Protein AF-0000000075188341 (afdb_homodimer)

Secondary structure (DSSP, 8-state):
--S-------------------------TTTT------------------S-S---TTS-HHHHHHH-GGGHHHHHHHHT-HHHHHHHH-TTS-EEEEE--GGGSPPPPHHHHHHHHH--S-GGG--GGG--HHHHHHHHHHHHHT--S---HHHHHHHHHHHHHHHHHHHTTEEES---HHHHTT-SEEEEEEE-TTSGGGPEEEEEEEEETTTTEEEETTTEEEEEEEEEETTEEEEEESS-------HHHHHHT-HHHHHHHHHHHHHTT-GGGT-EEEEPPPTTPPPEEEE-SSEEEEEEPHHHHHTS-HHHHHHHTSGGGHHHHHHHHHHTEEETEEE-SSEEEETTTTEEEE--------S-----HHHHHSGGG-B------EETTEEEEEEEEEEE--SSTT--EEEEEEEEEEE----SSS--EEEEEEEEETTEEEEEEEEEETTEEEEEESS---TT--SS--------TTHHHHHHHHHH--/----------------------------TTTT------------------S-S---TTS-HHHHHHH-GGGHHHHHHHHT-HHHHHHHH-TTS-EEEEE--GGGSPPPPHHHHHHHHH--S-GGG--GGG--HHHHHHHHHHHHHT--S---HHHHHHHHHHHHHHHHHHHTTEEES---HHHHTT-SEEEEEEE-TTSGGGPEEEEEEEEETTTTEEEETTTEEEEEEEEEETTEEEEEESS-------HHHHHHT-HHHHHHHHHHHHHTT-GGGT-EEEEPPPTTPPPEEEE-SSEEEEEEPHHHHHTS-HHHHHHHTSGGGHHHHHHHHHHTEEETEEE-SSEEEETTTTEEEE--------S-----HHHHHS-TT---------BTTEEEEEEEEEEE--SSTT--EEEEEEEEEEE----SSS--EEEEEEEEETTEEEEEEEEEETTEEEEEESS---TT--SS--------TTHHHHHHHHHH--

Sequence (988 aa):
MVFQKLALVVLSSALLASSLPGPFVRFDAESIQRPLQSTKARIQKVVSHEDGPPTFENKTIYEAITGDPRFTRLTRAIKFSDDIVDQLNDSSSRVTFFATPDWALRKPDEDTLQDLLRYSGDVMQAQPEMYDLSTAIHAYEELAAMESSHDDSEKKRRRRFLRMLIRVILSYHIIPGEVGTQKLSEVSTYPTKLSLRFAMHNEPQRIRVESSLIPPSTTVNFYSKVVSGNTQTMNGLIHVVNHPLIPPITAFRELYMAPTMFSIFTSAWQRSGLTDALDLRWVHGQGDKKGHIEGTTVTTAFVPTNRAFELLPKQLQYYLFSPFGAHTLKKLLQFHVIPDLSLHTDYIFNASSGHKHSIPRVHRADGESYDDPLAQFLGEIVDTEEYSVSDGFSELISSVNISAPTLLPKHPLTVNILKFNVTLPFPGPRRPHHVVTRVYANGQRVAVPDVVALNGAMHGMSTLLDPRKMGHDNDEAVDWEDWEEWLLKWAMEVMVFQKLALVVLSSALLASSLPGPFVRFDAESIQRPLQSTKARIQKVVSHEDGPPTFENKTIYEAITGDPRFTRLTRAIKFSDDIVDQLNDSSSRVTFFATPDWALRKPDEDTLQDLLRYSGDVMQAQPEMYDLSTAIHAYEELAAMESSHDDSEKKRRRRFLRMLIRVILSYHIIPGEVGTQKLSEVSTYPTKLSLRFAMHNEPQRIRVESSLIPPSTTVNFYSKVVSGNTQTMNGLIHVVNHPLIPPITAFRELYMAPTMFSIFTSAWQRSGLTDALDLRWVHGQGDKKGHIEGTTVTTAFVPTNRAFELLPKQLQYYLFSPFGAHTLKKLLQFHVIPDLSLHTDYIFNASSGHKHSIPRVHRADGESYDDPLAQFLGEIVDTEEYSVSDGFSELISSVNISAPTLLPKHPLTVNILKFNVTLPFPGPRRPHHVVTRVYANGQRVAVPDVVALNGAMHGMSTLLDPRKMGHDNDEAVDWEDWEEWLLKWAMEV

Solvent-accessible surface area (backbone atoms only — not comparable to full-atom values): 54757 Å² total; per-residue (Å²): 146,89,92,74,84,84,71,79,96,77,87,77,90,89,86,89,83,80,84,80,72,78,79,82,80,71,79,71,81,54,70,81,55,65,73,71,78,75,68,80,61,72,72,61,70,72,64,72,67,80,71,67,62,70,69,37,66,88,28,32,51,43,53,50,42,63,71,34,80,58,20,57,61,46,37,53,51,39,69,60,23,65,68,54,43,52,62,36,54,34,70,88,46,46,27,19,36,57,41,41,36,46,86,38,47,56,84,56,54,68,64,60,36,51,49,57,64,66,44,72,66,56,73,87,71,49,54,74,74,62,43,33,65,40,35,47,44,50,38,48,53,50,52,64,66,58,65,54,93,77,80,43,76,63,55,55,47,28,49,51,42,52,36,49,49,48,44,51,36,52,25,54,31,26,29,78,35,69,66,44,70,71,58,45,47,67,42,52,61,44,55,24,62,24,54,41,72,82,26,40,81,45,42,50,47,57,46,24,40,47,61,44,76,85,69,72,43,44,28,38,70,87,71,23,37,54,77,44,64,57,27,40,28,51,18,27,30,37,31,31,26,57,34,72,67,56,71,58,49,32,48,42,55,55,42,52,40,37,41,92,43,23,12,44,46,48,24,50,39,50,75,60,69,46,52,46,66,38,22,65,44,80,41,79,38,69,88,92,42,73,59,46,78,45,56,34,38,31,18,22,34,52,44,36,30,37,62,15,59,66,69,44,47,68,68,54,47,46,40,38,40,28,83,81,17,40,66,44,39,40,48,57,54,28,49,34,26,28,65,38,26,25,60,42,89,49,34,34,37,33,61,86,75,66,47,71,32,60,50,69,78,55,61,82,78,67,88,72,80,68,80,50,55,44,45,64,72,49,44,92,25,43,51,59,56,83,61,80,52,73,50,99,57,35,43,53,53,37,37,42,23,34,51,39,59,23,67,28,77,96,42,62,41,40,36,37,39,36,33,28,38,32,57,51,86,60,90,55,92,72,60,56,66,43,63,44,76,46,44,24,49,35,55,38,66,46,70,42,70,48,40,63,26,44,22,28,22,33,26,34,21,63,48,65,84,52,89,77,47,74,57,76,77,77,89,60,76,86,71,61,82,62,38,84,79,44,50,61,62,58,56,66,57,124,136,83,93,77,68,102,81,84,76,94,71,93,92,99,90,94,84,85,90,84,74,82,79,79,82,72,81,71,81,56,70,82,56,63,73,72,77,75,66,78,62,73,72,59,69,69,64,72,66,79,68,66,63,70,68,37,66,87,28,32,52,43,52,51,42,63,70,34,80,60,20,55,61,45,37,53,52,40,69,62,21,66,68,54,43,51,63,38,54,33,69,88,46,46,28,19,35,57,40,43,37,47,86,35,46,56,84,56,54,68,65,61,34,50,50,58,64,65,44,72,66,56,74,84,71,48,53,76,75,63,44,34,64,42,34,48,46,50,37,48,54,51,52,64,66,57,65,53,93,77,79,44,76,64,54,55,47,29,50,51,42,50,37,50,49,50,45,50,36,52,26,54,30,26,28,78,36,69,65,42,69,71,60,44,46,65,41,51,61,45,56,24,64,27,56,42,73,83,25,40,81,44,42,49,45,57,46,25,39,47,63,44,76,85,69,70,43,43,29,38,69,86,71,22,37,53,78,44,64,56,26,40,28,51,20,26,29,37,32,32,25,57,36,72,68,56,72,58,49,33,49,42,56,57,42,52,40,37,40,94,43,22,13,42,46,47,24,50,38,51,74,60,69,45,51,46,66,38,23,66,44,78,39,78,38,69,88,91,42,74,59,47,78,46,57,35,38,31,16,22,34,53,43,36,31,39,62,15,58,66,70,43,48,68,67,54,48,46,40,38,41,28,85,80,16,40,66,46,39,40,48,56,55,27,49,33,27,27,65,38,27,24,60,42,90,48,32,36,36,34,60,84,76,66,48,72,35,63,47,72,75,65,66,81,75,72,88,72,77,67,80,52,52,52,48,63,74,46,45,96,37,46,56,59,55,86,63,81,54,76,52,99,54,38,43,57,65,38,44,43,26,38,53,41,61,24,67,27,78,96,41,62,41,40,37,37,38,37,32,28,40,32,58,52,86,59,91,54,94,72,61,56,68,43,62,44,76,46,45,24,49,35,55,38,65,46,70,41,71,49,39,64,25,44,22,30,22,33,28,34,20,64,48,66,85,50,89,76,46,73,57,78,76,76,88,60,75,87,71,60,82,61,37,82,77,44,49,62,62,56,55,65,57,122

Organism: Armillaria gallica (NCBI:txid47427)

InterPro domains:
  IPR000782 FAS1 domain [PF02469] (165-247)
  IPR000782 FAS1 domain [PF02469] (261-343)
  IPR000782 FAS1 domain [PS50213] (58-245)
  IPR000782 FAS1 domain [PS50213] (249-465)
  IPR000782 FAS1 domain [SM00554] (96-248)
  IPR000782 FAS1 domain [SM00554] (300-468)
  IPR036378 FAS1 domain superfamily [G3DSA:2.30.180.10] (37-249)
  IPR036378 FAS1 domain superfamily [G3DSA:2.30.180.10] (254-467)
  IPR036378 FAS1 domain superfamily [SSF82153] (59-248)
  IPR036378 FAS1 domain superfamily [SSF82153] (260-468)
  IPR050904 Cell adhesion and biosynthesis-related protein [PTHR10900] (165-472)

pLDDT: mean 74.53, std 25.32, range [15.59, 98.5]

Structure (mmCIF, N/CA/C/O backbone):
data_AF-0000000075188341-model_v1
#
loop_
_entity.id
_entity.type
_entity.pdbx_description
1 polymer 'FAS1 domain-containing protein'
#
loop_
_atom_site.group_PDB
_atom_site.id
_atom_site.type_symbol
_atom_site.label_atom_id
_atom_site.label_alt_id
_atom_site.label_comp_id
_atom_site.label_asym_id
_atom_site.label_entity_id
_atom_site.label_seq_id
_atom_site.pdbx_PDB_ins_code
_atom_site.Cartn_x
_atom_site.Cartn_y
_atom_site.Cartn_z
_atom_site.occupancy
_atom_site.B_iso_or_equiv
_atom_site.auth_seq_id
_atom_site.auth_comp_id
_atom_site.auth_asym_id
_atom_site.auth_atom_id
_atom_site.pdbx_PDB_model_num
ATOM 1 N N . MET A 1 1 ? 37.219 -29.359 16.688 1 18.77 1 MET A N 1
ATOM 2 C CA . MET A 1 1 ? 38.562 -28.984 16.297 1 18.77 1 MET A CA 1
ATOM 3 C C . MET A 1 1 ? 38.594 -28.359 14.914 1 18.77 1 MET A C 1
ATOM 5 O O . MET A 1 1 ? 38.531 -29.078 13.906 1 18.77 1 MET A O 1
ATOM 9 N N . VAL A 1 2 ? 37.875 -27.094 14.438 1 18.02 2 VAL A N 1
ATOM 10 C CA . VAL A 1 2 ? 36.594 -26.469 14.109 1 18.02 2 VAL A CA 1
ATOM 11 C C . VAL A 1 2 ? 36.75 -25.609 12.859 1 18.02 2 VAL A C 1
ATOM 13 O O . VAL A 1 2 ? 36 -25.781 11.898 1 18.02 2 VAL A O 1
ATOM 16 N N . PHE A 1 3 ? 37.156 -24.156 12.688 1 16.69 3 PHE A N 1
ATOM 17 C CA . PHE A 1 3 ? 36.75 -22.938 12.008 1 16.69 3 PHE A CA 1
ATOM 18 C C . PHE A 1 3 ? 37.75 -22.578 10.914 1 16.69 3 PHE A C 1
ATOM 20 O O . PHE A 1 3 ? 37.625 -21.562 10.234 1 16.69 3 PHE A O 1
ATOM 27 N N . GLN A 1 4 ? 39 -23.109 10.547 1 16.22 4 GLN A N 1
ATOM 28 C CA . GLN A 1 4 ? 40.281 -22.5 10.242 1 16.22 4 GLN A CA 1
ATOM 29 C C . GLN A 1 4 ? 40.5 -22.359 8.734 1 16.22 4 GLN A C 1
ATOM 31 O O . GLN A 1 4 ? 41.344 -21.594 8.289 1 16.22 4 GLN A O 1
ATOM 36 N N . LYS A 1 5 ? 40.156 -23.141 7.871 1 16.64 5 LYS A N 1
ATOM 37 C CA . LYS A 1 5 ? 40.938 -23.422 6.684 1 16.64 5 LYS A CA 1
ATOM 38 C C . LYS A 1 5 ? 40.719 -22.375 5.605 1 16.64 5 LYS A C 1
ATOM 40 O O . LYS A 1 5 ? 40.938 -22.641 4.418 1 16.64 5 LYS A O 1
ATOM 45 N N . LEU A 1 6 ? 40.094 -21.109 5.875 1 16.2 6 LEU A N 1
ATOM 46 C CA . LEU A 1 6 ? 39.812 -20.172 4.789 1 16.2 6 LEU A CA 1
ATOM 47 C C . LEU A 1 6 ? 41.094 -19.484 4.316 1 16.2 6 LEU A C 1
ATOM 49 O O . LEU A 1 6 ? 41.312 -18.312 4.617 1 16.2 6 LEU A O 1
ATOM 53 N N . ALA A 1 7 ? 42.219 -20.016 4.234 1 15.73 7 ALA A N 1
ATOM 54 C CA . ALA A 1 7 ? 43.531 -19.391 4.219 1 15.73 7 ALA A CA 1
ATOM 55 C C . ALA A 1 7 ? 43.75 -18.609 2.934 1 15.73 7 ALA A C 1
ATOM 57 O O . ALA A 1 7 ? 44.094 -17.422 2.975 1 15.73 7 ALA A O 1
ATOM 58 N N . LEU A 1 8 ? 44.656 -18.938 1.827 1 16.91 8 LEU A N 1
ATOM 59 C CA . LEU A 1 8 ? 46 -18.484 1.46 1 16.91 8 LEU A CA 1
ATOM 60 C C . LEU A 1 8 ? 45.938 -17.625 0.208 1 16.91 8 LEU A C 1
ATOM 62 O O . LEU A 1 8 ? 46.625 -16.578 0.143 1 16.91 8 LEU A O 1
ATOM 66 N N . VAL A 1 9 ? 45.469 -17.938 -1.064 1 17.06 9 VAL A N 1
ATOM 67 C CA . VAL A 1 9 ? 46.375 -17.781 -2.205 1 17.06 9 VAL A CA 1
ATOM 68 C C . VAL A 1 9 ? 46.344 -16.312 -2.67 1 17.06 9 VAL A C 1
ATOM 70 O O . VAL A 1 9 ? 45.281 -15.75 -2.9 1 17.06 9 VAL A O 1
ATOM 73 N N . VAL A 1 10 ? 47.562 -15.281 -2.77 1 17.45 10 VAL A N 1
ATOM 74 C CA . VAL A 1 10 ? 48.25 -14.008 -2.674 1 17.45 10 VAL A CA 1
ATOM 75 C C . VAL A 1 10 ? 48.25 -13.305 -4.031 1 17.45 10 VAL A C 1
ATOM 77 O O . VAL A 1 10 ? 48.75 -12.195 -4.168 1 17.45 10 VAL A O 1
ATOM 80 N N . LEU A 1 11 ? 47.75 -13.703 -5.246 1 16.44 11 LEU A N 1
ATOM 81 C CA . LEU A 1 11 ? 48.469 -13.344 -6.465 1 16.44 11 LEU A CA 1
ATOM 82 C C . LEU A 1 11 ? 48.438 -11.836 -6.691 1 16.44 11 LEU A C 1
ATOM 84 O O . LEU A 1 11 ? 47.469 -11.164 -6.352 1 16.44 11 LEU A O 1
ATOM 88 N N . SER A 1 12 ? 49.531 -10.953 -7.352 1 16.94 12 SER A N 1
ATOM 89 C CA . SER A 1 12 ? 50.344 -9.758 -7.578 1 16.94 12 SER A CA 1
ATOM 90 C C . SER A 1 12 ? 49.688 -8.852 -8.625 1 16.94 12 SER A C 1
ATOM 92 O O . SER A 1 12 ? 50.312 -7.859 -9.039 1 16.94 12 SER A O 1
ATOM 94 N N . SER A 1 13 ? 48.688 -9.062 -9.43 1 16.27 13 SER A N 1
ATOM 95 C CA . SER A 1 13 ? 48.688 -8.352 -10.703 1 16.27 13 SER A CA 1
ATOM 96 C C . SER A 1 13 ? 48.656 -6.844 -10.492 1 16.27 13 SER A C 1
ATOM 98 O O . SER A 1 13 ? 48.031 -6.352 -9.555 1 16.27 13 SER A O 1
ATOM 100 N N . ALA A 1 14 ? 49.406 -5.906 -11.289 1 17.16 14 ALA A N 1
ATOM 101 C CA . ALA A 1 14 ? 50.094 -4.66 -11.578 1 17.16 14 ALA A CA 1
ATOM 102 C C . ALA A 1 14 ? 49.125 -3.49 -11.664 1 17.16 14 ALA A C 1
ATOM 104 O O . ALA A 1 14 ? 47.938 -3.686 -11.852 1 17.16 14 ALA A O 1
ATOM 105 N N . LEU A 1 15 ? 49.531 -2.016 -12.023 1 16.92 15 LEU A N 1
ATOM 106 C CA . LEU A 1 15 ? 49.625 -0.592 -11.719 1 16.92 15 LEU A CA 1
ATOM 107 C C . LEU A 1 15 ? 48.594 0.211 -12.523 1 16.92 15 LEU A C 1
ATOM 109 O O . LEU A 1 15 ? 48.156 1.264 -12.078 1 16.92 15 LEU A O 1
ATOM 113 N N . LEU A 1 16 ? 48.156 -0.009 -13.805 1 17.34 16 LEU A N 1
ATOM 114 C CA . LEU A 1 16 ? 48.281 1.086 -14.766 1 17.34 16 LEU A CA 1
ATOM 115 C C . LEU A 1 16 ? 47.125 2.094 -14.578 1 17.34 16 LEU A C 1
ATOM 117 O O . LEU A 1 16 ? 46.031 1.721 -14.203 1 17.34 16 LEU A O 1
ATOM 121 N N . ALA A 1 17 ? 47.188 3.602 -14.773 1 17.55 17 ALA A N 1
ATOM 122 C CA . ALA A 1 17 ? 46.844 4.996 -14.508 1 17.55 17 ALA A CA 1
ATOM 123 C C . ALA A 1 17 ? 45.531 5.375 -15.203 1 17.55 17 ALA A C 1
ATOM 125 O O . ALA A 1 17 ? 44.75 6.18 -14.68 1 17.55 17 ALA A O 1
ATOM 126 N N . SER A 1 18 ? 45.188 4.914 -16.438 1 18.2 18 SER A N 1
ATOM 127 C CA . SER A 1 18 ? 44.844 5.945 -17.406 1 18.2 18 SER A CA 1
ATOM 128 C C . SER A 1 18 ? 43.469 6.555 -17.125 1 18.2 18 SER A C 1
ATOM 130 O O . SER A 1 18 ? 42.719 6.012 -16.344 1 18.2 18 SER A O 1
ATOM 132 N N . SER A 1 19 ? 42.688 7.109 -18.234 1 18.44 19 SER A N 1
ATOM 133 C CA . SER A 1 19 ? 42.031 8.305 -18.75 1 18.44 19 SER A CA 1
ATOM 134 C C . SER A 1 19 ? 40.531 8.227 -18.562 1 18.44 19 SER A C 1
ATOM 136 O O . SER A 1 19 ? 39.844 7.434 -19.219 1 18.44 19 SER A O 1
ATOM 138 N N . LEU A 1 20 ? 40 8.273 -17.469 1 18.56 20 LEU A N 1
ATOM 139 C CA . LEU A 1 20 ? 38.688 7.922 -16.969 1 18.56 20 LEU A CA 1
ATOM 140 C C . LEU A 1 20 ? 37.625 8.898 -17.484 1 18.56 20 LEU A C 1
ATOM 142 O O . LEU A 1 20 ? 36.562 9.047 -16.875 1 18.56 20 LEU A O 1
ATOM 146 N N . PRO A 1 21 ? 37.531 9.203 -18.766 1 19.27 21 PRO A N 1
ATOM 147 C CA . PRO A 1 21 ? 36.969 10.508 -19.141 1 19.27 21 PRO A CA 1
ATOM 148 C C . PRO A 1 21 ? 35.438 10.586 -18.922 1 19.27 21 PRO A C 1
ATOM 150 O O . PRO A 1 21 ? 34.875 11.672 -18.984 1 19.27 21 PRO A O 1
ATOM 153 N N . GLY A 1 22 ? 34.688 9.531 -18.766 1 19.39 22 GLY A N 1
ATOM 154 C CA . GLY A 1 22 ? 33.438 9.711 -19.5 1 19.39 22 GLY A CA 1
ATOM 155 C C . GLY A 1 22 ? 32.531 10.766 -18.875 1 19.39 22 GLY A C 1
ATOM 156 O O . GLY A 1 22 ? 32.625 11.039 -17.672 1 19.39 22 GLY A O 1
ATOM 157 N N . PRO A 1 23 ? 31.844 11.688 -19.625 1 19.3 23 PRO A N 1
ATOM 158 C CA . PRO A 1 23 ? 31.219 12.969 -19.297 1 19.3 23 PRO A CA 1
ATOM 159 C C . PRO A 1 23 ? 30.031 12.82 -18.344 1 19.3 23 PRO A C 1
ATOM 161 O O . PRO A 1 23 ? 29.469 11.734 -18.234 1 19.3 23 PRO A O 1
ATOM 164 N N . PHE A 1 24 ? 29.703 13.805 -17.484 1 19.92 24 PHE A N 1
ATOM 165 C CA . PHE A 1 24 ? 28.797 14.258 -16.422 1 19.92 24 PHE A CA 1
ATOM 166 C C . PHE A 1 24 ? 27.359 14.281 -16.922 1 19.92 24 PHE A C 1
ATOM 168 O O . PHE A 1 24 ? 26.984 15.125 -17.734 1 19.92 24 PHE A O 1
ATOM 175 N N . VAL A 1 25 ? 26.812 13.227 -17.297 1 19.66 25 VAL A N 1
ATOM 176 C CA . VAL A 1 25 ? 25.484 13.438 -17.859 1 19.66 25 VAL A CA 1
ATOM 177 C C . VAL A 1 25 ? 24.625 14.203 -16.859 1 19.66 25 VAL A C 1
ATOM 179 O O . VAL A 1 25 ? 24.391 13.727 -15.75 1 19.66 25 VAL A O 1
ATOM 182 N N . ARG A 1 26 ? 24.469 15.492 -16.969 1 20.38 26 ARG A N 1
ATOM 183 C CA . ARG A 1 26 ? 23.703 16.531 -16.266 1 20.38 26 ARG A CA 1
ATOM 184 C C . ARG A 1 26 ? 22.219 16.188 -16.234 1 20.38 26 ARG A C 1
ATOM 186 O O . ARG A 1 26 ? 21.625 15.875 -17.266 1 20.38 26 ARG A O 1
ATOM 193 N N . PHE A 1 27 ? 21.781 15.703 -15.266 1 19.14 27 PHE A N 1
ATOM 194 C CA . PHE A 1 27 ? 20.359 15.531 -15 1 19.14 27 PHE A CA 1
ATOM 195 C C . PHE A 1 27 ? 19.609 16.828 -15.258 1 19.14 27 PHE A C 1
ATOM 197 O O . PHE A 1 27 ? 19.906 17.859 -14.664 1 19.14 27 PHE A O 1
ATOM 204 N N . ASP A 1 28 ? 19.188 17.047 -16.484 1 20.56 28 ASP A N 1
ATOM 205 C CA . ASP A 1 28 ? 18.484 18.266 -16.859 1 20.56 28 ASP A CA 1
ATOM 206 C C . ASP A 1 28 ? 17.203 18.438 -16.047 1 20.56 28 ASP A C 1
ATOM 208 O O . ASP A 1 28 ? 16.328 17.578 -16.062 1 20.56 28 ASP A O 1
ATOM 212 N N . ALA A 1 29 ? 17.234 19.141 -14.969 1 22.34 29 ALA A N 1
ATOM 213 C CA . ALA A 1 29 ? 16.219 19.781 -14.148 1 22.34 29 ALA A CA 1
ATOM 214 C C . ALA A 1 29 ? 15.125 20.391 -15.016 1 22.34 29 ALA A C 1
ATOM 216 O O . ALA A 1 29 ? 14.164 20.984 -14.5 1 22.34 29 ALA A O 1
ATOM 217 N N . GLU A 1 30 ? 15.414 20.375 -16.453 1 24.7 30 GLU A N 1
ATOM 218 C CA . GLU A 1 30 ? 14.586 21.219 -17.297 1 24.7 30 GLU A CA 1
ATOM 219 C C . GLU A 1 30 ? 13.188 20.641 -17.484 1 24.7 30 GLU A C 1
ATOM 221 O O . GLU A 1 30 ? 12.266 21.328 -17.891 1 24.7 30 GLU A O 1
ATOM 226 N N . SER A 1 31 ? 13.133 19.391 -17.438 1 24.94 31 SER A N 1
ATOM 227 C CA . SER A 1 31 ? 11.914 19 -18.156 1 24.94 31 SER A CA 1
ATOM 228 C C . SER A 1 31 ? 10.672 19.453 -17.391 1 24.94 31 SER A C 1
ATOM 230 O O . SER A 1 31 ? 9.57 19.438 -17.938 1 24.94 31 SER A O 1
ATOM 232 N N . ILE A 1 32 ? 10.766 19.406 -16.156 1 22.41 32 ILE A N 1
ATOM 233 C CA . ILE A 1 32 ? 9.461 19.688 -15.57 1 22.41 32 ILE A CA 1
ATOM 234 C C . ILE A 1 32 ? 9.062 21.141 -15.844 1 22.41 32 ILE A C 1
ATOM 236 O O . ILE A 1 32 ? 8.031 21.609 -15.367 1 22.41 32 ILE A O 1
ATOM 240 N N . GLN A 1 33 ? 10.016 21.875 -16.438 1 22.73 33 GLN A N 1
ATOM 241 C CA . GLN A 1 33 ? 9.648 23.266 -16.625 1 22.73 33 GLN A CA 1
ATOM 242 C C . GLN A 1 33 ? 8.688 23.438 -17.797 1 22.73 33 GLN A C 1
ATOM 244 O O . GLN A 1 33 ? 9.125 23.641 -18.938 1 22.73 33 GLN A O 1
ATOM 249 N N . ARG A 1 34 ? 7.848 22.625 -18.094 1 24.44 34 ARG A N 1
ATOM 250 C CA . ARG A 1 34 ? 7.168 23.219 -19.234 1 24.44 34 ARG A CA 1
ATOM 251 C C . ARG A 1 34 ? 6.793 24.672 -18.953 1 24.44 34 ARG A C 1
ATOM 253 O O . ARG A 1 34 ? 6.223 24.984 -17.906 1 24.44 34 ARG A O 1
ATOM 260 N N . PRO A 1 35 ? 7.414 25.609 -19.688 1 23.06 35 PRO A N 1
ATOM 261 C CA . PRO A 1 35 ? 7.027 27 -19.516 1 23.06 35 PRO A CA 1
ATOM 262 C C . PRO A 1 35 ? 5.52 27.219 -19.641 1 23.06 35 PRO A C 1
ATOM 264 O O . PRO A 1 35 ? 4.871 26.578 -20.469 1 23.06 35 PRO A O 1
ATOM 267 N N . LEU A 1 36 ? 4.805 27.422 -18.562 1 22.5 36 LEU A N 1
ATOM 268 C CA . LEU A 1 36 ? 3.486 28.047 -18.688 1 22.5 36 LEU A CA 1
ATOM 269 C C . LEU A 1 36 ? 3.422 28.969 -19.906 1 22.5 36 LEU A C 1
ATOM 271 O O . LEU A 1 36 ? 4.355 29.734 -20.156 1 22.5 36 LEU A O 1
ATOM 275 N N . GLN A 1 37 ? 2.916 28.516 -20.953 1 24.06 37 GLN A N 1
ATOM 276 C CA . GLN A 1 37 ? 2.662 29.453 -22.047 1 24.06 37 GLN A CA 1
ATOM 277 C C . GLN A 1 37 ? 2.365 30.844 -21.5 1 24.06 37 GLN A C 1
ATOM 279 O O . GLN A 1 37 ? 1.598 31 -20.547 1 24.06 37 GLN A O 1
ATOM 284 N N . SER A 1 38 ? 3.225 31.828 -21.812 1 24.2 38 SER A N 1
ATOM 285 C CA . SER A 1 38 ? 3.209 33.25 -21.547 1 24.2 38 SER A CA 1
ATOM 286 C C . SER A 1 38 ? 1.878 33.875 -21.953 1 24.2 38 SER A C 1
ATOM 288 O O . SER A 1 38 ? 1.629 34.094 -23.141 1 24.2 38 SER A O 1
ATOM 290 N N . THR A 1 39 ? 0.775 33.312 -21.781 1 24.12 39 THR A N 1
ATOM 291 C CA . THR A 1 39 ? -0.186 34.406 -22.016 1 24.12 39 THR A CA 1
ATOM 292 C C . THR A 1 39 ? 0.228 35.656 -21.281 1 24.12 39 THR A C 1
ATOM 294 O O . THR A 1 39 ? 0.604 35.625 -20.109 1 24.12 39 THR A O 1
ATOM 297 N N . LYS A 1 40 ? 0.569 36.688 -22.062 1 25.8 40 LYS A N 1
ATOM 298 C CA . LYS A 1 40 ? 0.857 38.062 -21.672 1 25.8 40 LYS A CA 1
ATOM 299 C C . LYS A 1 40 ? -0.101 38.531 -20.594 1 25.8 40 LYS A C 1
ATOM 301 O O . LYS A 1 40 ? -1.145 39.125 -20.891 1 25.8 40 LYS A O 1
ATOM 306 N N . ALA A 1 41 ? -0.441 37.688 -19.75 1 24.58 41 ALA A N 1
ATOM 307 C CA . ALA A 1 41 ? -1.138 38.5 -18.766 1 24.58 41 ALA A CA 1
ATOM 308 C C . ALA A 1 41 ? -0.286 39.719 -18.375 1 24.58 41 ALA A C 1
ATOM 310 O O . ALA A 1 41 ? 0.931 39.594 -18.203 1 24.58 41 ALA A O 1
ATOM 311 N N . ARG A 1 42 ? -0.571 40.875 -18.766 1 22.44 42 ARG A N 1
ATOM 312 C CA . ARG A 1 42 ? -0.034 42.156 -18.312 1 22.44 42 ARG A CA 1
ATOM 313 C C . ARG A 1 42 ? 0.453 42.062 -16.875 1 22.44 42 ARG A C 1
ATOM 315 O O . ARG A 1 42 ? -0.304 41.656 -15.984 1 22.44 42 ARG A O 1
ATOM 322 N N . ILE A 1 43 ? 1.669 41.625 -16.906 1 23.73 43 ILE A N 1
ATOM 323 C CA . ILE A 1 43 ? 2.33 41.844 -15.625 1 23.73 43 ILE A CA 1
ATOM 324 C C . ILE A 1 43 ? 1.814 43.156 -15.016 1 23.73 43 ILE A C 1
ATOM 326 O O . ILE A 1 43 ? 2.088 44.25 -15.531 1 23.73 43 ILE A O 1
ATOM 330 N N . GLN A 1 44 ? 0.549 43.156 -14.766 1 24.14 44 GLN A N 1
ATOM 331 C CA . GLN A 1 44 ? 0.327 44.406 -14.055 1 24.14 44 GLN A CA 1
ATOM 332 C C . GLN A 1 44 ? 1.457 44.688 -13.07 1 24.14 44 GLN A C 1
ATOM 334 O O . GLN A 1 44 ? 1.917 43.781 -12.367 1 24.14 44 GLN A O 1
ATOM 339 N N . LYS A 1 45 ? 2.146 45.594 -13.344 1 25.22 45 LYS A N 1
ATOM 340 C CA . LYS A 1 45 ? 3.121 46.188 -12.422 1 25.22 45 LYS A CA 1
ATOM 341 C C . LYS A 1 45 ? 2.723 45.938 -10.969 1 25.22 45 LYS A C 1
ATOM 343 O O . LYS A 1 45 ? 1.688 46.438 -10.516 1 25.22 45 LYS A O 1
ATOM 348 N N . VAL A 1 46 ? 2.922 44.656 -10.625 1 27.33 46 VAL A N 1
ATOM 349 C CA . VAL A 1 46 ? 2.852 44.719 -9.164 1 27.33 46 VAL A CA 1
ATOM 350 C C . VAL A 1 46 ? 3.537 45.969 -8.672 1 27.33 46 VAL A C 1
ATOM 352 O O . VAL A 1 46 ? 4.734 46.188 -8.891 1 27.33 46 VAL A O 1
ATOM 355 N N . VAL A 1 47 ? 2.879 46.969 -8.805 1 27.16 47 VAL A N 1
ATOM 356 C CA . VAL A 1 47 ? 3.346 48.156 -8.102 1 27.16 47 VAL A CA 1
ATOM 357 C C . VAL A 1 47 ? 3.938 47.75 -6.746 1 27.16 47 VAL A C 1
ATOM 359 O O . VAL A 1 47 ? 3.285 47.062 -5.957 1 27.16 47 VAL A O 1
ATOM 362 N N . SER A 1 48 ? 5.199 47.375 -6.773 1 30.81 48 SER A N 1
ATOM 363 C CA . SER A 1 48 ? 5.922 47.5 -5.512 1 30.81 48 SER A CA 1
ATOM 364 C C . SER A 1 48 ? 5.273 48.531 -4.594 1 30.81 48 SER A C 1
ATOM 366 O O . SER A 1 48 ? 5.445 49.75 -4.785 1 30.81 48 SER A O 1
ATOM 368 N N . HIS A 1 49 ? 4.008 48.469 -4.414 1 30.67 49 HIS A N 1
ATOM 369 C CA . HIS A 1 49 ? 3.674 49.5 -3.469 1 30.67 49 HIS A CA 1
ATOM 370 C C . HIS A 1 49 ? 4.73 49.625 -2.375 1 30.67 49 HIS A C 1
ATOM 372 O O . HIS A 1 49 ? 5.051 48.656 -1.709 1 30.67 49 HIS A O 1
ATOM 378 N N . GLU A 1 50 ? 5.758 50.344 -2.514 1 34.47 50 GLU A N 1
ATOM 379 C CA . GLU A 1 50 ? 6.754 50.906 -1.614 1 34.47 50 GLU A CA 1
ATOM 380 C C . GLU A 1 50 ? 6.238 50.969 -0.178 1 34.47 50 GLU A C 1
ATOM 382 O O . GLU A 1 50 ? 6.977 51.312 0.74 1 34.47 50 GLU A O 1
ATOM 387 N N . ASP A 1 51 ? 4.875 51.219 0.035 1 36.22 51 ASP A N 1
ATOM 388 C CA . ASP A 1 51 ? 4.477 51.594 1.394 1 36.22 51 ASP A CA 1
ATOM 389 C C . ASP A 1 51 ? 4.504 50.375 2.314 1 36.22 51 ASP A C 1
ATOM 391 O O . ASP A 1 51 ? 4.121 49.25 1.909 1 36.22 51 ASP A O 1
ATOM 395 N N . GLY A 1 52 ? 5.414 50.188 3.25 1 43.19 52 GLY A N 1
ATOM 396 C CA . GLY A 1 52 ? 5.539 49.25 4.34 1 43.19 52 GLY A CA 1
ATOM 397 C C . GLY A 1 52 ? 4.211 48.625 4.754 1 43.19 52 GLY A C 1
ATOM 398 O O . GLY A 1 52 ? 3.15 49.156 4.422 1 43.19 52 GLY A O 1
ATOM 399 N N . PRO A 1 53 ? 4.07 47.25 4.938 1 54.47 53 PRO A N 1
ATOM 400 C CA . PRO A 1 53 ? 2.801 46.688 5.402 1 54.47 53 PRO A CA 1
ATOM 401 C C . PRO A 1 53 ? 2.043 47.625 6.34 1 54.47 53 PRO A C 1
ATOM 403 O O . PRO A 1 53 ? 2.654 48.469 7.016 1 54.47 53 PRO A O 1
ATOM 406 N N . PRO A 1 54 ? 0.788 48 6.031 1 59.16 54 PRO A N 1
ATOM 407 C CA . PRO A 1 54 ? 0.037 48.875 6.93 1 59.16 54 PRO A CA 1
ATOM 408 C C . PRO A 1 54 ? 0.256 48.531 8.406 1 59.16 54 PRO A C 1
ATOM 410 O O . PRO A 1 54 ? 0.481 47.375 8.75 1 59.16 54 PRO A O 1
ATOM 413 N N . THR A 1 55 ? 0.8 49.469 9.195 1 69.38 55 THR A N 1
ATOM 414 C CA . THR A 1 55 ? 0.982 49.344 10.641 1 69.38 55 THR A CA 1
ATOM 415 C C . THR A 1 55 ? -0.259 49.812 11.391 1 69.38 55 THR A C 1
ATOM 417 O O . THR A 1 55 ? -0.833 50.844 11.055 1 69.38 55 THR A O 1
ATOM 420 N N . PHE A 1 56 ? -0.881 48.812 11.992 1 77.06 56 PHE A N 1
ATOM 421 C CA . PHE A 1 56 ? -1.975 49.125 12.898 1 77.06 56 PHE A CA 1
ATOM 422 C C . PHE A 1 56 ? -1.479 49.188 14.336 1 77.06 56 PHE A C 1
ATOM 424 O O . PHE A 1 56 ? -1.869 48.375 15.172 1 77.06 56 PHE A O 1
ATOM 431 N N . GLU A 1 57 ? -0.654 50.125 14.719 1 78.25 57 GLU A N 1
ATOM 432 C CA . GLU A 1 57 ? 0.007 50.156 16.016 1 78.25 57 GLU A CA 1
ATOM 433 C C . GLU A 1 57 ? -0.998 50.375 17.141 1 78.25 57 GLU A C 1
ATOM 435 O O . GLU A 1 57 ? -0.752 50 18.281 1 78.25 57 GLU A O 1
ATOM 440 N N . ASN A 1 58 ? -2.156 50.844 16.797 1 86.62 58 ASN A N 1
ATOM 441 C CA . ASN A 1 58 ? -3.1 51.156 17.859 1 86.62 58 ASN A CA 1
ATOM 442 C C . ASN A 1 58 ? -4.301 50.219 17.844 1 86.62 58 ASN A C 1
ATOM 444 O O . ASN A 1 58 ? -5.297 50.469 18.516 1 86.62 58 ASN A O 1
ATOM 448 N N . LYS A 1 59 ? -4.203 49.188 17.109 1 93.38 59 LYS A N 1
ATOM 449 C CA . LYS A 1 59 ? -5.297 48.25 17.016 1 93.38 59 LYS A CA 1
ATOM 450 C C . LYS A 1 59 ? -4.805 46.812 17.312 1 93.38 59 LYS A C 1
ATOM 452 O O . LYS A 1 59 ? -3.682 46.469 16.953 1 93.38 59 LYS A O 1
ATOM 457 N N . THR A 1 60 ? -5.641 46.094 18.062 1 95.75 60 THR A N 1
ATOM 458 C CA . THR A 1 60 ? -5.34 44.688 18.266 1 95.75 60 THR A CA 1
ATOM 459 C C . THR A 1 60 ? -5.504 43.875 16.969 1 95.75 60 THR A C 1
ATOM 461 O O . THR A 1 60 ? -6.02 44.406 15.984 1 95.75 60 THR A O 1
ATOM 464 N N . ILE A 1 61 ? -5.016 42.688 16.938 1 96.69 61 ILE A N 1
ATOM 465 C CA . ILE A 1 61 ? -5.176 41.812 15.773 1 96.69 61 ILE A CA 1
ATOM 466 C C . ILE A 1 61 ? -6.66 41.688 15.438 1 96.69 61 ILE A C 1
ATOM 468 O O . ILE A 1 61 ? -7.047 41.75 14.266 1 96.69 61 ILE A O 1
ATOM 472 N N . TYR A 1 62 ? -7.477 41.5 16.5 1 96.88 62 TYR A N 1
ATOM 473 C CA . TYR A 1 62 ? -8.922 41.375 16.328 1 96.88 62 TYR A CA 1
ATOM 474 C C . TYR A 1 62 ? -9.492 42.625 15.633 1 96.88 62 TYR A C 1
ATOM 476 O O . TYR A 1 62 ? -10.234 42.5 14.656 1 96.88 62 TYR A O 1
ATOM 484 N N . GLU A 1 63 ? -9.125 43.781 16.031 1 95.75 63 GLU A N 1
ATOM 485 C CA . GLU A 1 63 ? -9.625 45.031 15.469 1 95.75 63 GLU A CA 1
ATOM 486 C C . GLU A 1 63 ? -9.133 45.25 14.039 1 95.75 63 GLU A C 1
ATOM 488 O O . GLU A 1 63 ? -9.883 45.719 13.18 1 95.75 63 GLU A O 1
ATOM 493 N N . ALA A 1 64 ? -7.887 44.906 13.867 1 95.25 64 ALA A N 1
ATOM 494 C CA . ALA A 1 64 ? -7.309 45.062 12.539 1 95.25 64 ALA A CA 1
ATOM 495 C C . ALA A 1 64 ? -8.039 44.188 11.523 1 95.25 64 ALA A C 1
ATOM 497 O O . ALA A 1 64 ? -8.344 44.625 10.414 1 95.25 64 ALA A O 1
ATOM 498 N N . ILE A 1 65 ? -8.297 42.938 11.922 1 95.88 65 ILE A N 1
ATOM 499 C CA . ILE A 1 65 ? -8.93 41.969 11.016 1 95.88 65 ILE A CA 1
ATOM 500 C C . ILE A 1 65 ? -10.391 42.344 10.797 1 95.88 65 ILE A C 1
ATOM 502 O O . ILE A 1 65 ? -10.891 42.344 9.672 1 95.88 65 ILE A O 1
ATOM 506 N N . THR A 1 66 ? -11.102 42.75 11.867 1 94.62 66 THR A N 1
ATOM 507 C CA . THR A 1 66 ? -12.516 43.094 11.781 1 94.62 66 THR A CA 1
ATOM 508 C C . THR A 1 66 ? -12.734 44.375 10.977 1 94.62 66 THR A C 1
ATOM 510 O O . THR A 1 66 ? -13.781 44.562 10.359 1 94.62 66 THR A O 1
ATOM 513 N N . GLY A 1 67 ? -11.758 45.219 10.945 1 93.19 67 GLY A N 1
ATOM 514 C CA . GLY A 1 67 ? -11.883 46.469 10.219 1 93.19 67 GLY A CA 1
ATOM 515 C C . GLY A 1 67 ? -11.461 46.375 8.766 1 93.19 67 GLY A C 1
ATOM 516 O O . GLY A 1 67 ? -11.656 47.312 7.988 1 93.19 67 GLY A O 1
ATOM 517 N N . ASP A 1 68 ? -10.898 45.344 8.383 1 94 68 ASP A N 1
ATOM 518 C CA . ASP A 1 68 ? -10.398 45.125 7.027 1 94 68 ASP A CA 1
ATOM 519 C C . ASP A 1 68 ? -11.414 44.344 6.195 1 94 68 ASP A C 1
ATOM 521 O O . ASP A 1 68 ? -11.695 43.156 6.484 1 94 68 ASP A O 1
ATOM 525 N N . PRO A 1 69 ? -11.891 44.844 5.117 1 94.56 69 PRO A N 1
ATOM 526 C CA . PRO A 1 69 ? -12.93 44.188 4.316 1 94.56 69 PRO A CA 1
ATOM 527 C C . PRO A 1 69 ? -12.445 42.938 3.635 1 94.56 69 PRO A C 1
ATOM 529 O O . PRO A 1 69 ? -13.258 42.094 3.191 1 94.56 69 PRO A O 1
ATOM 532 N N . ARG A 1 70 ? -11.188 42.781 3.57 1 93.62 70 ARG A N 1
ATOM 533 C CA . ARG A 1 70 ? -10.648 41.562 2.953 1 93.62 70 ARG A CA 1
ATOM 534 C C . ARG A 1 70 ? -10.938 40.344 3.809 1 93.62 70 ARG A C 1
ATOM 536 O O . ARG A 1 70 ? -10.844 39.188 3.332 1 93.62 70 ARG A O 1
ATOM 543 N N . PHE A 1 71 ? -11.375 40.562 5.07 1 96.88 71 PHE A N 1
ATOM 544 C CA . PHE A 1 71 ? -11.453 39.469 6.016 1 96.88 71 PHE A CA 1
ATOM 545 C C . PHE A 1 71 ? -12.859 39.375 6.613 1 96.88 71 PHE A C 1
ATOM 547 O O . PHE A 1 71 ? -13.016 39.031 7.789 1 96.88 71 PHE A O 1
ATOM 554 N N . THR A 1 72 ? -13.891 39.625 5.832 1 94.5 72 THR A N 1
ATOM 555 C CA . THR A 1 72 ? -15.258 39.656 6.344 1 94.5 72 THR A CA 1
ATOM 556 C C . THR A 1 72 ? -15.68 38.25 6.82 1 94.5 72 THR A C 1
ATOM 558 O O . THR A 1 72 ? -16.266 38.125 7.898 1 94.5 72 THR A O 1
ATOM 561 N N . ARG A 1 73 ? -15.359 37.25 6.059 1 92.62 73 ARG A N 1
ATOM 562 C CA . ARG A 1 73 ? -15.75 35.875 6.43 1 92.62 73 ARG A CA 1
ATOM 563 C C . ARG A 1 73 ? -14.898 35.375 7.586 1 92.62 73 ARG A C 1
ATOM 565 O O . ARG A 1 73 ? -15.398 34.656 8.469 1 92.62 73 ARG A O 1
ATOM 572 N N . LEU A 1 74 ? -13.664 35.656 7.5 1 94.88 74 LEU A N 1
ATOM 573 C CA . LEU A 1 74 ? -12.797 35.312 8.617 1 94.88 74 LEU A CA 1
ATOM 574 C C . LEU A 1 74 ? -13.273 35.969 9.906 1 94.88 74 LEU A C 1
ATOM 576 O O . LEU A 1 74 ? -13.25 35.344 10.969 1 94.88 74 LEU A O 1
ATOM 580 N N . THR A 1 75 ? -13.688 37.281 9.844 1 95.12 75 THR A N 1
ATOM 581 C CA . THR A 1 75 ? -14.203 38 11 1 95.12 75 THR A CA 1
ATOM 582 C C . THR A 1 75 ? -15.414 37.281 11.594 1 95.12 75 THR A C 1
ATOM 584 O O . THR A 1 75 ? -15.523 37.156 12.812 1 95.12 75 THR A O 1
ATOM 587 N N . ARG A 1 76 ? -16.234 36.781 10.742 1 90.38 76 ARG A N 1
ATOM 588 C CA . ARG A 1 76 ? -17.422 36.062 11.211 1 90.38 76 ARG A CA 1
ATOM 589 C C . ARG A 1 76 ? -17.016 34.781 11.945 1 90.38 76 ARG A C 1
ATOM 591 O O . ARG A 1 76 ? -17.609 34.438 12.977 1 90.38 76 ARG A O 1
ATOM 598 N N . ALA A 1 77 ? -16.078 34.094 11.391 1 92.75 77 ALA A N 1
ATOM 599 C CA . ALA A 1 77 ? -15.586 32.875 12.031 1 92.75 77 ALA A CA 1
ATOM 600 C C . ALA A 1 77 ? -14.984 33.156 13.398 1 92.75 77 ALA A C 1
ATOM 602 O O . ALA A 1 77 ? -15.242 32.438 14.375 1 92.75 77 ALA A O 1
ATOM 603 N N . ILE A 1 78 ? -14.203 34.219 13.5 1 95.12 78 ILE A N 1
ATOM 604 C CA . ILE A 1 78 ? -13.547 34.594 14.75 1 95.12 78 ILE A CA 1
ATOM 605 C C . ILE A 1 78 ? -14.594 34.938 15.797 1 95.12 78 ILE A C 1
ATOM 607 O O . ILE A 1 78 ? -14.5 34.5 16.953 1 95.12 78 ILE A O 1
ATOM 611 N N . LYS A 1 79 ? -15.602 35.656 15.406 1 92.19 79 LYS A N 1
ATOM 612 C CA . LYS A 1 79 ? -16.625 36.125 16.328 1 92.19 79 LYS A CA 1
ATOM 613 C C . LYS A 1 79 ? -17.453 34.969 16.859 1 92.19 79 LYS A C 1
ATOM 615 O O . LYS A 1 79 ? -18.109 35.094 17.906 1 92.19 79 LYS A O 1
ATOM 620 N N . PHE A 1 80 ? -17.375 33.906 16.172 1 88.69 80 PHE A N 1
ATOM 621 C CA . PHE A 1 80 ? -18.141 32.75 16.594 1 88.69 80 PHE A CA 1
ATOM 622 C C . PHE A 1 80 ? -17.5 32.094 17.812 1 88.69 80 PHE A C 1
ATOM 624 O O . PHE A 1 80 ? -18.156 31.297 18.516 1 88.69 80 PHE A O 1
ATOM 631 N N . SER A 1 81 ? -16.312 32.312 18.031 1 89.5 81 SER A N 1
ATOM 632 C CA . SER A 1 81 ? -15.617 31.75 19.172 1 89.5 81 SER A CA 1
ATOM 633 C C . SER A 1 81 ? -15.125 32.844 20.109 1 89.5 81 SER A C 1
ATOM 635 O O . SER A 1 81 ? -14.125 33.5 19.828 1 89.5 81 SER A O 1
ATOM 637 N N . ASP A 1 82 ? -15.648 32.844 21.266 1 90.38 82 ASP A N 1
ATOM 638 C CA . ASP A 1 82 ? -15.281 33.844 22.266 1 90.38 82 ASP A CA 1
ATOM 639 C C . ASP A 1 82 ? -13.82 33.688 22.688 1 90.38 82 ASP A C 1
ATOM 641 O O . ASP A 1 82 ? -13.133 34.688 22.953 1 90.38 82 ASP A O 1
ATOM 645 N N . ASP A 1 83 ? -13.445 32.5 22.703 1 91.75 83 ASP A N 1
ATOM 646 C CA . ASP A 1 83 ? -12.07 32.219 23.094 1 91.75 83 ASP A CA 1
ATOM 647 C C . ASP A 1 83 ? -11.07 32.812 22.109 1 91.75 83 ASP A C 1
ATOM 649 O O . ASP A 1 83 ? -10.039 33.344 22.516 1 91.75 83 ASP A O 1
ATOM 653 N N . ILE A 1 84 ? -11.406 32.75 20.875 1 95.38 84 ILE A N 1
ATOM 654 C CA . ILE A 1 84 ? -10.523 33.281 19.844 1 95.38 84 ILE A CA 1
ATOM 655 C C . ILE A 1 84 ? -10.547 34.781 19.875 1 95.38 84 ILE A C 1
ATOM 657 O O . ILE A 1 84 ? -9.508 35.438 19.719 1 95.38 84 ILE A O 1
ATOM 661 N N . VAL A 1 85 ? -11.695 35.406 20.062 1 95.81 85 VAL A N 1
ATOM 662 C CA . VAL A 1 85 ? -11.805 36.844 20.203 1 95.81 85 VAL A CA 1
ATOM 663 C C . VAL A 1 85 ? -10.922 37.312 21.344 1 95.81 85 VAL A C 1
ATOM 665 O O . VAL A 1 85 ? -10.156 38.281 21.188 1 95.81 85 VAL A O 1
ATOM 668 N N . ASP A 1 86 ? -11.055 36.625 22.453 1 95.5 86 ASP A N 1
ATOM 669 C CA . ASP A 1 86 ? -10.281 37 23.641 1 95.5 86 ASP A CA 1
ATOM 670 C C . ASP A 1 86 ? -8.781 36.938 23.359 1 95.5 86 ASP A C 1
ATOM 672 O O . ASP A 1 86 ? -8.031 37.844 23.75 1 95.5 86 ASP A O 1
ATOM 676 N N . GLN A 1 87 ? -8.352 35.938 22.641 1 94.56 87 GLN A N 1
ATOM 677 C CA . GLN A 1 87 ? -6.938 35.75 22.359 1 94.56 87 GLN A CA 1
ATOM 678 C C . GLN A 1 87 ? -6.422 36.812 21.391 1 94.56 87 GLN A C 1
ATOM 680 O O . GLN A 1 87 ? -5.301 37.312 21.547 1 94.56 87 GLN A O 1
ATOM 685 N N . LEU A 1 88 ? -7.195 37.219 20.453 1 96.62 88 LEU A N 1
ATOM 686 C CA . LEU A 1 88 ? -6.758 38.125 19.406 1 96.62 88 LEU A CA 1
ATOM 687 C C . LEU A 1 88 ? -6.965 39.594 19.828 1 96.62 88 LEU A C 1
ATOM 689 O O . LEU A 1 88 ? -6.418 40.5 19.219 1 96.62 88 LEU A O 1
ATOM 693 N N . ASN A 1 89 ? -7.734 39.781 20.922 1 95.06 89 ASN A N 1
ATOM 694 C CA . ASN A 1 89 ? -8.023 41.125 21.422 1 95.06 89 ASN A CA 1
ATOM 695 C C . ASN A 1 89 ? -7.254 41.438 22.688 1 95.06 89 ASN A C 1
ATOM 697 O O . ASN A 1 89 ? -7.352 42.562 23.234 1 95.06 89 ASN A O 1
ATOM 701 N N . ASP A 1 90 ? -6.512 40.469 23.172 1 92.38 90 ASP A N 1
ATOM 702 C CA . ASP A 1 90 ? -5.758 40.656 24.422 1 92.38 90 ASP A CA 1
ATOM 703 C C . ASP A 1 90 ? -4.488 41.469 24.172 1 92.38 90 ASP A C 1
ATOM 705 O O . ASP A 1 90 ? -3.545 40.969 23.547 1 92.38 90 ASP A O 1
ATOM 709 N N . SER A 1 91 ? -4.371 42.625 24.719 1 87.81 91 SER A N 1
ATOM 710 C CA . SER A 1 91 ? -3.232 43.531 24.5 1 87.81 91 SER A CA 1
ATOM 711 C C . SER A 1 91 ? -2.053 43.125 25.391 1 87.81 91 SER A C 1
ATOM 713 O O . SER A 1 91 ? -0.93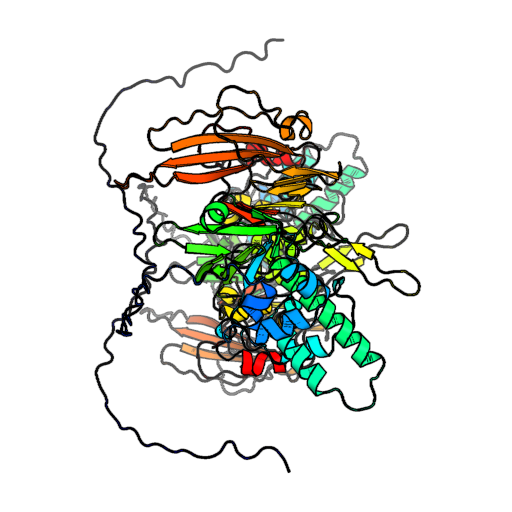 43.594 25.172 1 87.81 91 SER A O 1
ATOM 715 N N . SER A 1 92 ? -2.301 42.281 26.297 1 88.56 92 SER A N 1
ATOM 716 C CA . SER A 1 92 ? -1.254 41.906 27.234 1 88.56 92 SER A CA 1
ATOM 717 C C . SER A 1 92 ? -0.418 40.75 26.688 1 88.56 92 SER A C 1
ATOM 719 O O . SER A 1 92 ? 0.656 40.469 27.219 1 88.56 92 SER A O 1
ATOM 721 N N . SER A 1 93 ? -0.904 40.125 25.703 1 89.12 93 SER A N 1
ATOM 722 C CA . SER A 1 93 ? -0.184 39 25.094 1 89.12 93 SER A CA 1
ATOM 723 C C . SER A 1 93 ? 0.105 39.25 23.625 1 89.12 93 SER A C 1
ATOM 725 O O . SER A 1 93 ? -0.684 39.906 22.938 1 89.12 93 SER A O 1
ATOM 727 N N . ARG A 1 94 ? 1.242 38.812 23.25 1 94.88 94 ARG A N 1
ATOM 728 C CA . ARG A 1 94 ? 1.605 38.969 21.844 1 94.88 94 ARG A CA 1
ATOM 729 C C . ARG A 1 94 ? 1.499 37.625 21.109 1 94.88 94 ARG A C 1
ATOM 731 O O . ARG A 1 94 ? 1.866 36.594 21.641 1 94.88 94 ARG A O 1
ATOM 738 N N . VAL A 1 95 ? 0.873 37.688 19.922 1 97 95 VAL A N 1
ATOM 739 C CA . VAL A 1 95 ? 0.701 36.469 19.141 1 97 95 VAL A CA 1
ATOM 740 C C . VAL A 1 95 ? 0.933 36.781 17.656 1 97 95 VAL A C 1
ATOM 742 O O . VAL A 1 95 ? 1.023 37.938 17.266 1 97 95 VAL A O 1
ATOM 745 N N . THR A 1 96 ? 1.18 35.812 16.891 1 97.81 96 THR A N 1
ATOM 746 C CA . THR A 1 96 ? 1.197 35.875 15.43 1 97.81 96 THR A CA 1
ATOM 747 C C . THR A 1 96 ? -0 35.125 14.844 1 97.81 96 THR A C 1
ATOM 749 O O . THR A 1 96 ? -0.259 33.969 15.203 1 97.81 96 THR A O 1
ATOM 752 N N . PHE A 1 97 ? -0.735 35.781 14.07 1 98.19 97 PHE A N 1
ATOM 753 C CA . PHE A 1 97 ? -1.951 35.219 13.508 1 98.19 97 PHE A CA 1
ATOM 754 C C . PHE A 1 97 ? -1.836 35.094 11.992 1 98.19 97 PHE A C 1
ATOM 756 O O . PHE A 1 97 ? -1.495 36.031 11.305 1 98.19 97 PHE A O 1
ATOM 763 N N . PHE A 1 98 ? -2.08 33.844 11.477 1 98.12 98 PHE A N 1
ATOM 764 C CA . PHE A 1 98 ? -2.178 33.625 10.039 1 98.12 98 PHE A CA 1
ATOM 765 C C . PHE A 1 98 ? -3.594 33.906 9.539 1 98.12 98 PHE A C 1
ATOM 767 O O . PHE A 1 98 ? -4.492 33.062 9.742 1 98.12 98 PHE A O 1
ATOM 774 N N . ALA A 1 99 ? -3.748 35 8.883 1 97.94 99 ALA A N 1
ATOM 775 C CA . ALA A 1 99 ? -5.066 35.438 8.43 1 97.94 99 ALA A CA 1
ATOM 776 C C . ALA A 1 99 ? -5.34 34.969 7.004 1 97.94 99 ALA A C 1
ATOM 778 O O . ALA A 1 99 ? -4.504 35.156 6.117 1 97.94 99 ALA A O 1
ATOM 779 N N . THR A 1 100 ? -6.492 34.438 6.828 1 96.31 100 THR A N 1
ATOM 780 C CA . THR A 1 100 ? -6.918 34 5.504 1 96.31 100 THR A CA 1
ATOM 781 C C . THR A 1 100 ? -7.957 34.938 4.926 1 96.31 100 THR A C 1
ATOM 783 O O . THR A 1 100 ? -9.062 35.062 5.453 1 96.31 100 THR A O 1
ATOM 786 N N . PRO A 1 101 ? -7.57 35.594 3.906 1 96.19 101 PRO A N 1
ATOM 787 C CA . PRO A 1 101 ? -8.547 36.5 3.295 1 96.19 101 PRO A CA 1
ATOM 788 C C . PRO A 1 101 ? -9.695 35.75 2.623 1 96.19 101 PRO A C 1
ATOM 790 O O . PRO A 1 101 ? -9.602 34.562 2.389 1 96.19 101 PRO A O 1
ATOM 793 N N . ASP A 1 102 ? -10.742 36.5 2.281 1 93.75 102 ASP A N 1
ATOM 794 C CA . ASP A 1 102 ? -11.961 35.938 1.728 1 93.75 102 ASP A CA 1
ATOM 795 C C . ASP A 1 102 ? -11.672 35.219 0.409 1 93.75 102 ASP A C 1
ATOM 797 O O . ASP A 1 102 ? -12.258 34.156 0.124 1 93.75 102 ASP A O 1
ATOM 801 N N . TRP A 1 103 ? -10.758 35.719 -0.382 1 91.25 103 TRP A N 1
ATOM 802 C CA . TRP A 1 103 ? -10.492 35.156 -1.69 1 91.25 103 TRP A CA 1
ATOM 803 C C . TRP A 1 103 ? -9.789 33.812 -1.549 1 91.25 103 TRP A C 1
ATOM 805 O O . TRP A 1 103 ? -9.789 33 -2.482 1 91.25 103 TRP A O 1
ATOM 815 N N . ALA A 1 104 ? -9.164 33.625 -0.401 1 92.44 104 ALA A N 1
ATOM 816 C CA . ALA A 1 104 ? -8.445 32.375 -0.172 1 92.44 104 ALA A CA 1
ATOM 817 C C . ALA A 1 104 ? -9.375 31.281 0.347 1 92.44 104 ALA A C 1
ATOM 819 O O . ALA A 1 104 ? -8.992 30.125 0.441 1 92.44 104 ALA A O 1
ATOM 820 N N . LEU A 1 105 ? -10.57 31.688 0.689 1 90.19 105 LEU A N 1
ATOM 821 C CA . LEU A 1 105 ? -11.57 30.719 1.155 1 90.19 105 LEU A CA 1
ATOM 822 C C . LEU A 1 105 ? -12.344 30.125 -0.018 1 90.19 105 LEU A C 1
ATOM 824 O O . LEU A 1 105 ? -12.984 30.859 -0.78 1 90.19 105 LEU A O 1
ATOM 828 N N . ARG A 1 106 ? -12.227 28.891 -0.133 1 81.75 106 ARG A N 1
ATOM 829 C CA . ARG A 1 106 ? -12.812 28.203 -1.282 1 81.75 106 ARG A CA 1
ATOM 830 C C . ARG A 1 106 ? -14.258 27.812 -1.002 1 81.75 106 ARG A C 1
ATOM 832 O O . ARG A 1 106 ? -14.656 27.656 0.156 1 81.75 106 ARG A O 1
ATOM 839 N N . LYS A 1 107 ? -14.984 27.734 -2.08 1 76.19 107 LYS A N 1
ATOM 840 C CA . LYS A 1 107 ? -16.344 27.219 -1.957 1 76.19 107 LYS A CA 1
ATOM 841 C C . LYS A 1 107 ? -16.344 25.75 -1.559 1 76.19 107 LYS A C 1
ATOM 843 O O . LYS A 1 107 ? -15.633 24.938 -2.154 1 76.19 107 LYS A O 1
ATOM 848 N N . PRO A 1 108 ? -17.062 25.578 -0.421 1 75.19 108 PRO A N 1
ATOM 849 C CA . PRO A 1 108 ? -17.062 24.172 0.027 1 75.19 108 PRO A CA 1
ATOM 850 C C . PRO A 1 108 ? -17.812 23.25 -0.932 1 75.19 108 PRO A C 1
ATOM 852 O O . PRO A 1 108 ? -18.688 23.703 -1.67 1 75.19 108 PRO A O 1
ATOM 855 N N . ASP A 1 109 ? -17.297 22.062 -0.921 1 68.56 109 ASP A N 1
ATOM 856 C CA . ASP A 1 109 ? -18.062 21.016 -1.586 1 68.56 109 ASP A CA 1
ATOM 857 C C . ASP A 1 109 ? -19.391 20.766 -0.885 1 68.56 109 ASP A C 1
ATOM 859 O O . ASP A 1 109 ? -19.453 20.766 0.346 1 68.56 109 ASP A O 1
ATOM 863 N N . GLU A 1 110 ? -20.422 20.672 -1.674 1 71.44 110 GLU A N 1
ATOM 864 C CA . GLU A 1 110 ? -21.781 20.562 -1.127 1 71.44 110 GLU A CA 1
ATOM 865 C C . GLU A 1 110 ? -21.922 19.344 -0.224 1 71.44 110 GLU A C 1
ATOM 867 O O . GLU A 1 110 ? -22.562 19.406 0.822 1 71.44 110 GLU A O 1
ATOM 872 N N . ASP A 1 111 ? -21.312 18.312 -0.542 1 66.56 111 ASP A N 1
ATOM 873 C CA . ASP A 1 111 ? -21.438 17.094 0.241 1 66.56 111 ASP A CA 1
ATOM 874 C C . ASP A 1 111 ? -20.75 17.234 1.599 1 66.56 111 ASP A C 1
ATOM 876 O O . ASP A 1 111 ? -21.312 16.828 2.623 1 66.56 111 ASP A O 1
ATOM 880 N N . THR A 1 112 ? -19.609 17.797 1.469 1 71.38 112 THR A N 1
ATOM 881 C CA . THR A 1 112 ? -18.891 18 2.715 1 71.38 112 THR A CA 1
ATOM 882 C C . THR A 1 112 ? -19.641 18.953 3.635 1 71.38 112 THR A C 1
ATOM 884 O O . THR A 1 112 ? -19.672 18.766 4.852 1 71.38 112 THR A O 1
ATOM 887 N N . LEU A 1 113 ? -20.25 19.906 2.99 1 76.81 113 LEU A N 1
ATOM 888 C CA . LEU A 1 113 ? -21.031 20.875 3.754 1 76.81 113 LEU A CA 1
ATOM 889 C C . LEU A 1 113 ? -22.219 20.219 4.43 1 76.81 113 LEU A C 1
ATOM 891 O O . LEU A 1 113 ? -22.484 20.453 5.613 1 76.81 113 LEU A O 1
ATOM 895 N N . GLN A 1 114 ? -22.797 19.328 3.703 1 76.44 114 GLN A N 1
ATOM 896 C CA . GLN A 1 114 ? -23.969 18.641 4.254 1 76.44 114 GLN A CA 1
ATOM 897 C C . GLN A 1 114 ? -23.578 17.688 5.375 1 76.44 114 GLN A C 1
ATOM 899 O O . GLN A 1 114 ? -24.281 17.578 6.379 1 76.44 114 GLN A O 1
ATOM 904 N N . ASP A 1 115 ? -22.469 17.109 5.195 1 73.19 115 ASP A N 1
ATOM 905 C CA . ASP A 1 115 ? -21.984 16.203 6.23 1 73.19 115 ASP A CA 1
ATOM 906 C C . ASP A 1 115 ? -21.672 16.953 7.52 1 73.19 115 ASP A C 1
ATOM 908 O O . ASP A 1 115 ? -21.984 16.484 8.617 1 73.19 115 ASP A O 1
ATOM 912 N N . LEU A 1 116 ? -21.078 18.047 7.309 1 77.94 116 LEU A N 1
ATOM 913 C CA . LEU A 1 116 ? -20.734 18.859 8.469 1 77.94 116 LEU A CA 1
ATOM 914 C C . LEU A 1 116 ? -21.984 19.359 9.172 1 77.94 116 LEU A C 1
ATOM 916 O O . LEU A 1 116 ? -22.031 19.422 10.406 1 77.94 116 LEU A O 1
ATOM 920 N N . LEU A 1 117 ? -22.969 19.656 8.414 1 77.56 117 LEU A N 1
ATOM 921 C CA . LEU A 1 117 ? -24.203 20.188 8.969 1 77.56 117 LEU A CA 1
ATOM 922 C C . LEU A 1 117 ? -24.969 19.109 9.719 1 77.56 117 LEU A C 1
ATOM 924 O O . LEU A 1 117 ? -25.719 19.406 10.656 1 77.56 117 LEU A O 1
ATOM 928 N N . ARG A 1 118 ? -24.656 17.906 9.289 1 74.5 118 ARG A N 1
ATOM 929 C CA . ARG A 1 118 ? -25.375 16.797 9.898 1 74.5 118 ARG A CA 1
ATOM 930 C C . ARG A 1 118 ? -24.594 16.203 11.07 1 74.5 118 ARG A C 1
ATOM 932 O O . ARG A 1 118 ? -25.156 15.461 11.883 1 74.5 118 ARG A O 1
ATOM 939 N N . TYR A 1 119 ? -23.375 16.594 11.086 1 75 119 TYR A N 1
ATOM 940 C CA . TYR A 1 119 ? -22.516 15.984 12.094 1 75 119 TYR A CA 1
ATOM 941 C C . TYR A 1 119 ? -22.891 16.469 13.492 1 75 119 TYR A C 1
ATOM 943 O O . TYR A 1 119 ? -23.109 17.672 13.703 1 75 119 TYR A O 1
ATOM 951 N N . SER A 1 120 ? -23.078 15.508 14.445 1 65.06 120 SER A N 1
ATOM 952 C CA . SER A 1 120 ? -23.422 15.852 15.82 1 65.06 120 SER A CA 1
ATOM 953 C C . SER A 1 120 ? -22.5 15.172 16.812 1 65.06 120 SER A C 1
ATOM 955 O O . SER A 1 120 ? -22.812 15.094 18 1 65.06 120 SER A O 1
ATOM 957 N N . GLY A 1 121 ? -21.406 14.656 16.328 1 65.69 121 GLY A N 1
ATOM 958 C CA . GLY A 1 121 ? -20.5 13.945 17.219 1 65.69 121 GLY A CA 1
ATOM 959 C C . GLY A 1 121 ? -19.438 14.844 17.828 1 65.69 121 GLY A C 1
ATOM 960 O O . GLY A 1 121 ? -19.547 16.062 17.766 1 65.69 121 GLY A O 1
ATOM 961 N N . ASP A 1 122 ? -18.531 14.203 18.609 1 66.94 122 ASP A N 1
ATOM 962 C CA . ASP A 1 122 ? -17.422 14.898 19.25 1 66.94 122 ASP A CA 1
ATOM 963 C C . ASP A 1 122 ? -16.359 15.305 18.219 1 66.94 122 ASP A C 1
ATOM 965 O O . ASP A 1 122 ? -16.172 14.617 17.219 1 66.94 122 ASP A O 1
ATOM 969 N N . VAL A 1 123 ? -15.82 16.453 18.438 1 66.94 123 VAL A N 1
ATOM 970 C CA . VAL A 1 123 ? -14.797 17 17.547 1 66.94 123 VAL A CA 1
ATOM 971 C C . VAL A 1 123 ? -13.648 16 17.406 1 66.94 123 VAL A C 1
ATOM 973 O O . VAL A 1 123 ? -13.008 15.93 16.359 1 66.94 123 VAL A O 1
ATOM 976 N N . MET A 1 124 ? -13.555 15.188 18.484 1 63.72 124 MET A N 1
ATOM 977 C CA . MET A 1 124 ? -12.477 14.203 18.469 1 63.72 124 MET A CA 1
ATOM 978 C C . MET A 1 124 ? -12.734 13.133 17.406 1 63.72 124 MET A C 1
ATOM 980 O O . MET A 1 124 ? -11.805 12.461 16.953 1 63.72 124 MET A O 1
ATOM 984 N N . GLN A 1 125 ? -13.984 13.07 17.156 1 62.22 125 GLN A N 1
ATOM 985 C CA . GLN A 1 125 ? -14.398 12.055 16.203 1 62.22 125 GLN A CA 1
ATOM 986 C C . GLN A 1 125 ? -14.5 12.633 14.789 1 62.22 125 GLN A C 1
ATOM 988 O O . GLN A 1 125 ? -14.82 11.922 13.836 1 62.22 125 GLN A O 1
ATOM 993 N N . ALA A 1 126 ? -14.156 13.953 14.922 1 62.62 126 ALA A N 1
ATOM 994 C CA . ALA A 1 126 ? -14.359 14.617 13.641 1 62.62 126 ALA A CA 1
ATOM 995 C C . ALA A 1 126 ? -13.305 14.18 12.625 1 62.62 126 ALA A C 1
ATOM 997 O O . ALA A 1 126 ? -12.148 13.938 12.977 1 62.62 126 ALA A O 1
ATOM 998 N N . GLN A 1 127 ? -13.766 14.055 11.484 1 62.06 127 GLN A N 1
ATOM 999 C CA . GLN A 1 127 ? -12.922 13.648 10.359 1 62.06 127 GLN A CA 1
ATOM 1000 C C . GLN A 1 127 ? -12.047 14.812 9.891 1 62.06 127 GLN A C 1
ATOM 1002 O O . GLN A 1 127 ? -12.43 15.977 10.023 1 62.06 127 GLN A O 1
ATOM 1007 N N . PRO A 1 128 ? -10.898 14.508 9.508 1 58.91 128 PRO A N 1
ATOM 1008 C CA . PRO A 1 128 ? -9.961 15.555 9.078 1 58.91 128 PRO A CA 1
ATOM 1009 C C . PRO A 1 128 ? -10.578 16.516 8.062 1 58.91 128 PRO A C 1
ATOM 1011 O O . PRO A 1 128 ? -10.18 17.672 7.988 1 58.91 128 PRO A O 1
ATOM 1014 N N . GLU A 1 129 ? -11.578 16.016 7.344 1 56.97 129 GLU A N 1
ATOM 1015 C CA . GLU A 1 129 ? -12.188 16.844 6.312 1 56.97 129 GLU A CA 1
ATOM 1016 C C . GLU A 1 129 ? -12.992 17.984 6.926 1 56.97 129 GLU A C 1
ATOM 1018 O O . GLU A 1 129 ? -13.305 18.969 6.25 1 56.97 129 GLU A O 1
ATOM 1023 N N . MET A 1 130 ? -13.148 17.797 8.055 1 65.19 130 MET A N 1
ATOM 1024 C CA . MET A 1 130 ? -14.023 18.781 8.703 1 65.19 130 MET A CA 1
ATOM 1025 C C . MET A 1 130 ? -13.227 19.984 9.188 1 65.19 130 MET A C 1
ATOM 1027 O O . MET A 1 130 ? -13.797 21.016 9.508 1 65.19 130 MET A O 1
ATOM 1031 N N . TYR A 1 131 ? -12 19.703 9.023 1 73.62 131 TYR A N 1
ATOM 1032 C CA . TYR A 1 131 ? -11.172 20.781 9.562 1 73.62 131 TYR A CA 1
ATOM 1033 C C . TYR A 1 131 ? -10.812 21.781 8.477 1 73.62 131 TYR A C 1
ATOM 1035 O O . TYR A 1 131 ? -9.648 22.188 8.367 1 73.62 131 TYR A O 1
ATOM 1043 N N . ASP A 1 132 ? -11.742 22.031 7.641 1 79.56 132 ASP A N 1
ATOM 1044 C CA . ASP A 1 132 ? -11.578 23.062 6.621 1 79.56 132 ASP A CA 1
ATOM 1045 C C . ASP A 1 132 ? -12.297 24.344 7.023 1 79.56 132 ASP A C 1
ATOM 1047 O O . ASP A 1 132 ? -13.523 24.359 7.168 1 79.56 132 ASP A O 1
ATOM 1051 N N . LEU A 1 133 ? -11.578 25.328 7.16 1 84.69 133 LEU A N 1
ATOM 1052 C CA . LEU A 1 133 ? -12.109 26.594 7.648 1 84.69 133 LEU A CA 1
ATOM 1053 C C . LEU A 1 133 ? -13.211 27.109 6.73 1 84.69 133 LEU A C 1
ATOM 1055 O O . LEU A 1 133 ? -14.242 27.609 7.203 1 84.69 133 LEU A O 1
ATOM 1059 N N . SER A 1 134 ? -13.008 26.969 5.438 1 84.88 134 SER A N 1
ATOM 1060 C CA . SER A 1 134 ? -14 27.438 4.477 1 84.88 134 SER A CA 1
ATOM 1061 C C . SER A 1 134 ? -15.336 26.719 4.66 1 84.88 134 SER A C 1
ATOM 1063 O O . SER A 1 134 ? -16.375 27.359 4.727 1 84.88 134 SER A O 1
ATOM 1065 N N . THR A 1 135 ? -15.227 25.5 4.754 1 83.81 135 THR A N 1
ATOM 1066 C CA . THR A 1 135 ? -16.438 24.703 4.914 1 83.81 135 THR A CA 1
ATOM 1067 C C . THR A 1 135 ? -17.094 24.984 6.258 1 83.81 135 THR A C 1
ATOM 1069 O O . THR A 1 135 ? -18.328 25.062 6.344 1 83.81 135 THR A O 1
ATOM 1072 N N . ALA A 1 136 ? -16.312 25.125 7.266 1 85.94 136 ALA A N 1
ATOM 1073 C CA . ALA A 1 136 ? -16.844 25.391 8.602 1 85.94 136 ALA A CA 1
ATOM 1074 C C . ALA A 1 136 ? -17.578 26.734 8.648 1 85.94 136 ALA A C 1
ATOM 1076 O O . ALA A 1 136 ? -18.641 26.844 9.266 1 85.94 136 ALA A O 1
ATOM 1077 N N . ILE A 1 137 ? -17.047 27.703 7.988 1 86.31 137 ILE A N 1
ATOM 1078 C CA . ILE A 1 137 ? -17.656 29.016 7.949 1 86.31 137 ILE A CA 1
ATOM 1079 C C . ILE A 1 137 ? -19 28.953 7.215 1 86.31 137 ILE A C 1
ATOM 1081 O O . ILE A 1 137 ? -20 29.5 7.684 1 86.31 137 ILE A O 1
ATOM 1085 N N . HIS A 1 138 ? -18.984 28.25 6.129 1 86 138 HIS A N 1
ATOM 1086 C CA . HIS A 1 138 ? -20.219 28.109 5.367 1 86 138 HIS A CA 1
ATOM 1087 C C . HIS A 1 138 ? -21.281 27.375 6.172 1 86 138 HIS A C 1
ATOM 1089 O O . HIS A 1 138 ? -22.469 27.734 6.129 1 86 138 HIS A O 1
ATOM 1095 N N . ALA A 1 139 ? -20.828 26.359 6.777 1 85.56 139 ALA A N 1
ATOM 1096 C CA . ALA A 1 139 ? -21.766 25.578 7.602 1 85.56 139 ALA A CA 1
ATOM 1097 C C . ALA A 1 139 ? -22.359 26.453 8.703 1 85.56 139 ALA A C 1
ATOM 1099 O O . ALA A 1 139 ? -23.562 26.359 8.984 1 85.56 139 ALA A O 1
ATOM 1100 N N . TYR A 1 140 ? -21.609 27.188 9.305 1 83.44 140 TYR A N 1
ATOM 1101 C CA . TYR A 1 140 ? -22.078 28.094 10.352 1 83.44 140 TYR A CA 1
ATOM 1102 C C . TYR A 1 140 ? -23.078 29.094 9.797 1 83.44 140 TYR A C 1
ATOM 1104 O O . TYR A 1 140 ? -24.094 29.375 10.414 1 83.44 140 TYR A O 1
ATOM 1112 N N . GLU A 1 141 ? -22.703 29.672 8.703 1 83.38 141 GLU A N 1
ATOM 1113 C CA . GLU A 1 141 ? -23.578 30.656 8.062 1 83.38 141 GLU A CA 1
ATOM 1114 C C . GLU A 1 141 ? -24.938 30.047 7.719 1 83.38 141 GLU A C 1
ATOM 1116 O O . GLU A 1 141 ? -25.969 30.672 7.922 1 83.38 141 GLU A O 1
ATOM 1121 N N . GLU A 1 142 ? -24.859 28.891 7.258 1 83.06 142 GLU A N 1
ATOM 1122 C CA . GLU A 1 142 ? -26.109 28.203 6.895 1 83.06 142 GLU A CA 1
ATOM 1123 C C . GLU A 1 142 ? -26.938 27.859 8.125 1 83.06 142 GLU A C 1
ATOM 1125 O O . GLU A 1 142 ? -28.156 27.969 8.109 1 83.06 142 GLU A O 1
ATOM 1130 N N . LEU A 1 143 ? -26.266 27.391 9.086 1 81.19 143 LEU A N 1
ATOM 1131 C CA . LEU A 1 143 ? -26.953 27.047 10.328 1 81.19 143 LEU A CA 1
ATOM 1132 C C . LEU A 1 143 ? -27.578 28.281 10.961 1 81.19 143 LEU A C 1
ATOM 1134 O O . LEU A 1 143 ? -28.672 28.219 11.523 1 81.19 143 LEU A O 1
ATOM 1138 N N . ALA A 1 144 ? -26.859 29.359 11 1 76.19 144 ALA A N 1
ATOM 1139 C CA . ALA A 1 144 ? -27.359 30.625 11.555 1 76.19 144 ALA A CA 1
ATOM 1140 C C . ALA A 1 144 ? -28.578 31.125 10.781 1 76.19 144 ALA A C 1
ATOM 1142 O O . ALA A 1 144 ? -29.469 31.75 11.352 1 76.19 144 ALA A O 1
ATOM 1143 N N . ALA A 1 145 ? -28.516 30.812 9.547 1 75.81 145 ALA A N 1
ATOM 1144 C CA . ALA A 1 145 ? -29.625 31.25 8.695 1 75.81 145 ALA A CA 1
ATOM 1145 C C . ALA A 1 145 ? -30.875 30.391 8.93 1 75.81 145 ALA A C 1
ATOM 1147 O O . ALA A 1 145 ? -32 30.844 8.711 1 75.81 145 ALA A O 1
ATOM 1148 N N . MET A 1 146 ? -30.609 29.062 9.25 1 68.75 146 MET A N 1
ATOM 1149 C CA . MET A 1 146 ? -31.719 28.156 9.492 1 68.75 146 MET A CA 1
ATOM 1150 C C . MET A 1 146 ? -32.406 28.484 10.805 1 68.75 146 MET A C 1
ATOM 1152 O O . MET A 1 146 ? -33.406 27.828 11.18 1 68.75 146 MET A O 1
ATOM 1156 N N . GLU A 1 147 ? -32.031 29.297 11.758 1 55.47 147 GLU A N 1
ATOM 1157 C CA . GLU A 1 147 ? -32.625 29.625 13.055 1 55.47 147 GLU A CA 1
ATOM 1158 C C . GLU A 1 147 ? -34.125 29.844 12.938 1 55.47 147 GLU A C 1
ATOM 1160 O O . GLU A 1 147 ? -34.562 30.906 12.516 1 55.47 147 GLU A O 1
ATOM 1165 N N . SER A 1 148 ? -34.75 28.953 12.312 1 50.84 148 SER A N 1
ATOM 1166 C CA . SER A 1 148 ? -36.156 29.047 12.609 1 50.84 148 SER A CA 1
ATOM 1167 C C . SER A 1 148 ? -36.406 28.922 14.109 1 50.84 148 SER A C 1
ATOM 1169 O O . SER A 1 148 ? -35.562 28.469 14.859 1 50.84 148 SER A O 1
ATOM 1171 N N . SER A 1 149 ? -37.688 29.234 14.594 1 49.59 149 SER A N 1
ATOM 1172 C CA . SER A 1 149 ? -38.375 29.391 15.867 1 49.59 149 SER A CA 1
ATOM 1173 C C . SER A 1 149 ? -38.062 28.219 16.797 1 49.59 149 SER A C 1
ATOM 1175 O O . SER A 1 149 ? -38.344 28.281 18 1 49.59 149 SER A O 1
ATOM 1177 N N . HIS A 1 150 ? -38.031 26.953 16.359 1 47 150 HIS A N 1
ATOM 1178 C CA . HIS A 1 150 ? -37.969 25.859 17.344 1 47 150 HIS A CA 1
ATOM 1179 C C . HIS A 1 150 ? -36.562 25.344 17.531 1 47 150 HIS A C 1
ATOM 1181 O O . HIS A 1 150 ? -36.062 24.594 16.688 1 47 150 HIS A O 1
ATOM 1187 N N . ASP A 1 151 ? -35.656 26.047 18.141 1 54.28 151 ASP A N 1
ATOM 1188 C CA . ASP A 1 151 ? -34.312 25.75 18.625 1 54.28 151 ASP A CA 1
ATOM 1189 C C . ASP A 1 151 ? -34.25 24.344 19.219 1 54.28 151 ASP A C 1
ATOM 1191 O O . ASP A 1 151 ? -34.562 24.156 20.391 1 54.28 151 ASP A O 1
ATOM 1195 N N . ASP A 1 152 ? -34.281 23.297 18.406 1 65.69 152 ASP A N 1
ATOM 1196 C CA . ASP A 1 152 ? -34.25 21.906 18.828 1 65.69 152 ASP A CA 1
ATOM 1197 C C . ASP A 1 152 ? -32.844 21.531 19.344 1 65.69 152 ASP A C 1
ATOM 1199 O O . ASP A 1 152 ? -31.875 22.219 19.047 1 65.69 152 ASP A O 1
ATOM 1203 N N . SER A 1 153 ? -32.906 20.812 20.438 1 73.12 153 SER A N 1
ATOM 1204 C CA . SER A 1 153 ? -31.75 20.234 21.125 1 73.12 153 SER A CA 1
ATOM 1205 C C . SER A 1 153 ? -30.672 19.781 20.156 1 73.12 153 SER A C 1
ATOM 1207 O O . SER A 1 153 ? -29.484 19.953 20.422 1 73.12 153 SER A O 1
ATOM 1209 N N . GLU A 1 154 ? -31.016 19.469 18.953 1 73.69 154 GLU A N 1
ATOM 1210 C CA . GLU A 1 154 ? -30.062 18.984 17.953 1 73.69 154 GLU A CA 1
ATOM 1211 C C . GLU A 1 154 ? -29.312 20.125 17.297 1 73.69 154 GLU A C 1
ATOM 1213 O O . GLU A 1 154 ? -28.125 20.016 17.016 1 73.69 154 GLU A O 1
ATOM 1218 N N . LYS A 1 155 ? -30.031 21.156 17.078 1 75 155 LYS A N 1
ATOM 1219 C CA . LYS A 1 155 ? -29.406 22.328 16.453 1 75 155 LYS A CA 1
ATOM 1220 C C . LYS A 1 155 ? -28.375 22.953 17.391 1 75 155 LYS A C 1
ATOM 1222 O O . LYS A 1 155 ? -27.312 23.406 16.922 1 75 155 LYS A O 1
ATOM 1227 N N . LYS A 1 156 ? -28.75 22.984 18.641 1 78.69 156 LYS A N 1
ATOM 1228 C CA . LYS A 1 156 ? -27.812 23.516 19.625 1 78.69 156 LYS A CA 1
ATOM 1229 C C . LYS A 1 156 ? -26.531 22.688 19.672 1 78.69 156 LYS A C 1
ATOM 1231 O O . LYS A 1 156 ? -25.438 23.234 19.812 1 78.69 156 LYS A O 1
ATOM 1236 N N . ARG A 1 157 ? -26.734 21.438 19.562 1 79.81 157 ARG A N 1
ATOM 1237 C CA . ARG A 1 157 ? -25.594 20.547 19.578 1 79.81 157 ARG A CA 1
ATOM 1238 C C . ARG A 1 157 ? -24.719 20.766 18.344 1 79.81 157 ARG A C 1
ATOM 1240 O O . ARG A 1 157 ? -23.484 20.766 18.438 1 79.81 157 ARG A O 1
ATOM 1247 N N . ARG A 1 158 ? -25.328 20.953 17.25 1 81.06 158 ARG A N 1
ATOM 1248 C CA . ARG A 1 158 ? -24.609 21.172 16 1 81.06 158 ARG A CA 1
ATOM 1249 C C . ARG A 1 158 ? -23.844 22.5 16.047 1 81.06 158 ARG A C 1
ATOM 1251 O O . ARG A 1 158 ? -22.703 22.562 15.57 1 81.06 158 ARG A O 1
ATOM 1258 N N . ARG A 1 159 ? -24.5 23.438 16.609 1 82 159 ARG A N 1
ATOM 1259 C CA . ARG A 1 159 ? -23.859 24.75 16.734 1 82 159 ARG A CA 1
ATOM 1260 C C . ARG A 1 159 ? -22.641 24.672 17.641 1 82 159 ARG A C 1
ATOM 1262 O O . ARG A 1 159 ? -21.609 25.297 17.375 1 82 159 ARG A O 1
ATOM 1269 N N . ARG A 1 160 ? -22.828 23.969 18.672 1 83.56 160 ARG A N 1
ATOM 1270 C CA . ARG A 1 160 ? -21.719 23.797 19.609 1 83.56 160 ARG A CA 1
ATOM 1271 C C . ARG A 1 160 ? -20.547 23.094 18.953 1 83.56 160 ARG A C 1
ATOM 1273 O O . ARG A 1 160 ? -19.391 23.469 19.172 1 83.56 160 ARG A O 1
ATOM 1280 N N . PHE A 1 161 ? -20.812 22.125 18.203 1 84.69 161 PHE A N 1
ATOM 1281 C CA . PHE A 1 161 ? -19.781 21.391 17.484 1 84.69 161 PHE A CA 1
ATOM 1282 C C . PHE A 1 161 ? -19.047 22.312 16.516 1 84.69 161 PHE A C 1
ATOM 1284 O O . PHE A 1 161 ? -17.812 22.312 16.453 1 84.69 161 PHE A O 1
ATOM 1291 N N . LEU A 1 162 ? -19.812 23 15.773 1 84.94 162 LEU 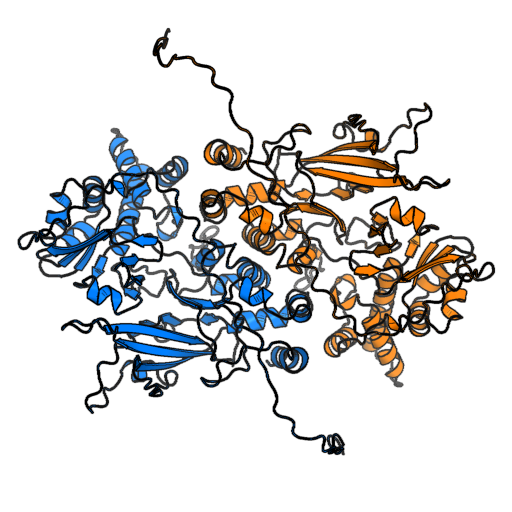A N 1
ATOM 1292 C CA . LEU A 1 162 ? -19.219 23.875 14.773 1 84.94 162 LEU A CA 1
ATOM 1293 C C . LEU A 1 162 ? -18.359 24.953 15.43 1 84.94 162 LEU A C 1
ATOM 1295 O O . LEU A 1 162 ? -17.312 25.328 14.891 1 84.94 162 LEU A O 1
ATOM 1299 N N . ARG A 1 163 ? -18.844 25.453 16.547 1 86.56 163 ARG A N 1
ATOM 1300 C CA . ARG A 1 163 ? -18.062 26.422 17.297 1 86.56 163 ARG A CA 1
ATOM 1301 C C . ARG A 1 163 ? -16.734 25.844 17.734 1 86.56 163 ARG A C 1
ATOM 1303 O O . ARG A 1 163 ? -15.695 26.5 17.656 1 86.56 163 ARG A O 1
ATOM 1310 N N . MET A 1 164 ? -16.812 24.688 18.203 1 87.44 164 MET A N 1
ATOM 1311 C CA . MET A 1 164 ? -15.594 24.016 18.641 1 87.44 164 MET A CA 1
ATOM 1312 C C . MET A 1 164 ? -14.656 23.734 17.469 1 87.44 164 MET A C 1
ATOM 1314 O O . MET A 1 164 ? -13.438 23.875 17.594 1 87.44 164 MET A O 1
ATOM 1318 N N . LEU A 1 165 ? -15.234 23.297 16.406 1 88.88 165 LEU A N 1
ATOM 1319 C CA . LEU A 1 165 ? -14.453 23.016 15.211 1 88.88 165 LEU A CA 1
ATOM 1320 C C . LEU A 1 165 ? -13.711 24.266 14.742 1 88.88 165 LEU A C 1
ATOM 1322 O O . LEU A 1 165 ? -12.523 24.203 14.422 1 88.88 165 LEU A O 1
ATOM 1326 N N . ILE A 1 166 ? -14.383 25.359 14.695 1 90.94 166 ILE A N 1
ATOM 1327 C CA . ILE A 1 166 ? -13.797 26.609 14.258 1 90.94 166 ILE A CA 1
ATOM 1328 C C . ILE A 1 166 ? -12.711 27.047 15.25 1 90.94 166 ILE A C 1
ATOM 1330 O O . ILE A 1 166 ? -11.656 27.531 14.844 1 90.94 166 ILE A O 1
ATOM 1334 N N . ARG A 1 167 ? -12.977 26.875 16.484 1 92.19 167 ARG A N 1
ATOM 1335 C CA . ARG A 1 167 ? -11.977 27.188 17.5 1 92.19 167 ARG A CA 1
ATOM 1336 C C . ARG A 1 167 ? -10.703 26.375 17.281 1 92.19 167 ARG A C 1
ATOM 1338 O O . ARG A 1 167 ? -9.602 26.922 17.359 1 92.19 167 ARG A O 1
ATOM 1345 N N . VAL A 1 168 ? -10.859 25.094 17 1 91.69 168 VAL A N 1
ATOM 1346 C CA . VAL A 1 168 ? -9.727 24.219 16.781 1 91.69 168 VAL A CA 1
ATOM 1347 C C . VAL A 1 168 ? -8.922 24.688 15.57 1 91.69 168 VAL A C 1
ATOM 1349 O O . VAL A 1 168 ? -7.699 24.812 15.641 1 91.69 168 VAL A O 1
ATOM 1352 N N . ILE A 1 169 ? -9.617 24.969 14.516 1 93.5 169 ILE A N 1
ATOM 1353 C CA . ILE A 1 169 ? -8.961 25.375 13.273 1 93.5 169 ILE A CA 1
ATOM 1354 C C . ILE A 1 169 ? -8.242 26.719 13.484 1 93.5 169 ILE A C 1
ATOM 1356 O O . ILE A 1 169 ? -7.074 26.859 13.125 1 93.5 169 ILE A O 1
ATOM 1360 N N . LEU A 1 170 ? -8.898 27.656 14.125 1 96.38 170 LEU A N 1
ATOM 1361 C CA . LEU A 1 170 ? -8.32 28.984 14.281 1 96.38 170 LEU A CA 1
ATOM 1362 C C . LEU A 1 170 ? -7.191 28.969 15.312 1 96.38 170 LEU A C 1
ATOM 1364 O O . LEU A 1 170 ? -6.238 29.75 15.211 1 96.38 170 LEU A O 1
ATOM 1368 N N . SER A 1 171 ? -7.32 28.109 16.312 1 96.25 171 SER A N 1
ATOM 1369 C CA . SER A 1 171 ? -6.223 27.969 17.266 1 96.25 171 SER A CA 1
ATOM 1370 C C . SER A 1 171 ? -4.945 27.5 16.562 1 96.25 171 SER A C 1
ATOM 1372 O O . SER A 1 171 ? -3.84 27.844 17 1 96.25 171 SER A O 1
ATOM 1374 N N . TYR A 1 172 ? -5.148 26.734 15.477 1 96.75 172 TYR A N 1
ATOM 1375 C CA . TYR A 1 172 ? -4.012 26.25 14.695 1 96.75 172 TYR A CA 1
ATOM 1376 C C . TYR A 1 172 ? -3.434 27.359 13.828 1 96.75 172 TYR A C 1
ATOM 1378 O O . TYR A 1 172 ? -2.326 27.234 13.297 1 96.75 172 TYR A O 1
ATOM 1386 N N . HIS A 1 173 ? -4.074 28.547 13.781 1 98.06 173 HIS A N 1
ATOM 1387 C CA . HIS A 1 173 ? -3.619 29.688 13.016 1 98.06 173 HIS A CA 1
ATOM 1388 C C . HIS A 1 173 ? -2.842 30.672 13.891 1 98.06 173 HIS A C 1
ATOM 1390 O O . HIS A 1 173 ? -2.391 31.719 13.422 1 98.06 173 HIS A O 1
ATOM 1396 N N . ILE A 1 174 ? -2.703 30.375 15.164 1 98.12 174 ILE A N 1
ATOM 1397 C CA . ILE A 1 174 ? -2.107 31.312 16.094 1 98.12 174 ILE A CA 1
ATOM 1398 C C . ILE A 1 174 ? -0.813 30.75 16.672 1 98.12 174 ILE A C 1
ATOM 1400 O O . ILE A 1 174 ? -0.812 29.656 17.25 1 98.12 174 ILE A O 1
ATOM 1404 N N . ILE A 1 175 ? 0.237 31.438 16.453 1 97.5 175 ILE A N 1
ATOM 1405 C CA . ILE A 1 175 ? 1.509 31.141 17.094 1 97.5 175 ILE A CA 1
ATOM 1406 C C . ILE A 1 175 ? 1.666 32 18.344 1 97.5 175 ILE A C 1
ATOM 1408 O O . ILE A 1 175 ? 1.488 33.219 18.297 1 97.5 175 ILE A O 1
ATOM 1412 N N . PRO A 1 176 ? 1.977 31.391 19.516 1 96.06 176 PRO A N 1
ATOM 1413 C CA . PRO A 1 176 ? 2.303 32.219 20.672 1 96.06 176 PRO A CA 1
ATOM 1414 C C . PRO A 1 176 ? 3.566 33.062 20.453 1 96.06 176 PRO A C 1
ATOM 1416 O O . PRO A 1 176 ? 4.578 32.531 19.969 1 96.06 176 PRO A O 1
ATOM 1419 N N . GLY A 1 177 ? 3.471 34.281 20.641 1 94.31 177 GLY A N 1
ATOM 1420 C CA . GLY A 1 177 ? 4.59 35.219 20.469 1 94.31 177 GLY A CA 1
ATOM 1421 C C . GLY A 1 177 ? 4.57 35.906 19.125 1 94.31 177 GLY A C 1
ATOM 1422 O O . GLY A 1 177 ? 3.764 35.594 18.266 1 94.31 177 GLY A O 1
ATOM 1423 N N . GLU A 1 178 ? 5.398 36.875 19.062 1 94 178 GLU A N 1
ATOM 1424 C CA . GLU A 1 178 ? 5.551 37.625 17.828 1 94 178 GLU A CA 1
ATOM 1425 C C . GLU A 1 178 ? 6.688 37.094 16.969 1 94 178 GLU A C 1
ATOM 1427 O O . GLU A 1 178 ? 7.859 37.219 17.328 1 94 178 GLU A O 1
ATOM 1432 N N . VAL A 1 179 ? 6.266 36.469 15.844 1 93.94 179 VAL A N 1
ATOM 1433 C CA . VAL A 1 179 ? 7.246 35.844 14.969 1 93.94 179 VAL A CA 1
ATOM 1434 C C . VAL A 1 179 ? 7.125 36.406 13.555 1 93.94 179 VAL A C 1
ATOM 1436 O O . VAL A 1 179 ? 6.188 36.094 12.828 1 93.94 179 VAL A O 1
ATOM 1439 N N . GLY A 1 180 ? 8.086 37.156 13.195 1 91.69 180 GLY A N 1
ATOM 1440 C CA . GLY A 1 180 ? 8.109 37.719 11.852 1 91.69 180 GLY A CA 1
ATOM 1441 C C . GLY A 1 180 ? 8.594 36.719 10.812 1 91.69 180 GLY A C 1
ATOM 1442 O O . GLY A 1 180 ? 8.977 35.594 11.148 1 91.69 180 GLY A O 1
ATOM 1443 N N . THR A 1 181 ? 8.562 37.125 9.555 1 87 181 THR A N 1
ATOM 1444 C CA . THR A 1 181 ? 8.914 36.25 8.453 1 87 181 THR A CA 1
ATOM 1445 C C . THR A 1 181 ? 10.383 35.844 8.547 1 87 181 THR A C 1
ATOM 1447 O O . THR A 1 181 ? 10.734 34.719 8.18 1 87 181 THR A O 1
ATOM 1450 N N . GLN A 1 182 ? 11.227 36.688 9.031 1 79.94 182 GLN A N 1
ATOM 1451 C CA . GLN A 1 182 ? 12.633 36.375 9.188 1 79.94 182 GLN A CA 1
ATOM 1452 C C . GLN A 1 182 ? 12.828 35.281 10.242 1 79.94 182 GLN A C 1
ATOM 1454 O O . GLN A 1 182 ? 13.555 34.312 10.016 1 79.94 182 GLN A O 1
ATOM 1459 N N . LYS A 1 183 ? 12.133 35.5 11.344 1 83 183 LYS A N 1
ATOM 1460 C CA . LYS A 1 183 ? 12.219 34.5 12.406 1 83 183 LYS A CA 1
ATOM 1461 C C . LYS A 1 183 ? 11.586 33.188 11.984 1 83 183 LYS A C 1
ATOM 1463 O O . LYS A 1 183 ? 12.055 32.094 12.367 1 83 183 LYS A O 1
ATOM 1468 N N . LEU A 1 184 ? 10.539 33.25 11.195 1 85.94 184 LEU A N 1
ATOM 1469 C CA . LEU A 1 184 ? 9.867 32.062 10.695 1 85.94 184 LEU A CA 1
ATOM 1470 C C . LEU A 1 184 ? 10.828 31.203 9.891 1 85.94 184 LEU A C 1
ATOM 1472 O O . LEU A 1 184 ? 10.688 29.984 9.859 1 85.94 184 LEU A O 1
ATOM 1476 N N . SER A 1 185 ? 11.789 31.781 9.328 1 77.88 185 SER A N 1
ATOM 1477 C CA . SER A 1 185 ? 12.695 31.062 8.43 1 77.88 185 SER A CA 1
ATOM 1478 C C . SER A 1 185 ? 13.836 30.406 9.203 1 77.88 185 SER A C 1
ATOM 1480 O O . SER A 1 185 ? 14.57 29.578 8.656 1 77.88 185 SER A O 1
ATOM 1482 N N . GLU A 1 186 ? 13.906 30.672 10.469 1 76 186 GLU A N 1
ATOM 1483 C CA . GLU A 1 186 ? 15.062 30.219 11.242 1 76 186 GLU A CA 1
ATOM 1484 C C . GLU A 1 186 ? 14.852 28.812 11.773 1 76 186 GLU A C 1
ATOM 1486 O O . GLU A 1 186 ? 15.82 28.094 12.047 1 76 186 GLU A O 1
ATOM 1491 N N . VAL A 1 187 ? 13.594 28.562 11.977 1 80.88 187 VAL A N 1
ATOM 1492 C CA . VAL A 1 187 ? 13.32 27.234 12.484 1 80.88 187 VAL A CA 1
ATOM 1493 C C . VAL A 1 187 ? 12.305 26.531 11.586 1 80.88 187 VAL A C 1
ATOM 1495 O O . VAL A 1 187 ? 11.578 27.188 10.836 1 80.88 187 VAL A O 1
ATOM 1498 N N . SER A 1 188 ? 12.344 25.25 11.711 1 87.25 188 SER A N 1
ATOM 1499 C CA . SER A 1 188 ? 11.547 24.453 10.781 1 87.25 188 SER A CA 1
ATOM 1500 C C . SER A 1 188 ? 10.109 24.312 11.266 1 87.25 188 SER A C 1
ATOM 1502 O O . SER A 1 188 ? 9.188 24.203 10.453 1 87.25 188 SER A O 1
ATOM 1504 N N . THR A 1 189 ? 9.945 24.312 12.641 1 93.56 189 THR A N 1
ATOM 1505 C CA . THR A 1 189 ? 8.586 24.125 13.141 1 93.56 189 THR A CA 1
ATOM 1506 C C . THR A 1 189 ? 8.281 25.094 14.273 1 93.56 189 THR A C 1
ATOM 1508 O O . THR A 1 189 ? 9.195 25.562 14.961 1 93.56 189 THR A O 1
ATOM 1511 N N . TYR A 1 190 ? 6.988 25.469 14.422 1 94.94 190 TYR A N 1
ATOM 1512 C CA . TYR A 1 190 ? 6.512 26.344 15.477 1 94.94 190 TYR A CA 1
ATOM 1513 C C . TYR A 1 190 ? 5.285 25.75 16.172 1 94.94 190 TYR A C 1
ATOM 1515 O O . TYR A 1 190 ? 4.414 25.172 15.516 1 94.94 190 TYR A O 1
ATOM 1523 N N . PRO A 1 191 ? 5.262 25.891 17.469 1 95.62 191 PRO A N 1
ATOM 1524 C CA . PRO A 1 191 ? 4.031 25.5 18.156 1 95.62 191 PRO A CA 1
ATOM 1525 C C . PRO A 1 191 ? 2.879 26.469 17.906 1 95.62 191 PRO A C 1
ATOM 1527 O O . PRO A 1 191 ? 3.107 27.656 17.703 1 95.62 191 PRO A O 1
ATOM 1530 N N . THR A 1 192 ? 1.728 25.969 17.891 1 97.69 192 THR A N 1
ATOM 1531 C CA . THR A 1 192 ? 0.531 26.797 17.797 1 97.69 192 THR A CA 1
ATOM 1532 C C . THR A 1 192 ? -0.233 26.781 19.125 1 97.69 192 THR A C 1
ATOM 1534 O O . THR A 1 192 ? 0.218 26.188 20.094 1 97.69 192 THR A O 1
ATOM 1537 N N . LYS A 1 193 ? -1.319 27.469 19.125 1 96.81 193 LYS A N 1
ATOM 1538 C CA . LYS A 1 193 ? -2.152 27.5 20.312 1 96.81 193 LYS A CA 1
ATOM 1539 C C . LYS A 1 193 ? -3.111 26.312 20.359 1 96.81 193 LYS A C 1
ATOM 1541 O O . LYS A 1 193 ? -3.9 26.172 21.281 1 96.81 193 LYS A O 1
ATOM 1546 N N . LEU A 1 194 ? -3.025 25.453 19.375 1 95.56 194 LEU A N 1
ATOM 1547 C CA . LEU A 1 194 ? -3.865 24.266 19.375 1 95.56 194 LEU A CA 1
ATOM 1548 C C . LEU A 1 194 ? -3.223 23.141 20.188 1 95.56 194 LEU A C 1
ATOM 1550 O O . LEU A 1 194 ? -2.115 22.703 19.859 1 95.56 194 LEU A O 1
ATOM 1554 N N . SER A 1 195 ? -3.885 22.734 21.219 1 92.94 195 SER A N 1
ATOM 1555 C CA . SER A 1 195 ? -3.535 21.547 22 1 92.94 195 SER A CA 1
ATOM 1556 C C . SER A 1 195 ? -4.727 20.609 22.156 1 92.94 195 SER A C 1
ATOM 1558 O O . SER A 1 195 ? -5.844 21.062 22.438 1 92.94 195 SER A O 1
ATOM 1560 N N . LEU A 1 196 ? -4.465 19.406 21.875 1 87.75 196 LEU A N 1
ATOM 1561 C CA . LEU A 1 196 ? -5.504 18.391 22 1 87.75 196 LEU A CA 1
ATOM 1562 C C . LEU A 1 196 ? -5.137 17.344 23.047 1 87.75 196 LEU A C 1
ATOM 1564 O O . LEU A 1 196 ? -4.047 16.766 23 1 87.75 196 LEU A O 1
ATOM 1568 N N . ARG A 1 197 ? -6.004 17.047 23.922 1 82.06 197 ARG A N 1
ATOM 1569 C CA . ARG A 1 197 ? -5.742 16.172 25.062 1 82.06 197 ARG A CA 1
ATOM 1570 C C . ARG A 1 197 ? -5.461 14.75 24.609 1 82.06 197 ARG A C 1
ATOM 1572 O O . ARG A 1 197 ? -4.684 14.031 25.25 1 82.06 197 ARG A O 1
ATOM 1579 N N . PHE A 1 198 ? -6.023 14.352 23.531 1 84.25 198 PHE A N 1
ATOM 1580 C CA . PHE A 1 198 ? -5.938 12.945 23.141 1 84.25 198 PHE A CA 1
ATOM 1581 C C . PHE A 1 198 ? -4.699 12.695 22.297 1 84.25 198 PHE A C 1
ATOM 1583 O O . PHE A 1 198 ? -4.402 11.547 21.938 1 84.25 198 PHE A O 1
ATOM 1590 N N . ALA A 1 199 ? -4.008 13.734 21.922 1 88.94 199 ALA A N 1
ATOM 1591 C CA . ALA A 1 199 ? -2.797 13.602 21.109 1 88.94 199 ALA A CA 1
ATOM 1592 C C . ALA A 1 199 ? -1.665 14.453 21.688 1 88.94 199 ALA A C 1
ATOM 1594 O O . ALA A 1 199 ? -1.896 15.562 22.172 1 88.94 199 ALA A O 1
ATOM 1595 N N . MET A 1 200 ? -0.453 13.938 21.688 1 92.25 200 MET A N 1
ATOM 1596 C CA . MET A 1 200 ? 0.762 14.641 22.094 1 92.25 200 MET A CA 1
ATOM 1597 C C . MET A 1 200 ? 0.678 15.07 23.562 1 92.25 200 MET A C 1
ATOM 1599 O O . MET A 1 200 ? 1.229 16.109 23.938 1 92.25 200 MET A O 1
ATOM 1603 N N . HIS A 1 201 ? -0.116 14.445 24.359 1 89.31 201 HIS A N 1
ATOM 1604 C CA . HIS A 1 201 ? -0.225 14.742 25.797 1 89.31 201 HIS A CA 1
ATOM 1605 C C . HIS A 1 201 ? -0.424 16.234 26.031 1 89.31 201 HIS A C 1
ATOM 1607 O O . HIS A 1 201 ? 0.259 16.828 26.875 1 89.31 201 HIS A O 1
ATOM 1613 N N . ASN A 1 202 ? -1.136 16.891 25.234 1 89.69 202 ASN A N 1
ATOM 1614 C CA . ASN A 1 202 ? -1.551 18.281 25.344 1 89.69 202 ASN A CA 1
ATOM 1615 C C . ASN A 1 202 ? -0.45 19.234 24.891 1 89.69 202 ASN A C 1
ATOM 1617 O O . ASN A 1 202 ? -0.57 20.453 25.047 1 89.69 202 ASN A O 1
ATOM 1621 N N . GLU A 1 203 ? 0.586 18.625 24.344 1 91.62 203 GLU A N 1
ATOM 1622 C CA . GLU A 1 203 ? 1.56 19.5 23.703 1 91.62 203 GLU A CA 1
ATOM 1623 C C . GLU A 1 203 ? 0.957 20.188 22.484 1 91.62 203 GLU A C 1
ATOM 1625 O O . GLU A 1 203 ? 0.129 1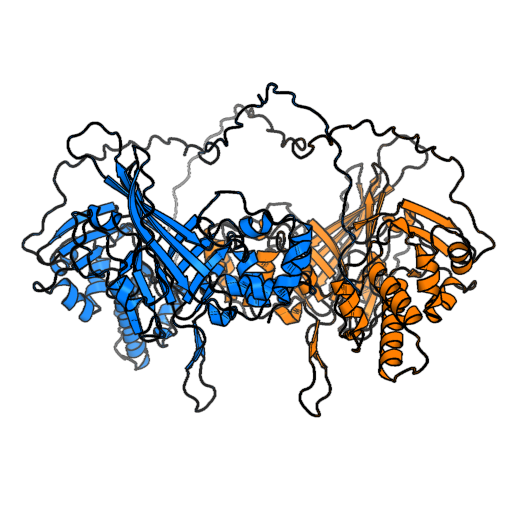9.609 21.781 1 91.62 203 GLU A O 1
ATOM 1630 N N . PRO A 1 204 ? 1.362 21.406 22.266 1 95.25 204 PRO A N 1
ATOM 1631 C CA . PRO A 1 204 ? 0.798 22.141 21.141 1 95.25 204 PRO A CA 1
ATOM 1632 C C . PRO A 1 204 ? 1.094 21.469 19.797 1 95.25 204 PRO A C 1
ATOM 1634 O O . PRO A 1 204 ? 2.197 20.969 19.578 1 95.25 204 PRO A O 1
ATOM 1637 N N . GLN A 1 205 ? 0.086 21.484 18.969 1 95.81 205 GLN A N 1
ATOM 1638 C CA . GLN A 1 205 ? 0.308 21.078 17.578 1 95.81 205 GLN A CA 1
ATOM 1639 C C . GLN A 1 205 ? 1.23 22.062 16.859 1 95.81 205 GLN A C 1
ATOM 1641 O O . GLN A 1 205 ? 1.186 23.266 17.109 1 95.81 205 GLN A O 1
ATOM 1646 N N . ARG A 1 206 ? 2.025 21.562 15.992 1 96.62 206 ARG A N 1
ATOM 1647 C CA . ARG A 1 206 ? 3.049 22.406 15.375 1 96.62 206 ARG A CA 1
ATOM 1648 C C . ARG A 1 206 ? 2.773 22.609 13.891 1 96.62 206 ARG A C 1
ATOM 1650 O O . ARG A 1 206 ? 2.033 21.828 13.281 1 96.62 206 ARG A O 1
ATOM 1657 N N . ILE A 1 207 ? 3.281 23.641 13.305 1 97.31 207 ILE A N 1
ATOM 1658 C CA . ILE A 1 207 ? 3.301 23.875 11.867 1 97.31 207 ILE A CA 1
ATOM 1659 C C . ILE A 1 207 ? 4.738 23.812 11.352 1 97.31 207 ILE A C 1
ATOM 1661 O O . ILE A 1 207 ? 5.684 24.047 12.109 1 97.31 207 ILE A O 1
ATOM 1665 N N . ARG A 1 208 ? 4.812 23.422 10.141 1 95.44 208 ARG A N 1
ATOM 1666 C CA . ARG A 1 208 ? 6.105 23.438 9.461 1 95.44 208 ARG A CA 1
ATOM 1667 C C . ARG A 1 208 ? 6.242 24.672 8.57 1 95.44 208 ARG A C 1
ATOM 1669 O O . ARG A 1 208 ? 5.297 25.062 7.887 1 95.44 208 ARG A O 1
ATOM 1676 N N . VAL A 1 209 ? 7.395 25.281 8.641 1 93 209 VAL A N 1
ATOM 1677 C CA . VAL A 1 209 ? 7.656 26.469 7.828 1 93 209 VAL A CA 1
ATOM 1678 C C . VAL A 1 209 ? 8.867 26.219 6.934 1 93 209 VAL A C 1
ATOM 1680 O O . VAL A 1 209 ? 9.867 25.641 7.371 1 93 209 VAL A O 1
ATOM 1683 N N . GLU A 1 210 ? 8.641 26.547 5.746 1 85.69 210 GLU A N 1
ATOM 1684 C CA . GLU A 1 210 ? 9.719 26.5 4.762 1 85.69 210 GLU A CA 1
ATOM 1685 C C . GLU A 1 210 ? 9.891 27.859 4.074 1 85.69 210 GLU A C 1
ATOM 1687 O O . GLU A 1 210 ? 8.906 28.531 3.76 1 85.69 210 GLU A O 1
ATOM 1692 N N . SER A 1 211 ? 11.117 28.266 4.02 1 82 211 SER A N 1
ATOM 1693 C CA . SER A 1 211 ? 11.398 29.547 3.381 1 82 211 SER A CA 1
ATOM 1694 C C . SER A 1 211 ? 12.344 29.375 2.199 1 82 211 SER A C 1
ATOM 1696 O O . SER A 1 211 ? 13.234 28.516 2.229 1 82 211 SER A O 1
ATOM 1698 N N . SER A 1 212 ? 11.961 30.078 1.175 1 75.62 212 SER A N 1
ATOM 1699 C CA . SER A 1 212 ? 12.836 30.172 0.009 1 75.62 212 SER A CA 1
ATOM 1700 C C . SER A 1 212 ? 13.453 31.562 -0.11 1 75.62 212 SER A C 1
ATOM 1702 O O . SER A 1 212 ? 12.828 32.562 0.255 1 75.62 212 SER A O 1
ATOM 1704 N N . LEU A 1 213 ? 14.672 31.578 -0.624 1 67.75 213 LEU A N 1
ATOM 1705 C CA . LEU A 1 213 ? 15.367 32.844 -0.75 1 67.75 213 LEU A CA 1
ATOM 1706 C C . LEU A 1 213 ? 15.133 33.469 -2.125 1 67.75 213 LEU A C 1
ATOM 1708 O O . LEU A 1 213 ? 15.102 34.688 -2.266 1 67.75 213 LEU A O 1
ATOM 1712 N N . ILE A 1 214 ? 15.039 32.594 -3.156 1 68.81 214 ILE A N 1
ATOM 1713 C CA . ILE A 1 214 ? 14.93 33.125 -4.512 1 68.81 214 ILE A CA 1
ATOM 1714 C C . ILE A 1 214 ? 13.766 32.438 -5.238 1 68.81 214 ILE A C 1
ATOM 1716 O O . ILE A 1 214 ? 13.875 31.297 -5.66 1 68.81 214 ILE A O 1
ATOM 1720 N N . PRO A 1 215 ? 12.828 33.344 -5.488 1 71.69 215 PRO A N 1
ATOM 1721 C CA . PRO A 1 215 ? 12.383 34.531 -4.797 1 71.69 215 PRO A CA 1
ATOM 1722 C C . PRO A 1 215 ? 12.023 34.281 -3.334 1 71.69 215 PRO A C 1
ATOM 1724 O O . PRO A 1 215 ? 11.781 33.156 -2.941 1 71.69 215 PRO A O 1
ATOM 1727 N N . PRO A 1 216 ? 12.102 35.25 -2.512 1 75.56 216 PRO A N 1
ATOM 1728 C CA . PRO A 1 216 ? 11.742 35.062 -1.104 1 75.56 216 PRO A CA 1
ATOM 1729 C C . PRO A 1 216 ? 10.297 34.625 -0.915 1 75.56 216 PRO A C 1
ATOM 1731 O O . PRO A 1 216 ? 9.391 35.188 -1.541 1 75.56 216 PRO A O 1
ATOM 1734 N N . SER A 1 217 ? 10.125 33.531 -0.327 1 85.81 217 SER A N 1
ATOM 1735 C CA . SER A 1 217 ? 8.789 33.031 -0.051 1 85.81 217 SER A CA 1
ATOM 1736 C C . SER A 1 217 ? 8.773 32.188 1.229 1 85.81 217 SER A C 1
ATOM 1738 O O . SER A 1 217 ? 9.797 31.656 1.639 1 85.81 217 SER A O 1
ATOM 1740 N N . THR A 1 218 ? 7.703 32.344 1.909 1 90 218 THR A N 1
ATOM 1741 C CA . THR A 1 218 ? 7.457 31.547 3.105 1 90 218 THR A CA 1
ATOM 1742 C C . THR A 1 218 ? 6.211 30.688 2.934 1 90 218 THR A C 1
ATOM 1744 O O . THR A 1 218 ? 5.145 31.188 2.576 1 90 218 THR A O 1
ATOM 1747 N N . THR A 1 219 ? 6.414 29.375 3.092 1 92.56 219 THR A N 1
ATOM 1748 C CA . THR A 1 219 ? 5.309 28.438 2.953 1 92.56 219 THR A CA 1
ATOM 1749 C C . THR A 1 219 ? 5.094 27.656 4.25 1 92.56 219 THR A C 1
ATOM 1751 O O . THR A 1 219 ? 6.055 27.219 4.879 1 92.56 219 THR A O 1
ATOM 1754 N N . VAL A 1 220 ? 3.824 27.594 4.625 1 94.88 220 VAL A N 1
ATOM 1755 C CA . VAL A 1 220 ? 3.455 26.875 5.84 1 94.88 220 VAL A CA 1
ATOM 1756 C C . VAL A 1 220 ? 2.84 25.531 5.469 1 94.88 220 VAL A C 1
ATOM 1758 O O . VAL A 1 220 ? 1.947 25.453 4.617 1 94.88 220 VAL A O 1
ATOM 1761 N N . ASN A 1 221 ? 3.293 24.438 6.082 1 94.88 221 ASN A N 1
ATOM 1762 C CA . ASN A 1 221 ? 2.789 23.078 5.938 1 94.88 221 ASN A CA 1
ATOM 1763 C C . ASN A 1 221 ? 2.756 22.641 4.477 1 94.88 221 ASN A C 1
ATOM 1765 O O . ASN A 1 221 ? 1.795 22.016 4.035 1 94.88 221 ASN A O 1
ATOM 1769 N N . PHE A 1 222 ? 3.65 23.156 3.666 1 89.38 222 PHE A N 1
ATOM 1770 C CA . PHE A 1 222 ? 3.92 22.75 2.293 1 89.38 222 PHE A CA 1
ATOM 1771 C C . PHE A 1 222 ? 2.947 23.422 1.328 1 89.38 222 PHE A C 1
ATOM 1773 O O . PHE A 1 222 ? 3.213 23.5 0.126 1 89.38 222 PHE A O 1
ATOM 1780 N N . TYR A 1 223 ? 1.827 24.031 1.821 1 88.38 223 TYR A N 1
ATOM 1781 C CA . TYR A 1 223 ? 0.824 24.406 0.832 1 88.38 223 TYR A CA 1
ATOM 1782 C C . TYR A 1 223 ? 0.364 25.844 1.036 1 88.38 223 TYR A C 1
ATOM 1784 O O . TYR A 1 223 ? -0.158 26.469 0.113 1 88.38 223 TYR A O 1
ATOM 1792 N N . SER A 1 224 ? 0.492 26.375 2.209 1 94.44 224 SER A N 1
ATOM 1793 C CA . SER A 1 224 ? -0.02 27.703 2.492 1 94.44 224 SER A CA 1
ATOM 1794 C C . SER A 1 224 ? 1.085 28.75 2.398 1 94.44 224 SER A C 1
ATOM 1796 O O . SER A 1 224 ? 1.951 28.828 3.273 1 94.44 224 SER A O 1
ATOM 1798 N N . LYS A 1 225 ? 0.995 29.609 1.474 1 93.44 225 LYS A N 1
ATOM 1799 C CA . LYS A 1 225 ? 2.023 30.625 1.239 1 93.44 225 LYS A CA 1
ATOM 1800 C C . LYS A 1 225 ? 1.661 31.953 1.913 1 93.44 225 LYS A C 1
ATOM 1802 O O . LYS A 1 225 ? 0.501 32.375 1.889 1 93.44 225 LYS A O 1
ATOM 1807 N N . VAL A 1 226 ? 2.637 32.531 2.492 1 95.06 226 VAL A N 1
ATOM 1808 C CA . VAL A 1 226 ? 2.453 33.875 3.039 1 95.06 226 VAL A CA 1
ATOM 1809 C C . VAL A 1 226 ? 2.496 34.906 1.913 1 95.06 226 VAL A C 1
ATOM 1811 O O . VAL A 1 226 ? 3.531 35.094 1.266 1 95.06 226 VAL A O 1
ATOM 1814 N N . VAL A 1 227 ? 1.42 35.531 1.696 1 94.69 227 VAL A N 1
ATOM 1815 C CA . VAL A 1 227 ? 1.324 36.5 0.592 1 94.69 227 VAL A CA 1
ATOM 1816 C C . VAL A 1 227 ? 1.658 37.875 1.086 1 94.69 227 VAL A C 1
ATOM 1818 O O . VAL A 1 227 ? 2.07 38.75 0.303 1 94.69 227 VAL A O 1
ATOM 1821 N N . SER A 1 228 ? 1.308 38.25 2.281 1 92.31 228 SER A N 1
ATOM 1822 C CA . SER A 1 228 ? 1.661 39.5 2.961 1 92.31 228 SER A CA 1
ATOM 1823 C C . SER A 1 228 ? 2.072 39.25 4.406 1 92.31 228 SER A C 1
ATOM 1825 O O . SER A 1 228 ? 1.292 38.688 5.191 1 92.31 228 SER A O 1
ATOM 1827 N N . GLY A 1 229 ? 3.311 39.656 4.641 1 92.62 229 GLY A N 1
ATOM 1828 C CA . GLY A 1 229 ? 3.826 39.344 5.961 1 92.62 229 GLY A CA 1
ATOM 1829 C C . GLY A 1 229 ? 4.129 40.562 6.801 1 92.62 229 GLY A C 1
ATOM 1830 O O . GLY A 1 229 ? 4.184 41.688 6.281 1 92.62 229 GLY A O 1
ATOM 1831 N N . ASN A 1 230 ? 4.09 40.375 8.172 1 93.12 230 ASN A N 1
ATOM 1832 C CA . ASN A 1 230 ? 4.633 41.344 9.148 1 93.12 230 ASN A CA 1
ATOM 1833 C C . ASN A 1 230 ? 3.732 42.562 9.305 1 93.12 230 ASN A C 1
ATOM 1835 O O . ASN A 1 230 ? 4.219 43.688 9.375 1 93.12 230 ASN A O 1
ATOM 1839 N N . THR A 1 231 ? 2.453 42.344 9.195 1 94.31 231 THR A N 1
ATOM 1840 C CA . THR A 1 231 ? 1.555 43.438 9.57 1 94.31 231 THR A CA 1
ATOM 1841 C C . THR A 1 231 ? 1.547 43.625 11.086 1 94.31 231 THR A C 1
ATOM 1843 O O . THR A 1 231 ? 1.047 42.781 11.82 1 94.31 231 THR A O 1
ATOM 1846 N N . GLN A 1 232 ? 2.096 44.719 11.5 1 94.56 232 GLN A N 1
ATOM 1847 C CA . GLN A 1 232 ? 2.268 45 12.922 1 94.56 232 GLN A CA 1
ATOM 1848 C C . GLN A 1 232 ? 0.965 45.5 13.547 1 94.56 232 GLN A C 1
ATOM 1850 O O . GLN A 1 232 ? 0.248 46.312 12.961 1 94.56 232 GLN A O 1
ATOM 1855 N N . THR A 1 233 ? 0.631 44.906 14.672 1 95.06 233 THR A N 1
ATOM 1856 C CA . THR A 1 233 ? -0.494 45.344 15.492 1 95.06 233 THR A CA 1
ATOM 1857 C C . THR A 1 233 ? -0.053 45.594 16.938 1 95.06 233 THR A C 1
ATOM 1859 O O . THR A 1 233 ? 1.135 45.469 17.25 1 95.06 233 THR A O 1
ATOM 1862 N N . MET A 1 234 ? -1.032 46 17.766 1 93.56 234 MET A N 1
ATOM 1863 C CA . MET A 1 234 ? -0.744 46.281 19.156 1 93.56 234 MET A CA 1
ATOM 1864 C C . MET A 1 234 ? -0.316 45.031 19.906 1 93.56 234 MET A C 1
ATOM 1866 O O . MET A 1 234 ? 0.493 45.125 20.844 1 93.56 234 MET A O 1
ATOM 1870 N N . ASN A 1 235 ? -0.9 43.969 19.562 1 95.25 235 ASN A N 1
ATOM 1871 C CA . ASN A 1 235 ? -0.675 42.75 20.344 1 95.25 235 ASN A CA 1
ATOM 1872 C C . ASN A 1 235 ? -0.051 41.656 19.5 1 95.25 235 ASN A C 1
ATOM 1874 O O . ASN A 1 235 ? -0.255 40.469 19.766 1 95.25 235 ASN A O 1
ATOM 1878 N N . GLY A 1 236 ? 0.668 42.031 18.375 1 95.06 236 GLY A N 1
ATOM 1879 C CA . GLY A 1 236 ? 1.384 41 17.641 1 95.06 236 GLY A CA 1
ATOM 1880 C C . GLY A 1 236 ? 1.444 41.281 16.141 1 95.06 236 GLY A C 1
ATOM 1881 O O . GLY A 1 236 ? 1.475 42.406 15.711 1 95.06 236 GLY A O 1
ATOM 1882 N N . LEU A 1 237 ? 1.579 40.125 15.336 1 96.5 237 LEU A N 1
ATOM 1883 C CA . LEU A 1 237 ? 1.774 40.219 13.891 1 96.5 237 LEU A CA 1
ATOM 1884 C C . LEU A 1 237 ? 0.7 39.438 13.148 1 96.5 237 LEU A C 1
ATOM 1886 O O . LEU A 1 237 ? 0.215 38.406 13.641 1 96.5 237 LEU A O 1
ATOM 1890 N N . ILE A 1 238 ? 0.383 39.969 11.992 1 97.12 238 ILE A N 1
ATOM 1891 C CA . ILE A 1 238 ? -0.515 39.25 11.086 1 97.12 238 ILE A CA 1
ATOM 1892 C C . ILE A 1 238 ? 0.243 38.844 9.82 1 97.12 238 ILE A C 1
ATOM 1894 O O . ILE A 1 238 ? 0.92 39.688 9.203 1 97.12 238 ILE A O 1
ATOM 1898 N N . HIS A 1 239 ? 0.255 37.594 9.516 1 97.44 239 HIS A N 1
ATOM 1899 C CA . HIS A 1 239 ? 0.671 37.094 8.211 1 97.44 239 HIS A CA 1
ATOM 1900 C C . HIS A 1 239 ? -0.529 36.656 7.387 1 97.44 239 HIS A C 1
ATOM 1902 O O . HIS A 1 239 ? -1.296 35.781 7.812 1 97.44 239 HIS A O 1
ATOM 1908 N N . VAL A 1 240 ? -0.703 37.219 6.23 1 97.31 240 VAL A N 1
ATOM 1909 C CA . VAL A 1 240 ? -1.79 36.812 5.34 1 97.31 240 VAL A CA 1
ATOM 1910 C C . VAL A 1 240 ? -1.362 35.625 4.508 1 97.31 240 VAL A C 1
ATOM 1912 O O . VAL A 1 240 ? -0.294 35.625 3.893 1 97.31 240 VAL A O 1
ATOM 1915 N N . VAL A 1 241 ? -2.176 34.562 4.5 1 96.81 241 VAL A N 1
ATOM 1916 C CA . VAL A 1 241 ? -1.845 33.344 3.777 1 96.81 241 VAL A CA 1
ATOM 1917 C C . VAL A 1 241 ? -2.887 33.062 2.693 1 96.81 241 VAL A C 1
ATOM 1919 O O . VAL A 1 241 ? -4.016 33.562 2.777 1 96.81 241 VAL A O 1
ATOM 1922 N N . ASN A 1 242 ? -2.523 32.312 1.705 1 95.19 242 ASN A N 1
ATOM 1923 C CA . ASN A 1 242 ? -3.404 32.094 0.56 1 95.19 242 ASN A CA 1
ATOM 1924 C C . ASN A 1 242 ? -4.242 30.828 0.715 1 95.19 242 ASN A C 1
ATOM 1926 O O . ASN A 1 242 ? -5.098 30.547 -0.122 1 95.19 242 ASN A O 1
ATOM 1930 N N . HIS A 1 243 ? -3.98 30.031 1.72 1 93.12 243 HIS A N 1
ATOM 1931 C CA . HIS A 1 243 ? -4.785 28.875 2.084 1 93.12 243 HIS A CA 1
ATOM 1932 C C . HIS A 1 243 ? -4.914 28.75 3.598 1 93.12 243 HIS A C 1
ATOM 1934 O O . HIS A 1 243 ? -3.953 28.984 4.332 1 93.12 243 HIS A O 1
ATOM 1940 N N . PRO A 1 244 ? -6.133 28.391 4.039 1 94.31 244 PRO A N 1
ATOM 1941 C CA . PRO A 1 244 ? -6.25 28.172 5.48 1 94.31 244 PRO A CA 1
ATOM 1942 C C . PRO A 1 244 ? -5.426 26.984 5.969 1 94.31 244 PRO A C 1
ATOM 1944 O O . PRO A 1 244 ? -5.266 26 5.238 1 94.31 244 PRO A O 1
ATOM 1947 N N . LEU A 1 245 ? -4.941 27.141 7.176 1 95.38 245 LEU A N 1
ATOM 1948 C CA . LEU A 1 245 ? -4.18 26.047 7.77 1 95.38 245 LEU A CA 1
ATOM 1949 C C . LEU A 1 245 ? -5.109 24.953 8.297 1 95.38 245 LEU A C 1
ATOM 1951 O O . LEU A 1 245 ? -6.09 25.25 8.984 1 95.38 245 LEU A O 1
ATOM 1955 N N . ILE A 1 246 ? -4.797 23.75 7.91 1 91.12 246 ILE A N 1
ATOM 1956 C CA . ILE A 1 246 ? -5.562 22.594 8.352 1 91.12 246 ILE A CA 1
ATOM 1957 C C . ILE A 1 246 ? -4.77 21.828 9.414 1 91.12 246 ILE A C 1
ATOM 1959 O O . ILE A 1 246 ? -3.613 21.469 9.188 1 91.12 246 ILE A O 1
ATOM 1963 N N . PRO A 1 247 ? -5.375 21.656 10.531 1 92.06 247 PRO A N 1
ATOM 1964 C CA . PRO A 1 247 ? -4.668 20.844 11.531 1 92.06 247 PRO A CA 1
ATOM 1965 C C . PRO A 1 247 ? -4.254 19.469 11 1 92.06 247 PRO A C 1
ATOM 1967 O O . PRO A 1 247 ? -4.977 18.875 10.195 1 92.06 247 PRO A O 1
ATOM 1970 N N . PRO A 1 248 ? -3.109 19.031 11.43 1 91.75 248 PRO A N 1
ATOM 1971 C CA . PRO A 1 248 ? -2.641 17.75 10.906 1 91.75 248 PRO A CA 1
ATOM 1972 C C . PRO A 1 248 ? -3.484 16.562 11.391 1 91.75 248 PRO A C 1
ATOM 1974 O O . PRO A 1 248 ? -4.18 16.672 12.406 1 91.75 248 PRO A O 1
ATOM 1977 N N . ILE A 1 249 ? -3.439 15.523 10.633 1 90.69 249 ILE A N 1
ATOM 1978 C CA . ILE A 1 249 ? -4.02 14.242 11.031 1 90.69 249 ILE A CA 1
ATOM 1979 C C . ILE A 1 249 ? -2.91 13.281 11.445 1 90.69 249 ILE A C 1
ATOM 1981 O O . ILE A 1 249 ? -1.755 13.688 11.602 1 90.69 249 ILE A O 1
ATOM 1985 N N . THR A 1 250 ? -3.297 12.008 11.75 1 93.25 250 THR A N 1
ATOM 1986 C CA . THR A 1 250 ? -2.301 11.086 12.289 1 93.25 250 THR A CA 1
ATOM 1987 C C . THR A 1 250 ? -1.222 10.789 11.25 1 93.25 250 THR A C 1
ATOM 1989 O O . THR A 1 250 ? -1.439 10.977 10.047 1 93.25 250 THR A O 1
ATOM 1992 N N . ALA A 1 251 ? -0.139 10.344 11.719 1 96.06 251 ALA A N 1
ATOM 1993 C CA . ALA A 1 251 ? 0.994 10.047 10.852 1 96.06 251 ALA A CA 1
ATOM 1994 C C . ALA A 1 251 ? 0.605 9.055 9.766 1 96.06 251 ALA A C 1
ATOM 1996 O O . ALA A 1 251 ? 0.85 9.289 8.578 1 96.06 251 ALA A O 1
ATOM 1997 N N . PHE A 1 252 ? -0.078 8 10.141 1 96.56 252 PHE A N 1
ATOM 1998 C CA . PHE A 1 252 ? -0.439 6.988 9.164 1 96.56 252 PHE A CA 1
ATOM 1999 C C . PHE A 1 252 ? -1.363 7.566 8.094 1 96.56 252 PHE A C 1
ATOM 2001 O O . PHE A 1 252 ? -1.177 7.316 6.902 1 96.56 252 PHE A O 1
ATOM 2008 N N . ARG A 1 253 ? -2.314 8.273 8.547 1 92.62 253 ARG A N 1
ATOM 2009 C CA . ARG A 1 253 ? -3.318 8.789 7.621 1 92.62 253 ARG A CA 1
ATOM 2010 C C . ARG A 1 253 ? -2.705 9.789 6.645 1 92.62 253 ARG A C 1
ATOM 2012 O O . ARG A 1 253 ? -3.117 9.867 5.488 1 92.62 253 ARG A O 1
ATOM 2019 N N . GLU A 1 254 ? -1.824 10.57 7.109 1 93.31 254 GLU A N 1
ATOM 2020 C CA . GLU A 1 254 ? -1.137 11.492 6.207 1 93.31 254 GLU A CA 1
ATOM 2021 C C . GLU A 1 254 ? -0.367 10.727 5.129 1 93.31 254 GLU A C 1
ATOM 2023 O O . GLU A 1 254 ? -0.375 11.125 3.959 1 93.31 254 GLU A O 1
ATOM 2028 N N . LEU A 1 255 ? 0.293 9.672 5.527 1 95.69 255 LEU A N 1
ATOM 2029 C CA . LEU A 1 255 ? 1.029 8.859 4.562 1 95.69 255 LEU A CA 1
ATOM 2030 C C . LEU A 1 255 ? 0.078 8.188 3.58 1 95.69 255 LEU A C 1
ATOM 2032 O O . LEU A 1 255 ? 0.361 8.125 2.381 1 95.69 255 LEU A O 1
ATOM 2036 N N . TYR A 1 256 ? -1.046 7.684 4.121 1 95.88 256 TYR A N 1
ATOM 2037 C CA . TYR A 1 256 ? -2.045 7.008 3.305 1 95.88 256 TYR A CA 1
ATOM 2038 C C . TYR A 1 256 ? -2.619 7.949 2.25 1 95.88 256 TYR A C 1
ATOM 2040 O O . TYR A 1 256 ? -2.928 7.523 1.135 1 95.88 256 TYR A O 1
ATOM 2048 N N . MET A 1 257 ? -2.641 9.188 2.547 1 92.06 257 MET A N 1
ATOM 2049 C CA . MET A 1 257 ? -3.232 10.172 1.652 1 92.06 257 MET A CA 1
ATOM 2050 C C . MET A 1 257 ? -2.279 10.516 0.512 1 92.06 257 MET A C 1
ATOM 2052 O O . MET A 1 257 ? -2.67 11.172 -0.453 1 92.06 257 MET A O 1
ATOM 2056 N N . ALA A 1 258 ? -1.068 10.055 0.581 1 93.12 258 ALA A N 1
ATOM 2057 C CA . ALA A 1 258 ? -0.09 10.289 -0.477 1 93.12 258 ALA A CA 1
ATOM 2058 C C . ALA A 1 258 ? 0.393 8.977 -1.082 1 93.12 258 ALA A C 1
ATOM 2060 O O . ALA A 1 258 ? 1.583 8.656 -1.024 1 93.12 258 ALA A O 1
ATOM 2061 N N . PRO A 1 259 ? -0.5 8.305 -1.775 1 94.62 259 PRO A N 1
ATOM 2062 C CA . PRO A 1 259 ? -0.167 6.957 -2.246 1 94.62 259 PRO A CA 1
ATOM 2063 C C . PRO A 1 259 ? 0.933 6.957 -3.307 1 94.62 259 PRO A C 1
ATOM 2065 O O . PRO A 1 259 ? 1.671 5.977 -3.436 1 94.62 259 PRO A O 1
ATOM 2068 N N . THR A 1 260 ? 1.084 7.969 -4.105 1 92.69 260 THR A N 1
ATOM 2069 C CA . THR A 1 260 ? 2.109 8.016 -5.141 1 92.69 260 THR A CA 1
ATOM 2070 C C . THR A 1 260 ? 3.502 8.078 -4.523 1 92.69 260 THR A C 1
ATOM 2072 O O . THR A 1 260 ? 4.5 7.797 -5.191 1 92.69 260 THR A O 1
ATOM 2075 N N . MET A 1 261 ? 3.49 8.383 -3.221 1 93.69 261 MET A N 1
ATOM 2076 C CA . MET A 1 261 ? 4.789 8.531 -2.57 1 93.69 261 MET A CA 1
ATOM 2077 C C . MET A 1 261 ? 5.02 7.426 -1.549 1 93.69 261 MET A C 1
ATOM 2079 O O . MET A 1 261 ? 6.16 7.012 -1.327 1 93.69 261 MET A O 1
ATOM 2083 N N . PHE A 1 262 ? 3.934 6.938 -0.937 1 97.44 262 PHE A N 1
ATOM 2084 C CA . PHE A 1 262 ? 4.191 6.141 0.256 1 97.44 262 PHE A CA 1
ATOM 2085 C C . PHE A 1 262 ? 3.359 4.863 0.242 1 97.44 262 PHE A C 1
ATOM 2087 O O . PHE A 1 262 ? 3.191 4.215 1.277 1 97.44 262 PHE A O 1
ATOM 2094 N N . SER A 1 263 ? 2.867 4.43 -0.88 1 97.75 263 SER A N 1
ATOM 2095 C CA . SER A 1 263 ? 1.942 3.303 -0.923 1 97.75 263 SER A CA 1
ATOM 2096 C C . SER A 1 263 ? 2.646 1.996 -0.573 1 97.75 263 SER A C 1
ATOM 2098 O O . SER A 1 263 ? 2.055 1.115 0.056 1 97.75 263 SER A O 1
ATOM 2100 N N . ILE A 1 264 ? 3.932 1.764 -1.046 1 98.25 264 ILE A N 1
ATOM 2101 C CA . ILE A 1 264 ? 4.641 0.541 -0.685 1 98.25 264 ILE A CA 1
ATOM 2102 C C . ILE A 1 264 ? 4.77 0.447 0.833 1 98.25 264 ILE A C 1
ATOM 2104 O O . ILE A 1 264 ? 4.473 -0.593 1.425 1 98.25 264 ILE A O 1
ATOM 2108 N N . PHE A 1 265 ? 5.168 1.543 1.443 1 98.5 265 PHE A N 1
ATOM 2109 C CA . PHE A 1 265 ? 5.297 1.581 2.895 1 98.5 265 PHE A CA 1
ATOM 2110 C C . PHE A 1 265 ? 3.957 1.308 3.566 1 98.5 265 PHE A C 1
ATOM 2112 O O . PHE A 1 265 ? 3.867 0.474 4.469 1 98.5 265 PHE A O 1
ATOM 2119 N N . THR A 1 266 ? 2.822 2.035 3.156 1 98.5 266 THR A N 1
ATOM 2120 C CA . THR A 1 266 ? 1.536 1.893 3.828 1 98.5 266 THR A CA 1
ATOM 2121 C C . THR A 1 266 ? 0.966 0.493 3.615 1 98.5 266 THR A C 1
ATOM 2123 O O . THR A 1 266 ? 0.322 -0.062 4.508 1 98.5 266 THR A O 1
ATOM 2126 N N . SER A 1 267 ? 1.196 -0.072 2.426 1 98.31 267 SER A N 1
ATOM 2127 C CA . SER A 1 267 ? 0.762 -1.443 2.178 1 98.31 267 SER A CA 1
ATOM 2128 C C . SER A 1 267 ? 1.483 -2.426 3.094 1 98.31 267 SER A C 1
ATOM 2130 O O . SER A 1 267 ? 0.846 -3.24 3.766 1 98.31 267 SER A O 1
ATOM 2132 N N . ALA A 1 268 ? 2.76 -2.344 3.182 1 98.31 268 ALA A N 1
ATOM 2133 C CA . ALA A 1 268 ? 3.568 -3.236 4.008 1 98.31 268 ALA A CA 1
ATOM 2134 C C . ALA A 1 268 ? 3.275 -3.025 5.492 1 98.31 268 ALA A C 1
ATOM 2136 O O . ALA A 1 268 ? 3.209 -3.986 6.262 1 98.31 268 ALA A O 1
ATOM 2137 N N . TRP A 1 269 ? 3.1 -1.733 5.859 1 98.38 269 TRP A N 1
ATOM 2138 C CA . TRP A 1 269 ? 2.84 -1.382 7.25 1 98.38 269 TRP A CA 1
ATOM 2139 C C . TRP A 1 269 ? 1.558 -2.039 7.746 1 98.38 269 TRP A C 1
ATOM 2141 O O . TRP A 1 269 ? 1.531 -2.621 8.836 1 98.38 269 TRP A O 1
ATOM 2151 N N . GLN A 1 270 ? 0.545 -1.963 6.945 1 96.88 270 GLN A N 1
ATOM 2152 C CA . GLN A 1 270 ? -0.74 -2.557 7.301 1 96.88 270 GLN A CA 1
ATOM 2153 C C . GLN A 1 270 ? -0.652 -4.078 7.328 1 96.88 270 GLN A C 1
ATOM 2155 O O . GLN A 1 270 ? -1.149 -4.715 8.258 1 96.88 270 GLN A O 1
ATOM 2160 N N . ARG A 1 271 ? 0.011 -4.652 6.32 1 95.81 271 ARG A N 1
ATOM 2161 C CA . ARG A 1 271 ? 0.125 -6.105 6.23 1 95.81 271 ARG A CA 1
ATOM 2162 C C . ARG A 1 271 ? 0.896 -6.668 7.418 1 95.81 271 ARG A C 1
ATOM 2164 O O . ARG A 1 271 ? 0.613 -7.773 7.883 1 95.81 271 ARG A O 1
ATOM 2171 N N . SER A 1 272 ? 1.847 -5.875 7.961 1 96 272 SER A N 1
ATOM 2172 C CA . SER A 1 272 ? 2.693 -6.305 9.07 1 96 272 SER A CA 1
ATOM 2173 C C . SER A 1 272 ? 1.988 -6.117 10.406 1 96 272 SER A C 1
ATOM 2175 O O . SER A 1 272 ? 2.566 -6.391 11.461 1 96 272 SER A O 1
ATOM 2177 N N . GLY A 1 273 ? 0.737 -5.562 10.422 1 95.06 273 GLY A N 1
ATOM 2178 C CA . GLY A 1 273 ? -0.025 -5.387 11.648 1 95.06 273 GLY A CA 1
ATOM 2179 C C . GLY A 1 273 ? 0.502 -4.262 12.523 1 95.06 273 GLY A C 1
ATOM 2180 O O . GLY A 1 273 ? 0.408 -4.328 13.75 1 95.06 273 GLY A O 1
ATOM 2181 N N . LEU A 1 274 ? 1.046 -3.229 11.938 1 96.81 274 LEU A N 1
ATOM 2182 C CA . LEU A 1 274 ? 1.721 -2.18 12.695 1 96.81 274 LEU A CA 1
ATOM 2183 C C . LEU A 1 274 ? 0.914 -0.887 12.672 1 96.81 274 LEU A C 1
ATOM 2185 O O . LEU A 1 274 ? 1.382 0.151 13.148 1 96.81 274 LEU A O 1
ATOM 2189 N N . THR A 1 275 ? -0.299 -0.841 12.156 1 95.56 275 THR A N 1
ATOM 2190 C CA . THR A 1 275 ? -1.077 0.364 11.898 1 95.56 275 THR A CA 1
ATOM 2191 C C . THR A 1 275 ? -1.239 1.19 13.164 1 95.56 275 THR A C 1
ATOM 2193 O O . THR A 1 275 ? -1.113 2.416 13.141 1 95.56 275 THR A O 1
ATOM 2196 N N . ASP A 1 276 ? -1.396 0.609 14.32 1 94.69 276 ASP A N 1
ATOM 2197 C CA . ASP A 1 276 ? -1.644 1.309 15.578 1 94.69 276 ASP A CA 1
ATOM 2198 C C . ASP A 1 276 ? -0.409 2.09 16.016 1 94.69 276 ASP A C 1
ATOM 2200 O O . ASP A 1 276 ? -0.517 3.045 16.797 1 94.69 276 ASP A O 1
ATOM 2204 N N . ALA A 1 277 ? 0.724 1.735 15.5 1 97.19 277 ALA A N 1
ATOM 2205 C CA . ALA A 1 277 ? 1.965 2.385 15.914 1 97.19 277 ALA A CA 1
ATOM 2206 C C . ALA A 1 277 ? 2.121 3.748 15.25 1 97.19 277 ALA A C 1
ATOM 2208 O O . ALA A 1 277 ? 2.963 4.551 15.656 1 97.19 277 ALA A O 1
ATOM 2209 N N . LEU A 1 278 ? 1.272 4.012 14.234 1 97.5 278 LEU A N 1
ATOM 2210 C CA . LEU A 1 278 ? 1.349 5.305 13.562 1 97.5 278 LEU A CA 1
ATOM 2211 C C . LEU A 1 278 ? -0.027 5.961 13.484 1 97.5 278 LEU A C 1
ATOM 2213 O O . LEU A 1 278 ? -0.178 7.027 12.883 1 97.5 278 LEU A O 1
ATOM 2217 N N . ASP A 1 279 ? -1.035 5.32 14.039 1 94 279 ASP A N 1
ATOM 2218 C CA . ASP A 1 279 ? -2.402 5.82 13.938 1 94 279 ASP A CA 1
ATOM 2219 C C . ASP A 1 279 ? -3.016 6.031 15.32 1 94 279 ASP A C 1
ATOM 2221 O O . ASP A 1 279 ? -2.457 5.59 16.328 1 94 279 ASP A O 1
ATOM 2225 N N . LEU A 1 280 ? -4.02 6.812 15.336 1 90.5 280 LEU A N 1
ATOM 2226 C CA . LEU A 1 280 ? -4.805 7.121 16.531 1 90.5 280 LEU A CA 1
ATOM 2227 C C . LEU A 1 280 ? -6.285 7.246 16.188 1 90.5 280 LEU A C 1
ATOM 2229 O O . LEU A 1 280 ? -6.656 7.984 15.266 1 90.5 280 LEU A O 1
ATOM 2233 N N . ARG A 1 281 ? -7.102 6.379 16.844 1 82.69 281 ARG A N 1
ATOM 2234 C CA . ARG A 1 281 ? -8.523 6.441 16.516 1 82.69 281 ARG A CA 1
ATOM 2235 C C . ARG A 1 281 ? -9.375 6.238 17.766 1 82.69 281 ARG A C 1
ATOM 2237 O O . ARG A 1 281 ? -8.938 5.598 18.734 1 82.69 281 ARG A O 1
ATOM 2244 N N . TRP A 1 282 ? -10.531 6.824 17.641 1 76.75 282 TRP A N 1
ATOM 2245 C CA . TRP A 1 282 ? -11.539 6.605 18.672 1 76.75 282 TRP A CA 1
ATOM 2246 C C . TRP A 1 282 ? -12.328 5.328 18.406 1 76.75 282 TRP A C 1
ATOM 2248 O O . TRP A 1 282 ? -12.766 5.09 17.281 1 76.75 282 TRP A O 1
ATOM 2258 N N . VAL A 1 283 ? -12.398 4.477 19.328 1 77.31 283 VAL A N 1
ATOM 2259 C CA . VAL A 1 283 ? -13.219 3.271 19.25 1 77.31 283 VAL A CA 1
ATOM 2260 C C . VAL A 1 283 ? -14.469 3.434 20.094 1 77.31 283 VAL A C 1
ATOM 2262 O O . VAL A 1 283 ? -14.383 3.684 21.297 1 77.31 283 VAL A O 1
ATOM 2265 N N . HIS A 1 284 ? -15.602 3.303 19.312 1 74.88 284 HIS A N 1
ATOM 2266 C CA . HIS A 1 284 ? -16.859 3.461 20.016 1 74.88 284 HIS A CA 1
ATOM 2267 C C . HIS A 1 284 ? -17.125 2.285 20.953 1 74.88 284 HIS A C 1
ATOM 2269 O O . HIS A 1 284 ? -16.812 1.142 20.625 1 74.88 284 HIS A O 1
ATOM 2275 N N . GLY A 1 285 ? -17.438 2.604 22.141 1 68.25 285 GLY A N 1
ATOM 2276 C CA . GLY A 1 285 ? -17.781 1.561 23.094 1 68.25 285 GLY A CA 1
ATOM 2277 C C . GLY A 1 285 ? -19.016 0.776 22.703 1 68.25 285 GLY A C 1
ATOM 2278 O O . GLY A 1 285 ? -19.859 1.269 21.953 1 68.25 285 GLY A O 1
ATOM 2279 N N . GLN A 1 286 ? -18.953 -0.579 22.781 1 68.75 286 GLN A N 1
ATOM 2280 C CA . GLN A 1 286 ? -20.141 -1.413 22.594 1 68.75 286 GLN A CA 1
ATOM 2281 C C . GLN A 1 286 ? -20.969 -1.502 23.875 1 68.75 286 GLN A C 1
ATOM 2283 O O . GLN A 1 286 ? -20.422 -1.735 24.953 1 68.75 286 GLN A O 1
ATOM 2288 N N . GLY A 1 287 ? -22.281 -1.311 23.859 1 62.66 287 GLY A N 1
ATOM 2289 C CA . GLY A 1 287 ? -23.172 -1.368 25.016 1 62.66 287 GLY A CA 1
ATOM 2290 C C . GLY A 1 287 ? -22.906 -0.277 26.031 1 62.66 287 GLY A C 1
ATOM 2291 O O . GLY A 1 287 ? -22.953 0.911 25.703 1 62.66 287 GLY A O 1
ATOM 2292 N N . ASP A 1 288 ? -22.562 -0.728 27.344 1 64.38 288 ASP A N 1
ATOM 2293 C CA . ASP A 1 288 ? -22.344 0.168 28.469 1 64.38 288 ASP A CA 1
ATOM 2294 C C . ASP A 1 288 ? -20.875 0.607 28.562 1 64.38 288 ASP A C 1
ATOM 2296 O O . ASP A 1 288 ? -20.5 1.339 29.469 1 64.38 288 ASP A O 1
ATOM 2300 N N . LYS A 1 289 ? -20.109 0.134 27.594 1 69.12 289 LYS A N 1
ATOM 2301 C CA . LYS A 1 289 ? -18.688 0.467 27.703 1 69.12 289 LYS A CA 1
ATOM 2302 C C . LYS A 1 289 ? -18.391 1.801 27.031 1 69.12 289 LYS A C 1
ATOM 2304 O O . LYS A 1 289 ? -18.906 2.09 25.953 1 69.12 289 LYS A O 1
ATOM 2309 N N . LYS A 1 290 ? -17.656 2.637 27.797 1 75 290 LYS A N 1
ATOM 2310 C CA . LYS A 1 290 ? -17.25 3.941 27.297 1 75 290 LYS A CA 1
ATOM 2311 C C . LYS A 1 290 ? -16.266 3.795 26.141 1 75 290 LYS A C 1
ATOM 2313 O O . LYS A 1 290 ? -15.539 2.799 26.062 1 75 290 LYS A O 1
ATOM 2318 N N . GLY A 1 291 ? -16.297 4.695 25.125 1 75.25 291 GLY A N 1
ATOM 2319 C CA . GLY A 1 291 ? -15.336 4.738 24.031 1 75.25 291 GLY A CA 1
ATOM 2320 C C . GLY A 1 291 ? -13.922 5.035 24.484 1 75.25 291 GLY A C 1
ATOM 2321 O O . GLY A 1 291 ? -13.719 5.527 25.609 1 75.25 291 GLY A O 1
ATOM 2322 N N . HIS A 1 292 ? -12.961 4.426 23.844 1 80.19 292 HIS A N 1
ATOM 2323 C CA . HIS A 1 292 ? -11.562 4.68 24.172 1 80.19 292 HIS A CA 1
ATOM 2324 C C . HIS A 1 292 ? -10.742 4.969 22.922 1 80.19 292 HIS A C 1
ATOM 2326 O O . HIS A 1 292 ? -11.211 4.758 21.797 1 80.19 292 HIS A O 1
ATOM 2332 N N . ILE A 1 293 ? -9.594 5.59 23.156 1 81.88 293 ILE A N 1
ATOM 2333 C CA . ILE A 1 293 ? -8.68 5.906 22.062 1 81.88 293 ILE A CA 1
ATOM 2334 C C . ILE A 1 293 ? -7.688 4.762 21.875 1 81.88 293 ILE A C 1
ATOM 2336 O O . ILE A 1 293 ? -7.129 4.25 22.844 1 81.88 293 ILE A O 1
ATOM 2340 N N . GLU A 1 294 ? -7.617 4.309 20.641 1 88.06 294 GLU A N 1
ATOM 2341 C CA . GLU A 1 294 ? -6.668 3.256 20.297 1 88.06 294 GLU A CA 1
ATOM 2342 C C . GLU A 1 294 ? -5.57 3.789 19.375 1 88.06 294 GLU A C 1
ATOM 2344 O O . GLU A 1 294 ? -5.824 4.629 18.516 1 88.06 294 GLU A O 1
ATOM 2349 N N . GLY A 1 295 ? -4.316 3.256 19.609 1 92.69 295 GLY A N 1
ATOM 2350 C CA . GLY A 1 295 ? -3.184 3.68 18.812 1 92.69 295 GLY A CA 1
ATOM 2351 C C . GLY A 1 295 ? -2.119 4.406 19.609 1 92.69 295 GLY A C 1
ATOM 2352 O O . GLY A 1 295 ? -1.989 4.191 20.812 1 92.69 295 GLY A O 1
ATOM 2353 N N . THR A 1 296 ? -1.284 5.203 18.922 1 94.69 296 THR A N 1
ATOM 2354 C CA . THR A 1 296 ? -0.162 5.855 19.594 1 94.69 296 THR A CA 1
ATOM 2355 C C . THR A 1 296 ? -0.374 7.367 19.641 1 94.69 296 THR A C 1
ATOM 2357 O O . THR A 1 296 ? -0.781 7.98 18.656 1 94.69 296 THR A O 1
ATOM 2360 N N . THR A 1 297 ? -0.096 7.957 20.781 1 93.44 297 THR A N 1
ATOM 2361 C CA . THR A 1 297 ? -0.333 9.383 20.984 1 93.44 297 THR A CA 1
ATOM 2362 C C . THR A 1 297 ? 0.897 10.195 20.594 1 93.44 297 THR A C 1
ATOM 2364 O O . THR A 1 297 ? 0.8 11.398 20.344 1 93.44 297 THR A O 1
ATOM 2367 N N . VAL A 1 298 ? 2.078 9.562 20.656 1 94.81 298 VAL A N 1
ATOM 2368 C CA . VAL A 1 298 ? 3.32 10.227 20.281 1 94.81 298 VAL A CA 1
ATOM 2369 C C . VAL A 1 298 ? 4.223 9.258 19.531 1 94.81 298 VAL A C 1
ATOM 2371 O O . VAL A 1 298 ? 4.438 8.125 19.969 1 94.81 298 VAL A O 1
ATOM 2374 N N . THR A 1 299 ? 4.664 9.664 18.359 1 96.81 299 THR A N 1
ATOM 2375 C CA . THR A 1 299 ? 5.539 8.805 17.562 1 96.81 299 THR A CA 1
ATOM 2376 C C . THR A 1 299 ? 6.344 9.625 16.562 1 96.81 299 THR A C 1
ATOM 2378 O O . THR A 1 299 ? 6 10.773 16.281 1 96.81 299 THR A O 1
ATOM 2381 N N . THR A 1 300 ? 7.477 9.164 16.141 1 97.69 300 THR A N 1
ATOM 2382 C CA . THR A 1 300 ? 8.258 9.688 15.031 1 97.69 300 THR A CA 1
ATOM 2383 C C . THR A 1 300 ? 8.586 8.578 14.039 1 97.69 300 THR A C 1
ATOM 2385 O O . THR A 1 300 ? 9.031 7.496 14.43 1 97.69 300 THR A O 1
ATOM 2388 N N . ALA A 1 301 ? 8.289 8.836 12.82 1 98.44 301 ALA A N 1
ATOM 2389 C CA . ALA A 1 301 ? 8.57 7.832 11.797 1 98.44 301 ALA A CA 1
ATOM 2390 C C . ALA A 1 301 ? 9.531 8.375 10.75 1 98.44 301 ALA A C 1
ATOM 2392 O O . ALA A 1 301 ? 9.398 9.523 10.305 1 98.44 301 ALA A O 1
ATOM 2393 N N . PHE A 1 302 ? 10.562 7.676 10.453 1 98.19 302 PHE A N 1
ATOM 2394 C CA . PHE A 1 302 ? 11.406 7.887 9.281 1 98.19 302 PHE A CA 1
ATOM 2395 C C . PHE A 1 302 ? 10.914 7.055 8.102 1 98.19 302 PHE A C 1
ATOM 2397 O O . PHE A 1 302 ? 11.25 5.871 7.996 1 98.19 302 PHE A O 1
ATOM 2404 N N . VAL A 1 303 ? 10.18 7.633 7.223 1 98.38 303 VAL A N 1
ATOM 2405 C CA . VAL A 1 303 ? 9.328 6.895 6.293 1 98.38 303 VAL A CA 1
ATOM 2406 C C . VAL A 1 303 ? 10 6.828 4.922 1 98.38 303 VAL A C 1
ATOM 2408 O O . VAL A 1 303 ? 10.188 7.855 4.266 1 98.38 303 VAL A O 1
ATOM 2411 N N . PRO A 1 304 ? 10.305 5.641 4.441 1 97.5 304 PRO A N 1
ATOM 2412 C CA . PRO A 1 304 ? 10.828 5.512 3.078 1 97.5 304 PRO A CA 1
ATOM 2413 C C . PRO A 1 304 ? 9.758 5.746 2.012 1 97.5 304 PRO A C 1
ATOM 2415 O O . PRO A 1 304 ? 8.602 5.34 2.186 1 97.5 304 PRO A O 1
ATOM 2418 N N . THR A 1 305 ? 10.172 6.438 1.007 1 96.06 305 THR A N 1
ATOM 2419 C CA . THR A 1 305 ? 9.297 6.633 -0.144 1 96.06 305 THR A CA 1
ATOM 2420 C C . THR A 1 305 ? 9.195 5.359 -0.977 1 96.06 305 THR A C 1
ATOM 2422 O O . THR A 1 305 ? 9.938 4.398 -0.74 1 96.06 305 THR A O 1
ATOM 2425 N N . ASN A 1 306 ? 8.219 5.332 -1.947 1 96 306 ASN A N 1
ATOM 2426 C CA . ASN A 1 306 ? 8.141 4.219 -2.889 1 96 306 ASN A CA 1
ATOM 2427 C C . ASN A 1 306 ? 9.469 3.988 -3.6 1 96 306 ASN A C 1
ATOM 2429 O O . ASN A 1 306 ? 9.898 2.846 -3.77 1 96 306 ASN A O 1
ATOM 2433 N N . ARG A 1 307 ? 10.141 5.062 -3.92 1 92.56 307 ARG A N 1
ATOM 2434 C CA . ARG A 1 307 ? 11.414 5 -4.629 1 92.56 307 ARG A CA 1
ATOM 2435 C C . ARG A 1 307 ? 12.484 4.312 -3.783 1 92.56 307 ARG A C 1
ATOM 2437 O O . ARG A 1 307 ? 13.32 3.58 -4.309 1 92.56 307 ARG A O 1
ATOM 2444 N N . ALA A 1 308 ? 12.43 4.559 -2.508 1 94.44 308 ALA A N 1
ATOM 2445 C CA . ALA A 1 308 ? 13.391 3.934 -1.607 1 94.44 308 ALA A CA 1
ATOM 2446 C C . ALA A 1 308 ? 13.32 2.412 -1.697 1 94.44 308 ALA A C 1
ATOM 2448 O O . ALA A 1 308 ? 14.352 1.732 -1.688 1 94.44 308 ALA A O 1
ATOM 2449 N N . PHE A 1 309 ? 12.156 1.857 -1.798 1 96.88 309 PHE A N 1
ATOM 2450 C CA . PHE A 1 309 ? 11.969 0.418 -1.935 1 96.88 309 PHE A CA 1
ATOM 2451 C C . PHE A 1 309 ? 12.391 -0.053 -3.322 1 96.88 309 PHE A C 1
ATOM 2453 O O . PHE A 1 309 ? 12.969 -1.134 -3.469 1 96.88 309 PHE A O 1
ATOM 2460 N N . GLU A 1 310 ? 12.094 0.747 -4.32 1 92.19 310 GLU A N 1
ATOM 2461 C CA . GLU A 1 310 ? 12.375 0.393 -5.707 1 92.19 310 GLU A CA 1
ATOM 2462 C C . GLU A 1 310 ? 13.875 0.347 -5.969 1 92.19 310 GLU A C 1
ATOM 2464 O O . GLU A 1 310 ? 14.336 -0.327 -6.895 1 92.19 310 GLU A O 1
ATOM 2469 N N . LEU A 1 311 ? 14.664 1.016 -5.137 1 90.75 311 LEU A N 1
ATOM 2470 C CA . LEU A 1 311 ? 16.109 1.079 -5.305 1 90.75 311 LEU A CA 1
ATOM 2471 C C . LEU A 1 311 ? 16.781 -0.177 -4.754 1 90.75 311 LEU A C 1
ATOM 2473 O O . LEU A 1 311 ? 17.953 -0.433 -5.031 1 90.75 311 LEU A O 1
ATOM 2477 N N . LEU A 1 312 ? 16.062 -1.003 -4.043 1 94.56 312 LEU A N 1
ATOM 2478 C CA . LEU A 1 312 ? 16.609 -2.25 -3.525 1 94.56 312 LEU A CA 1
ATOM 2479 C C . LEU A 1 312 ? 16.859 -3.248 -4.652 1 94.56 312 LEU A C 1
ATOM 2481 O O . LEU A 1 312 ? 16.172 -3.205 -5.684 1 94.56 312 LEU A O 1
ATOM 2485 N N . PRO A 1 313 ? 17.844 -4.145 -4.387 1 91.25 313 PRO A N 1
ATOM 2486 C CA . PRO A 1 313 ? 18 -5.227 -5.363 1 91.25 313 PRO A CA 1
ATOM 2487 C C . PRO A 1 313 ? 16.703 -6.008 -5.582 1 91.25 313 PRO A C 1
ATOM 2489 O O . PRO A 1 313 ? 15.945 -6.242 -4.637 1 91.25 313 PRO A O 1
ATOM 2492 N N . LYS A 1 314 ? 16.531 -6.402 -6.828 1 88.5 314 LYS A N 1
ATOM 2493 C CA . LYS A 1 314 ? 15.289 -7.051 -7.207 1 88.5 314 LYS A CA 1
ATOM 2494 C C . LYS A 1 314 ? 15.031 -8.289 -6.352 1 88.5 314 LYS A C 1
ATOM 2496 O O . LYS A 1 314 ? 13.906 -8.523 -5.906 1 88.5 314 LYS A O 1
ATOM 2501 N N . GLN A 1 315 ? 16.016 -9.047 -6.117 1 83.75 315 GLN A N 1
ATOM 2502 C CA . GLN A 1 315 ? 15.859 -10.266 -5.324 1 83.75 315 GLN A CA 1
ATOM 2503 C C . GLN A 1 315 ? 15.438 -9.938 -3.893 1 83.75 315 GLN A C 1
ATOM 2505 O O . GLN A 1 315 ? 14.672 -10.68 -3.281 1 83.75 315 GLN A O 1
ATOM 2510 N N . LEU A 1 316 ? 15.992 -8.859 -3.395 1 92.06 316 LEU A N 1
ATOM 2511 C CA . LEU A 1 316 ? 15.625 -8.438 -2.045 1 92.06 316 LEU A CA 1
ATOM 2512 C C . LEU A 1 316 ? 14.172 -7.98 -1.993 1 92.06 316 LEU A C 1
ATOM 2514 O O . LEU A 1 316 ? 13.461 -8.266 -1.028 1 92.06 316 LEU A O 1
ATOM 2518 N N . GLN A 1 317 ? 13.742 -7.242 -3.012 1 92.5 317 GLN A N 1
ATOM 2519 C CA . GLN A 1 317 ? 12.344 -6.848 -3.086 1 92.5 317 GLN A CA 1
ATOM 2520 C C . GLN A 1 317 ? 11.422 -8.07 -3.043 1 92.5 317 GLN A C 1
ATOM 2522 O O . GLN A 1 317 ? 10.477 -8.109 -2.252 1 92.5 317 GLN A O 1
ATOM 2527 N N . TYR A 1 318 ? 11.773 -9.078 -3.822 1 84.31 318 TYR A N 1
ATOM 2528 C CA . TYR A 1 318 ? 10.977 -10.305 -3.885 1 84.31 318 TYR A CA 1
ATOM 2529 C C . TYR A 1 318 ? 10.953 -11.008 -2.535 1 84.31 318 TYR A C 1
ATOM 2531 O O . TYR A 1 318 ? 9.906 -11.461 -2.078 1 84.31 318 TYR A O 1
ATOM 2539 N N . TYR A 1 319 ? 12.094 -11.055 -1.932 1 85.12 319 TYR A N 1
ATOM 2540 C CA . TYR A 1 319 ? 12.211 -11.711 -0.634 1 85.12 319 TYR A CA 1
ATOM 2541 C C . TYR A 1 319 ? 11.352 -11 0.41 1 85.12 319 TYR A C 1
ATOM 2543 O O . TYR A 1 319 ? 10.547 -11.633 1.093 1 85.12 319 TYR A O 1
ATOM 2551 N N . LEU A 1 320 ? 11.453 -9.68 0.5 1 92.81 320 LEU A N 1
ATOM 2552 C CA . LEU A 1 320 ? 10.82 -8.914 1.563 1 92.81 320 LEU A CA 1
ATOM 2553 C C . LEU A 1 320 ? 9.297 -9 1.464 1 92.81 320 LEU A C 1
ATOM 2555 O O . LEU A 1 320 ? 8.602 -9.023 2.482 1 92.81 320 LEU A O 1
ATOM 2559 N N . PHE A 1 321 ? 8.805 -9.062 0.28 1 91.88 321 PHE A N 1
ATOM 2560 C CA . PHE A 1 321 ? 7.359 -9.008 0.116 1 91.88 321 PHE A CA 1
ATOM 2561 C C . PHE A 1 321 ? 6.793 -10.398 -0.142 1 91.88 321 PHE A C 1
ATOM 2563 O O . PHE A 1 321 ? 5.613 -10.547 -0.46 1 91.88 321 PHE A O 1
ATOM 2570 N N . SER A 1 322 ? 7.652 -11.344 0.017 1 83.38 322 SER A N 1
ATOM 2571 C CA . SER A 1 322 ? 7.227 -12.742 0.01 1 83.38 322 SER A CA 1
ATOM 2572 C C . SER A 1 322 ? 6.871 -13.219 1.414 1 83.38 322 SER A C 1
ATOM 2574 O O . SER A 1 322 ? 7.172 -12.547 2.4 1 83.38 322 SER A O 1
ATOM 2576 N N . PRO A 1 323 ? 6.16 -14.273 1.534 1 75.88 323 PRO A N 1
ATOM 2577 C CA . PRO A 1 323 ? 5.871 -14.82 2.863 1 75.88 323 PRO A CA 1
ATOM 2578 C C . PRO A 1 323 ? 7.133 -15.156 3.65 1 75.88 323 PRO A C 1
ATOM 2580 O O . PRO A 1 323 ? 7.117 -15.148 4.883 1 75.88 323 PRO A O 1
ATOM 2583 N N . PHE A 1 324 ? 8.289 -15.359 2.99 1 72.81 324 PHE A N 1
ATOM 2584 C CA . PHE A 1 324 ? 9.531 -15.758 3.635 1 72.81 324 PHE A CA 1
ATOM 2585 C C . PHE A 1 324 ? 10.203 -14.555 4.301 1 72.81 324 PHE A C 1
ATOM 2587 O O . PHE A 1 324 ? 10.93 -14.711 5.285 1 72.81 324 PHE A O 1
ATOM 2594 N N . GLY A 1 325 ? 9.938 -13.5 3.697 1 85 325 GLY A N 1
ATOM 2595 C CA . GLY A 1 325 ? 10.609 -12.312 4.203 1 85 325 GLY A CA 1
ATOM 2596 C C . GLY A 1 325 ? 9.711 -11.438 5.059 1 85 325 GLY A C 1
ATOM 2597 O O . GLY A 1 325 ? 10.094 -10.336 5.449 1 85 325 GLY A O 1
ATOM 2598 N N . ALA A 1 326 ? 8.492 -11.961 5.359 1 87.94 326 ALA A N 1
ATOM 2599 C CA . ALA A 1 326 ? 7.5 -11.148 6.059 1 87.94 326 ALA A CA 1
ATOM 2600 C C . ALA A 1 326 ? 8.016 -10.711 7.43 1 87.94 326 ALA A C 1
ATOM 2602 O O . ALA A 1 326 ? 7.836 -9.555 7.828 1 87.94 326 ALA A O 1
ATOM 2603 N N . HIS A 1 327 ? 8.617 -11.648 8.102 1 87.75 327 HIS A N 1
ATOM 2604 C CA . HIS A 1 327 ? 9.148 -11.328 9.422 1 87.75 327 HIS A CA 1
ATOM 2605 C C . HIS A 1 327 ? 10.297 -10.328 9.336 1 87.75 327 HIS A C 1
ATOM 2607 O O . HIS A 1 327 ? 10.391 -9.406 10.148 1 87.75 327 HIS A O 1
ATOM 2613 N N . THR A 1 328 ? 11.148 -10.555 8.336 1 92.19 328 THR A N 1
ATOM 2614 C CA . THR A 1 328 ? 12.266 -9.641 8.109 1 92.19 328 THR A CA 1
ATOM 2615 C C . THR A 1 328 ? 11.758 -8.242 7.773 1 92.19 328 THR A C 1
ATOM 2617 O O . THR A 1 328 ? 12.273 -7.25 8.297 1 92.19 328 THR A O 1
ATOM 2620 N N . LEU A 1 329 ? 10.773 -8.188 6.914 1 96.12 329 LEU A N 1
ATOM 2621 C CA . LEU A 1 329 ? 10.195 -6.906 6.523 1 96.12 329 LEU A CA 1
ATOM 2622 C C . LEU A 1 329 ? 9.594 -6.195 7.727 1 96.12 329 LEU A C 1
ATOM 2624 O O . LEU A 1 329 ? 9.773 -4.988 7.898 1 96.12 329 LEU A O 1
ATOM 2628 N N . LYS A 1 330 ? 8.883 -6.93 8.547 1 96.06 330 LYS A N 1
ATOM 2629 C CA . LYS A 1 330 ? 8.281 -6.352 9.75 1 96.06 330 LYS A CA 1
ATOM 2630 C C . LYS A 1 330 ? 9.352 -5.73 10.648 1 96.06 330 LYS A C 1
ATOM 2632 O O . LYS A 1 330 ? 9.18 -4.613 11.133 1 96.06 330 LYS A O 1
ATOM 2637 N N . LYS A 1 331 ? 10.414 -6.41 10.828 1 95.56 331 LYS A N 1
ATOM 2638 C CA . LYS A 1 331 ? 11.5 -5.914 11.672 1 95.56 331 LYS A CA 1
ATOM 2639 C C . LYS A 1 331 ? 12.125 -4.656 11.07 1 95.56 331 LYS A C 1
ATOM 2641 O O . LYS A 1 331 ? 12.414 -3.699 11.797 1 95.56 331 LYS A O 1
ATOM 2646 N N . LEU A 1 332 ? 12.336 -4.711 9.805 1 96.25 332 LEU A N 1
ATOM 2647 C CA . LEU A 1 332 ? 12.898 -3.545 9.141 1 96.25 332 LEU A CA 1
ATOM 2648 C C . LEU A 1 332 ? 11.992 -2.328 9.312 1 96.25 332 LEU A C 1
ATOM 2650 O O . LEU A 1 332 ? 12.477 -1.224 9.57 1 96.25 332 LEU A O 1
ATOM 2654 N N . LEU A 1 333 ? 10.719 -2.533 9.141 1 98 333 LEU A N 1
ATOM 2655 C CA . LEU A 1 333 ? 9.758 -1.447 9.297 1 98 333 LEU A CA 1
ATOM 2656 C C . LEU A 1 333 ? 9.758 -0.918 10.727 1 98 333 LEU A C 1
ATOM 2658 O O . LEU A 1 333 ? 9.727 0.296 10.938 1 98 333 LEU A O 1
ATOM 2662 N N . GLN A 1 334 ? 9.805 -1.826 11.664 1 97.56 334 GLN A N 1
ATOM 2663 C CA . GLN A 1 334 ? 9.836 -1.44 13.078 1 97.56 334 GLN A CA 1
ATOM 2664 C C . GLN A 1 334 ? 11.062 -0.583 13.383 1 97.56 334 GLN A C 1
ATOM 2666 O O . GLN A 1 334 ? 11 0.326 14.211 1 97.56 334 GLN A O 1
ATOM 2671 N N . PHE A 1 335 ? 12.117 -0.795 12.695 1 96.75 335 PHE A N 1
ATOM 2672 C CA . PHE A 1 335 ? 13.359 -0.057 12.891 1 96.75 335 PHE A CA 1
ATOM 2673 C C . PHE A 1 335 ? 13.211 1.388 12.43 1 96.75 335 PHE A C 1
ATOM 2675 O O . PHE A 1 335 ? 13.969 2.262 12.859 1 96.75 335 PHE A O 1
ATOM 2682 N N . HIS A 1 336 ? 12.211 1.722 11.688 1 98 336 HIS A N 1
ATOM 2683 C CA . HIS A 1 336 ? 12.031 3.043 11.094 1 98 336 HIS A CA 1
ATOM 2684 C C . HIS A 1 336 ? 11.188 3.939 11.992 1 98 336 HIS A C 1
ATOM 2686 O O . HIS A 1 336 ? 10.938 5.102 11.664 1 98 336 HIS A O 1
ATOM 2692 N N . VAL A 1 337 ? 10.727 3.434 13.141 1 97.94 337 VAL A N 1
ATOM 2693 C CA . VAL A 1 337 ? 9.773 4.199 13.938 1 97.94 337 VAL A CA 1
ATOM 2694 C C . VAL A 1 337 ? 10.258 4.293 15.375 1 97.94 337 VAL A C 1
ATOM 2696 O O . VAL A 1 337 ? 10.68 3.291 15.969 1 97.94 337 VAL A O 1
ATOM 2699 N N . ILE A 1 338 ? 10.242 5.457 15.914 1 95.62 338 ILE A N 1
ATOM 2700 C CA . ILE A 1 338 ? 10.562 5.738 17.312 1 95.62 338 ILE A CA 1
ATOM 2701 C C . ILE A 1 338 ? 9.273 5.965 18.094 1 95.62 338 ILE A C 1
ATOM 2703 O O . ILE A 1 338 ? 8.578 6.965 17.891 1 95.62 338 ILE A O 1
ATOM 2707 N N . PRO A 1 339 ? 8.93 5.086 19.016 1 94.62 339 PRO A N 1
ATOM 2708 C CA . PRO A 1 339 ? 7.719 5.273 19.812 1 94.62 339 PRO A CA 1
ATOM 2709 C C . PRO A 1 339 ? 7.902 6.289 20.938 1 94.62 339 PRO A C 1
ATOM 2711 O O . PRO A 1 339 ? 9.031 6.535 21.375 1 94.62 339 PRO A O 1
ATOM 2714 N N . ASP A 1 340 ? 6.875 7.027 21.297 1 91.62 340 ASP A N 1
ATOM 2715 C CA . ASP A 1 340 ? 6.754 7.863 22.484 1 91.62 340 ASP A CA 1
ATOM 2716 C C . ASP A 1 340 ? 7.703 9.055 22.422 1 91.62 340 ASP A C 1
ATOM 2718 O O . ASP A 1 340 ? 8.094 9.602 23.453 1 91.62 340 ASP A O 1
ATOM 2722 N N . LEU A 1 341 ? 8.164 9.383 21.234 1 91.94 341 LEU A N 1
ATOM 2723 C CA . LEU A 1 341 ? 9.039 10.531 21.016 1 91.94 341 LEU A CA 1
ATOM 2724 C C . LEU A 1 341 ? 8.602 11.312 19.781 1 91.94 341 LEU A C 1
ATOM 2726 O O . LEU A 1 341 ? 8.438 10.734 18.703 1 91.94 341 LEU A O 1
ATOM 2730 N N . SER A 1 342 ? 8.305 12.531 20 1 94.38 342 SER A N 1
ATOM 2731 C CA . SER A 1 342 ? 8.148 13.438 18.859 1 94.38 342 SER A CA 1
ATOM 2732 C C . SER A 1 342 ? 9.445 14.195 18.578 1 94.38 342 SER A C 1
ATOM 2734 O O . SER A 1 342 ? 9.859 15.039 19.375 1 94.38 342 SER A O 1
ATOM 2736 N N . LEU A 1 343 ? 10.047 13.852 17.469 1 92.38 343 LEU A N 1
ATOM 2737 C CA . LEU A 1 343 ? 11.375 14.383 17.172 1 92.38 343 LEU A CA 1
ATOM 2738 C C . LEU A 1 343 ? 11.336 15.266 15.93 1 92.38 343 LEU A C 1
ATOM 2740 O O . LEU A 1 343 ? 11.266 14.758 14.805 1 92.38 343 LEU A O 1
ATOM 2744 N N . HIS A 1 344 ? 11.289 16.547 16.125 1 92.5 344 HIS A N 1
ATOM 2745 C CA . HIS A 1 344 ? 11.547 17.547 15.078 1 92.5 344 HIS A CA 1
ATOM 2746 C C . HIS A 1 344 ? 12.969 18.078 15.164 1 92.5 344 HIS A C 1
ATOM 2748 O O . HIS A 1 344 ? 13.648 17.891 16.172 1 92.5 344 HIS A O 1
ATOM 2754 N N . THR A 1 345 ? 13.375 18.688 14.109 1 86.44 345 THR A N 1
ATOM 2755 C CA . THR A 1 345 ? 14.742 19.188 14.086 1 86.44 345 THR A CA 1
ATOM 2756 C C . THR A 1 345 ? 14.93 20.297 15.125 1 86.44 345 THR A C 1
ATOM 2758 O O . THR A 1 345 ? 16.047 20.516 15.602 1 86.44 345 THR A O 1
ATOM 2761 N N . ASP A 1 346 ? 13.844 20.969 15.555 1 84.94 346 ASP A N 1
ATOM 2762 C CA . ASP A 1 346 ? 13.945 22.094 16.484 1 84.94 346 ASP A CA 1
ATOM 2763 C C . ASP A 1 346 ? 13.164 21.812 17.766 1 84.94 346 ASP A C 1
ATOM 2765 O O . ASP A 1 346 ? 13.109 22.672 18.656 1 84.94 346 ASP A O 1
ATOM 2769 N N . TYR A 1 347 ? 12.562 20.719 17.844 1 87.12 347 TYR A N 1
ATOM 2770 C CA . TYR A 1 347 ? 11.719 20.391 18.984 1 87.12 347 TYR A CA 1
ATOM 2771 C C . TYR A 1 347 ? 11.688 18.891 19.25 1 87.12 347 TYR A C 1
ATOM 2773 O O . TYR A 1 347 ? 11.547 18.094 18.312 1 87.12 347 TYR A O 1
ATOM 2781 N N . ILE A 1 348 ? 11.867 18.484 20.547 1 87.25 348 ILE A N 1
ATOM 2782 C CA . ILE A 1 348 ? 11.766 17.094 20.953 1 87.25 348 ILE A CA 1
ATOM 2783 C C . ILE A 1 348 ? 10.82 16.969 22.141 1 87.25 348 ILE A C 1
ATOM 2785 O O . ILE A 1 348 ? 10.93 17.719 23.125 1 87.25 348 ILE A O 1
ATOM 2789 N N . PHE A 1 349 ? 9.906 16.109 22.047 1 89.12 349 PHE A N 1
ATOM 2790 C CA . PHE A 1 349 ? 9 15.789 23.141 1 89.12 349 PHE A CA 1
ATOM 2791 C C . PHE A 1 349 ? 9.039 14.305 23.469 1 89.12 349 PHE A C 1
ATOM 2793 O O . PHE A 1 349 ? 8.703 13.469 22.625 1 89.12 349 PHE A O 1
ATOM 2800 N N . ASN A 1 350 ? 9.469 13.977 24.625 1 85.19 350 ASN A N 1
ATOM 2801 C CA . ASN A 1 350 ? 9.484 12.602 25.109 1 85.19 350 ASN A CA 1
ATOM 2802 C C . ASN A 1 350 ? 8.273 12.305 26 1 85.19 350 ASN A C 1
ATOM 2804 O O . ASN A 1 350 ? 8.188 12.797 27.125 1 85.19 350 ASN A O 1
ATOM 2808 N N . ALA A 1 351 ? 7.379 11.492 25.562 1 84.25 351 ALA A N 1
ATOM 2809 C CA . ALA A 1 351 ? 6.129 11.211 26.266 1 84.25 351 ALA A CA 1
ATOM 2810 C C . ALA A 1 351 ? 6.363 10.32 27.484 1 84.25 351 ALA A C 1
ATOM 2812 O O . ALA A 1 351 ? 5.586 10.344 28.438 1 84.25 351 ALA A O 1
ATOM 2813 N N . SER A 1 352 ? 7.32 9.43 27.406 1 74.44 352 SER A N 1
ATOM 2814 C CA . SER A 1 352 ? 7.594 8.531 28.531 1 74.44 352 SER A CA 1
ATOM 2815 C C . SER A 1 352 ? 8.039 9.305 29.766 1 74.44 352 SER A C 1
ATOM 2817 O O . SER A 1 352 ? 7.668 8.961 30.891 1 74.44 352 SER A O 1
ATOM 2819 N N . SER A 1 353 ? 8.734 10.359 29.484 1 63.56 353 SER A N 1
ATOM 2820 C CA . SER A 1 353 ? 9.242 11.141 30.609 1 63.56 353 SER A CA 1
ATOM 2821 C C . SER A 1 353 ? 8.445 12.422 30.797 1 63.56 353 SER A C 1
ATOM 2823 O O . SER A 1 353 ? 8.531 13.07 31.844 1 63.56 353 SER A O 1
ATOM 2825 N N . GLY A 1 354 ? 7.5 12.672 29.906 1 57.19 354 GLY A N 1
ATOM 2826 C CA . GLY A 1 354 ? 6.766 13.93 29.906 1 57.19 354 GLY A CA 1
ATOM 2827 C C . GLY A 1 354 ? 7.637 15.133 29.625 1 57.19 354 GLY A C 1
ATOM 2828 O O . GLY A 1 354 ? 7.184 16.281 29.734 1 57.19 354 GLY A O 1
ATOM 2829 N N . HIS A 1 355 ? 8.883 14.953 29.375 1 48.88 355 HIS A N 1
ATOM 2830 C CA . HIS A 1 355 ? 9.828 16.047 29.172 1 48.88 355 HIS A CA 1
ATOM 2831 C C . HIS A 1 355 ? 9.789 16.547 27.734 1 48.88 355 HIS A C 1
ATOM 2833 O O . HIS A 1 355 ? 9.641 15.75 26.797 1 48.88 355 HIS A O 1
ATOM 2839 N N . LYS A 1 356 ? 9.492 17.875 27.656 1 54.19 356 LYS A N 1
ATOM 2840 C CA . LYS A 1 356 ? 9.586 18.578 26.391 1 54.19 356 LYS A CA 1
ATOM 2841 C C . LYS A 1 356 ? 10.906 19.328 26.266 1 54.19 356 LYS A C 1
ATOM 2843 O O . LYS A 1 356 ? 11.406 19.875 27.25 1 54.19 356 LYS A O 1
ATOM 2848 N N . HIS A 1 357 ? 11.719 19.125 25.219 1 46.28 357 HIS A N 1
ATOM 2849 C CA . HIS A 1 357 ? 12.953 19.891 25.016 1 46.28 357 HIS A CA 1
ATOM 2850 C C . HIS A 1 357 ? 12.945 20.578 23.656 1 46.28 357 HIS A C 1
ATOM 2852 O O . HIS A 1 357 ? 12.578 19.984 22.641 1 46.28 357 HIS A O 1
ATOM 2858 N N . SER A 1 358 ? 12.883 21.953 23.656 1 42.69 358 SER A N 1
ATOM 2859 C CA . SER A 1 358 ? 13.203 22.703 22.453 1 42.69 358 SER A CA 1
ATOM 2860 C C . SER A 1 358 ? 14.68 22.594 22.109 1 42.69 358 SER A C 1
ATOM 2862 O O . SER A 1 358 ? 15.531 22.609 23 1 42.69 358 SER A O 1
ATOM 2864 N N . ILE A 1 359 ? 15.094 21.859 21.094 1 46.22 359 ILE A N 1
ATOM 2865 C CA . ILE A 1 359 ? 16.484 21.859 20.672 1 46.22 359 ILE A CA 1
ATOM 2866 C C . ILE A 1 359 ? 16.953 23.297 20.438 1 46.22 359 ILE A C 1
ATOM 2868 O O . ILE A 1 359 ? 16.422 24 19.578 1 46.22 359 ILE A O 1
ATOM 2872 N N . PRO A 1 360 ? 17.531 23.969 21.516 1 43.78 360 PRO A N 1
ATOM 2873 C CA . PRO A 1 360 ? 17.938 25.359 21.391 1 43.78 360 PRO A CA 1
ATOM 2874 C C . PRO A 1 360 ? 18.719 25.625 20.109 1 43.78 360 PRO A C 1
ATOM 2876 O O . PRO A 1 360 ? 19.344 24.719 19.547 1 43.78 360 PRO A O 1
ATOM 2879 N N . ARG A 1 361 ? 18.406 26.781 19.547 1 40.75 361 ARG A N 1
ATOM 2880 C CA . ARG A 1 361 ? 19.297 27.406 18.562 1 40.75 361 ARG A CA 1
ATOM 2881 C C . ARG A 1 361 ? 20.719 27.531 19.094 1 40.75 361 ARG A C 1
ATOM 2883 O O . ARG A 1 361 ? 20.922 27.953 20.234 1 40.75 361 ARG A O 1
ATOM 2890 N N . VAL A 1 362 ? 21.625 26.562 18.859 1 35.62 362 VAL A N 1
ATOM 2891 C CA . VAL A 1 362 ? 22.984 26.844 19.312 1 35.62 362 VAL A CA 1
ATOM 2892 C C . VAL A 1 362 ? 23.391 28.25 18.891 1 35.62 362 VAL A C 1
ATOM 2894 O O . VAL A 1 362 ? 23.391 28.562 17.703 1 35.62 362 VAL A O 1
ATOM 2897 N N . HIS A 1 363 ? 23.109 29.25 19.672 1 30.42 363 HIS A N 1
ATOM 2898 C CA . HIS A 1 363 ? 23.828 30.5 19.422 1 30.42 363 HIS A CA 1
ATOM 2899 C C . HIS A 1 363 ? 25.312 30.25 19.188 1 30.42 363 HIS A C 1
ATOM 2901 O O . HIS A 1 363 ? 25.844 29.234 19.609 1 30.42 363 HIS A O 1
ATOM 2907 N N . ARG A 1 364 ? 26 31.188 18.484 1 31.62 364 ARG A N 1
ATOM 2908 C CA . ARG A 1 364 ? 27.438 31.391 18.375 1 31.62 364 ARG A CA 1
ATOM 2909 C C . ARG A 1 364 ? 28.141 31.078 19.703 1 31.62 364 ARG A C 1
ATOM 2911 O O . ARG A 1 364 ? 27.766 31.625 20.734 1 31.62 364 ARG A O 1
ATOM 2918 N N . ALA A 1 365 ? 28.812 29.922 19.906 1 29.38 365 ALA A N 1
ATOM 2919 C CA . ALA A 1 365 ? 29.844 29.922 20.938 1 29.38 365 ALA A CA 1
ATOM 2920 C C . ALA A 1 365 ? 30.656 31.203 20.906 1 29.38 365 ALA A C 1
ATOM 2922 O O . ALA A 1 365 ? 31.328 31.484 19.906 1 29.38 365 ALA A O 1
ATOM 2923 N N . ASP A 1 366 ? 30.594 32.344 21.547 1 27.97 366 ASP A N 1
ATOM 2924 C CA . ASP A 1 366 ? 31.594 32.562 22.578 1 27.97 366 ASP A CA 1
ATOM 2925 C C . ASP A 1 366 ? 31.688 31.375 23.516 1 27.97 366 ASP A C 1
ATOM 2927 O O . ASP A 1 366 ? 30.766 30.547 23.578 1 27.97 366 ASP A O 1
ATOM 2931 N N . GLY A 1 367 ? 32.781 31.094 24.531 1 29.08 367 GLY A N 1
ATOM 2932 C CA . GLY A 1 367 ? 33.344 30.141 25.484 1 29.08 367 GLY A CA 1
ATOM 2933 C C . GLY A 1 367 ? 32.312 29.422 26.297 1 29.08 367 GLY A C 1
ATOM 2934 O O . GLY A 1 367 ? 32.625 28.578 27.125 1 29.08 367 GLY A O 1
ATOM 2935 N N . GLU A 1 368 ? 31.203 30.125 26.797 1 28.86 368 GLU A N 1
ATOM 2936 C CA . GLU A 1 368 ? 30.594 29.484 27.953 1 28.86 368 GLU A CA 1
ATOM 2937 C C . GLU A 1 368 ? 29.734 28.297 27.531 1 28.86 368 GLU A C 1
ATOM 2939 O O . GLU A 1 368 ? 29.031 28.359 26.531 1 28.86 368 GLU A O 1
ATOM 2944 N N . SER A 1 369 ? 30.203 27.094 27.969 1 31.73 369 SER A N 1
ATOM 2945 C CA . SER A 1 369 ? 29.578 25.781 28.062 1 31.73 369 SER A CA 1
ATOM 2946 C C . SER A 1 369 ? 28.078 25.906 28.312 1 31.73 369 SER A C 1
ATOM 2948 O O . SER A 1 369 ? 27.656 26.391 29.359 1 31.73 369 SER A O 1
ATOM 2950 N N . TYR A 1 370 ? 27.375 26.547 27.5 1 29.23 370 TYR A N 1
ATOM 2951 C CA . TYR A 1 370 ? 25.969 26.547 27.891 1 29.23 370 TYR A CA 1
ATOM 2952 C C . TYR A 1 370 ? 25.5 25.125 28.188 1 29.23 370 TYR A C 1
ATOM 2954 O O . TYR A 1 370 ? 25.922 24.172 27.547 1 29.23 370 TYR A O 1
ATOM 2962 N N . ASP A 1 371 ? 25.141 24.844 29.406 1 31.84 371 ASP A N 1
ATOM 2963 C CA . ASP A 1 371 ? 24.344 23.734 29.922 1 31.84 371 ASP A CA 1
ATOM 2964 C C . ASP A 1 371 ? 23.156 23.422 29.016 1 31.84 371 ASP A C 1
ATOM 2966 O O . ASP A 1 371 ? 22.234 24.234 28.875 1 31.84 371 ASP A O 1
ATOM 2970 N N . ASP A 1 372 ? 23.438 22.969 27.953 1 33.53 372 ASP A N 1
ATOM 2971 C CA . ASP A 1 372 ? 22.406 22.547 27.016 1 33.53 372 ASP A CA 1
ATOM 2972 C C . ASP A 1 372 ? 21.328 21.734 27.719 1 33.53 372 ASP A C 1
ATOM 2974 O O . ASP A 1 372 ? 21.578 20.609 28.156 1 33.53 372 ASP A O 1
ATOM 2978 N N . PRO A 1 373 ? 20.391 22.359 28.297 1 33.34 373 PRO A N 1
ATOM 2979 C CA . PRO A 1 373 ? 19.344 21.578 28.984 1 33.34 373 PRO A CA 1
ATOM 2980 C C . PRO A 1 373 ? 18.828 20.422 28.141 1 33.34 373 PRO A C 1
ATOM 2982 O O . PRO A 1 373 ? 18.375 19.406 28.688 1 33.34 373 PRO A O 1
ATOM 2985 N N . LEU A 1 374 ? 18.859 20.641 26.906 1 34.72 374 LEU A N 1
ATOM 2986 C CA . LEU A 1 374 ? 18.391 19.5 26.141 1 34.72 374 LEU A CA 1
ATOM 2987 C C . LEU A 1 374 ? 19.234 18.25 26.438 1 34.72 374 LEU A C 1
ATOM 2989 O O . LEU A 1 374 ? 18.703 17.156 26.562 1 34.72 374 LEU A O 1
ATOM 2993 N N . ALA A 1 375 ? 20.578 18.531 26.578 1 37.72 375 ALA A N 1
ATOM 2994 C CA . ALA A 1 375 ? 21.438 17.422 26.984 1 37.72 375 ALA A CA 1
ATOM 2995 C C . ALA A 1 375 ? 21.031 16.875 28.344 1 37.72 375 ALA A C 1
ATOM 2997 O O . ALA A 1 375 ? 21.047 15.656 28.562 1 37.72 375 ALA A O 1
ATOM 2998 N N . GLN A 1 376 ? 20.797 17.797 29.188 1 37.12 376 GLN A N 1
ATOM 2999 C CA . GLN A 1 376 ? 20.422 17.328 30.516 1 37.12 376 GLN A CA 1
ATOM 3000 C C . GLN A 1 376 ? 19.141 16.484 30.469 1 37.12 376 GLN A C 1
ATOM 3002 O O . GLN A 1 376 ? 19.047 15.469 31.141 1 37.12 376 GLN A O 1
ATOM 3007 N N . PHE A 1 377 ? 18.156 17.062 29.812 1 34.88 377 PHE A N 1
ATOM 3008 C CA . PHE A 1 377 ? 16.859 16.391 29.766 1 34.88 377 PHE A CA 1
ATOM 3009 C C . PHE A 1 377 ? 16.953 15.094 28.969 1 34.88 377 PHE A C 1
ATOM 3011 O O . PHE A 1 377 ? 16.406 14.062 29.375 1 34.88 377 PHE A O 1
ATOM 3018 N N . LEU A 1 378 ? 17.531 15.305 27.688 1 37.28 378 LEU A N 1
ATOM 3019 C CA . LEU A 1 378 ? 17.672 14.086 26.891 1 37.28 378 LEU A CA 1
ATOM 3020 C C . LEU A 1 378 ? 18.688 13.148 27.516 1 37.28 378 LEU A C 1
ATOM 3022 O O . LEU A 1 378 ? 18.906 12.031 27.016 1 37.28 378 LEU A O 1
ATOM 3026 N N . GLY A 1 379 ? 18.828 13.031 28.688 1 35.06 379 GLY A N 1
ATOM 3027 C CA . GLY A 1 379 ? 19.859 12.18 29.266 1 35.06 379 GLY A CA 1
ATOM 3028 C C . GLY A 1 379 ? 20.906 11.75 28.25 1 35.06 379 GLY A C 1
ATOM 3029 O O . GLY A 1 379 ? 21.203 12.492 27.312 1 35.06 379 GLY A O 1
ATOM 3030 N N . GLU A 1 380 ? 21.156 10.406 28.062 1 40.28 380 GLU A N 1
ATOM 3031 C CA . GLU A 1 380 ? 22.156 9.594 27.375 1 40.28 380 GLU A CA 1
ATOM 3032 C C . GLU A 1 380 ? 22 9.734 25.859 1 40.28 380 GLU A C 1
ATOM 3034 O O . GLU A 1 380 ? 22.812 9.195 25.094 1 40.28 380 GLU A O 1
ATOM 3039 N N . ILE A 1 381 ? 20.969 10.344 25.344 1 40.84 381 ILE A N 1
ATOM 3040 C CA . ILE A 1 381 ? 20.75 10.07 23.922 1 40.84 381 ILE A CA 1
ATOM 3041 C C . ILE A 1 381 ? 21.5 11.086 23.078 1 40.84 381 ILE A C 1
ATOM 3043 O O . ILE A 1 381 ? 21.969 10.766 21.984 1 40.84 381 ILE A O 1
ATOM 3047 N N . VAL A 1 382 ? 21.641 12.32 23.484 1 41.62 382 VAL A N 1
ATOM 3048 C CA . VAL A 1 382 ? 22.156 13.305 22.531 1 41.62 382 VAL A CA 1
ATOM 3049 C C . VAL A 1 382 ? 23.656 13.5 22.75 1 41.62 382 VAL A C 1
ATOM 3051 O O . VAL A 1 382 ? 24.078 13.859 23.844 1 41.62 382 VAL A O 1
ATOM 3054 N N . ASP A 1 383 ? 24.469 12.875 22.031 1 40 383 ASP A N 1
ATOM 3055 C CA . ASP A 1 383 ? 25.875 13.258 21.953 1 40 383 ASP A CA 1
ATOM 3056 C C . ASP A 1 383 ? 26.078 14.398 20.953 1 40 383 ASP A C 1
ATOM 3058 O O . ASP A 1 383 ? 25.688 14.289 19.797 1 40 383 ASP A O 1
ATOM 3062 N N . THR A 1 384 ? 26 15.617 21.422 1 38.16 384 THR A N 1
ATOM 3063 C CA . THR A 1 384 ? 26.312 16.75 20.562 1 38.16 384 THR A CA 1
ATOM 3064 C C . THR A 1 384 ? 27.781 16.734 20.141 1 38.16 384 THR A C 1
ATOM 3066 O O . THR A 1 384 ? 28.672 16.891 20.984 1 38.16 384 THR A O 1
ATOM 3069 N N . GLU A 1 385 ? 28.062 15.883 19.188 1 38.75 385 GLU A N 1
ATOM 3070 C CA . GLU A 1 385 ? 29.438 16.031 18.703 1 38.75 385 GLU A CA 1
ATOM 3071 C C . GLU A 1 385 ? 29.562 17.266 17.812 1 38.75 385 GLU A C 1
ATOM 3073 O O . GLU A 1 385 ? 28.688 17.531 16.969 1 38.75 385 GLU A O 1
ATOM 3078 N N . GLU A 1 386 ? 30.281 18.281 18.219 1 37.38 386 GLU A N 1
ATOM 3079 C CA . GLU A 1 386 ? 30.734 19.453 17.469 1 37.38 386 GLU A CA 1
ATOM 3080 C C . GLU A 1 386 ? 31.344 19.047 16.125 1 37.38 386 GLU A C 1
ATOM 3082 O O . GLU A 1 386 ? 32.344 18.312 16.094 1 37.38 386 GLU A O 1
ATOM 3087 N N . TYR A 1 387 ? 30.5 18.828 15.102 1 36.03 387 TYR A N 1
ATOM 3088 C CA . TYR A 1 387 ? 31.094 18.641 13.789 1 36.03 387 TYR A CA 1
ATOM 3089 C C . TYR A 1 387 ? 31.547 19.969 13.188 1 36.03 387 TYR A C 1
ATOM 3091 O O . TYR A 1 387 ? 30.797 20.938 13.211 1 36.03 387 TYR A O 1
ATOM 3099 N N . SER A 1 388 ? 32.781 20.391 13.258 1 35.22 388 SER A N 1
ATOM 3100 C CA . SER A 1 388 ? 33.406 21.516 12.586 1 35.22 388 SER A CA 1
ATOM 3101 C C . SER A 1 388 ? 33.531 21.266 11.086 1 35.22 388 SER A C 1
ATOM 3103 O O . SER A 1 388 ? 34.219 20.344 10.656 1 35.22 388 SER A O 1
ATOM 3105 N N . VAL A 1 389 ? 32.438 21.25 10.336 1 38.69 389 VAL A N 1
ATOM 3106 C CA . VAL A 1 389 ? 32.688 21.25 8.898 1 38.69 389 VAL A CA 1
ATOM 3107 C C . VAL A 1 389 ? 32.906 22.672 8.406 1 38.69 389 VAL A C 1
ATOM 3109 O O . VAL A 1 389 ? 31.984 23.5 8.438 1 38.69 389 VAL A O 1
ATOM 3112 N N . SER A 1 390 ? 34 23.281 8.547 1 38.06 390 SER A N 1
ATOM 3113 C CA . SER A 1 390 ? 34.375 24.594 8.039 1 38.06 390 SER A CA 1
ATOM 3114 C C . SER A 1 390 ? 34.5 24.594 6.52 1 38.06 390 SER A C 1
ATOM 3116 O O . SER A 1 390 ? 35.5 24.094 5.977 1 38.06 390 SER A O 1
ATOM 3118 N N . ASP A 1 391 ? 33.656 24.125 5.738 1 42.75 391 ASP A N 1
ATOM 3119 C CA . ASP A 1 391 ? 33.969 24.625 4.402 1 42.75 391 ASP A CA 1
ATOM 3120 C C . ASP A 1 391 ? 33.562 26.094 4.266 1 42.75 391 ASP A C 1
ATOM 3122 O O . ASP A 1 391 ? 32.688 26.578 4.988 1 42.75 391 ASP A O 1
ATOM 3126 N N . GLY A 1 392 ? 34.5 27.047 3.838 1 49.28 392 GLY A N 1
ATOM 3127 C CA . GLY A 1 392 ? 34.5 28.484 3.645 1 49.28 392 GLY A CA 1
ATOM 3128 C C . 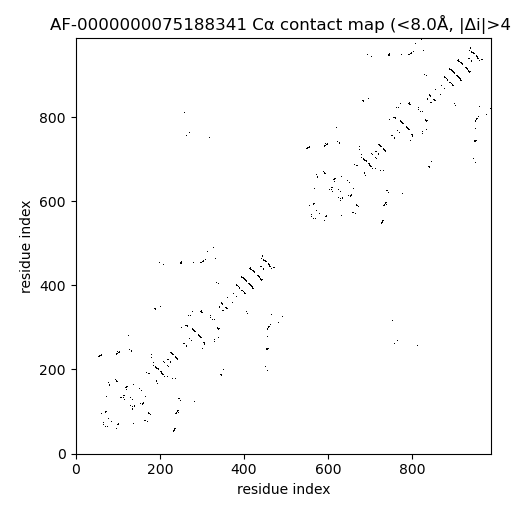GLY A 1 392 ? 33.125 29.094 3.541 1 49.28 392 GLY A C 1
ATOM 3129 O O . GLY A 1 392 ? 32.906 30.25 3.918 1 49.28 392 GLY A O 1
ATOM 3130 N N . PHE A 1 393 ? 32.094 28.406 3.051 1 55.19 393 PHE A N 1
ATOM 3131 C CA . PHE A 1 393 ? 30.797 29.031 2.779 1 55.19 393 PHE A CA 1
ATOM 3132 C C . PHE A 1 393 ? 29.75 28.531 3.762 1 55.19 393 PHE A C 1
ATOM 3134 O O . PHE A 1 393 ? 28.656 29.109 3.854 1 55.19 393 PHE A O 1
ATOM 3141 N N . SER A 1 394 ? 29.984 27.484 4.516 1 61.56 394 SER A N 1
ATOM 3142 C CA . SER A 1 394 ? 29.016 26.969 5.48 1 61.56 394 SER A CA 1
ATOM 3143 C C . SER A 1 394 ? 29.672 26.703 6.828 1 61.56 394 SER A C 1
ATOM 3145 O O . SER A 1 394 ? 30.797 26.188 6.891 1 61.56 394 SER A O 1
ATOM 3147 N N . GLU A 1 395 ? 29.172 27.438 7.91 1 67.88 395 GLU A N 1
ATOM 3148 C CA . GLU A 1 395 ? 29.672 27.234 9.266 1 67.88 395 GLU A CA 1
ATOM 3149 C C . GLU A 1 395 ? 28.688 26.406 10.094 1 67.88 395 GLU A C 1
ATOM 3151 O O . GLU A 1 395 ? 27.5 26.703 10.133 1 67.88 395 GLU A O 1
ATOM 3156 N N . LEU A 1 396 ? 29.125 25.297 10.508 1 68.38 396 LEU A N 1
ATOM 3157 C CA . LEU A 1 396 ? 28.297 24.5 11.406 1 68.38 396 LEU A CA 1
ATOM 3158 C C . LEU A 1 396 ? 28 25.25 12.695 1 68.38 396 LEU A C 1
ATOM 3160 O O . LEU A 1 396 ? 28.922 25.734 13.359 1 68.38 396 LEU A O 1
ATOM 3164 N N . ILE A 1 397 ? 26.766 25.391 12.938 1 69.38 397 ILE A N 1
ATOM 3165 C CA . ILE A 1 397 ? 26.328 26.156 14.094 1 69.38 397 ILE A CA 1
ATOM 3166 C C . ILE A 1 397 ? 25.969 25.219 15.242 1 69.38 397 ILE A C 1
ATOM 3168 O O . ILE A 1 397 ? 26.25 25.516 16.406 1 69.38 397 ILE A O 1
ATOM 3172 N N . SER A 1 398 ? 25.312 24.078 14.859 1 69.44 398 SER A N 1
ATOM 3173 C CA . SER A 1 398 ? 24.844 23.156 15.891 1 69.44 398 SER A CA 1
ATOM 3174 C C . SER A 1 398 ? 24.781 21.719 15.375 1 69.44 398 SER A C 1
ATOM 3176 O O . SER A 1 398 ? 24.531 21.5 14.195 1 69.44 398 SER A O 1
ATOM 3178 N N . SER A 1 399 ? 25.188 20.781 16.219 1 74.88 399 SER A N 1
ATOM 3179 C CA . SER A 1 399 ? 25.062 19.359 15.961 1 74.88 399 SER A CA 1
ATOM 3180 C C . SER A 1 399 ? 24.469 18.609 17.156 1 74.88 399 SER A C 1
ATOM 3182 O O . SER A 1 399 ? 24.922 18.781 18.281 1 74.88 399 SER A O 1
ATOM 3184 N N . VAL A 1 400 ? 23.406 17.984 16.906 1 74.81 400 VAL A N 1
ATOM 3185 C CA . VAL A 1 400 ? 22.75 17.203 17.938 1 74.81 400 VAL A CA 1
ATOM 3186 C C . VAL A 1 400 ? 22.688 15.742 17.5 1 74.81 400 VAL A C 1
ATOM 3188 O O . VAL A 1 400 ? 22.281 15.438 16.375 1 74.81 400 VAL A O 1
ATOM 3191 N N . ASN A 1 401 ? 23.188 14.836 18.328 1 78.81 401 ASN A N 1
ATOM 3192 C CA . ASN A 1 401 ? 23.078 13.398 18.109 1 78.81 401 ASN A CA 1
ATOM 3193 C C . ASN A 1 401 ? 22.125 12.75 19.109 1 78.81 401 ASN A C 1
ATOM 3195 O O . ASN A 1 401 ? 22.266 12.93 20.328 1 78.81 401 ASN A O 1
ATOM 3199 N N . ILE A 1 402 ? 21.188 12.062 18.594 1 81.69 402 ILE A N 1
ATOM 3200 C CA . ILE A 1 402 ? 20.188 11.414 19.422 1 81.69 402 ILE A CA 1
ATOM 3201 C C . ILE A 1 402 ? 20.172 9.914 19.141 1 81.69 402 ILE A C 1
ATOM 3203 O O . ILE A 1 402 ? 20.234 9.492 17.984 1 81.69 402 ILE A O 1
ATOM 3207 N N . SER A 1 403 ? 20.234 9.133 20.156 1 83.44 403 SER A N 1
ATOM 3208 C CA . SER A 1 403 ? 19.984 7.703 20.047 1 83.44 403 SER A CA 1
ATOM 3209 C C . SER A 1 403 ? 18.656 7.332 20.703 1 83.44 403 SER A C 1
ATOM 3211 O O . SER A 1 403 ? 18.484 7.504 21.922 1 83.44 403 SER A O 1
ATOM 3213 N N . ALA A 1 404 ? 17.766 6.906 19.969 1 87.38 404 ALA A N 1
ATOM 3214 C CA . ALA A 1 404 ? 16.422 6.617 20.469 1 87.38 404 ALA A CA 1
ATOM 3215 C C . ALA A 1 404 ? 16.031 5.168 20.188 1 87.38 404 ALA A C 1
ATOM 3217 O O . ALA A 1 404 ? 16.375 4.613 19.156 1 87.38 404 ALA A O 1
ATOM 3218 N N . PRO A 1 405 ? 15.281 4.609 21.141 1 90.19 405 PRO A N 1
ATOM 3219 C CA . PRO A 1 405 ? 14.766 3.264 20.859 1 90.19 405 PRO A CA 1
ATOM 3220 C C . PRO A 1 405 ? 13.742 3.24 19.734 1 90.19 405 PRO A C 1
ATOM 3222 O O . PRO A 1 405 ? 13.031 4.223 19.531 1 90.19 405 PRO A O 1
ATOM 3225 N N . THR A 1 406 ? 13.75 2.158 19.031 1 94.31 406 THR A N 1
ATOM 3226 C CA . THR A 1 406 ? 12.773 1.975 17.969 1 94.31 406 THR A CA 1
ATOM 3227 C C . THR A 1 406 ? 11.719 0.949 18.375 1 94.31 406 THR A C 1
ATOM 3229 O O . THR A 1 406 ? 11.734 0.441 19.5 1 94.31 406 THR A O 1
ATOM 3232 N N . LEU A 1 407 ? 10.758 0.715 17.547 1 96.12 407 LEU A N 1
ATOM 3233 C CA . LEU A 1 407 ? 9.758 -0.318 17.781 1 96.12 407 LEU A CA 1
ATOM 3234 C C . LEU A 1 407 ? 10.398 -1.702 17.797 1 96.12 407 LEU A C 1
ATOM 3236 O O . LEU A 1 407 ? 9.773 -2.676 18.219 1 96.12 407 LEU A O 1
ATOM 3240 N N . LEU A 1 408 ? 11.625 -1.777 17.234 1 94.25 408 LEU A N 1
ATOM 3241 C CA . LEU A 1 408 ? 12.398 -3.018 17.297 1 94.25 408 LEU A CA 1
ATOM 3242 C C . LEU A 1 408 ? 13.266 -3.062 18.547 1 94.25 408 LEU A C 1
ATOM 3244 O O . LEU A 1 408 ? 14.258 -2.34 18.641 1 94.25 408 LEU A O 1
ATOM 3248 N N . PRO A 1 409 ? 12.906 -3.916 19.453 1 89.69 409 PRO A N 1
ATOM 3249 C CA . PRO A 1 409 ? 13.656 -3.955 20.719 1 89.69 409 PRO A CA 1
ATOM 3250 C C . PRO A 1 409 ? 15.156 -4.152 20.5 1 89.69 409 PRO A C 1
ATOM 3252 O O . PRO A 1 409 ? 15.562 -4.91 19.625 1 89.69 409 PRO A O 1
ATOM 3255 N N . LYS A 1 410 ? 15.969 -3.412 21.156 1 86.69 410 LYS A N 1
ATOM 3256 C CA . LYS A 1 410 ? 17.422 -3.529 21.234 1 86.69 410 LYS A CA 1
ATOM 3257 C C . LYS A 1 410 ? 18.094 -2.973 19.969 1 86.69 410 LYS A C 1
ATOM 3259 O O . LYS A 1 410 ? 19.266 -3.236 19.719 1 86.69 410 LYS A O 1
ATOM 3264 N N . HIS A 1 411 ? 17.344 -2.291 19.234 1 89.75 411 HIS A N 1
ATOM 3265 C CA . HIS A 1 411 ? 17.906 -1.676 18.031 1 89.75 411 HIS A CA 1
ATOM 3266 C C . HIS A 1 411 ? 17.609 -0.179 17.984 1 89.75 411 HIS A C 1
ATOM 3268 O O . HIS A 1 411 ? 16.688 0.262 17.297 1 89.75 411 HIS A O 1
ATOM 3274 N N . PRO A 1 412 ? 18.422 0.567 18.625 1 89.94 412 PRO A N 1
ATOM 3275 C CA . PRO A 1 412 ? 18.203 2.014 18.641 1 89.94 412 PRO A CA 1
ATOM 3276 C C . PRO A 1 412 ? 18.562 2.682 17.328 1 89.94 412 PRO A C 1
ATOM 3278 O O . PRO A 1 412 ? 19.359 2.137 16.547 1 89.94 412 PRO A O 1
ATOM 3281 N N . LEU A 1 413 ? 17.984 3.713 17.031 1 91.25 413 LEU A N 1
ATOM 3282 C CA . LEU A 1 413 ? 18.25 4.531 15.852 1 91.25 413 LEU A CA 1
ATOM 3283 C C . LEU A 1 413 ? 18.984 5.809 16.234 1 91.25 413 LEU A C 1
ATOM 3285 O O . LEU A 1 413 ? 18.625 6.484 17.188 1 91.25 413 LEU A O 1
ATOM 3289 N N . THR A 1 414 ? 20.016 6.094 15.523 1 88.75 414 THR A N 1
ATOM 3290 C CA . THR A 1 414 ? 20.781 7.324 15.742 1 88.75 414 THR A CA 1
ATOM 3291 C C . THR A 1 414 ? 20.328 8.414 14.773 1 88.75 414 THR A C 1
ATOM 3293 O O . THR A 1 414 ? 20.281 8.195 13.562 1 88.75 414 THR A O 1
ATOM 3296 N N . VAL A 1 415 ? 19.969 9.516 15.336 1 89.75 415 VAL A N 1
ATOM 3297 C CA . VAL A 1 415 ? 19.562 10.672 14.547 1 89.75 415 VAL A CA 1
ATOM 3298 C C . VAL A 1 415 ? 20.531 11.828 14.773 1 89.75 415 VAL A C 1
ATOM 3300 O O . VAL A 1 415 ? 20.781 12.219 15.914 1 89.75 415 VAL A O 1
ATOM 3303 N N . ASN A 1 416 ? 21.094 12.32 13.688 1 86.44 416 ASN A N 1
ATOM 3304 C CA . ASN A 1 416 ? 21.984 13.477 13.727 1 86.44 416 ASN A CA 1
ATOM 3305 C C . ASN A 1 416 ? 21.344 14.711 13.109 1 86.44 416 ASN A C 1
ATOM 3307 O O . ASN A 1 416 ? 20.906 14.672 11.961 1 86.44 416 ASN A O 1
ATOM 3311 N N . ILE A 1 417 ? 21.25 15.734 13.859 1 86.44 417 ILE A N 1
ATOM 3312 C CA . ILE A 1 417 ? 20.703 17 13.383 1 86.44 417 ILE A CA 1
ATOM 3313 C C . ILE A 1 417 ? 21.828 18.031 13.297 1 86.44 417 ILE A C 1
ATOM 3315 O O . ILE A 1 417 ? 22.438 18.391 14.312 1 86.44 417 ILE A O 1
ATOM 3319 N N . LEU A 1 418 ? 22.078 18.469 12.047 1 80.56 418 LEU A N 1
ATOM 3320 C CA . LEU A 1 418 ? 23.125 19.438 11.797 1 80.56 418 LEU A CA 1
ATOM 3321 C C . LEU A 1 418 ? 22.547 20.75 11.289 1 80.56 418 LEU A C 1
ATOM 3323 O O . LEU A 1 418 ? 21.734 20.75 10.359 1 80.56 418 LEU A O 1
ATOM 3327 N N . LYS A 1 419 ? 22.859 21.797 11.898 1 77.31 419 LYS A N 1
ATOM 3328 C CA . LYS A 1 419 ? 22.469 23.125 11.453 1 77.31 419 LYS A CA 1
ATOM 3329 C C . LYS A 1 419 ? 23.672 23.922 10.961 1 77.31 419 LYS A C 1
ATOM 3331 O O . LYS A 1 419 ? 24.703 23.969 11.625 1 77.31 419 LYS A O 1
ATOM 3336 N N . PHE A 1 420 ? 23.484 24.469 9.734 1 72.25 420 PHE A N 1
ATOM 3337 C CA . PHE A 1 420 ? 24.547 25.234 9.102 1 72.25 420 PHE A CA 1
ATOM 3338 C C . PHE A 1 420 ? 24.109 26.672 8.859 1 72.25 420 PHE A C 1
ATOM 3340 O O . PHE A 1 420 ? 22.938 26.938 8.578 1 72.25 420 PHE A O 1
ATOM 3347 N N . ASN A 1 421 ? 25.016 27.531 9.086 1 72.44 421 ASN A N 1
ATOM 3348 C CA . ASN A 1 421 ? 24.844 28.906 8.617 1 72.44 421 ASN A CA 1
ATOM 3349 C C . ASN A 1 421 ? 25.469 29.109 7.242 1 72.44 421 ASN A C 1
ATOM 3351 O O . ASN A 1 421 ? 26.656 28.859 7.059 1 72.44 421 ASN A O 1
ATOM 3355 N N . VAL A 1 422 ? 24.609 29.375 6.332 1 68.81 422 VAL A N 1
ATOM 3356 C CA . VAL A 1 422 ? 25.109 29.594 4.977 1 68.81 422 VAL A CA 1
ATOM 3357 C C . VAL A 1 422 ? 25.078 31.078 4.652 1 68.81 422 VAL A C 1
ATOM 3359 O O . VAL A 1 422 ? 24.047 31.734 4.781 1 68.81 422 VAL A O 1
ATOM 3362 N N . THR A 1 423 ? 26.281 31.594 4.418 1 64.38 423 THR A N 1
ATOM 3363 C CA . THR A 1 423 ? 26.391 33 4.012 1 64.38 423 THR A CA 1
ATOM 3364 C C . THR A 1 423 ? 26.234 33.125 2.502 1 64.38 423 THR A C 1
ATOM 3366 O O . THR A 1 423 ? 26.906 32.438 1.736 1 64.38 423 THR A O 1
ATOM 3369 N N . LEU A 1 424 ? 25.156 33.781 2.111 1 58.84 424 LEU A N 1
ATOM 3370 C CA . LEU A 1 424 ? 24.969 34 0.682 1 58.84 424 LEU A CA 1
ATOM 3371 C C . LEU A 1 424 ? 25.922 35.062 0.167 1 58.84 424 LEU A C 1
ATOM 3373 O O . LEU A 1 424 ? 26.188 36.062 0.862 1 58.84 424 LEU A O 1
ATOM 3377 N N . PRO A 1 425 ? 26.625 34.688 -0.995 1 54.94 425 PRO A N 1
ATOM 3378 C CA . PRO A 1 425 ? 27.641 35.594 -1.529 1 54.94 425 PRO A CA 1
ATOM 3379 C C . PRO A 1 425 ? 27.047 36.875 -2.07 1 54.94 425 PRO A C 1
ATOM 3381 O O . PRO A 1 425 ? 27.578 37.469 -3.014 1 54.94 425 PRO A O 1
ATOM 3384 N N . PHE A 1 426 ? 25.812 37.156 -1.806 1 52.38 426 PHE A N 1
ATOM 3385 C CA . PHE A 1 426 ? 25.406 38.406 -2.434 1 52.38 426 PHE A CA 1
ATOM 3386 C C . PHE A 1 426 ? 26.047 39.594 -1.745 1 52.38 426 PHE A C 1
ATOM 3388 O O . PHE A 1 426 ? 26.156 39.625 -0.518 1 52.38 426 PHE A O 1
ATOM 3395 N N . PRO A 1 427 ? 26.703 40.406 -2.652 1 46.84 427 PRO A N 1
ATOM 3396 C CA . PRO A 1 427 ? 27.344 41.656 -2.203 1 46.84 427 PRO A CA 1
ATOM 3397 C C . PRO A 1 427 ? 26.359 42.594 -1.534 1 46.84 427 PRO A C 1
ATOM 3399 O O . PRO A 1 427 ? 25.188 42.656 -1.925 1 46.84 427 PRO A O 1
ATOM 3402 N N . GLY A 1 428 ? 26.094 42.688 -0.284 1 47.91 428 GLY A N 1
ATOM 3403 C CA . GLY A 1 428 ? 25.406 43.75 0.44 1 47.91 428 GLY A CA 1
ATOM 3404 C C . GLY A 1 428 ? 25.656 43.719 1.936 1 47.91 428 GLY A C 1
ATOM 3405 O O . GLY A 1 428 ? 26.281 42.781 2.439 1 47.91 428 GLY A O 1
ATOM 3406 N N . PRO A 1 429 ? 25.531 44.875 2.543 1 47.09 429 PRO A N 1
ATOM 3407 C CA . PRO A 1 429 ? 25.875 45.062 3.953 1 47.09 429 PRO A CA 1
ATOM 3408 C C . PRO A 1 429 ? 25.297 44 4.855 1 47.09 429 PRO A C 1
ATOM 3410 O O . PRO A 1 429 ? 25.781 43.781 5.969 1 47.09 429 PRO A O 1
ATOM 3413 N N . ARG A 1 430 ? 24.016 43.656 4.602 1 50.78 430 ARG A N 1
ATOM 3414 C CA . ARG A 1 430 ? 23.375 42.688 5.473 1 50.78 430 ARG A CA 1
ATOM 3415 C C . ARG A 1 430 ? 23.578 41.281 4.957 1 50.78 430 ARG A C 1
ATOM 3417 O O . ARG A 1 430 ? 23.156 40.938 3.846 1 50.78 430 ARG A O 1
ATOM 3424 N N . ARG A 1 431 ? 24.719 40.656 5.219 1 49.56 431 ARG A N 1
ATOM 3425 C CA . ARG A 1 431 ? 25.031 39.281 4.859 1 49.56 431 ARG A CA 1
ATOM 3426 C C . ARG A 1 431 ? 23.906 38.344 5.293 1 49.56 431 ARG A C 1
ATOM 3428 O O . ARG A 1 431 ? 23.844 37.906 6.453 1 49.56 431 ARG A O 1
ATOM 3435 N N . PRO A 1 432 ? 22.859 38.281 4.461 1 56.31 432 PRO A N 1
ATOM 3436 C CA . PRO A 1 432 ? 21.75 37.406 4.863 1 56.31 432 PRO A CA 1
ATOM 3437 C C . PRO A 1 432 ? 22.188 35.969 5.09 1 56.31 432 PRO A C 1
ATOM 3439 O O . PRO A 1 432 ? 23 35.438 4.336 1 56.31 432 PRO A O 1
ATOM 3442 N N . HIS A 1 433 ? 22.219 35.625 6.402 1 61.22 433 HIS A N 1
ATOM 3443 C CA . HIS A 1 433 ? 22.5 34.25 6.754 1 61.22 433 HIS A CA 1
ATOM 3444 C C . HIS A 1 433 ? 21.25 33.375 6.676 1 61.22 433 HIS A C 1
ATOM 3446 O O . HIS A 1 433 ? 20.141 33.875 6.898 1 61.22 433 HIS A O 1
ATOM 3452 N N . HIS A 1 434 ? 21.484 32.281 5.949 1 66.38 434 HIS A N 1
ATOM 3453 C CA . HIS A 1 434 ? 20.406 31.312 5.879 1 66.38 434 HIS A CA 1
ATOM 3454 C C . HIS A 1 434 ? 20.781 30.031 6.598 1 66.38 434 HIS A C 1
ATOM 3456 O O . HIS A 1 434 ? 21.859 29.469 6.367 1 66.38 434 HIS A O 1
ATOM 3462 N N . VAL A 1 435 ? 19.984 29.75 7.617 1 70.19 435 VAL A N 1
ATOM 3463 C CA . VAL A 1 435 ? 20.25 28.531 8.367 1 70.19 435 VAL A CA 1
ATOM 3464 C C . VAL A 1 435 ? 19.688 27.328 7.617 1 70.19 435 VAL A C 1
ATOM 3466 O O . VAL A 1 435 ? 18.531 27.344 7.191 1 70.19 435 VAL A O 1
ATOM 3469 N N . VAL A 1 436 ? 20.609 26.375 7.398 1 73.69 436 VAL A N 1
ATOM 3470 C CA . VAL A 1 436 ? 20.203 25.141 6.754 1 73.69 436 VAL A CA 1
ATOM 3471 C C . VAL A 1 436 ? 20.328 23.984 7.746 1 73.69 436 VAL A C 1
ATOM 3473 O O . VAL A 1 436 ? 21.344 23.844 8.422 1 73.69 436 VAL A O 1
ATOM 3476 N N . THR A 1 437 ? 19.25 23.281 7.855 1 79.12 437 THR A N 1
ATOM 3477 C CA . THR A 1 437 ? 19.25 22.141 8.75 1 79.12 437 THR A CA 1
ATOM 3478 C C . THR A 1 437 ? 19.312 20.828 7.961 1 79.12 437 THR A C 1
ATOM 3480 O O . THR A 1 437 ? 18.578 20.641 6.996 1 79.12 437 THR A O 1
ATOM 3483 N N . ARG A 1 438 ? 20.281 19.984 8.328 1 82.62 438 ARG A N 1
ATOM 3484 C CA . ARG A 1 438 ? 20.391 18.641 7.762 1 82.62 438 ARG A CA 1
ATOM 3485 C C . ARG A 1 438 ? 20.172 17.578 8.836 1 82.62 438 ARG A C 1
ATOM 3487 O O . ARG A 1 438 ? 20.656 17.719 9.961 1 82.62 438 ARG A O 1
ATOM 3494 N N . VAL A 1 439 ? 19.422 16.609 8.477 1 89.56 439 VAL A N 1
ATOM 3495 C CA . VAL A 1 439 ? 19.109 15.531 9.398 1 89.56 439 VAL A CA 1
ATOM 3496 C C . VAL A 1 439 ? 19.578 14.203 8.812 1 89.56 439 VAL A C 1
ATOM 3498 O O . VAL A 1 439 ? 19.422 13.961 7.609 1 89.56 439 VAL A O 1
ATOM 3501 N N . TYR A 1 440 ? 20.203 13.406 9.641 1 87.94 440 TYR A N 1
ATOM 3502 C CA . TYR A 1 440 ? 20.625 12.062 9.258 1 87.94 440 TYR A CA 1
ATOM 3503 C C . TYR A 1 440 ? 20.047 11.016 10.211 1 87.94 440 TYR A C 1
ATOM 3505 O O . TYR A 1 440 ? 20.016 11.234 11.43 1 87.94 440 TYR A O 1
ATOM 3513 N N . ALA A 1 441 ? 19.5 9.953 9.695 1 92.69 441 ALA A N 1
ATOM 3514 C CA . ALA A 1 441 ? 19.062 8.781 10.453 1 92.69 441 ALA A CA 1
ATOM 3515 C C . ALA A 1 441 ? 19.969 7.586 10.172 1 92.69 441 ALA A C 1
ATOM 3517 O O . ALA A 1 441 ? 20 7.074 9.055 1 92.69 441 ALA A O 1
ATOM 3518 N N . ASN A 1 442 ? 20.625 7.133 11.141 1 90.69 442 ASN A N 1
ATOM 3519 C CA . ASN A 1 442 ? 21.609 6.07 10.992 1 90.69 442 ASN A CA 1
ATOM 3520 C C . ASN A 1 442 ? 22.578 6.359 9.844 1 90.69 442 ASN A C 1
ATOM 3522 O O . ASN A 1 442 ? 22.812 5.496 8.992 1 90.69 442 ASN A O 1
ATOM 3526 N N . GLY A 1 443 ? 22.922 7.602 9.773 1 84.69 443 GLY A N 1
ATOM 3527 C CA . GLY A 1 443 ? 23.938 8.016 8.805 1 84.69 443 GLY A CA 1
ATOM 3528 C C . GLY A 1 443 ? 23.344 8.312 7.438 1 84.69 443 GLY A C 1
ATOM 3529 O O . GLY A 1 443 ? 24.062 8.758 6.535 1 84.69 443 GLY A O 1
ATOM 3530 N N . GLN A 1 444 ? 22.141 8.062 7.27 1 88.81 444 GLN A N 1
ATOM 3531 C CA . GLN A 1 444 ? 21.5 8.297 5.98 1 88.81 444 GLN A CA 1
ATOM 3532 C C . GLN A 1 444 ? 20.719 9.617 5.984 1 88.81 444 GLN A C 1
ATOM 3534 O O . GLN A 1 444 ? 20 9.914 6.934 1 88.81 444 GLN A O 1
ATOM 3539 N N . ARG A 1 445 ? 20.844 10.336 4.949 1 86.94 445 ARG A N 1
ATOM 3540 C CA . ARG A 1 445 ? 20.266 11.672 4.879 1 86.94 445 ARG A CA 1
ATOM 3541 C C . ARG A 1 445 ? 18.75 11.609 4.77 1 86.94 445 ARG A C 1
ATOM 3543 O O . ARG A 1 445 ? 18.219 10.812 3.994 1 86.94 445 ARG A O 1
ATOM 3550 N N . VAL A 1 446 ? 18.109 12.406 5.57 1 93.12 446 VAL A N 1
ATOM 3551 C CA . VAL A 1 446 ? 16.656 12.586 5.492 1 93.12 446 VAL A CA 1
ATOM 3552 C C . VAL A 1 446 ? 16.312 13.531 4.34 1 93.12 446 VAL A C 1
ATOM 3554 O O . VAL A 1 446 ? 16.891 14.617 4.23 1 93.12 446 VAL A O 1
ATOM 3557 N N . ALA A 1 447 ? 15.461 13.117 3.486 1 90.5 447 ALA A N 1
ATOM 3558 C CA . ALA A 1 447 ? 15.117 13.898 2.297 1 90.5 447 ALA A CA 1
ATOM 3559 C C . ALA A 1 447 ? 14.18 15.047 2.646 1 90.5 447 ALA A C 1
ATOM 3561 O O . ALA A 1 447 ? 14.375 16.172 2.197 1 90.5 447 ALA A O 1
ATOM 3562 N N . VAL A 1 448 ? 13.156 14.789 3.412 1 91.75 448 VAL A N 1
ATOM 3563 C CA . VAL A 1 448 ? 12.18 15.789 3.832 1 91.75 448 VAL A CA 1
ATOM 3564 C C . VAL A 1 448 ? 11.992 15.727 5.348 1 91.75 448 VAL A C 1
ATOM 3566 O O . VAL A 1 448 ? 11.234 14.898 5.852 1 91.75 448 VAL A O 1
ATOM 3569 N N . PRO A 1 449 ? 12.625 16.625 5.992 1 93.56 449 PRO A N 1
ATOM 3570 C CA . PRO A 1 449 ? 12.516 16.594 7.453 1 93.56 449 PRO A CA 1
ATOM 3571 C C . PRO A 1 449 ? 11.266 17.312 7.965 1 93.56 449 PRO A C 1
ATOM 3573 O O . PRO A 1 449 ? 10.68 18.125 7.254 1 93.56 449 PRO A O 1
ATOM 3576 N N . ASP A 1 450 ? 10.773 16.906 9.086 1 95.19 450 ASP A N 1
ATOM 3577 C CA . ASP A 1 450 ? 9.867 17.656 9.953 1 95.19 450 ASP A CA 1
ATOM 3578 C C . ASP A 1 450 ? 8.477 17.75 9.328 1 95.19 450 ASP A C 1
ATOM 3580 O O . ASP A 1 450 ? 7.887 18.828 9.281 1 95.19 450 ASP A O 1
ATOM 3584 N N . VAL A 1 451 ? 7.98 16.688 8.844 1 96.19 451 VAL A N 1
ATOM 3585 C CA . VAL A 1 451 ? 6.559 16.656 8.516 1 96.19 451 VAL A CA 1
ATOM 3586 C C . VAL A 1 451 ? 5.734 16.516 9.797 1 96.19 451 VAL A C 1
ATOM 3588 O O . VAL A 1 451 ? 5.941 15.578 10.578 1 96.19 451 VAL A O 1
ATOM 3591 N N . VAL A 1 452 ? 4.836 17.453 9.969 1 97.12 452 VAL A N 1
ATOM 3592 C CA . VAL A 1 452 ? 4.094 17.484 11.227 1 97.12 452 VAL A CA 1
ATOM 3593 C C . VAL A 1 452 ? 2.883 16.547 11.133 1 97.12 452 VAL A C 1
ATOM 3595 O O . VAL A 1 452 ? 2.244 16.453 10.078 1 97.12 452 VAL A O 1
ATOM 3598 N N . ALA A 1 453 ? 2.623 15.875 12.18 1 95.75 453 ALA A N 1
ATOM 3599 C CA . ALA A 1 453 ? 1.468 14.992 12.32 1 95.75 453 ALA A CA 1
ATOM 3600 C C . ALA A 1 453 ? 0.748 15.234 13.641 1 95.75 453 ALA A C 1
ATOM 3602 O O . ALA A 1 453 ? 1.324 15.789 14.578 1 95.75 453 ALA A O 1
ATOM 3603 N N . LEU A 1 454 ? -0.462 14.797 13.734 1 93.44 454 LEU A N 1
ATOM 3604 C CA . LEU A 1 454 ? -1.272 14.93 14.945 1 93.44 454 LEU A CA 1
ATOM 3605 C C . LEU A 1 454 ? -0.592 14.25 16.125 1 93.44 454 LEU A C 1
ATOM 3607 O O . LEU A 1 454 ? -0.603 14.789 17.234 1 93.44 454 LEU A O 1
ATOM 3611 N N . ASN A 1 455 ? -0.018 13.062 15.844 1 95.12 455 ASN A N 1
ATOM 3612 C CA . ASN A 1 455 ? 0.561 12.273 16.922 1 95.12 455 ASN A CA 1
ATOM 3613 C C . ASN A 1 455 ? 2.082 12.219 16.828 1 95.12 455 ASN A C 1
ATOM 3615 O O . ASN A 1 455 ? 2.693 11.203 17.156 1 95.12 455 ASN A O 1
ATOM 3619 N N . GLY A 1 456 ? 2.656 13.305 16.234 1 95.88 456 GLY A N 1
ATOM 3620 C CA . GLY A 1 456 ? 4.109 13.328 16.281 1 95.88 456 GLY A CA 1
ATOM 3621 C C . GLY A 1 456 ? 4.734 13.914 15.023 1 95.88 456 GLY A C 1
ATOM 3622 O O . GLY A 1 456 ? 4.324 14.984 14.562 1 95.88 456 GLY A O 1
ATOM 3623 N N . ALA A 1 457 ? 5.848 13.195 14.547 1 97.25 457 ALA A N 1
ATOM 3624 C CA . ALA A 1 457 ? 6.645 13.719 13.445 1 97.25 457 ALA A CA 1
ATOM 3625 C C . ALA A 1 457 ? 6.969 12.625 12.43 1 97.25 457 ALA A C 1
ATOM 3627 O O . ALA A 1 457 ? 7 11.445 12.781 1 97.25 457 ALA A O 1
ATOM 3628 N N . MET A 1 458 ? 7.121 13.055 11.242 1 98 458 MET A N 1
ATOM 3629 C CA . MET A 1 458 ? 7.578 12.172 10.18 1 98 458 MET A CA 1
ATOM 3630 C C . MET A 1 458 ? 8.75 12.781 9.422 1 98 458 MET A C 1
ATOM 3632 O O . MET A 1 458 ? 8.82 14 9.258 1 98 458 MET A O 1
ATOM 3636 N N . HIS A 1 459 ? 9.648 12.008 9.031 1 97.75 459 HIS A N 1
ATOM 3637 C CA . HIS A 1 459 ? 10.789 12.367 8.188 1 97.75 459 HIS A CA 1
ATOM 3638 C C . HIS A 1 459 ? 10.867 11.477 6.957 1 97.75 459 HIS A C 1
ATOM 3640 O O . HIS A 1 459 ? 10.984 10.258 7.078 1 97.75 459 HIS A O 1
ATOM 3646 N N . GLY A 1 460 ? 10.773 12.094 5.816 1 96.5 460 GLY A N 1
ATOM 3647 C CA . GLY A 1 460 ? 10.805 11.336 4.578 1 96.5 460 GLY A CA 1
ATOM 3648 C C . GLY A 1 460 ? 12.195 10.891 4.184 1 96.5 460 GLY A C 1
ATOM 3649 O O . GLY A 1 460 ? 13.133 11.688 4.184 1 96.5 460 GLY A O 1
ATOM 3650 N N . MET A 1 461 ? 12.312 9.602 3.811 1 95.25 461 MET A N 1
ATOM 3651 C CA . MET A 1 461 ? 13.594 9.008 3.432 1 95.25 461 MET A CA 1
ATOM 3652 C C . MET A 1 461 ? 13.609 8.656 1.948 1 95.25 461 MET A C 1
ATOM 3654 O O . MET A 1 461 ? 12.617 8.156 1.412 1 95.25 461 MET A O 1
ATOM 3658 N N . SER A 1 462 ? 14.742 8.844 1.37 1 91 462 SER A N 1
ATOM 3659 C CA . SER A 1 462 ? 14.914 8.43 -0.017 1 91 462 SER A CA 1
ATOM 3660 C C . SER A 1 462 ? 15.523 7.031 -0.104 1 91 462 SER A C 1
ATOM 3662 O O . SER A 1 462 ? 15.625 6.461 -1.191 1 91 462 SER A O 1
ATOM 3664 N N . THR A 1 463 ? 15.922 6.531 1.036 1 92.06 463 THR A N 1
ATOM 3665 C CA . THR A 1 463 ? 16.469 5.184 1.13 1 92.06 463 THR A CA 1
ATOM 3666 C C . THR A 1 463 ? 15.875 4.434 2.316 1 92.06 463 THR A C 1
ATOM 3668 O O . THR A 1 463 ? 15.336 5.051 3.236 1 92.06 463 THR A O 1
ATOM 3671 N N . LEU A 1 464 ? 15.922 3.092 2.168 1 95.19 464 LEU A N 1
ATOM 3672 C CA . LEU A 1 464 ? 15.562 2.271 3.318 1 95.19 464 LEU A CA 1
ATOM 3673 C C . LEU A 1 464 ? 16.672 2.297 4.367 1 95.19 464 LEU A C 1
ATOM 3675 O O . LEU A 1 464 ? 17.844 2.227 4.031 1 95.19 464 LEU A O 1
ATOM 3679 N N . LEU A 1 465 ? 16.312 2.438 5.641 1 94.75 465 LEU A N 1
ATOM 3680 C CA . LEU A 1 465 ? 17.312 2.477 6.699 1 94.75 465 LEU A CA 1
ATOM 3681 C C . LEU A 1 465 ? 18.047 1.141 6.805 1 94.75 465 LEU A C 1
ATOM 3683 O O . LEU A 1 465 ? 17.406 0.084 6.84 1 94.75 465 LEU A O 1
ATOM 3687 N N . ASP A 1 466 ? 19.312 1.239 6.797 1 91.06 466 ASP A N 1
ATOM 3688 C CA . ASP A 1 466 ? 20.188 0.092 7.012 1 91.06 466 ASP A CA 1
ATOM 3689 C C . ASP A 1 466 ? 20.609 -0.02 8.477 1 91.06 466 ASP A C 1
ATOM 3691 O O . ASP A 1 466 ? 21.312 0.843 8.992 1 91.06 466 ASP A O 1
ATOM 3695 N N . PRO A 1 467 ? 20.188 -1.07 9.102 1 88.56 467 PRO A N 1
ATOM 3696 C CA . PRO A 1 467 ? 20.469 -1.173 10.539 1 88.56 467 PRO A CA 1
ATOM 3697 C C . PRO A 1 467 ? 21.953 -1.328 10.844 1 88.56 467 PRO A C 1
ATOM 3699 O O . PRO A 1 467 ? 22.359 -1.181 11.992 1 88.56 467 PRO A O 1
ATOM 3702 N N . ARG A 1 468 ? 22.781 -1.646 9.852 1 84.06 468 ARG A N 1
ATOM 3703 C CA . ARG A 1 468 ? 24.203 -1.833 10.094 1 84.06 468 ARG A CA 1
ATOM 3704 C C . ARG A 1 468 ? 24.922 -0.492 10.203 1 84.06 468 ARG A C 1
ATOM 3706 O O . ARG A 1 468 ? 26 -0.406 10.789 1 84.06 468 ARG A O 1
ATOM 3713 N N . LYS A 1 469 ? 24.391 0.385 9.406 1 68.44 469 LYS A N 1
ATOM 3714 C CA . LYS A 1 469 ? 25.109 1.651 9.266 1 68.44 469 LYS A CA 1
ATOM 3715 C C . LYS A 1 469 ? 25.016 2.477 10.547 1 68.44 469 LYS A C 1
ATOM 3717 O O . LYS A 1 469 ? 23.922 2.666 11.094 1 68.44 469 LYS A O 1
ATOM 3722 N N . MET A 1 470 ? 26.125 2.111 11.336 1 58.12 470 MET A N 1
ATOM 3723 C CA . MET A 1 470 ? 26.266 2.943 12.531 1 58.12 470 MET A CA 1
ATOM 3724 C C . MET A 1 470 ? 27.156 4.145 12.25 1 58.12 470 MET A C 1
ATOM 3726 O O . MET A 1 470 ? 28.156 4.027 11.539 1 58.12 470 MET A O 1
ATOM 3730 N N . GLY A 1 471 ? 26.734 5.449 12.43 1 50.69 471 GLY A N 1
ATOM 3731 C CA . GLY A 1 471 ? 27.547 6.645 12.547 1 50.69 471 GLY A CA 1
ATOM 3732 C C . GLY A 1 471 ? 27.703 7.406 11.242 1 50.69 471 GLY A C 1
ATOM 3733 O O . GLY A 1 471 ? 27.125 7.016 10.227 1 50.69 471 GLY A O 1
ATOM 3734 N N . HIS A 1 472 ? 28.25 8.703 11.258 1 48.06 472 HIS A N 1
ATOM 3735 C CA . HIS A 1 472 ? 28.344 9.875 10.406 1 48.06 472 HIS A CA 1
ATOM 3736 C C . HIS A 1 472 ? 29.125 9.57 9.125 1 48.06 472 HIS A C 1
ATOM 3738 O O . HIS A 1 472 ? 29.344 10.453 8.305 1 48.06 472 HIS A O 1
ATOM 3744 N N . ASP A 1 473 ? 30.016 8.562 9.031 1 45.38 473 ASP A N 1
ATOM 3745 C CA . ASP A 1 473 ? 31.078 8.93 8.102 1 45.38 473 ASP A CA 1
ATOM 3746 C C . ASP A 1 473 ? 30.531 9.094 6.688 1 45.38 473 ASP A C 1
ATOM 3748 O O . ASP A 1 473 ? 30.734 10.141 6.059 1 45.38 473 ASP A O 1
ATOM 3752 N N . ASN A 1 474 ? 30.844 8.023 5.664 1 43.94 474 ASN A N 1
ATOM 3753 C CA . ASN A 1 474 ? 30.969 8.219 4.223 1 43.94 474 ASN A CA 1
ATOM 3754 C C . ASN A 1 474 ? 29.609 8.062 3.525 1 43.94 474 ASN A C 1
ATOM 3756 O O . ASN A 1 474 ? 28.812 7.211 3.902 1 43.94 474 ASN A O 1
ATOM 3760 N N . ASP A 1 475 ? 29.125 9.242 3.012 1 47.06 475 ASP A N 1
ATOM 3761 C CA . ASP A 1 475 ? 28.078 9.414 2.01 1 47.06 475 ASP A CA 1
ATOM 3762 C C . ASP A 1 475 ? 27.984 8.188 1.107 1 47.06 475 ASP A C 1
ATOM 3764 O O . ASP A 1 475 ? 27.688 8.305 -0.084 1 47.06 475 ASP A O 1
ATOM 3768 N N . GLU A 1 476 ? 28.516 7.172 1.532 1 50 476 GLU A N 1
ATOM 3769 C CA . GLU A 1 476 ? 28.453 6.125 0.518 1 50 476 GLU A CA 1
ATOM 3770 C C . GLU A 1 476 ? 27.062 5.52 0.426 1 50 476 GLU A C 1
ATOM 3772 O O . GLU A 1 476 ? 26.375 5.355 1.441 1 50 476 GLU A O 1
ATOM 3777 N N . ALA A 1 477 ? 26.578 5.555 -0.817 1 56.06 477 ALA A N 1
ATOM 3778 C CA . ALA A 1 477 ? 25.312 4.961 -1.23 1 56.06 477 ALA A CA 1
ATOM 3779 C C . ALA A 1 477 ? 25.094 3.604 -0.566 1 56.06 477 ALA A C 1
ATOM 3781 O O . ALA A 1 477 ? 26.031 2.795 -0.478 1 56.06 477 ALA A O 1
ATOM 3782 N N . VAL A 1 478 ? 24.047 3.543 0.429 1 63.75 478 VAL A N 1
ATOM 3783 C CA . VAL A 1 478 ? 23.641 2.277 1.023 1 63.75 478 VAL A CA 1
ATOM 3784 C C . VAL A 1 478 ? 23.594 1.19 -0.049 1 63.75 478 VAL A C 1
ATOM 3786 O O . VAL A 1 478 ? 23 1.376 -1.109 1 63.75 478 VAL A O 1
ATOM 3789 N N . ASP A 1 479 ? 24.484 0.237 0.109 1 77.5 479 ASP A N 1
ATOM 3790 C CA . ASP A 1 479 ? 24.547 -0.877 -0.831 1 77.5 479 ASP A CA 1
ATOM 3791 C C . ASP A 1 479 ? 23.875 -2.121 -0.262 1 77.5 479 ASP A C 1
ATOM 3793 O O . ASP A 1 479 ? 24.328 -2.691 0.726 1 77.5 479 ASP A O 1
ATOM 3797 N N . TRP A 1 480 ? 22.719 -2.379 -0.65 1 91.06 480 TRP A N 1
ATOM 3798 C CA . TRP A 1 480 ? 21.953 -3.543 -0.224 1 91.06 480 TRP A CA 1
ATOM 3799 C C . TRP A 1 480 ? 22.312 -4.77 -1.059 1 91.06 480 TRP A C 1
ATOM 3801 O O . TRP A 1 480 ? 21.656 -5.809 -0.965 1 91.06 480 TRP A O 1
ATOM 3811 N N . GLU A 1 481 ? 23.375 -4.754 -1.81 1 87.44 481 GLU A N 1
ATOM 3812 C CA . GLU A 1 481 ? 23.734 -5.855 -2.693 1 87.44 481 GLU A CA 1
ATOM 3813 C C . GLU A 1 481 ? 24.156 -7.086 -1.896 1 87.44 481 GLU A C 1
ATOM 3815 O O . GLU A 1 481 ? 23.953 -8.219 -2.328 1 87.44 481 GLU A O 1
ATOM 3820 N N . ASP A 1 482 ? 24.734 -6.797 -0.725 1 87.81 482 ASP A N 1
ATOM 3821 C CA . ASP A 1 482 ? 25.219 -7.902 0.096 1 87.81 482 ASP A CA 1
ATOM 3822 C C . ASP A 1 482 ? 24.188 -8.281 1.164 1 87.81 482 ASP A C 1
ATOM 3824 O O . ASP A 1 482 ? 24.547 -8.812 2.217 1 87.81 482 ASP A O 1
ATOM 3828 N N . TRP A 1 483 ? 22.953 -8.062 0.936 1 90.38 483 TRP A N 1
ATOM 3829 C CA . TRP A 1 483 ? 21.922 -8.242 1.957 1 90.38 483 TRP A CA 1
ATOM 3830 C C . TRP A 1 483 ? 21.859 -9.688 2.422 1 90.38 483 TRP A C 1
ATOM 3832 O O . TRP A 1 483 ? 21.578 -9.961 3.59 1 90.38 483 TRP A O 1
ATOM 3842 N N . GLU A 1 484 ? 22.125 -10.617 1.586 1 85.06 484 GLU A N 1
ATOM 3843 C CA . GLU A 1 484 ? 22.031 -12.039 1.922 1 85.06 484 GLU A CA 1
ATOM 3844 C C . GLU A 1 484 ? 23.031 -12.414 3.01 1 85.06 484 GLU A C 1
ATOM 3846 O O . GLU A 1 484 ? 22.797 -13.375 3.756 1 85.06 484 GLU A O 1
ATOM 3851 N N . GLU A 1 485 ? 24.062 -11.68 3.125 1 83.12 485 GLU A N 1
ATOM 3852 C CA . GLU A 1 485 ? 25.141 -12.008 4.043 1 83.12 485 GLU A CA 1
ATOM 3853 C C . GLU A 1 485 ? 24.812 -11.586 5.469 1 83.12 485 GLU A C 1
ATOM 3855 O O . GLU A 1 485 ? 25.312 -12.172 6.434 1 83.12 485 GLU A O 1
ATOM 3860 N N . TRP A 1 486 ? 23.969 -10.633 5.559 1 88.19 486 TRP A N 1
ATOM 3861 C CA . TRP A 1 486 ? 23.812 -10.102 6.91 1 88.19 486 TRP A CA 1
ATOM 3862 C C . TRP A 1 486 ? 22.344 -10.008 7.301 1 88.19 486 TRP A C 1
ATOM 3864 O O . TRP A 1 486 ? 22 -10.102 8.484 1 88.19 486 TRP A O 1
ATOM 3874 N N . LEU A 1 487 ? 21.438 -9.758 6.387 1 90 487 LEU A N 1
ATOM 3875 C CA . LEU A 1 487 ? 20.062 -9.391 6.699 1 90 487 LEU A CA 1
ATOM 3876 C C . LEU A 1 487 ? 19.328 -10.555 7.355 1 90 487 LEU A C 1
ATOM 3878 O O . LEU A 1 487 ? 18.578 -10.359 8.312 1 90 487 LEU A O 1
ATOM 3882 N N . LEU A 1 488 ? 19.625 -11.68 6.871 1 83.94 488 LEU A N 1
ATOM 3883 C CA . LEU A 1 488 ? 18.953 -12.852 7.414 1 83.94 488 LEU A CA 1
ATOM 3884 C C . LEU A 1 488 ? 19.391 -13.117 8.852 1 83.94 488 LEU A C 1
ATOM 3886 O O . LEU A 1 488 ? 18.578 -13.461 9.703 1 83.94 488 LEU A O 1
ATOM 3890 N N . LYS A 1 489 ? 20.641 -12.953 9.094 1 82.69 489 LYS A N 1
ATOM 3891 C CA . LYS A 1 489 ? 21.172 -13.102 10.453 1 82.69 489 LYS A CA 1
ATOM 3892 C C . LYS A 1 489 ? 20.594 -12.023 11.375 1 82.69 489 LYS A C 1
ATOM 3894 O O . LYS A 1 489 ? 20.219 -12.312 12.516 1 82.69 489 LYS A O 1
ATOM 3899 N N . TRP A 1 490 ? 20.531 -10.875 10.82 1 88.94 490 TRP A N 1
ATOM 3900 C CA . TRP A 1 490 ? 19.984 -9.758 11.578 1 88.94 490 TRP A CA 1
ATOM 3901 C C . TRP A 1 490 ? 18.516 -10.008 11.945 1 88.94 490 TRP A C 1
ATOM 3903 O O . TRP A 1 490 ? 18.094 -9.719 13.07 1 88.94 490 TRP A O 1
ATOM 3913 N N . ALA A 1 491 ? 17.797 -10.562 11.039 1 86.62 491 ALA A N 1
ATOM 3914 C CA . ALA A 1 491 ? 16.359 -10.797 11.242 1 86.62 491 ALA A CA 1
ATOM 3915 C C . ALA A 1 491 ? 16.125 -11.875 12.297 1 86.62 491 ALA A C 1
ATOM 3917 O O . ALA A 1 491 ? 15.07 -11.914 12.93 1 86.62 491 ALA A O 1
ATOM 3918 N N . MET A 1 492 ? 17.047 -12.672 12.516 1 80.38 492 MET A N 1
ATOM 3919 C CA . MET A 1 492 ? 16.891 -13.773 13.461 1 80.38 492 MET A CA 1
ATOM 3920 C C . MET A 1 492 ? 17.297 -13.344 14.867 1 80.38 492 MET A C 1
ATOM 3922 O O . MET A 1 492 ? 16.984 -14.023 15.852 1 80.38 492 MET A O 1
ATOM 3926 N N . GLU A 1 493 ? 17.953 -12.25 14.875 1 77.19 493 GLU A N 1
ATOM 3927 C CA . GLU A 1 493 ? 18.359 -11.75 16.188 1 77.19 493 GLU A CA 1
ATOM 3928 C C . GLU A 1 493 ? 17.125 -11.359 17.016 1 77.19 493 GLU A C 1
ATOM 3930 O O . GLU A 1 493 ? 16.141 -10.852 16.469 1 77.19 493 GLU A O 1
ATOM 3935 N N . VAL A 1 494 ? 16.969 -11.914 18.266 1 68.25 494 VAL A N 1
ATOM 3936 C CA . VAL A 1 494 ? 15.859 -11.617 19.172 1 68.25 494 VAL A CA 1
ATOM 3937 C C . VAL A 1 494 ? 16.062 -10.242 19.812 1 68.25 494 VAL A C 1
ATOM 3939 O O . VAL A 1 494 ? 17.172 -9.891 20.203 1 68.25 494 VAL A O 1
ATOM 3942 N N . MET B 1 1 ? -47.938 26.125 -12.562 1 16.92 1 MET B N 1
ATOM 3943 C CA . MET B 1 1 ? -47.906 26.797 -13.859 1 16.92 1 MET B CA 1
ATOM 3944 C C . MET B 1 1 ? -46.469 26.922 -14.352 1 16.92 1 MET B C 1
ATOM 3946 O O . MET B 1 1 ? -45.5 26.734 -13.578 1 16.92 1 MET B O 1
ATOM 3950 N N . VAL B 1 2 ? -46.062 28.078 -15.312 1 16.62 2 VAL B N 1
ATOM 3951 C CA . VAL B 1 2 ? -45.312 28.422 -16.531 1 16.62 2 VAL B CA 1
ATOM 3952 C C . VAL B 1 2 ? -43.875 28.812 -16.188 1 16.62 2 VAL B C 1
ATOM 3954 O O . VAL B 1 2 ? -43.625 29.938 -15.75 1 16.62 2 VAL B O 1
ATOM 3957 N N . PHE B 1 3 ? -43.188 28.359 -15.18 1 18.05 3 PHE B N 1
ATOM 3958 C CA . PHE B 1 3 ? -41.844 28.781 -14.781 1 18.05 3 PHE B CA 1
ATOM 3959 C C . PHE B 1 3 ? -40.875 28.688 -15.961 1 18.05 3 PHE B C 1
ATOM 3961 O O . PHE B 1 3 ? -40.312 27.625 -16.219 1 18.05 3 PHE B O 1
ATOM 3968 N N . GLN B 1 4 ? -41.062 29.312 -17.328 1 16.5 4 GLN B N 1
ATOM 3969 C CA . GLN B 1 4 ? -40.906 29.516 -18.766 1 16.5 4 GLN B CA 1
ATOM 3970 C C . GLN B 1 4 ? -39.531 30.062 -19.094 1 16.5 4 GLN B C 1
ATOM 3972 O O . GLN B 1 4 ? -38.844 29.562 -20.016 1 16.5 4 GLN B O 1
ATOM 3977 N N . LYS B 1 5 ? -38.969 31.328 -18.969 1 16.12 5 LYS B N 1
ATOM 3978 C CA . LYS B 1 5 ? -38.562 32.281 -19.984 1 16.12 5 LYS B CA 1
ATOM 3979 C C . LYS B 1 5 ? -37.031 32.25 -20.188 1 16.12 5 LYS B C 1
ATOM 3981 O O . LYS B 1 5 ? -36.5 32.906 -21.078 1 16.12 5 LYS B O 1
ATOM 3986 N N . LEU B 1 6 ? -36.062 32.062 -19.234 1 17.58 6 LEU B N 1
ATOM 3987 C CA . LEU B 1 6 ? -34.906 32.938 -19.406 1 17.58 6 LEU B CA 1
ATOM 3988 C C . LEU B 1 6 ? -34.125 32.562 -20.688 1 17.58 6 LEU B C 1
ATOM 3990 O O . LEU B 1 6 ? -33.625 31.453 -20.797 1 17.58 6 LEU B O 1
ATOM 3994 N N . ALA B 1 7 ? -34.312 33.156 -21.969 1 16.73 7 ALA B N 1
ATOM 3995 C CA . ALA B 1 7 ? -34.344 33.219 -23.422 1 16.73 7 ALA B CA 1
ATOM 3996 C C . ALA B 1 7 ? -32.969 33.031 -24.031 1 16.73 7 ALA B C 1
ATOM 3998 O O . ALA B 1 7 ? -32.719 32.031 -24.719 1 16.73 7 ALA B O 1
ATOM 3999 N N . LEU B 1 8 ? -32.25 34.031 -24.859 1 16.72 8 LEU B N 1
ATOM 4000 C CA . LEU B 1 8 ? -32.031 34.219 -26.281 1 16.72 8 LEU B CA 1
ATOM 4001 C C . LEU B 1 8 ? -30.578 34.031 -26.641 1 16.72 8 LEU B C 1
ATOM 4003 O O . LEU B 1 8 ? -30.266 33.312 -27.594 1 16.72 8 LEU B O 1
ATOM 4007 N N . VAL B 1 9 ? -29.469 35 -26.453 1 16.41 9 VAL B N 1
ATOM 4008 C CA . VAL B 1 9 ? -28.797 35.688 -27.547 1 16.41 9 VAL B CA 1
ATOM 4009 C C . VAL B 1 9 ? -27.531 34.938 -27.953 1 16.41 9 VAL B C 1
ATOM 4011 O O . VAL B 1 9 ? -26.875 35.281 -28.938 1 16.41 9 VAL B O 1
ATOM 4014 N N . VAL B 1 10 ? -26.844 34 -27.219 1 16.48 10 VAL B N 1
ATOM 4015 C CA . VAL B 1 10 ? -25.391 34.031 -27.391 1 16.48 10 VAL B CA 1
ATOM 4016 C C . VAL B 1 10 ? -25.016 33.406 -28.75 1 16.48 10 VAL B C 1
ATOM 4018 O O . VAL B 1 10 ? -24.984 32.188 -28.891 1 16.48 10 VAL B O 1
ATOM 4021 N N . LEU B 1 11 ? -25.422 33.875 -29.984 1 15.59 11 LEU B N 1
ATOM 4022 C CA . LEU B 1 11 ? -25.594 33.219 -31.266 1 15.59 11 LEU B CA 1
ATOM 4023 C C . LEU B 1 11 ? -24.234 32.969 -31.938 1 15.59 11 LEU B C 1
ATOM 4025 O O . LEU B 1 11 ? -24.047 31.984 -32.656 1 15.59 11 LEU B O 1
ATOM 4029 N N . SER B 1 12 ? -23.219 33.906 -32.219 1 16.53 12 SER B N 1
ATOM 4030 C CA . SER B 1 12 ? -22.797 34.219 -33.562 1 16.53 12 SER B CA 1
ATOM 4031 C C . SER B 1 12 ? -21.859 33.156 -34.125 1 16.53 12 SER B C 1
ATOM 4033 O O . SER B 1 12 ? -21.141 32.5 -33.344 1 16.53 12 SER B O 1
ATOM 4035 N N . SER B 1 13 ? -21.219 32.969 -35.656 1 17.59 13 SER B N 1
ATOM 4036 C CA . SER B 1 13 ? -21.156 32.219 -36.906 1 17.59 13 SER B CA 1
ATOM 4037 C C . SER B 1 13 ? -19.781 31.547 -37.062 1 17.59 13 SER B C 1
ATOM 4039 O O . SER B 1 13 ? -19.703 30.344 -37.312 1 17.59 13 SER B O 1
ATOM 4041 N N . ALA B 1 14 ? -18.469 32.125 -37.781 1 16.7 14 ALA B N 1
ATOM 4042 C CA . ALA B 1 14 ? -17.891 31.906 -39.125 1 16.7 14 ALA B CA 1
ATOM 4043 C C . ALA B 1 14 ? -16.859 30.797 -39.094 1 16.7 14 ALA B C 1
ATOM 4045 O O . ALA B 1 14 ? -16.312 30.469 -38.031 1 16.7 14 ALA B O 1
ATOM 4046 N N . LEU B 1 15 ? -15.828 30.188 -40.438 1 16.7 15 LEU B N 1
ATOM 4047 C CA . LEU B 1 15 ? -15.422 29.234 -41.469 1 16.7 15 LEU B CA 1
ATOM 4048 C C . LEU B 1 15 ? -14 28.75 -41.219 1 16.7 15 LEU B C 1
ATOM 4050 O O . LEU B 1 15 ? -13.664 27.609 -41.531 1 16.7 15 LEU B O 1
ATOM 4054 N N . LEU B 1 16 ? -12.773 29.422 -40.875 1 17.17 16 LEU B N 1
ATOM 4055 C CA . LEU B 1 16 ? -11.609 29.406 -41.75 1 17.17 16 LEU B CA 1
ATOM 4056 C C . LEU B 1 16 ? -10.727 28.203 -41.469 1 17.17 16 LEU B C 1
ATOM 4058 O O . LEU B 1 16 ? -10.594 27.766 -40.344 1 17.17 16 LEU B O 1
ATOM 4062 N N . ALA B 1 17 ? -9.781 27.344 -42.5 1 17.17 17 ALA B N 1
ATOM 4063 C CA . ALA B 1 17 ? -9.188 26.156 -43.125 1 17.17 17 ALA B CA 1
ATOM 4064 C C . ALA B 1 17 ? -7.898 25.75 -42.406 1 17.17 17 ALA B C 1
ATOM 4066 O O . ALA B 1 17 ? -7.621 24.562 -42.281 1 17.17 17 ALA B O 1
ATOM 4067 N N . SER B 1 18 ? -6.871 26.562 -42.031 1 18.19 18 SER B N 1
ATOM 4068 C CA . SER B 1 18 ? -5.559 26.312 -42.594 1 18.19 18 SER B CA 1
ATOM 4069 C C . SER B 1 18 ? -4.848 25.156 -41.906 1 18.19 18 SER B C 1
ATOM 4071 O O . SER B 1 18 ? -5.281 24.703 -40.844 1 18.19 18 SER B O 1
ATOM 4073 N N . SER B 1 19 ? -3.385 25.219 -41.625 1 18.14 19 SER B N 1
ATOM 4074 C CA . SER B 1 19 ? -2.172 24.469 -41.938 1 18.14 19 SER B CA 1
ATOM 4075 C C . SER B 1 19 ? -1.807 23.516 -40.812 1 18.14 19 SER B C 1
ATOM 4077 O O . SER B 1 19 ? -1.8 23.906 -39.625 1 18.14 19 SER B O 1
ATOM 4079 N N . LEU B 1 20 ? -1.852 22.141 -40.875 1 18.94 20 LEU B N 1
ATOM 4080 C CA . LEU B 1 20 ? -1.91 20.781 -40.344 1 18.94 20 LEU B CA 1
ATOM 4081 C C . LEU B 1 20 ? -0.598 20.406 -39.656 1 18.94 20 LEU B C 1
ATOM 4083 O O . LEU B 1 20 ? -0.438 19.281 -39.156 1 18.94 20 LEU B O 1
ATOM 4087 N N . PRO B 1 21 ? 0.425 21.203 -39.406 1 19.12 21 PRO B N 1
ATOM 4088 C CA . PRO B 1 21 ? 1.692 20.516 -39.688 1 19.12 21 PRO B CA 1
ATOM 4089 C C . PRO B 1 21 ? 2.115 19.578 -38.562 1 19.12 21 PRO B C 1
ATOM 4091 O O . PRO B 1 21 ? 2.887 18.641 -38.781 1 19.12 21 PRO B O 1
ATOM 4094 N N . GLY B 1 22 ? 1.854 19.766 -37.219 1 19.59 22 GLY B N 1
ATOM 4095 C CA . GLY B 1 22 ? 3.045 19.562 -36.406 1 19.59 22 GLY B CA 1
ATOM 4096 C C . GLY B 1 22 ? 3.371 18.094 -36.188 1 19.59 22 GLY B C 1
ATOM 4097 O O . GLY B 1 22 ? 2.475 17.25 -36.156 1 19.59 22 GLY B O 1
ATOM 4098 N N . PRO B 1 23 ? 4.637 17.547 -36.344 1 19.41 23 PRO B N 1
ATOM 4099 C CA . PRO B 1 23 ? 5.105 16.172 -36.562 1 19.41 23 PRO B CA 1
ATOM 4100 C C . PRO B 1 23 ? 4.898 15.297 -35.312 1 19.41 23 PRO B C 1
ATOM 4102 O O . PRO B 1 23 ? 4.727 15.82 -34.219 1 19.41 23 PRO B O 1
ATOM 4105 N N . PHE B 1 24 ? 4.688 13.953 -35.438 1 19.92 24 PHE B N 1
ATOM 4106 C CA . PHE B 1 24 ? 4.438 12.68 -34.75 1 19.92 24 PHE B CA 1
ATOM 4107 C C . PHE B 1 24 ? 5.566 12.336 -33.812 1 19.92 24 PHE B C 1
ATOM 4109 O O . PHE B 1 24 ? 6.688 12.047 -34.219 1 19.92 24 PHE B O 1
ATOM 4116 N N . VAL B 1 25 ? 5.777 13.062 -32.812 1 19.19 25 VAL B N 1
ATOM 4117 C CA . VAL B 1 25 ? 6.973 12.703 -32.062 1 19.19 25 VAL B CA 1
ATOM 4118 C C . VAL B 1 25 ? 6.906 11.227 -31.656 1 19.19 25 VAL B C 1
ATOM 4120 O O . VAL B 1 25 ? 5.977 10.805 -30.969 1 19.19 25 VAL B O 1
ATOM 4123 N N . ARG B 1 26 ? 7.535 10.297 -32.312 1 20.19 26 ARG B N 1
ATOM 4124 C CA . ARG B 1 26 ? 7.762 8.859 -32.25 1 20.19 26 ARG B CA 1
ATOM 4125 C C . ARG B 1 26 ? 8.344 8.453 -30.906 1 20.19 26 ARG B C 1
ATOM 4127 O O . ARG B 1 26 ? 9.336 9.023 -30.453 1 20.19 26 ARG B O 1
ATOM 4134 N N . PHE B 1 27 ? 7.609 8.039 -30.078 1 18.88 27 PHE B N 1
ATOM 4135 C CA . PHE B 1 27 ? 8.039 7.414 -28.828 1 18.88 27 PHE B CA 1
ATOM 4136 C C . PHE B 1 27 ? 9.086 6.344 -29.094 1 18.88 27 PHE B C 1
ATOM 4138 O O . PHE B 1 27 ? 8.836 5.379 -29.812 1 18.88 27 PHE B O 1
ATOM 4145 N N . ASP B 1 28 ? 10.328 6.711 -29.188 1 20.38 28 ASP B N 1
ATOM 4146 C CA . ASP B 1 28 ? 11.422 5.793 -29.469 1 20.38 28 ASP B CA 1
ATOM 4147 C C . ASP B 1 28 ? 11.531 4.703 -28.406 1 20.38 28 ASP B C 1
ATOM 4149 O O . ASP B 1 28 ? 11.68 4.996 -27.219 1 20.38 28 ASP B O 1
ATOM 4153 N N . ALA B 1 29 ? 10.953 3.539 -28.609 1 22.16 29 ALA B N 1
ATOM 4154 C CA . ALA B 1 29 ? 11.078 2.193 -28.062 1 22.16 29 ALA B CA 1
ATOM 4155 C C . ALA B 1 29 ? 12.531 1.871 -27.719 1 22.16 29 ALA B C 1
ATOM 4157 O O . ALA B 1 29 ? 12.836 0.78 -27.234 1 22.16 29 ALA B O 1
ATOM 4158 N N . GLU B 1 30 ? 13.469 2.863 -28.188 1 24.36 30 GLU B N 1
ATOM 4159 C CA . GLU B 1 30 ? 14.867 2.439 -28.219 1 24.36 30 GLU B CA 1
ATOM 4160 C C . GLU B 1 30 ? 15.461 2.4 -26.812 1 24.36 30 GLU B C 1
ATOM 4162 O O . GLU B 1 30 ? 16.516 1.808 -26.594 1 24.36 30 GLU B O 1
ATOM 4167 N N . SER B 1 31 ? 14.938 3.201 -25.984 1 24.47 31 SER B N 1
ATOM 4168 C CA . SER B 1 31 ? 15.93 3.445 -24.938 1 24.47 31 SER B CA 1
ATOM 4169 C C . SER B 1 31 ? 16.156 2.197 -24.094 1 24.47 31 SER B C 1
ATOM 4171 O O . SER B 1 31 ? 17.109 2.133 -23.312 1 24.47 31 SER B O 1
ATOM 4173 N N . ILE B 1 32 ? 15.133 1.508 -23.891 1 21.95 32 ILE B N 1
ATOM 4174 C CA . ILE B 1 32 ? 15.406 0.47 -22.906 1 21.95 32 ILE B CA 1
ATOM 4175 C C . ILE B 1 32 ? 16.406 -0.527 -23.469 1 21.95 32 ILE B C 1
ATOM 4177 O O . ILE B 1 32 ? 16.719 -1.537 -22.844 1 21.95 32 ILE B O 1
ATOM 4181 N N . GLN B 1 33 ? 16.703 -0.338 -24.781 1 22.34 33 GLN B N 1
ATOM 4182 C CA . GLN B 1 33 ? 17.594 -1.364 -25.312 1 22.34 33 GLN B CA 1
ATOM 4183 C C . GLN B 1 33 ? 19.031 -1.158 -24.844 1 22.34 33 GLN B C 1
ATOM 4185 O O . GLN B 1 33 ? 19.797 -0.409 -25.453 1 22.34 33 GLN B O 1
ATOM 4190 N N . ARG B 1 34 ? 19.297 -0.843 -23.703 1 25.11 34 ARG B N 1
ATOM 4191 C CA . ARG B 1 34 ? 20.75 -0.827 -23.641 1 25.11 34 ARG B CA 1
ATOM 4192 C C . ARG B 1 34 ? 21.344 -2.088 -24.281 1 25.11 34 ARG B C 1
ATOM 4194 O O . ARG B 1 34 ? 20.891 -3.199 -23.984 1 25.11 34 ARG B O 1
ATOM 4201 N N . PRO B 1 35 ? 22.016 -1.952 -25.406 1 23.03 35 PRO B N 1
ATOM 4202 C CA . PRO B 1 35 ? 22.641 -3.152 -25.969 1 23.03 35 PRO B CA 1
ATOM 4203 C C . PRO B 1 35 ? 23.453 -3.934 -24.953 1 23.03 35 PRO B C 1
ATOM 4205 O O . PRO B 1 35 ? 24.141 -3.336 -24.109 1 23.03 35 PRO B O 1
ATOM 4208 N N . LEU B 1 36 ? 22.969 -5.047 -24.438 1 22.39 36 LEU B N 1
ATOM 4209 C CA . LEU B 1 36 ? 23.875 -6 -23.812 1 22.39 36 LEU B CA 1
ATOM 4210 C C . LEU B 1 36 ? 25.25 -5.941 -24.469 1 22.39 36 LEU B C 1
ATOM 4212 O O . LEU B 1 36 ? 25.375 -5.922 -25.688 1 22.39 36 LEU B O 1
ATOM 4216 N N . GLN B 1 37 ? 26.125 -5.215 -23.938 1 24.03 37 GLN B N 1
ATOM 4217 C CA . GLN B 1 37 ? 27.484 -5.328 -24.453 1 24.03 37 GLN B CA 1
ATOM 4218 C C . GLN B 1 37 ? 27.781 -6.746 -24.922 1 24.03 37 GLN B C 1
ATOM 4220 O O . GLN B 1 37 ? 27.469 -7.719 -24.234 1 24.03 37 GLN B O 1
ATOM 4225 N N . SER B 1 38 ? 27.953 -6.926 -26.25 1 24.09 38 SER B N 1
ATOM 4226 C CA . SER B 1 38 ? 28.328 -8.102 -27.016 1 24.09 38 SER B CA 1
ATOM 4227 C C . SER B 1 38 ? 29.562 -8.766 -26.438 1 24.09 38 SER B C 1
ATOM 4229 O O . SER B 1 38 ? 30.688 -8.266 -26.594 1 24.09 38 SER B O 1
ATOM 4231 N N . THR B 1 39 ? 29.766 -8.93 -25.219 1 24.44 39 THR B N 1
ATOM 4232 C CA . THR B 1 39 ? 30.859 -9.883 -25.156 1 24.44 39 THR B CA 1
ATOM 4233 C C . THR B 1 39 ? 30.609 -11.062 -26.094 1 24.44 39 THR B C 1
ATOM 4235 O O . THR B 1 39 ? 29.5 -11.617 -26.125 1 24.44 39 THR B O 1
ATOM 4238 N N . LYS B 1 40 ? 31.453 -11.188 -27.125 1 26.03 40 LYS B N 1
ATOM 4239 C CA . LYS B 1 40 ? 31.547 -12.266 -28.094 1 26.03 40 LYS B CA 1
ATOM 4240 C C . LYS B 1 40 ? 31.375 -13.625 -27.422 1 26.03 40 LYS B C 1
ATOM 4242 O O . LYS B 1 40 ? 32.375 -14.234 -27 1 26.03 40 LYS B O 1
ATOM 4247 N N . ALA B 1 41 ? 30.547 -13.711 -26.5 1 25.17 41 ALA B N 1
ATOM 4248 C CA . ALA B 1 41 ? 30.484 -15.156 -26.281 1 25.17 41 ALA B CA 1
ATOM 4249 C C . ALA B 1 41 ? 30.266 -15.906 -27.594 1 25.17 41 ALA B C 1
ATOM 4251 O O . ALA B 1 41 ? 29.531 -15.445 -28.469 1 25.17 41 ALA B O 1
ATOM 4252 N N . ARG B 1 42 ? 31.203 -16.594 -28.109 1 22.58 42 ARG B N 1
ATOM 4253 C CA . ARG B 1 42 ? 31.109 -17.562 -29.188 1 22.58 42 ARG B CA 1
ATOM 4254 C C . ARG B 1 42 ? 29.719 -18.172 -29.266 1 22.58 42 ARG B C 1
ATOM 4256 O O . ARG B 1 42 ? 29.219 -18.719 -28.266 1 22.58 42 ARG B O 1
ATOM 4263 N N . ILE B 1 43 ? 28.969 -17.391 -29.969 1 23.66 43 ILE B N 1
ATOM 4264 C CA . ILE B 1 43 ? 27.75 -18.062 -30.422 1 23.66 43 ILE B CA 1
ATOM 4265 C C . ILE B 1 43 ? 28.062 -19.547 -30.688 1 23.66 43 ILE B C 1
ATOM 4267 O O . ILE B 1 43 ? 28.766 -19.875 -31.641 1 23.66 43 ILE B O 1
ATOM 4271 N N . GLN B 1 44 ? 28.484 -20.188 -29.641 1 23.95 44 GLN B N 1
ATOM 4272 C CA . GLN B 1 44 ? 28.547 -21.578 -30.094 1 23.95 44 GLN B CA 1
ATOM 4273 C C . GLN B 1 44 ? 27.344 -21.922 -30.969 1 23.95 44 GLN B C 1
ATOM 4275 O O . GLN B 1 44 ? 26.219 -21.547 -30.656 1 23.95 44 GLN B O 1
ATOM 4280 N N . LYS B 1 45 ? 27.594 -22.062 -32.125 1 25.53 45 LYS B N 1
ATOM 4281 C CA . LYS B 1 45 ? 26.641 -22.641 -33.062 1 25.53 45 LYS B CA 1
ATOM 4282 C C . LYS B 1 45 ? 25.641 -23.547 -32.344 1 25.53 45 LYS B C 1
ATOM 4284 O O . LYS B 1 45 ? 26.016 -24.578 -31.781 1 25.53 45 LYS B O 1
ATOM 4289 N N . VAL B 1 46 ? 24.75 -22.828 -31.625 1 26.41 46 VAL B N 1
ATOM 4290 C CA . VAL B 1 46 ? 23.688 -23.797 -31.359 1 26.41 46 VAL B CA 1
ATOM 4291 C C . VAL B 1 46 ? 23.484 -24.688 -32.594 1 26.41 46 VAL B C 1
ATOM 4293 O O . VAL B 1 46 ? 23.125 -24.188 -33.656 1 26.41 46 VAL B O 1
ATOM 4296 N N . VAL B 1 47 ? 24.312 -25.531 -32.719 1 26.84 47 VAL B N 1
ATOM 4297 C CA . VAL B 1 47 ? 24.031 -26.578 -33.719 1 26.84 47 VAL B CA 1
ATOM 4298 C C . VAL B 1 47 ? 22.531 -26.891 -33.688 1 26.84 47 VAL B C 1
ATOM 4300 O O . VAL B 1 47 ? 21.969 -27.203 -32.656 1 26.84 47 VAL B O 1
ATOM 4303 N N . SER B 1 48 ? 21.797 -26.094 -34.438 1 30.66 48 SER B N 1
ATOM 4304 C CA . SER B 1 48 ? 20.516 -26.656 -34.875 1 30.66 48 SER B CA 1
ATOM 4305 C C . SER B 1 48 ? 20.562 -28.188 -34.906 1 30.66 48 SER B C 1
ATOM 4307 O O . SER B 1 48 ? 21.125 -28.781 -35.812 1 30.66 48 SER B O 1
ATOM 4309 N N . HIS B 1 49 ? 21.031 -28.766 -33.844 1 30.7 49 HIS B N 1
ATOM 4310 C CA . HIS B 1 49 ? 20.875 -30.188 -34.094 1 30.7 49 HIS B CA 1
ATOM 4311 C C . HIS B 1 49 ? 19.562 -30.484 -34.812 1 30.7 49 HIS B C 1
ATOM 4313 O O . HIS B 1 49 ? 18.484 -30.094 -34.344 1 30.7 49 HIS B O 1
ATOM 4319 N N . GLU B 1 50 ? 19.469 -30.422 -36.062 1 34.53 50 GLU B N 1
ATOM 4320 C CA . GLU B 1 50 ? 18.5 -30.938 -37.031 1 34.53 50 GLU B CA 1
ATOM 4321 C C . GLU B 1 50 ? 17.656 -32.062 -36.438 1 34.53 50 GLU B C 1
ATOM 4323 O O . GLU B 1 50 ? 16.734 -32.562 -37.094 1 34.53 50 GLU B O 1
ATOM 4328 N N . ASP B 1 51 ? 18.281 -32.906 -35.5 1 36.25 51 ASP B N 1
ATOM 4329 C CA . ASP B 1 51 ? 17.578 -34.156 -35.219 1 36.25 51 ASP B CA 1
ATOM 4330 C C . ASP B 1 51 ? 16.359 -33.906 -34.344 1 36.25 51 ASP B C 1
ATOM 4332 O O . ASP B 1 51 ? 16.406 -33.062 -33.438 1 36.25 51 ASP B O 1
ATOM 4336 N N . GLY B 1 52 ? 15.125 -33.969 -34.781 1 42.75 52 GLY B N 1
ATOM 4337 C CA . GLY B 1 52 ? 13.836 -33.969 -34.094 1 42.75 52 GLY B CA 1
ATOM 4338 C C . GLY B 1 52 ? 13.922 -34.344 -32.656 1 42.75 52 GLY B C 1
ATOM 4339 O O . GLY B 1 52 ? 14.906 -34.938 -32.219 1 42.75 52 GLY B O 1
ATOM 4340 N N . PRO B 1 53 ? 13.289 -33.594 -31.656 1 54.34 53 PRO B N 1
ATOM 4341 C CA . PRO B 1 53 ? 13.328 -34 -30.266 1 54.34 53 PRO B CA 1
ATOM 4342 C C . PRO B 1 53 ? 13.367 -35.531 -30.094 1 54.34 53 PRO B C 1
ATOM 4344 O O . PRO B 1 53 ? 12.875 -36.25 -30.969 1 54.34 53 PRO B O 1
ATOM 4347 N N . PRO B 1 54 ? 14.375 -36.094 -29.406 1 58.78 54 PRO B N 1
ATOM 4348 C CA . PRO B 1 54 ? 14.406 -37.531 -29.219 1 58.78 54 PRO B CA 1
ATOM 4349 C C . PRO B 1 54 ? 13.031 -38.125 -28.922 1 58.78 54 PRO B C 1
ATOM 4351 O O . PRO B 1 54 ? 12.188 -37.469 -28.328 1 58.78 54 PRO B O 1
ATOM 4354 N N . THR B 1 55 ? 12.523 -39.031 -29.781 1 68.94 55 THR B N 1
ATOM 4355 C CA . THR B 1 55 ? 11.266 -39.75 -29.594 1 68.94 55 THR B CA 1
ATOM 4356 C C . THR B 1 55 ? 11.5 -41.031 -28.812 1 68.94 55 THR B C 1
ATOM 4358 O O . THR B 1 55 ? 12.461 -41.781 -29.078 1 68.94 55 THR B O 1
ATOM 4361 N N . PHE B 1 56 ? 10.961 -41 -27.609 1 76.75 56 PHE B N 1
ATOM 4362 C CA . PHE B 1 56 ? 10.938 -42.219 -26.828 1 76.75 56 PHE B CA 1
ATOM 4363 C C . PHE B 1 56 ? 9.609 -42.969 -27 1 76.75 56 PHE B C 1
ATOM 4365 O O . PHE B 1 56 ? 8.828 -43.062 -26.062 1 76.75 56 PHE B O 1
ATOM 4372 N N . GLU B 1 57 ? 9.289 -43.5 -28.141 1 78.06 57 GLU B N 1
ATOM 4373 C CA . GLU B 1 57 ? 7.977 -44.062 -28.453 1 78.06 57 GLU B CA 1
ATOM 4374 C C . GLU B 1 57 ? 7.695 -45.312 -27.609 1 78.06 57 GLU B C 1
ATOM 4376 O O . GLU B 1 57 ? 6.539 -45.656 -27.375 1 78.06 57 GLU B O 1
ATOM 4381 N N . ASN B 1 58 ? 8.734 -45.875 -27.078 1 86.5 58 ASN B N 1
ATOM 4382 C CA . ASN B 1 58 ? 8.5 -47.125 -26.359 1 86.5 58 ASN B CA 1
ATOM 4383 C C . ASN B 1 58 ? 8.734 -46.969 -24.859 1 86.5 58 ASN B C 1
ATOM 4385 O O . ASN B 1 58 ? 8.805 -47.938 -24.125 1 86.5 58 ASN B O 1
ATOM 4389 N N . LYS B 1 59 ? 8.844 -45.781 -24.406 1 93.38 59 LYS B N 1
ATOM 4390 C CA . LYS B 1 59 ? 9.062 -45.5 -23 1 93.38 59 LYS B CA 1
ATOM 4391 C C . LYS B 1 59 ? 8.016 -44.531 -22.453 1 93.38 59 LYS B C 1
ATOM 4393 O O . LYS B 1 59 ? 7.582 -43.625 -23.141 1 93.38 59 LYS B O 1
ATOM 4398 N N . THR B 1 60 ? 7.57 -44.844 -21.219 1 95.75 60 THR B N 1
ATOM 4399 C CA . THR B 1 60 ? 6.688 -43.906 -20.547 1 95.75 60 THR B CA 1
ATOM 4400 C C . THR B 1 60 ? 7.445 -42.625 -20.156 1 95.75 60 THR B C 1
ATOM 4402 O O . THR B 1 60 ? 8.672 -42.594 -20.25 1 95.75 60 THR B O 1
ATOM 4405 N N . ILE B 1 61 ? 6.734 -41.594 -19.797 1 96.69 61 ILE B N 1
ATOM 4406 C CA . ILE B 1 61 ? 7.355 -40.375 -19.344 1 96.69 61 ILE B CA 1
ATOM 4407 C C . ILE B 1 61 ? 8.289 -40.656 -18.172 1 96.69 61 ILE B C 1
ATOM 4409 O O . ILE B 1 61 ? 9.406 -40.156 -18.109 1 96.69 61 ILE B O 1
ATOM 4413 N N . TYR B 1 62 ? 7.816 -41.531 -17.25 1 96.88 62 TYR B N 1
ATOM 4414 C CA . TYR B 1 62 ? 8.617 -41.938 -16.094 1 96.88 62 TYR B CA 1
ATOM 4415 C C . TYR B 1 62 ? 9.93 -42.562 -16.531 1 96.88 62 TYR B C 1
ATOM 4417 O O . TYR B 1 62 ? 11 -42.156 -16.047 1 96.88 62 TYR B O 1
ATOM 4425 N N . GLU B 1 63 ? 9.914 -43.438 -17.484 1 95.69 63 GLU B N 1
ATOM 4426 C CA . GLU B 1 63 ? 11.102 -44.156 -17.953 1 95.69 63 GLU B CA 1
ATOM 4427 C C . GLU B 1 63 ? 12.039 -43.188 -18.703 1 95.69 63 GLU B C 1
ATOM 4429 O O . GLU B 1 63 ? 13.258 -43.281 -18.578 1 95.69 63 GLU B O 1
ATOM 4434 N N . ALA B 1 64 ? 11.406 -42.375 -19.5 1 95.25 64 ALA B N 1
ATOM 4435 C CA . ALA B 1 64 ? 12.195 -41.406 -20.266 1 95.25 64 ALA B CA 1
ATOM 4436 C C . ALA B 1 64 ? 12.977 -40.5 -19.328 1 95.25 64 ALA B C 1
ATOM 4438 O O . ALA B 1 64 ? 14.164 -40.219 -19.562 1 95.25 64 ALA B O 1
ATOM 4439 N N . ILE B 1 65 ? 12.312 -40 -18.281 1 95.81 65 ILE B N 1
ATOM 4440 C CA . ILE B 1 65 ? 12.93 -39.062 -17.359 1 95.81 65 ILE B CA 1
ATOM 4441 C C . ILE B 1 65 ? 13.977 -39.781 -16.516 1 95.81 65 ILE B C 1
ATOM 4443 O O . ILE B 1 65 ? 15.078 -39.25 -16.312 1 95.81 65 ILE B O 1
ATOM 4447 N N . THR B 1 66 ? 13.672 -40.969 -16.031 1 94.56 66 THR B N 1
ATOM 4448 C CA . THR B 1 66 ? 14.578 -41.719 -15.164 1 94.56 66 THR B CA 1
ATOM 4449 C C . THR B 1 66 ? 15.812 -42.188 -15.922 1 94.56 66 THR B C 1
ATOM 4451 O O . THR B 1 66 ? 16.891 -42.344 -15.336 1 94.56 66 THR B O 1
ATOM 4454 N N . GLY B 1 67 ? 15.703 -42.344 -17.203 1 93.12 67 GLY B N 1
ATOM 4455 C CA . GLY B 1 67 ? 16.828 -42.781 -18.016 1 93.12 67 GLY B CA 1
ATOM 4456 C C . GLY B 1 67 ? 17.688 -41.656 -18.516 1 93.12 67 GLY B C 1
ATOM 4457 O O . GLY B 1 67 ? 18.766 -41.875 -19.078 1 93.12 67 GLY B O 1
ATOM 4458 N N . ASP B 1 68 ? 17.281 -40.469 -18.375 1 93.88 68 ASP B N 1
ATOM 4459 C CA . ASP B 1 68 ? 18 -39.312 -18.859 1 93.88 68 ASP B CA 1
ATOM 4460 C C . ASP B 1 68 ? 18.812 -38.656 -17.734 1 93.88 68 ASP B C 1
ATOM 4462 O O . ASP B 1 68 ? 18.266 -38.156 -16.766 1 93.88 68 ASP B O 1
ATOM 4466 N N . PRO B 1 69 ? 20.094 -38.531 -17.875 1 94.56 69 PRO B N 1
ATOM 4467 C CA . PRO B 1 69 ? 20.969 -38.031 -16.812 1 94.56 69 PRO B CA 1
ATOM 4468 C C . PRO B 1 69 ? 20.734 -36.531 -16.516 1 94.56 69 PRO B C 1
ATOM 4470 O O . PRO B 1 69 ? 21.141 -36.062 -15.461 1 94.56 69 PRO B O 1
ATOM 4473 N N . ARG B 1 70 ? 20.078 -35.875 -17.391 1 93.75 70 ARG B N 1
ATOM 4474 C CA . ARG B 1 70 ? 19.812 -34.469 -17.156 1 93.75 70 ARG B CA 1
ATOM 4475 C C . ARG B 1 70 ? 18.797 -34.281 -16.031 1 93.75 70 ARG B C 1
ATOM 4477 O O . ARG B 1 70 ? 18.656 -33.188 -15.484 1 93.75 70 ARG B O 1
ATOM 4484 N N . PHE B 1 71 ? 18.141 -35.406 -15.633 1 96.81 71 PHE B N 1
ATOM 4485 C CA . PHE B 1 71 ? 17.016 -35.281 -14.727 1 96.81 71 PHE B CA 1
ATOM 4486 C C . PHE B 1 71 ? 17.203 -36.156 -13.484 1 96.81 71 PHE B C 1
ATOM 4488 O O . PHE B 1 71 ? 16.25 -36.719 -12.961 1 96.81 71 PHE B O 1
ATOM 4495 N N . THR B 1 72 ? 18.422 -36.25 -12.984 1 94.38 72 THR B N 1
ATOM 4496 C CA . THR B 1 72 ? 18.719 -37.125 -11.867 1 94.38 72 THR B CA 1
ATOM 4497 C C . THR B 1 72 ? 17.984 -36.656 -10.602 1 94.38 72 THR B C 1
ATOM 4499 O O . THR B 1 72 ? 17.391 -37.469 -9.891 1 94.38 72 THR B O 1
ATOM 4502 N N . ARG B 1 73 ? 18 -35.375 -10.352 1 92.56 73 ARG B N 1
ATOM 4503 C CA . ARG B 1 73 ? 17.359 -34.844 -9.156 1 92.56 73 ARG B CA 1
ATOM 4504 C C . ARG B 1 73 ? 15.836 -34.875 -9.289 1 92.56 73 ARG B C 1
ATOM 4506 O O . ARG B 1 73 ? 15.125 -35.156 -8.328 1 92.56 73 ARG B O 1
ATOM 4513 N N . LEU B 1 74 ? 15.414 -34.531 -10.438 1 94.88 74 LEU B N 1
ATOM 4514 C CA . LEU B 1 74 ? 13.984 -34.625 -10.695 1 94.88 74 LEU B CA 1
ATOM 4515 C C . LEU B 1 74 ? 13.492 -36.062 -10.508 1 94.88 74 LEU B C 1
ATOM 4517 O O . LEU B 1 74 ? 12.414 -36.281 -9.953 1 94.88 74 LEU B O 1
ATOM 4521 N N . THR B 1 75 ? 14.281 -37.062 -11.016 1 95.06 75 THR B N 1
ATOM 4522 C CA . THR B 1 75 ? 13.953 -38.469 -10.867 1 95.06 75 THR B CA 1
ATOM 4523 C C . THR B 1 75 ? 13.805 -38.844 -9.398 1 95.06 75 THR B C 1
ATOM 4525 O O . THR B 1 75 ? 12.875 -39.562 -9.023 1 95.06 75 THR B O 1
ATOM 4528 N N . ARG B 1 76 ? 14.664 -38.344 -8.602 1 90.31 76 ARG B N 1
ATOM 4529 C CA . ARG B 1 76 ? 14.602 -38.594 -7.168 1 90.31 76 ARG B CA 1
ATOM 4530 C C . ARG B 1 76 ? 13.32 -38.031 -6.566 1 90.31 76 ARG B C 1
ATOM 4532 O O . ARG B 1 76 ? 12.688 -38.688 -5.727 1 90.31 76 ARG B O 1
ATOM 4539 N N . ALA B 1 77 ? 12.992 -36.844 -6.953 1 92.62 77 ALA B N 1
ATOM 4540 C CA . ALA B 1 77 ? 11.766 -36.219 -6.461 1 92.62 77 ALA B CA 1
ATOM 4541 C C . ALA B 1 77 ? 10.539 -37.031 -6.875 1 92.62 77 ALA B C 1
ATOM 4543 O O . ALA B 1 77 ? 9.633 -37.25 -6.07 1 92.62 77 ALA B O 1
ATOM 4544 N N . ILE B 1 78 ? 10.5 -37.5 -8.102 1 95.06 78 ILE B N 1
ATOM 4545 C CA . ILE B 1 78 ? 9.375 -38.25 -8.633 1 95.06 78 ILE B CA 1
ATOM 4546 C C . ILE B 1 78 ? 9.227 -39.562 -7.859 1 95.06 78 ILE B C 1
ATOM 4548 O O . ILE B 1 78 ? 8.125 -39.938 -7.469 1 95.06 78 ILE B O 1
ATOM 4552 N N . LYS B 1 79 ? 10.312 -40.188 -7.598 1 92.19 79 LYS B N 1
ATOM 4553 C CA . LYS B 1 79 ? 10.312 -41.5 -6.941 1 92.19 79 LYS B CA 1
ATOM 4554 C C . LYS B 1 79 ? 9.836 -41.406 -5.496 1 92.19 79 LYS B C 1
ATOM 4556 O O . LYS B 1 79 ? 9.422 -42.375 -4.895 1 92.19 79 LYS B O 1
ATOM 4561 N N . PHE B 1 80 ? 9.891 -40.219 -5.023 1 88.56 80 PHE B N 1
ATOM 4562 C CA . PHE B 1 80 ? 9.469 -40 -3.645 1 88.56 80 PHE B CA 1
ATOM 4563 C C . PHE B 1 80 ? 7.953 -40.062 -3.525 1 88.56 80 PHE B C 1
ATOM 4565 O O . PHE B 1 80 ? 7.418 -40.219 -2.43 1 88.56 80 PHE B O 1
ATOM 4572 N N . SER B 1 81 ? 7.293 -39.844 -4.535 1 89.31 81 SER B N 1
ATOM 4573 C CA . SER B 1 81 ? 5.836 -39.906 -4.531 1 89.31 81 SER B CA 1
ATOM 4574 C C . SER B 1 81 ? 5.309 -41.031 -5.422 1 89.31 81 SER B C 1
ATOM 4576 O O . SER B 1 81 ? 5.305 -40.906 -6.648 1 89.31 81 SER B O 1
ATOM 4578 N N . ASP B 1 82 ? 4.691 -41.969 -4.82 1 90.25 82 ASP B N 1
ATOM 4579 C CA . ASP B 1 82 ? 4.148 -43.094 -5.559 1 90.25 82 ASP B CA 1
ATOM 4580 C C . ASP B 1 82 ? 3.035 -42.656 -6.504 1 90.25 82 ASP B C 1
ATOM 4582 O O . ASP B 1 82 ? 2.885 -43.219 -7.598 1 90.25 82 ASP B O 1
ATOM 4586 N N . ASP B 1 83 ? 2.355 -41.719 -6.066 1 91.62 83 ASP B N 1
ATOM 4587 C CA . ASP B 1 83 ? 1.25 -41.219 -6.875 1 91.62 83 ASP B CA 1
ATOM 4588 C C . ASP B 1 83 ? 1.759 -40.625 -8.18 1 91.62 83 ASP B C 1
ATOM 4590 O O . ASP B 1 83 ? 1.153 -40.812 -9.234 1 91.62 83 ASP B O 1
ATOM 4594 N N . ILE B 1 84 ? 2.842 -39.906 -8.086 1 95.31 84 ILE B N 1
ATOM 4595 C CA . ILE B 1 84 ? 3.412 -39.281 -9.266 1 95.31 84 ILE B CA 1
ATOM 4596 C C . ILE B 1 84 ? 4.012 -40.344 -10.188 1 95.31 84 ILE B C 1
ATOM 4598 O O . ILE B 1 84 ? 3.879 -40.25 -11.406 1 95.31 84 ILE B O 1
ATOM 4602 N N . VAL B 1 85 ? 4.684 -41.312 -9.641 1 95.75 85 VAL B N 1
ATOM 4603 C CA . VAL B 1 85 ? 5.227 -42.438 -10.422 1 95.75 85 VAL B CA 1
ATOM 4604 C C . VAL B 1 85 ? 4.102 -43.094 -11.211 1 95.75 85 VAL B C 1
ATOM 4606 O O . VAL B 1 85 ? 4.23 -43.344 -12.414 1 95.75 85 VAL B O 1
ATOM 4609 N N . ASP B 1 86 ? 3.033 -43.375 -10.484 1 95.38 86 ASP B N 1
ATOM 4610 C CA . ASP B 1 86 ? 1.899 -44.062 -11.117 1 95.38 86 ASP B CA 1
ATOM 4611 C C . ASP B 1 86 ? 1.347 -43.219 -12.273 1 95.38 86 ASP B C 1
ATOM 4613 O O . ASP B 1 86 ? 1.028 -43.781 -13.336 1 95.38 86 ASP B O 1
ATOM 4617 N N . GLN B 1 87 ? 1.273 -41.938 -12.102 1 94.5 87 GLN B N 1
ATOM 4618 C CA . GLN B 1 87 ? 0.713 -41.062 -13.125 1 94.5 87 GLN B CA 1
ATOM 4619 C C . GLN B 1 87 ? 1.63 -40.969 -14.344 1 94.5 87 GLN B C 1
ATOM 4621 O O . GLN B 1 87 ? 1.157 -40.938 -15.477 1 94.5 87 GLN B O 1
ATOM 4626 N N . LEU B 1 88 ? 2.9 -40.969 -14.148 1 96.56 88 LEU B N 1
ATOM 4627 C CA . LEU B 1 88 ? 3.857 -40.75 -15.227 1 96.56 88 LEU B CA 1
ATOM 4628 C C . LEU B 1 88 ? 4.223 -42.094 -15.891 1 96.56 88 LEU B C 1
ATOM 4630 O O . LEU B 1 88 ? 4.801 -42.094 -16.984 1 96.56 88 LEU B O 1
ATOM 4634 N N . ASN B 1 89 ? 3.84 -43.219 -15.242 1 95 89 ASN B N 1
ATOM 4635 C CA . ASN B 1 89 ? 4.156 -44.531 -15.766 1 95 89 ASN B CA 1
ATOM 4636 C C . ASN B 1 89 ? 2.92 -45.219 -16.328 1 95 89 ASN B C 1
ATOM 4638 O O . ASN B 1 89 ? 3.006 -46.344 -16.844 1 95 89 ASN B O 1
ATOM 4642 N N . ASP B 1 90 ? 1.784 -44.594 -16.219 1 92.38 90 ASP B N 1
ATOM 4643 C CA . ASP B 1 90 ? 0.536 -45.156 -16.703 1 92.38 90 ASP B CA 1
ATOM 4644 C C . ASP B 1 90 ? 0.425 -45.031 -18.219 1 92.38 90 ASP B C 1
ATOM 4646 O O . ASP B 1 90 ? 0.242 -43.938 -18.75 1 92.38 90 ASP B O 1
ATOM 4650 N N . SER B 1 91 ? 0.426 -46.125 -18.938 1 87.94 91 SER B N 1
ATOM 4651 C CA . SER B 1 91 ? 0.381 -46.125 -20.391 1 87.94 91 SER B CA 1
ATOM 4652 C C . SER B 1 91 ? -1.042 -45.906 -20.906 1 87.94 91 SER B C 1
ATOM 4654 O O . SER B 1 91 ? -1.249 -45.656 -22.094 1 87.94 91 SER B O 1
ATOM 4656 N N . SER B 1 92 ? -1.953 -46.031 -20.047 1 88.44 92 SER B N 1
ATOM 4657 C CA . SER B 1 92 ? -3.35 -45.906 -20.453 1 88.44 92 SER B CA 1
ATOM 4658 C C . SER B 1 92 ? -3.814 -44.469 -20.484 1 88.44 92 SER B C 1
ATOM 4660 O O . SER B 1 92 ? -4.867 -44.156 -21.031 1 88.44 92 SER B O 1
ATOM 4662 N N . SER B 1 93 ? -3.072 -43.625 -19.875 1 89.06 93 SER B N 1
ATOM 4663 C CA . SER B 1 93 ? -3.426 -42.219 -19.828 1 89.06 93 SER B CA 1
ATOM 4664 C C . SER B 1 93 ? -2.334 -41.344 -20.469 1 89.06 93 SER B C 1
ATOM 4666 O O . SER B 1 93 ? -1.149 -41.688 -20.375 1 89.06 93 SER B O 1
ATOM 4668 N N . ARG B 1 94 ? -2.785 -40.375 -21.141 1 94.81 94 ARG B N 1
ATOM 4669 C CA . ARG B 1 94 ? -1.827 -39.438 -21.75 1 94.81 94 ARG B CA 1
ATOM 4670 C C . ARG B 1 94 ? -1.747 -38.125 -20.969 1 94.81 94 ARG B C 1
ATOM 4672 O O . ARG B 1 94 ? -2.768 -37.625 -20.516 1 94.81 94 ARG B O 1
ATOM 4679 N N . VAL B 1 95 ? -0.508 -37.688 -20.734 1 96.94 95 VAL B N 1
ATOM 4680 C CA . VAL B 1 95 ? -0.314 -36.469 -19.984 1 96.94 95 VAL B CA 1
ATOM 4681 C C . VAL B 1 95 ? 0.83 -35.656 -20.594 1 96.94 95 VAL B C 1
ATOM 4683 O O . VAL B 1 95 ? 1.565 -36.156 -21.453 1 96.94 95 VAL B O 1
ATOM 4686 N N . THR B 1 96 ? 0.902 -34.406 -20.312 1 97.81 96 THR B N 1
ATOM 4687 C CA . THR B 1 96 ? 2.035 -33.531 -20.609 1 97.81 96 THR B CA 1
ATOM 4688 C C . THR B 1 96 ? 2.777 -33.156 -19.328 1 97.81 96 THR B C 1
ATOM 4690 O O . THR B 1 96 ? 2.164 -32.719 -18.359 1 97.81 96 THR B O 1
ATOM 4693 N N . PHE B 1 97 ? 4.016 -33.438 -19.312 1 98.25 97 PHE B N 1
ATOM 4694 C CA . PHE B 1 97 ? 4.82 -33.188 -18.125 1 98.25 97 PHE B CA 1
ATOM 4695 C C . PHE B 1 97 ? 5.867 -32.125 -18.391 1 98.25 97 PHE B C 1
ATOM 4697 O O . PHE B 1 97 ? 6.617 -32.188 -19.359 1 98.25 97 PHE B O 1
ATOM 4704 N N . PHE B 1 98 ? 5.887 -31.078 -17.531 1 98.06 98 PHE B N 1
ATOM 4705 C CA . PHE B 1 98 ? 6.949 -30.078 -17.562 1 98.06 98 PHE B CA 1
ATOM 4706 C C . PHE B 1 98 ? 8.141 -30.516 -16.719 1 98.06 98 PHE B C 1
ATOM 4708 O O . PHE B 1 98 ? 8.102 -30.453 -15.492 1 98.06 98 PHE B O 1
ATOM 4715 N N . ALA B 1 99 ? 9.172 -30.922 -17.406 1 97.88 99 ALA B N 1
ATOM 4716 C CA . ALA B 1 99 ? 10.352 -31.469 -16.734 1 97.88 99 ALA B CA 1
ATOM 4717 C C . ALA B 1 99 ? 11.398 -30.391 -16.484 1 97.88 99 ALA B C 1
ATOM 4719 O O . ALA B 1 99 ? 11.734 -29.625 -17.391 1 97.88 99 ALA B O 1
ATOM 4720 N N . THR B 1 100 ? 11.883 -30.375 -15.297 1 96.19 100 THR B N 1
ATOM 4721 C CA . THR B 1 100 ? 12.938 -29.438 -14.93 1 96.19 100 THR B CA 1
ATOM 4722 C C . THR B 1 100 ? 14.281 -30.141 -14.82 1 96.19 100 THR B C 1
ATOM 4724 O O . THR B 1 100 ? 14.477 -30.984 -13.945 1 96.19 100 THR B O 1
ATOM 4727 N N . PRO B 1 101 ? 15.141 -29.797 -15.688 1 96.12 101 PRO B N 1
ATOM 4728 C CA . PRO B 1 101 ? 16.469 -30.422 -15.594 1 96.12 101 PRO B CA 1
ATOM 4729 C C . PRO B 1 101 ? 17.25 -29.969 -14.367 1 96.12 101 PRO B C 1
ATOM 4731 O O . PRO B 1 101 ? 16.891 -28.969 -13.734 1 96.12 101 PRO B O 1
ATOM 4734 N N . ASP B 1 102 ? 18.328 -30.688 -14.078 1 93.56 102 ASP B N 1
ATOM 4735 C CA . ASP B 1 102 ? 19.125 -30.438 -12.883 1 93.56 102 ASP B CA 1
ATOM 4736 C C . ASP B 1 102 ? 19.703 -29.016 -12.891 1 93.56 102 ASP B C 1
ATOM 4738 O O . ASP B 1 102 ? 19.797 -28.375 -11.844 1 93.56 102 ASP B O 1
ATOM 4742 N N . TRP B 1 103 ? 20.062 -28.516 -14.047 1 91 103 TRP B N 1
ATOM 4743 C CA . TRP B 1 103 ? 20.688 -27.203 -14.117 1 91 103 TRP B CA 1
ATOM 4744 C C . TRP B 1 103 ? 19.688 -26.109 -13.805 1 91 103 TRP B C 1
ATOM 4746 O O . TRP B 1 103 ? 20.078 -24.984 -13.477 1 91 103 TRP B O 1
ATOM 4756 N N . ALA B 1 104 ? 18.422 -26.438 -13.977 1 92.06 104 ALA B N 1
ATOM 4757 C CA . ALA B 1 104 ? 17.375 -25.453 -13.719 1 92.06 104 ALA B CA 1
ATOM 4758 C C . ALA B 1 104 ? 17 -25.406 -12.242 1 92.06 104 ALA B C 1
ATOM 4760 O O . ALA B 1 104 ? 16.25 -24.531 -11.805 1 92.06 104 ALA B O 1
ATOM 4761 N N . LEU B 1 105 ? 17.5 -26.375 -11.523 1 89.94 105 LEU B N 1
ATOM 4762 C CA . LEU B 1 105 ? 17.25 -26.422 -10.086 1 89.94 105 LEU B CA 1
ATOM 4763 C C . LEU B 1 105 ? 18.281 -25.609 -9.328 1 89.94 105 LEU B C 1
ATOM 4765 O O . LEU B 1 105 ? 19.484 -25.891 -9.422 1 89.94 105 LEU B O 1
ATOM 4769 N N . ARG B 1 106 ? 17.812 -24.656 -8.656 1 81.12 106 ARG B N 1
ATOM 4770 C CA . ARG B 1 106 ? 18.719 -23.719 -7.98 1 81.12 106 ARG B CA 1
ATOM 4771 C C . ARG B 1 106 ? 19.062 -24.203 -6.574 1 81.12 106 ARG B C 1
ATOM 4773 O O . ARG B 1 106 ? 18.297 -24.984 -5.984 1 81.12 106 ARG B O 1
ATOM 4780 N N . LYS B 1 107 ? 20.203 -23.781 -6.145 1 75.75 107 LYS B N 1
ATOM 4781 C CA . LYS B 1 107 ? 20.578 -24.062 -4.758 1 75.75 107 LYS B CA 1
ATOM 4782 C C . LYS B 1 107 ? 19.672 -23.312 -3.783 1 75.75 107 LYS B C 1
ATOM 4784 O O . LYS B 1 107 ? 19.438 -22.109 -3.936 1 75.75 107 LYS B O 1
ATOM 4789 N N . PRO B 1 108 ? 19.078 -24.188 -2.938 1 74.81 108 PRO B N 1
ATOM 4790 C CA . PRO B 1 108 ? 18.172 -23.531 -2 1 74.81 108 PRO B CA 1
ATOM 4791 C C . PRO B 1 108 ? 18.906 -22.609 -1.018 1 74.81 108 PRO B C 1
ATOM 4793 O O . PRO B 1 108 ? 20.094 -22.812 -0.748 1 74.81 108 PRO B O 1
ATOM 4796 N N . ASP B 1 109 ? 18.156 -21.609 -0.687 1 68.19 109 ASP B N 1
ATOM 4797 C CA . ASP B 1 109 ? 18.609 -20.797 0.435 1 68.19 109 ASP B CA 1
ATOM 4798 C C . ASP B 1 109 ? 18.641 -21.609 1.729 1 68.19 109 ASP B C 1
ATOM 4800 O O . ASP B 1 109 ? 17.719 -22.391 1.993 1 68.19 109 ASP B O 1
ATOM 4804 N N . GLU B 1 110 ? 19.719 -21.484 2.453 1 71.12 110 GLU B N 1
ATOM 4805 C CA . GLU B 1 110 ? 19.922 -22.297 3.646 1 71.12 110 GLU B CA 1
ATOM 4806 C C . GLU B 1 110 ? 18.812 -22.094 4.664 1 71.12 110 GLU B C 1
ATOM 4808 O O . GLU B 1 110 ? 18.344 -23.047 5.297 1 71.12 110 GLU B O 1
ATOM 4813 N N . ASP B 1 111 ? 18.328 -20.938 4.766 1 65.62 111 ASP B N 1
ATOM 4814 C CA . ASP B 1 111 ? 17.297 -20.656 5.754 1 65.62 111 ASP B CA 1
ATOM 4815 C C . ASP B 1 111 ? 15.977 -21.312 5.379 1 65.62 111 ASP B C 1
ATOM 4817 O O . ASP B 1 111 ? 15.305 -21.906 6.227 1 65.62 111 ASP B O 1
ATOM 4821 N N . THR B 1 112 ? 15.734 -21.172 4.141 1 70.94 112 THR B N 1
ATOM 4822 C CA . THR B 1 112 ? 14.5 -21.781 3.666 1 70.94 112 THR B CA 1
ATOM 4823 C C . THR B 1 112 ? 14.555 -23.297 3.82 1 70.94 112 THR B C 1
ATOM 4825 O O . THR B 1 112 ? 13.562 -23.938 4.168 1 70.94 112 THR B O 1
ATOM 4828 N N . LEU B 1 113 ? 15.742 -23.781 3.586 1 76.56 113 LEU B N 1
ATOM 4829 C CA . LEU B 1 113 ? 15.938 -25.219 3.709 1 76.56 113 LEU B CA 1
ATOM 4830 C C . LEU B 1 113 ? 15.742 -25.672 5.152 1 76.56 113 LEU B C 1
ATOM 4832 O O . LEU B 1 113 ? 15.062 -26.672 5.41 1 76.56 113 LEU B O 1
ATOM 4836 N N . GLN B 1 114 ? 16.234 -24.859 6.035 1 76.25 114 GLN B N 1
ATOM 4837 C CA . GLN B 1 114 ? 16.109 -25.219 7.445 1 76.25 114 GLN B CA 1
ATOM 4838 C C . GLN B 1 114 ? 14.664 -25.109 7.922 1 76.25 114 GLN B C 1
ATOM 4840 O O . GLN B 1 114 ? 14.203 -25.938 8.703 1 76.25 114 GLN B O 1
ATOM 4845 N N . ASP B 1 115 ? 14.016 -24.156 7.402 1 72.75 115 ASP B N 1
ATOM 4846 C CA . ASP B 1 115 ? 12.609 -23.984 7.754 1 72.75 115 ASP B CA 1
ATOM 4847 C C . ASP B 1 115 ? 11.781 -25.172 7.277 1 72.75 115 ASP B C 1
ATOM 4849 O O . ASP B 1 115 ? 10.906 -25.656 7.996 1 72.75 115 ASP B O 1
ATOM 4853 N N . LEU B 1 116 ? 12.086 -25.531 6.109 1 77.5 116 LEU B N 1
ATOM 4854 C CA . LEU B 1 116 ? 11.359 -26.656 5.543 1 77.5 116 LEU B CA 1
ATOM 4855 C C . LEU B 1 116 ? 11.648 -27.938 6.316 1 77.5 116 LEU B C 1
ATOM 4857 O O . LEU B 1 116 ? 10.75 -28.75 6.531 1 77.5 116 LEU B O 1
ATOM 4861 N N . LEU B 1 117 ? 12.828 -28.062 6.758 1 77.12 117 LEU B N 1
ATOM 4862 C CA . LEU B 1 117 ? 13.242 -29.266 7.48 1 77.12 117 LEU B CA 1
ATOM 4863 C C . LEU B 1 117 ? 12.602 -29.312 8.867 1 77.12 117 LEU B C 1
ATOM 4865 O O . LEU B 1 117 ? 12.375 -30.391 9.414 1 77.12 117 LEU B O 1
ATOM 4869 N N . ARG B 1 118 ? 12.297 -28.094 9.281 1 74.06 118 ARG B N 1
ATOM 4870 C CA . ARG B 1 118 ? 11.742 -28.016 10.633 1 74.06 118 ARG B CA 1
ATOM 4871 C C . ARG B 1 118 ? 10.219 -28.031 10.594 1 74.06 118 ARG B C 1
ATOM 4873 O O . ARG B 1 118 ? 9.57 -28.25 11.625 1 74.06 118 ARG B O 1
ATOM 4880 N N . TYR B 1 119 ? 9.75 -27.812 9.414 1 74.25 119 TYR B N 1
ATOM 4881 C CA . TYR B 1 119 ? 8.297 -27.688 9.305 1 74.25 119 TYR B CA 1
ATOM 4882 C C . TYR B 1 119 ? 7.613 -29.031 9.531 1 74.25 119 TYR B C 1
ATOM 4884 O O . TYR B 1 119 ? 8.039 -30.047 8.984 1 74.25 119 TYR B O 1
ATOM 4892 N N . SER B 1 120 ? 6.578 -29.047 10.43 1 64.81 120 SER B N 1
ATOM 4893 C CA . SER B 1 120 ? 5.84 -30.266 10.727 1 64.81 120 SER B CA 1
ATOM 4894 C C . SER B 1 120 ? 4.336 -30.047 10.602 1 64.81 120 SER B C 1
ATOM 4896 O O . SER B 1 120 ? 3.545 -30.859 11.086 1 64.81 120 SER B O 1
ATOM 4898 N N . GLY B 1 121 ? 3.953 -28.953 9.992 1 64.94 121 GLY B N 1
ATOM 4899 C CA . GLY B 1 121 ? 2.531 -28.656 9.891 1 64.94 121 GLY B CA 1
ATOM 4900 C C . GLY B 1 121 ? 1.902 -29.219 8.625 1 64.94 121 GLY B C 1
ATOM 4901 O O . GLY B 1 121 ? 2.496 -30.047 7.941 1 64.94 121 GLY B O 1
ATOM 4902 N N . ASP B 1 122 ? 0.593 -28.906 8.461 1 65.31 122 ASP B N 1
ATOM 4903 C CA . ASP B 1 122 ? -0.166 -29.312 7.285 1 65.31 122 ASP B CA 1
ATOM 4904 C C . ASP B 1 122 ? 0.255 -28.531 6.051 1 65.31 122 ASP B C 1
ATOM 4906 O O . ASP B 1 122 ? 0.666 -27.359 6.16 1 65.31 122 ASP B O 1
ATOM 4910 N N . VAL B 1 123 ? 0.28 -29.203 4.969 1 66 123 VAL B N 1
ATOM 4911 C CA . VAL B 1 123 ? 0.676 -28.609 3.697 1 66 123 VAL B CA 1
ATOM 4912 C C . VAL B 1 123 ? -0.182 -27.375 3.416 1 66 123 VAL B C 1
ATOM 4914 O O . VAL B 1 123 ? 0.282 -26.422 2.789 1 66 123 VAL B O 1
ATOM 4917 N N . MET B 1 124 ? -1.368 -27.453 4.031 1 63 124 MET B N 1
ATOM 4918 C CA . MET B 1 124 ? -2.281 -26.344 3.814 1 63 124 MET B CA 1
ATOM 4919 C C . MET B 1 124 ? -1.766 -25.078 4.496 1 63 124 MET B C 1
ATOM 4921 O O . MET B 1 124 ? -2.154 -23.969 4.129 1 63 124 MET B O 1
ATOM 4925 N N . GLN B 1 125 ? -0.993 -25.391 5.449 1 61.62 125 GLN B N 1
ATOM 4926 C CA . GLN B 1 125 ? -0.453 -24.281 6.234 1 61.62 125 GLN B CA 1
ATOM 4927 C C . GLN B 1 125 ? 0.911 -23.859 5.707 1 61.62 125 GLN B C 1
ATOM 4929 O O . GLN B 1 125 ? 1.509 -22.906 6.219 1 61.62 125 GLN B O 1
ATOM 4934 N N . ALA B 1 126 ? 1.146 -24.703 4.648 1 61.72 126 ALA B N 1
ATOM 4935 C CA . ALA B 1 126 ? 2.496 -24.438 4.156 1 61.72 126 ALA B CA 1
ATOM 4936 C C . ALA B 1 126 ? 2.566 -23.078 3.443 1 61.72 126 ALA B C 1
ATOM 4938 O O . ALA B 1 126 ? 1.614 -22.672 2.775 1 61.72 126 ALA B O 1
ATOM 4939 N N . GLN B 1 127 ? 3.609 -22.469 3.682 1 61.38 127 GLN B N 1
ATOM 4940 C CA . GLN B 1 127 ? 3.877 -21.156 3.088 1 61.38 127 GLN B CA 1
ATOM 4941 C C . GLN B 1 127 ? 4.281 -21.297 1.623 1 61.38 127 GLN B C 1
ATOM 4943 O O . GLN B 1 127 ? 4.852 -22.312 1.222 1 61.38 127 GLN B O 1
ATOM 4948 N N . PRO B 1 128 ? 3.873 -20.406 0.852 1 57.91 128 PRO B N 1
ATOM 4949 C CA . PRO B 1 128 ? 4.164 -20.469 -0.583 1 57.91 128 PRO B CA 1
ATOM 4950 C C . PRO B 1 128 ? 5.641 -20.719 -0.875 1 57.91 128 PRO B C 1
ATOM 4952 O O . PRO B 1 128 ? 5.98 -21.312 -1.908 1 57.91 128 PRO B O 1
ATOM 4955 N N . GLU B 1 129 ? 6.484 -20.344 0.082 1 56.09 129 GLU B N 1
ATOM 4956 C CA . GLU B 1 129 ? 7.922 -20.5 -0.138 1 56.09 129 GLU B CA 1
ATOM 4957 C C . GLU B 1 129 ? 8.32 -21.969 -0.123 1 56.09 129 GLU B C 1
ATOM 4959 O O . GLU B 1 129 ? 9.398 -22.328 -0.609 1 56.09 129 GLU B O 1
ATOM 4964 N N . MET B 1 130 ? 7.457 -22.625 0.291 1 64.38 130 MET B N 1
ATOM 4965 C CA . MET B 1 130 ? 7.805 -24.031 0.473 1 64.38 130 MET B CA 1
ATOM 4966 C C . MET B 1 130 ? 7.539 -24.828 -0.801 1 64.38 130 MET B C 1
ATOM 4968 O O . MET B 1 130 ? 7.988 -25.969 -0.933 1 64.38 130 MET B O 1
ATOM 4972 N N . TYR B 1 131 ? 6.949 -24.047 -1.607 1 72.38 131 TYR B N 1
ATOM 4973 C CA . TYR B 1 131 ? 6.566 -24.781 -2.811 1 72.38 131 TYR B CA 1
ATOM 4974 C C . TYR B 1 131 ? 7.633 -24.641 -3.893 1 72.38 131 TYR B C 1
ATOM 4976 O O . TYR B 1 131 ? 7.312 -24.422 -5.062 1 72.38 131 TYR B O 1
ATOM 4984 N N . ASP B 1 132 ? 8.836 -24.625 -3.469 1 78.5 132 ASP B N 1
ATOM 4985 C CA . ASP B 1 132 ? 9.961 -24.625 -4.395 1 78.5 132 ASP B CA 1
ATOM 4986 C C . ASP B 1 132 ? 10.523 -26.031 -4.57 1 78.5 132 ASP B C 1
ATOM 4988 O O . ASP B 1 132 ? 11.023 -26.625 -3.611 1 78.5 132 ASP B O 1
ATOM 4992 N N . LEU B 1 133 ? 10.477 -26.5 -5.711 1 84.25 133 LEU B N 1
ATOM 4993 C CA . LEU B 1 133 ? 10.875 -27.875 -6 1 84.25 133 LEU B CA 1
ATOM 4994 C C . LEU B 1 133 ? 12.336 -28.109 -5.629 1 84.25 133 LEU B C 1
ATOM 4996 O O . LEU B 1 133 ? 12.68 -29.141 -5.055 1 84.25 133 LEU B O 1
ATOM 5000 N N . SER B 1 134 ? 13.148 -27.125 -5.914 1 84.56 134 SER B N 1
ATOM 5001 C CA . SER B 1 134 ? 14.57 -27.234 -5.609 1 84.56 134 SER B CA 1
ATOM 5002 C C . SER B 1 134 ? 14.797 -27.422 -4.109 1 84.56 134 SER B C 1
ATOM 5004 O O . SER B 1 134 ? 15.531 -28.312 -3.689 1 84.56 134 SER B O 1
ATOM 5006 N N . THR B 1 135 ? 14.18 -26.609 -3.422 1 83.5 135 THR B N 1
ATOM 5007 C CA . THR B 1 135 ? 14.328 -26.656 -1.972 1 83.5 135 THR B CA 1
ATOM 5008 C C . THR B 1 135 ? 13.742 -27.953 -1.409 1 83.5 135 THR B C 1
ATOM 5010 O O . THR B 1 135 ? 14.32 -28.562 -0.501 1 83.5 135 THR B O 1
ATOM 5013 N N . ALA B 1 136 ? 12.641 -28.344 -1.926 1 85.44 136 ALA B N 1
ATOM 5014 C CA . ALA B 1 136 ? 11.984 -29.562 -1.467 1 85.44 136 ALA B CA 1
ATOM 5015 C C . ALA B 1 136 ? 12.859 -30.797 -1.721 1 85.44 136 ALA B C 1
ATOM 5017 O O . ALA B 1 136 ? 12.969 -31.672 -0.867 1 85.44 136 ALA B O 1
ATOM 5018 N N . ILE B 1 137 ? 13.5 -30.828 -2.822 1 86.06 137 ILE B N 1
ATOM 5019 C CA . ILE B 1 137 ? 14.367 -31.938 -3.182 1 86.06 137 ILE B CA 1
ATOM 5020 C C . ILE B 1 137 ? 15.57 -31.984 -2.24 1 86.06 137 ILE B C 1
ATOM 5022 O O . ILE B 1 137 ? 15.93 -33.031 -1.727 1 86.06 137 ILE B O 1
ATOM 5026 N N . HIS B 1 138 ? 16.109 -30.828 -1.998 1 85.94 138 HIS B N 1
ATOM 5027 C CA . HIS B 1 138 ? 17.25 -30.766 -1.094 1 85.94 138 HIS B CA 1
ATOM 5028 C C . HIS B 1 138 ? 16.875 -31.188 0.317 1 85.94 138 HIS B C 1
ATOM 5030 O O . HIS B 1 138 ? 17.641 -31.891 0.99 1 85.94 138 HIS B O 1
ATOM 5036 N N . ALA B 1 139 ? 15.766 -30.703 0.703 1 85.38 139 ALA B N 1
ATOM 5037 C CA . ALA B 1 139 ? 15.281 -31.078 2.029 1 85.38 139 ALA B CA 1
ATOM 5038 C C . ALA B 1 139 ? 15.086 -32.594 2.143 1 85.38 139 ALA B C 1
ATOM 5040 O O . ALA B 1 139 ? 15.422 -33.188 3.166 1 85.38 139 ALA B O 1
ATOM 5041 N N . TYR B 1 140 ? 14.555 -33.156 1.207 1 83.31 140 TYR B N 1
ATOM 5042 C CA . TYR B 1 140 ? 14.352 -34.594 1.188 1 83.31 140 TYR B CA 1
ATOM 5043 C C . TYR B 1 140 ? 15.688 -35.312 1.234 1 83.31 140 TYR B C 1
ATOM 5045 O O . TYR B 1 140 ? 15.836 -36.312 1.964 1 83.31 140 TYR B O 1
ATOM 5053 N N . GLU B 1 141 ? 16.578 -34.906 0.415 1 83.31 141 GLU B N 1
ATOM 5054 C CA . GLU B 1 141 ? 17.906 -35.5 0.373 1 83.31 141 GLU B CA 1
ATOM 5055 C C . GLU B 1 141 ? 18.594 -35.438 1.733 1 83.31 141 GLU B C 1
ATOM 5057 O O . GLU B 1 141 ? 19.203 -36.406 2.18 1 83.31 141 GLU B O 1
ATOM 5062 N N . GLU B 1 142 ? 18.422 -34.344 2.318 1 83 142 GLU B N 1
ATOM 5063 C CA . GLU B 1 142 ? 19.031 -34.156 3.631 1 83 142 GLU B CA 1
ATOM 5064 C C . GLU B 1 142 ? 18.359 -35.031 4.684 1 83 142 GLU B C 1
ATOM 5066 O O . GLU B 1 142 ? 19.031 -35.594 5.555 1 83 142 GLU B O 1
ATOM 5071 N N . LEU B 1 143 ? 17.094 -35.031 4.641 1 81.12 143 LEU B N 1
ATOM 5072 C CA . LEU B 1 143 ? 16.359 -35.844 5.59 1 81.12 143 LEU B CA 1
ATOM 5073 C C . LEU B 1 143 ? 16.672 -37.344 5.402 1 81.12 143 LEU B C 1
ATOM 5075 O O . LEU B 1 143 ? 16.766 -38.094 6.383 1 81.12 143 LEU B O 1
ATOM 5079 N N . ALA B 1 144 ? 16.734 -37.781 4.191 1 76.06 144 ALA B N 1
ATOM 5080 C CA . ALA B 1 144 ? 17.062 -39.188 3.891 1 76.06 144 ALA B CA 1
ATOM 5081 C C . ALA B 1 144 ? 18.469 -39.531 4.383 1 76.06 144 ALA B C 1
ATOM 5083 O O . ALA B 1 144 ? 18.719 -40.688 4.781 1 76.06 144 ALA B O 1
ATOM 5084 N N . ALA B 1 145 ? 19.266 -38.531 4.336 1 75.81 145 ALA B N 1
ATOM 5085 C CA . ALA B 1 145 ? 20.641 -38.75 4.777 1 75.81 145 ALA B CA 1
ATOM 5086 C C . ALA B 1 145 ? 20.719 -38.844 6.297 1 75.81 145 ALA B C 1
ATOM 5088 O O . ALA B 1 145 ? 21.625 -39.469 6.848 1 75.81 145 ALA B O 1
ATOM 5089 N N . MET B 1 146 ? 19.797 -38.031 6.969 1 68.81 146 MET B N 1
ATOM 5090 C CA . MET B 1 146 ? 19.797 -38.031 8.43 1 68.81 146 MET B CA 1
ATOM 5091 C C . MET B 1 146 ? 19.25 -39.344 8.977 1 68.81 146 MET B C 1
ATOM 5093 O O . MET B 1 146 ? 19.203 -39.562 10.188 1 68.81 146 MET B O 1
ATOM 5097 N N . GLU B 1 147 ? 18.609 -40.312 8.336 1 55.31 147 GLU B N 1
ATOM 5098 C CA . GLU B 1 147 ? 18.031 -41.562 8.812 1 55.31 147 GLU B CA 1
ATOM 5099 C C . GLU B 1 147 ? 18.984 -42.281 9.773 1 55.31 147 GLU B C 1
ATOM 5101 O O . GLU B 1 147 ? 19.938 -42.938 9.352 1 55.31 147 GLU B O 1
ATOM 5106 N N . SER B 1 148 ? 19.406 -41.562 10.703 1 51.22 148 SER B N 1
ATOM 5107 C CA . SER B 1 148 ? 19.922 -42.406 11.781 1 51.22 148 SER B CA 1
ATOM 5108 C C . SER B 1 148 ? 18.844 -43.375 12.281 1 51.22 148 SER B C 1
ATOM 5110 O O . SER B 1 148 ? 17.656 -43.188 12.039 1 51.22 148 SER B O 1
ATOM 5112 N N . SER B 1 149 ? 19.219 -44.438 13.078 1 50 149 SER B N 1
ATOM 5113 C CA . SER B 1 149 ? 18.625 -45.594 13.695 1 50 149 SER B CA 1
ATOM 5114 C C . SER B 1 149 ? 17.281 -45.25 14.344 1 50 149 SER B C 1
ATOM 5116 O O . SER B 1 149 ? 16.484 -46.156 14.648 1 50 149 SER B O 1
ATOM 5118 N N . HIS B 1 150 ? 17.125 -44.125 15.078 1 47.78 150 HIS B N 1
ATOM 5119 C CA . HIS B 1 150 ? 15.914 -44 15.883 1 47.78 150 HIS B CA 1
ATOM 5120 C C . HIS B 1 150 ? 14.875 -43.125 15.164 1 47.78 150 HIS B C 1
ATOM 5122 O O . HIS B 1 150 ? 14.992 -41.906 15.117 1 47.78 150 HIS B O 1
ATOM 5128 N N . ASP B 1 151 ? 14.227 -43.594 14.156 1 54.59 151 ASP B N 1
ATOM 5129 C CA . ASP B 1 151 ? 13.07 -43.125 13.406 1 54.59 151 ASP B CA 1
ATOM 5130 C C . ASP B 1 151 ? 12.023 -42.5 14.336 1 54.59 151 ASP B C 1
ATOM 5132 O O . ASP B 1 151 ? 11.203 -43.219 14.906 1 54.59 151 ASP B O 1
ATOM 5136 N N . ASP B 1 152 ? 12.242 -41.281 14.859 1 65.75 152 ASP B N 1
ATOM 5137 C CA . ASP B 1 152 ? 11.344 -40.594 15.773 1 65.75 152 ASP B CA 1
ATOM 5138 C C . ASP B 1 152 ? 10.102 -40.094 15.039 1 65.75 152 ASP B C 1
ATOM 5140 O O . ASP B 1 152 ? 10.109 -39.969 13.812 1 65.75 152 ASP B O 1
ATOM 5144 N N . SER B 1 153 ? 9.016 -40.281 15.695 1 73 153 SER B N 1
ATOM 5145 C CA . SER B 1 153 ? 7.676 -39.875 15.297 1 73 153 SER B CA 1
ATOM 5146 C C . SER B 1 153 ? 7.711 -38.531 14.578 1 73 153 SER B C 1
ATOM 5148 O O . SER B 1 153 ? 6.988 -38.312 13.602 1 73 153 SER B O 1
ATOM 5150 N N . GLU B 1 154 ? 8.68 -37.719 14.844 1 73.44 154 GLU B N 1
ATOM 5151 C CA . GLU B 1 154 ? 8.773 -36.375 14.25 1 73.44 154 GLU B CA 1
ATOM 5152 C C . GLU B 1 154 ? 9.375 -36.438 12.852 1 73.44 154 GLU B C 1
ATOM 5154 O O . GLU B 1 154 ? 8.938 -35.719 11.945 1 73.44 154 GLU B O 1
ATOM 5159 N N . LYS B 1 155 ? 10.305 -37.281 12.719 1 74.81 155 LYS B N 1
ATOM 5160 C CA . LYS B 1 155 ? 10.953 -37.469 11.422 1 74.81 155 LYS B CA 1
ATOM 5161 C C . LYS B 1 155 ? 9.977 -38.031 10.391 1 74.81 155 LYS B C 1
ATOM 5163 O O . LYS B 1 155 ? 9.984 -37.625 9.227 1 74.81 155 LYS B O 1
ATOM 5168 N N . LYS B 1 156 ? 9.211 -38.969 10.875 1 78.44 156 LYS B N 1
ATOM 5169 C CA . LYS B 1 156 ? 8.203 -39.562 9.992 1 78.44 156 LYS B CA 1
ATOM 5170 C C . LYS B 1 156 ? 7.191 -38.5 9.539 1 78.44 156 LYS B C 1
ATOM 5172 O O . LYS B 1 156 ? 6.766 -38.5 8.383 1 78.44 156 LYS B O 1
ATOM 5177 N N . ARG B 1 157 ? 6.879 -37.688 10.445 1 79.31 157 ARG B N 1
ATOM 5178 C CA . ARG B 1 157 ? 5.934 -36.625 10.109 1 79.31 157 ARG B CA 1
ATOM 5179 C C . ARG B 1 157 ? 6.535 -35.656 9.102 1 79.31 157 ARG B C 1
ATOM 5181 O O . ARG B 1 157 ? 5.855 -35.219 8.172 1 79.31 157 ARG B O 1
ATOM 5188 N N . ARG B 1 158 ? 7.75 -35.375 9.258 1 80.56 158 ARG B N 1
ATOM 5189 C CA . ARG B 1 158 ? 8.438 -34.438 8.352 1 80.56 158 ARG B CA 1
ATOM 5190 C C . ARG B 1 158 ? 8.562 -35.062 6.953 1 80.56 158 ARG B C 1
ATOM 5192 O O . ARG B 1 158 ? 8.391 -34.344 5.953 1 80.56 158 ARG B O 1
ATOM 5199 N N . ARG B 1 159 ? 8.844 -36.281 6.984 1 81.69 159 ARG B N 1
ATOM 5200 C CA . ARG B 1 159 ? 8.961 -37 5.711 1 81.69 159 ARG B CA 1
ATOM 5201 C C . ARG B 1 159 ? 7.621 -37 4.98 1 81.69 159 ARG B C 1
ATOM 5203 O O . ARG B 1 159 ? 7.574 -36.875 3.756 1 81.69 159 ARG B O 1
ATOM 5210 N N . ARG B 1 160 ? 6.645 -37.25 5.734 1 83.38 160 ARG B N 1
ATOM 5211 C CA . ARG B 1 160 ? 5.309 -37.281 5.148 1 83.38 160 ARG B CA 1
ATOM 5212 C C . ARG B 1 160 ? 4.949 -35.906 4.566 1 83.38 160 ARG B C 1
ATOM 5214 O O . ARG B 1 160 ? 4.355 -35.812 3.488 1 83.38 160 ARG B O 1
ATOM 5221 N N . PHE B 1 161 ? 5.258 -34.906 5.246 1 83.75 161 PHE B N 1
ATOM 5222 C CA . PHE B 1 161 ? 4.996 -33.531 4.773 1 83.75 161 PHE B CA 1
ATOM 5223 C C . PHE B 1 161 ? 5.754 -33.25 3.48 1 83.75 161 PHE B C 1
ATOM 5225 O O . PHE B 1 161 ? 5.184 -32.75 2.523 1 83.75 161 PHE B O 1
ATOM 5232 N N . LEU B 1 162 ? 6.973 -33.594 3.521 1 84.44 162 LEU B N 1
ATOM 5233 C CA . LEU B 1 162 ? 7.805 -33.344 2.352 1 84.44 162 LEU B CA 1
ATOM 5234 C C . LEU B 1 162 ? 7.301 -34.094 1.139 1 84.44 162 LEU B C 1
ATOM 5236 O O . LEU B 1 162 ? 7.352 -33.625 0.012 1 84.44 162 LEU B O 1
ATOM 5240 N N . ARG B 1 163 ? 6.902 -35.312 1.389 1 86.12 163 ARG B N 1
ATOM 5241 C CA . ARG B 1 163 ? 6.332 -36.125 0.316 1 86.12 163 ARG B CA 1
ATOM 5242 C C . ARG B 1 163 ? 5.09 -35.469 -0.269 1 86.12 163 ARG B C 1
ATOM 5244 O O . ARG B 1 163 ? 4.91 -35.438 -1.488 1 86.12 163 ARG B O 1
ATOM 5251 N N . MET B 1 164 ? 4.305 -35 0.585 1 87.06 164 MET B N 1
ATOM 5252 C CA . MET B 1 164 ? 3.084 -34.344 0.142 1 87.06 164 MET B CA 1
ATOM 5253 C C . MET B 1 164 ? 3.41 -33.062 -0.603 1 87.06 164 MET B C 1
ATOM 5255 O O . MET B 1 164 ? 2.775 -32.719 -1.611 1 87.06 164 MET B O 1
ATOM 5259 N N . LEU B 1 165 ? 4.348 -32.344 -0.083 1 88.44 165 LEU B N 1
ATOM 5260 C CA . LEU B 1 165 ? 4.766 -31.094 -0.719 1 88.44 165 LEU B CA 1
ATOM 5261 C C . LEU B 1 165 ? 5.266 -31.344 -2.137 1 88.44 165 LEU B C 1
ATOM 5263 O O . LEU B 1 165 ? 4.895 -30.625 -3.068 1 88.44 165 LEU B O 1
ATOM 5267 N N . ILE B 1 166 ? 6.07 -32.312 -2.287 1 90.62 166 ILE B N 1
ATOM 5268 C CA . ILE B 1 166 ? 6.621 -32.656 -3.592 1 90.62 166 ILE B CA 1
ATOM 5269 C C . ILE B 1 166 ? 5.5 -33.125 -4.523 1 90.62 166 ILE B C 1
ATOM 5271 O O . ILE B 1 166 ? 5.484 -32.781 -5.703 1 90.62 166 ILE B O 1
ATOM 5275 N N . ARG B 1 167 ? 4.613 -33.875 -3.996 1 91.94 167 ARG B N 1
ATOM 5276 C CA . ARG B 1 167 ? 3.463 -34.312 -4.781 1 91.94 167 ARG B CA 1
ATOM 5277 C C . ARG B 1 167 ? 2.676 -33.125 -5.305 1 91.94 167 ARG B C 1
ATOM 5279 O O . ARG B 1 167 ? 2.281 -33.094 -6.473 1 91.94 167 ARG B O 1
ATOM 5286 N N . VAL B 1 168 ? 2.447 -32.156 -4.449 1 91.5 168 VAL B N 1
ATOM 5287 C CA . VAL B 1 168 ? 1.694 -30.953 -4.809 1 91.5 168 VAL B CA 1
ATOM 5288 C C . VAL B 1 168 ? 2.42 -30.203 -5.922 1 91.5 168 VAL B C 1
ATOM 5290 O O . VAL B 1 168 ? 1.81 -29.828 -6.926 1 91.5 168 VAL B O 1
ATOM 5293 N N . ILE B 1 169 ? 3.691 -30.016 -5.746 1 93.38 169 ILE B N 1
ATOM 5294 C CA . ILE B 1 169 ? 4.484 -29.266 -6.711 1 93.38 169 ILE B CA 1
ATOM 5295 C C . ILE B 1 169 ? 4.504 -30 -8.047 1 93.38 169 ILE B C 1
ATOM 5297 O O . ILE B 1 169 ? 4.25 -29.406 -9.094 1 93.38 169 ILE B O 1
ATOM 5301 N N . LEU B 1 170 ? 4.723 -31.297 -8.016 1 96.25 170 LEU B N 1
ATOM 5302 C CA . LEU B 1 170 ? 4.852 -32.062 -9.258 1 96.25 170 LEU B CA 1
ATOM 5303 C C . LEU B 1 170 ? 3.496 -32.219 -9.93 1 96.25 170 LEU B C 1
ATOM 5305 O O . LEU B 1 170 ? 3.418 -32.312 -11.164 1 96.25 170 LEU B O 1
ATOM 5309 N N . SER B 1 171 ? 2.447 -32.312 -9.133 1 96.06 171 SER B N 1
ATOM 5310 C CA . SER B 1 171 ? 1.114 -32.375 -9.727 1 96.06 171 SER B CA 1
ATOM 5311 C C . SER B 1 171 ? 0.831 -31.109 -10.539 1 96.06 171 SER B C 1
ATOM 5313 O O . SER B 1 171 ? 0.083 -31.156 -11.523 1 96.06 171 SER B O 1
ATOM 5315 N N . TYR B 1 172 ? 1.454 -30 -10.102 1 96.62 172 TYR B N 1
ATOM 5316 C CA . TYR B 1 172 ? 1.29 -28.734 -10.812 1 96.62 172 TYR B CA 1
ATOM 5317 C C . TYR B 1 172 ? 2.121 -28.703 -12.086 1 96.62 172 TYR B C 1
ATOM 5319 O O . TYR B 1 172 ? 1.921 -27.844 -12.953 1 96.62 172 TYR B O 1
ATOM 5327 N N . HIS B 1 173 ? 2.955 -29.734 -12.328 1 98 173 HIS B N 1
ATOM 5328 C CA . HIS B 1 173 ? 3.787 -29.844 -13.523 1 98 173 HIS B CA 1
ATOM 5329 C C . HIS B 1 173 ? 3.123 -30.734 -14.57 1 98 173 HIS B C 1
ATOM 5331 O O . HIS B 1 173 ? 3.689 -30.969 -15.641 1 98 173 HIS B O 1
ATOM 5337 N N . ILE B 1 174 ? 1.953 -31.25 -14.266 1 98.06 174 ILE B N 1
ATOM 5338 C CA . ILE B 1 174 ? 1.325 -32.219 -15.148 1 98.06 174 ILE B CA 1
ATOM 5339 C C . ILE B 1 174 ? 0.013 -31.672 -15.695 1 98.06 174 ILE B C 1
ATOM 5341 O O . ILE B 1 174 ? -0.867 -31.281 -14.922 1 98.06 174 ILE B O 1
ATOM 5345 N N . ILE B 1 175 ? -0.063 -31.578 -16.969 1 97.44 175 ILE B N 1
ATOM 5346 C CA . ILE B 1 175 ? -1.316 -31.266 -17.641 1 97.44 175 ILE B CA 1
ATOM 5347 C C . ILE B 1 175 ? -2.004 -32.562 -18.078 1 97.44 175 ILE B C 1
ATOM 5349 O O . ILE B 1 175 ? -1.379 -33.406 -18.703 1 97.44 175 ILE B O 1
ATOM 5353 N N . PRO B 1 176 ? -3.307 -32.75 -17.75 1 96.12 176 PRO B N 1
ATOM 5354 C CA . PRO B 1 176 ? -4.012 -33.875 -18.328 1 96.12 176 PRO B CA 1
ATOM 5355 C C . PRO B 1 176 ? -4.141 -33.812 -19.844 1 96.12 176 PRO B C 1
ATOM 5357 O O . PRO B 1 176 ? -4.492 -32.75 -20.375 1 96.12 176 PRO B O 1
ATOM 5360 N N . GLY B 1 177 ? -3.746 -34.781 -20.5 1 94.19 177 GLY B N 1
ATOM 5361 C CA . GLY B 1 177 ? -3.799 -34.844 -21.953 1 94.19 177 GLY B CA 1
ATOM 5362 C C . GLY B 1 177 ? -2.473 -34.5 -22.609 1 94.19 177 GLY B C 1
ATOM 5363 O O . GLY B 1 177 ? -1.528 -34.094 -21.938 1 94.19 177 GLY B O 1
ATOM 5364 N N . GLU B 1 178 ? -2.447 -34.75 -23.844 1 93.94 178 GLU B N 1
ATOM 5365 C CA . GLU B 1 178 ? -1.266 -34.469 -24.641 1 93.94 178 GLU B CA 1
ATOM 5366 C C . GLU B 1 178 ? -1.39 -33.094 -25.328 1 93.94 178 GLU B C 1
ATOM 5368 O O . GLU B 1 178 ? -2.182 -32.938 -26.25 1 93.94 178 GLU B O 1
ATOM 5373 N N . VAL B 1 179 ? -0.558 -32.156 -24.828 1 93.81 179 VAL B N 1
ATOM 5374 C CA . VAL B 1 179 ? -0.626 -30.781 -25.328 1 93.81 179 VAL B CA 1
ATOM 5375 C C . VAL B 1 179 ? 0.749 -30.344 -25.828 1 93.81 179 VAL B C 1
ATOM 5377 O O . VAL B 1 179 ? 1.646 -30.062 -25.031 1 93.81 179 VAL B O 1
ATOM 5380 N N . GLY B 1 180 ? 0.852 -30.25 -27.078 1 91.62 180 GLY B N 1
ATOM 5381 C CA . GLY B 1 180 ? 2.096 -29.781 -27.672 1 91.62 180 GLY B CA 1
ATOM 5382 C C . GLY B 1 180 ? 2.254 -28.281 -27.609 1 91.62 180 GLY B C 1
ATOM 5383 O O . GLY B 1 180 ? 1.354 -27.562 -27.141 1 91.62 180 GLY B O 1
ATOM 5384 N N . THR B 1 181 ? 3.402 -27.797 -28.047 1 86.62 181 THR B N 1
ATOM 5385 C CA . THR B 1 181 ? 3.717 -26.375 -27.953 1 86.62 181 THR B CA 1
ATOM 5386 C C . THR B 1 181 ? 2.746 -25.547 -28.797 1 86.62 181 THR B C 1
ATOM 5388 O O . THR B 1 181 ? 2.396 -24.422 -28.438 1 86.62 181 THR B O 1
ATOM 5391 N N . GLN B 1 182 ? 2.318 -26.094 -29.906 1 79.81 182 GLN B N 1
ATOM 5392 C CA . GLN B 1 182 ? 1.36 -25.391 -30.75 1 79.81 182 GLN B CA 1
ATOM 5393 C C . GLN B 1 182 ? 0.017 -25.234 -30.047 1 79.81 182 GLN B C 1
ATOM 5395 O O . GLN B 1 182 ? -0.562 -24.141 -30.047 1 79.81 182 GLN B O 1
ATOM 5400 N N . LYS B 1 183 ? -0.411 -26.328 -29.484 1 82.75 183 LYS B N 1
ATOM 5401 C CA . LYS B 1 183 ? -1.675 -26.281 -28.75 1 82.75 183 LYS B CA 1
ATOM 5402 C C . LYS B 1 183 ? -1.565 -25.391 -27.516 1 82.75 183 LYS B C 1
ATOM 5404 O O . LYS B 1 183 ? -2.525 -24.703 -27.156 1 82.75 183 LYS B O 1
ATOM 5409 N N . LEU B 1 184 ? -0.4 -25.391 -26.906 1 85.56 184 LEU B N 1
ATOM 5410 C CA . LEU B 1 184 ? -0.166 -24.547 -25.734 1 85.56 184 LEU B CA 1
ATOM 5411 C C . LEU B 1 184 ? -0.369 -23.078 -26.078 1 85.56 184 LEU B C 1
ATOM 5413 O O . LEU B 1 184 ? -0.773 -22.281 -25.219 1 85.56 184 LEU B O 1
ATOM 5417 N N . SER B 1 185 ? -0.175 -22.719 -27.266 1 76.94 185 SER B N 1
ATOM 5418 C CA . SER B 1 185 ? -0.221 -21.312 -27.672 1 76.94 185 SER B CA 1
ATOM 5419 C C . SER B 1 185 ? -1.643 -20.891 -28.016 1 76.94 185 SER B C 1
ATOM 5421 O O . SER B 1 185 ? -1.92 -19.703 -28.156 1 76.94 185 SER B O 1
ATOM 5423 N N . GLU B 1 186 ? -2.545 -21.828 -28 1 75.25 186 GLU B N 1
ATOM 5424 C CA . GLU B 1 186 ? -3.893 -21.531 -28.484 1 75.25 186 GLU B CA 1
ATOM 5425 C C . GLU B 1 186 ? -4.773 -21 -27.359 1 75.25 186 GLU B C 1
ATOM 5427 O O . GLU B 1 186 ? -5.75 -20.297 -27.609 1 75.25 186 GLU B O 1
ATOM 5432 N N . VAL B 1 187 ? -4.395 -21.484 -26.219 1 79.88 187 VAL B N 1
ATOM 5433 C CA . VAL B 1 187 ? -5.195 -21 -25.094 1 79.88 187 VAL B CA 1
ATOM 5434 C C . VAL B 1 187 ? -4.285 -20.391 -24.031 1 79.88 187 VAL B C 1
ATOM 5436 O O . VAL B 1 187 ? -3.084 -20.672 -24 1 79.88 187 VAL B O 1
ATOM 5439 N N . SER B 1 188 ? -4.922 -19.578 -23.25 1 86.31 188 SER B N 1
ATOM 5440 C CA . SER B 1 188 ? -4.137 -18.781 -22.312 1 86.31 188 SER B CA 1
ATOM 5441 C C . SER B 1 188 ? -3.854 -19.578 -21.031 1 86.31 188 SER B C 1
ATOM 5443 O O . SER B 1 188 ? -2.822 -19.375 -20.391 1 86.31 188 SER B O 1
ATOM 5445 N N . THR B 1 189 ? -4.84 -20.484 -20.672 1 93.25 189 THR B N 1
ATOM 5446 C CA . THR B 1 189 ? -4.625 -21.219 -19.422 1 93.25 189 THR B CA 1
ATOM 5447 C C . THR B 1 189 ? -4.953 -22.688 -19.594 1 93.25 189 THR B C 1
ATOM 5449 O O . THR B 1 189 ? -5.754 -23.062 -20.469 1 93.25 189 THR B O 1
ATOM 5452 N N . TYR B 1 190 ? -4.266 -23.547 -18.797 1 94.81 190 TYR B N 1
ATOM 5453 C CA . TYR B 1 190 ? -4.488 -24.984 -18.797 1 94.81 190 TYR B CA 1
ATOM 5454 C C . TYR B 1 190 ? -4.648 -25.516 -17.375 1 94.81 190 TYR B C 1
ATOM 5456 O O . TYR B 1 190 ? -3.947 -25.062 -16.469 1 94.81 190 TYR B O 1
ATOM 5464 N N . PRO B 1 191 ? -5.582 -26.422 -17.234 1 95.56 191 PRO B N 1
ATOM 5465 C CA . PRO B 1 191 ? -5.656 -27.078 -15.922 1 95.56 191 PRO B CA 1
ATOM 5466 C C . PRO B 1 191 ? -4.504 -28.047 -15.68 1 95.56 191 PRO B C 1
ATOM 5468 O O . PRO B 1 191 ? -3.979 -28.641 -16.625 1 95.56 191 PRO B O 1
ATOM 5471 N N . THR B 1 192 ? -4.117 -28.172 -14.492 1 97.56 192 THR B N 1
ATOM 5472 C CA . THR B 1 192 ? -3.119 -29.156 -14.102 1 97.56 192 THR B CA 1
ATOM 5473 C C . THR B 1 192 ? -3.76 -30.266 -13.281 1 97.56 192 THR B C 1
ATOM 5475 O O . THR B 1 192 ? -4.977 -30.297 -13.094 1 97.56 192 THR B O 1
ATOM 5478 N N . LYS B 1 193 ? -2.945 -31.172 -12.867 1 96.75 193 LYS B N 1
ATOM 5479 C CA . LYS B 1 193 ? -3.441 -32.281 -12.039 1 96.75 193 LYS B CA 1
ATOM 5480 C C . LYS B 1 193 ? -3.475 -31.875 -10.57 1 96.75 193 LYS B C 1
ATOM 5482 O O . LYS B 1 193 ? -3.857 -32.688 -9.719 1 96.75 193 LYS B O 1
ATOM 5487 N N . LEU B 1 194 ? -3.109 -30.672 -10.273 1 95.5 194 LEU B N 1
ATOM 5488 C CA . LEU B 1 194 ? -3.172 -30.203 -8.891 1 95.5 194 LEU B CA 1
ATOM 5489 C C . LEU B 1 194 ? -4.566 -29.688 -8.555 1 95.5 194 LEU B C 1
ATOM 5491 O O . LEU B 1 194 ? -5.051 -28.734 -9.18 1 95.5 194 LEU B O 1
ATOM 5495 N N . SER B 1 195 ? -5.211 -30.312 -7.613 1 92.81 195 SER B N 1
ATOM 5496 C CA . SER B 1 195 ? -6.473 -29.875 -7.027 1 92.81 195 SER B CA 1
ATOM 5497 C C . SER B 1 195 ? -6.383 -29.828 -5.504 1 92.81 195 SER B C 1
ATOM 5499 O O . SER B 1 195 ? -5.859 -30.75 -4.875 1 92.81 195 SER B O 1
ATOM 5501 N N . LEU B 1 196 ? -6.777 -28.734 -5 1 87.62 196 LEU B N 1
ATOM 5502 C CA . LEU B 1 196 ? -6.762 -28.531 -3.555 1 87.62 196 LEU B CA 1
ATOM 5503 C C . LEU B 1 196 ? -8.18 -28.344 -3.02 1 87.62 196 LEU B C 1
ATOM 5505 O O . LEU B 1 196 ? -8.914 -27.469 -3.506 1 87.62 196 LEU B O 1
ATOM 5509 N N . ARG B 1 197 ? -8.539 -29.016 -2.02 1 81.94 197 ARG B N 1
ATOM 5510 C CA . ARG B 1 197 ? -9.898 -29.031 -1.489 1 81.94 197 ARG B CA 1
ATOM 5511 C C . ARG B 1 197 ? -10.266 -27.672 -0.902 1 81.94 197 ARG B C 1
ATOM 5513 O O . ARG B 1 197 ? -11.43 -27.266 -0.95 1 81.94 197 ARG B O 1
ATOM 5520 N N . PHE B 1 198 ? -9.32 -26.969 -0.404 1 84.12 198 PHE B N 1
ATOM 5521 C CA . PHE B 1 198 ? -9.633 -25.734 0.329 1 84.12 198 PHE B CA 1
ATOM 5522 C C . PHE B 1 198 ? -9.695 -24.547 -0.614 1 84.12 198 PHE B C 1
ATOM 5524 O O . PHE B 1 198 ? -10.039 -23.438 -0.197 1 84.12 198 PHE B O 1
ATOM 5531 N N . ALA B 1 199 ? -9.328 -24.734 -1.846 1 88.94 199 ALA B N 1
ATOM 5532 C CA . ALA B 1 199 ? -9.359 -23.672 -2.836 1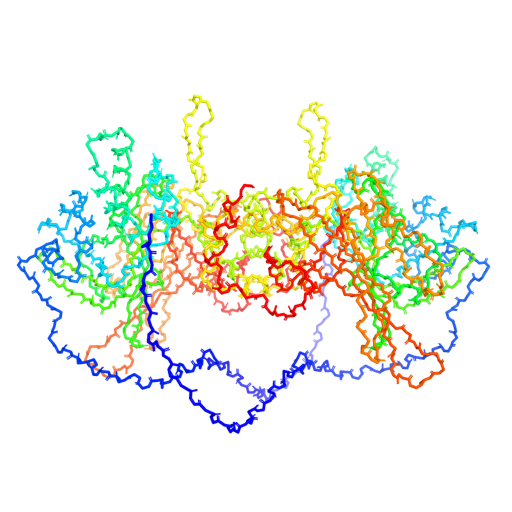 88.94 199 ALA B CA 1
ATOM 5533 C C . ALA B 1 199 ? -10.016 -24.141 -4.133 1 88.94 199 ALA B C 1
ATOM 5535 O O . ALA B 1 199 ? -9.812 -25.281 -4.559 1 88.94 199 ALA B O 1
ATOM 5536 N N . MET B 1 200 ? -10.836 -23.312 -4.738 1 92.19 200 MET B N 1
ATOM 5537 C CA . MET B 1 200 ? -11.469 -23.547 -6.031 1 92.19 200 MET B CA 1
ATOM 5538 C C . MET B 1 200 ? -12.367 -24.781 -5.984 1 92.19 200 MET B C 1
ATOM 5540 O O . MET B 1 200 ? -12.516 -25.484 -6.98 1 92.19 200 MET B O 1
ATOM 5544 N N . HIS B 1 201 ? -12.836 -25.188 -4.852 1 89.38 201 HIS B N 1
ATOM 5545 C CA . HIS B 1 201 ? -13.758 -26.312 -4.703 1 89.38 201 HIS B CA 1
ATOM 5546 C C . HIS B 1 201 ? -13.242 -27.547 -5.434 1 89.38 201 HIS B C 1
ATOM 5548 O O . HIS B 1 201 ? -13.984 -28.188 -6.176 1 89.38 201 HIS B O 1
ATOM 5554 N N . ASN B 1 202 ? -12 -27.766 -5.441 1 89.69 202 ASN B N 1
ATOM 5555 C CA . ASN B 1 202 ? -11.32 -28.938 -5.965 1 89.69 202 ASN B CA 1
ATOM 5556 C C . ASN B 1 202 ? -11.133 -28.859 -7.477 1 89.69 202 ASN B C 1
ATOM 5558 O O . ASN B 1 202 ? -10.703 -29.828 -8.109 1 89.69 202 ASN B O 1
ATOM 5562 N N . GLU B 1 203 ? -11.492 -27.688 -7.98 1 91.75 203 GLU B N 1
ATOM 5563 C CA . GLU B 1 203 ? -11.133 -27.484 -9.383 1 91.75 203 GLU B CA 1
ATOM 5564 C C . GLU B 1 203 ? -9.617 -27.438 -9.555 1 91.75 203 GLU B C 1
ATOM 5566 O O . GLU B 1 203 ? -8.898 -26.953 -8.68 1 91.75 203 GLU B O 1
ATOM 5571 N N . PRO B 1 204 ? -9.148 -27.953 -10.648 1 95.31 204 PRO B N 1
ATOM 5572 C CA . PRO B 1 204 ? -7.699 -27.969 -10.859 1 95.31 204 PRO B CA 1
ATOM 5573 C C . PRO B 1 204 ? -7.082 -26.578 -10.914 1 95.31 204 PRO B C 1
ATOM 5575 O O . PRO B 1 204 ? -7.676 -25.656 -11.484 1 95.31 204 PRO B O 1
ATOM 5578 N N . GLN B 1 205 ? -5.945 -26.484 -10.281 1 95.75 205 GLN B N 1
ATOM 5579 C CA . GLN B 1 205 ? -5.156 -25.266 -10.445 1 95.75 205 GLN B CA 1
ATOM 5580 C C . GLN B 1 205 ? -4.668 -25.109 -11.883 1 95.75 205 GLN B C 1
ATOM 5582 O O . GLN B 1 205 ? -4.352 -26.094 -12.547 1 95.75 205 GLN B O 1
ATOM 5587 N N . ARG B 1 206 ? -4.594 -23.906 -12.328 1 96.5 206 ARG B N 1
ATOM 5588 C CA . ARG B 1 206 ? -4.289 -23.688 -13.734 1 96.5 206 ARG B CA 1
ATOM 5589 C C . ARG B 1 206 ? -2.928 -23.016 -13.906 1 96.5 206 ARG B C 1
ATOM 5591 O O . ARG B 1 206 ? -2.404 -22.422 -12.961 1 96.5 206 ARG B O 1
ATOM 5598 N N . ILE B 1 207 ? -2.311 -23.125 -15.031 1 97.12 207 ILE B N 1
ATOM 5599 C CA . ILE B 1 207 ? -1.118 -22.406 -15.438 1 97.12 207 ILE B CA 1
ATOM 5600 C C . ILE B 1 207 ? -1.463 -21.453 -16.594 1 97.12 207 ILE B C 1
ATOM 5602 O O . ILE B 1 207 ? -2.414 -21.688 -17.328 1 97.12 207 ILE B O 1
ATOM 5606 N N . ARG B 1 208 ? -0.724 -20.422 -16.625 1 94.94 208 ARG B N 1
ATOM 5607 C CA . ARG B 1 208 ? -0.837 -19.484 -17.734 1 94.94 208 ARG B CA 1
ATOM 5608 C C . ARG B 1 208 ? 0.272 -19.703 -18.75 1 94.94 208 ARG B C 1
ATOM 5610 O O . ARG B 1 208 ? 1.428 -19.938 -18.391 1 94.94 208 ARG B O 1
ATOM 5617 N N . VAL B 1 209 ? -0.107 -19.703 -20 1 92.62 209 VAL B N 1
ATOM 5618 C CA . VAL B 1 209 ? 0.867 -19.891 -21.062 1 92.62 209 VAL B CA 1
ATOM 5619 C C . VAL B 1 209 ? 0.856 -18.688 -22 1 92.62 209 VAL B C 1
ATOM 5621 O O . VAL B 1 209 ? -0.209 -18.156 -22.344 1 92.62 209 VAL B O 1
ATOM 5624 N N . GLU B 1 210 ? 2.02 -18.266 -22.219 1 84 210 GLU B N 1
ATOM 5625 C CA . GLU B 1 210 ? 2.223 -17.188 -23.188 1 84 210 GLU B CA 1
ATOM 5626 C C . GLU B 1 210 ? 3.213 -17.609 -24.281 1 84 210 GLU B C 1
ATOM 5628 O O . GLU B 1 210 ? 4.215 -18.266 -23.984 1 84 210 GLU B O 1
ATOM 5633 N N . SER B 1 211 ? 2.816 -17.344 -25.484 1 80.62 211 SER B N 1
ATOM 5634 C CA . SER B 1 211 ? 3.688 -17.703 -26.594 1 80.62 211 SER B CA 1
ATOM 5635 C C . SER B 1 211 ? 4.055 -16.484 -27.422 1 80.62 211 SER B C 1
ATOM 5637 O O . SER B 1 211 ? 3.244 -15.562 -27.578 1 80.62 211 SER B O 1
ATOM 5639 N N . SER B 1 212 ? 5.328 -16.484 -27.719 1 74.06 212 SER B N 1
ATOM 5640 C CA . SER B 1 212 ? 5.832 -15.477 -28.656 1 74.06 212 SER B CA 1
ATOM 5641 C C . SER B 1 212 ? 6.18 -16.094 -30 1 74.06 212 SER B C 1
ATOM 5643 O O . SER B 1 212 ? 6.609 -17.25 -30.078 1 74.06 212 SER B O 1
ATOM 5645 N N . LEU B 1 213 ? 5.988 -15.289 -31.047 1 66 213 LEU B N 1
ATOM 5646 C CA . LEU B 1 213 ? 6.258 -15.789 -32.375 1 66 213 LEU B CA 1
ATOM 5647 C C . LEU B 1 213 ? 7.68 -15.453 -32.812 1 66 213 LEU B C 1
ATOM 5649 O O . LEU B 1 213 ? 8.297 -16.203 -33.562 1 66 213 LEU B O 1
ATOM 5653 N N . ILE B 1 214 ? 8.164 -14.266 -32.375 1 66.06 214 ILE B N 1
ATOM 5654 C CA . ILE B 1 214 ? 9.477 -13.828 -32.844 1 66.06 214 ILE B CA 1
ATOM 5655 C C . ILE B 1 214 ? 10.336 -13.391 -31.672 1 66.06 214 ILE B C 1
ATOM 5657 O O . ILE B 1 214 ? 10.141 -12.305 -31.125 1 66.06 214 ILE B O 1
ATOM 5661 N N . PRO B 1 215 ? 11.336 -14.211 -31.531 1 70.06 215 PRO B N 1
ATOM 5662 C CA . PRO B 1 215 ? 11.523 -15.641 -31.812 1 70.06 215 PRO B CA 1
ATOM 5663 C C . PRO B 1 215 ? 10.469 -16.516 -31.141 1 70.06 215 PRO B C 1
ATOM 5665 O O . PRO B 1 215 ? 9.828 -16.078 -30.172 1 70.06 215 PRO B O 1
ATOM 5668 N N . PRO B 1 216 ? 10.188 -17.641 -31.656 1 74.56 216 PRO B N 1
ATOM 5669 C CA . PRO B 1 216 ? 9.195 -18.516 -31.031 1 74.56 216 PRO B CA 1
ATOM 5670 C C . PRO B 1 216 ? 9.586 -18.938 -29.609 1 74.56 216 PRO B C 1
ATOM 5672 O O . PRO B 1 216 ? 10.742 -19.281 -29.359 1 74.56 216 PRO B O 1
ATOM 5675 N N . SER B 1 217 ? 8.781 -18.625 -28.719 1 84.62 217 SER B N 1
ATOM 5676 C CA . SER B 1 217 ? 9.023 -19 -27.328 1 84.62 217 SER B CA 1
ATOM 5677 C C . SER B 1 217 ? 7.711 -19.234 -26.594 1 84.62 217 SER B C 1
ATOM 5679 O O . SER B 1 217 ? 6.668 -18.703 -26.969 1 84.62 217 SER B O 1
ATOM 5681 N N . THR B 1 218 ? 7.777 -20.188 -25.734 1 89.44 218 THR B N 1
ATOM 5682 C CA . THR B 1 218 ? 6.656 -20.484 -24.859 1 89.44 218 THR B CA 1
ATOM 5683 C C . THR B 1 218 ? 7.051 -20.297 -23.391 1 89.44 218 THR B C 1
ATOM 5685 O O . THR B 1 218 ? 8.055 -20.859 -22.938 1 89.44 218 THR B O 1
ATOM 5688 N N . THR B 1 219 ? 6.297 -19.438 -22.719 1 92.12 219 THR B N 1
ATOM 5689 C CA . THR B 1 219 ? 6.566 -19.156 -21.312 1 92.12 219 THR B CA 1
ATOM 5690 C C . THR B 1 219 ? 5.363 -19.516 -20.453 1 92.12 219 THR B C 1
ATOM 5692 O O . THR B 1 219 ? 4.223 -19.219 -20.797 1 92.12 219 THR B O 1
ATOM 5695 N N . VAL B 1 220 ? 5.684 -20.219 -19.375 1 94.5 220 VAL B N 1
ATOM 5696 C CA . VAL B 1 220 ? 4.645 -20.625 -18.438 1 94.5 220 VAL B CA 1
ATOM 5697 C C . VAL B 1 220 ? 4.688 -19.75 -17.188 1 94.5 220 VAL B C 1
ATOM 5699 O O . VAL B 1 220 ? 5.758 -19.531 -16.609 1 94.5 220 VAL B O 1
ATOM 5702 N N . ASN B 1 221 ? 3.561 -19.219 -16.766 1 94.44 221 ASN B N 1
ATOM 5703 C CA . ASN B 1 221 ? 3.371 -18.406 -15.562 1 94.44 221 ASN B CA 1
ATOM 5704 C C . ASN B 1 221 ? 4.336 -17.234 -15.516 1 94.44 221 ASN B C 1
ATOM 5706 O O . ASN B 1 221 ? 4.902 -16.922 -14.461 1 94.44 221 ASN B O 1
ATOM 5710 N N . PHE B 1 222 ? 4.715 -16.719 -16.656 1 88.69 222 PHE B N 1
ATOM 5711 C CA . PHE B 1 222 ? 5.465 -15.484 -16.844 1 88.69 222 PHE B CA 1
ATOM 5712 C C . PHE B 1 222 ? 6.961 -15.727 -16.672 1 88.69 222 PHE B C 1
ATOM 5714 O O . PHE B 1 222 ? 7.781 -14.93 -17.125 1 88.69 222 PHE B O 1
ATOM 5721 N N . TYR B 1 223 ? 7.387 -16.891 -16.094 1 87.75 223 TYR B N 1
ATOM 5722 C CA . TYR B 1 223 ? 8.797 -16.938 -15.734 1 87.75 223 TYR B CA 1
ATOM 5723 C C . TYR B 1 223 ? 9.445 -18.219 -16.234 1 87.75 223 TYR B C 1
ATOM 5725 O O . TYR B 1 223 ? 10.672 -18.297 -16.375 1 87.75 223 TYR B O 1
ATOM 5733 N N . SER B 1 224 ? 8.703 -19.25 -16.453 1 94.12 224 SER B N 1
ATOM 5734 C CA . SER B 1 224 ? 9.273 -20.531 -16.844 1 94.12 224 SER B CA 1
ATOM 5735 C C . SER B 1 224 ? 9.227 -20.734 -18.359 1 94.12 224 SER B C 1
ATOM 5737 O O . SER B 1 224 ? 8.148 -20.953 -18.922 1 94.12 224 SER B O 1
ATOM 5739 N N . LYS B 1 225 ? 10.328 -20.781 -18.984 1 93 225 LYS B N 1
ATOM 5740 C CA . LYS B 1 225 ? 10.406 -20.906 -20.438 1 93 225 LYS B CA 1
ATOM 5741 C C . LYS B 1 225 ? 10.602 -22.359 -20.859 1 93 225 LYS B C 1
ATOM 5743 O O . LYS B 1 225 ? 11.359 -23.094 -20.234 1 93 225 LYS B O 1
ATOM 5748 N N . VAL B 1 226 ? 9.922 -22.719 -21.875 1 94.81 226 VAL B N 1
ATOM 5749 C CA . VAL B 1 226 ? 10.133 -24.031 -22.469 1 94.81 226 VAL B CA 1
ATOM 5750 C C . VAL B 1 226 ? 11.398 -24.016 -23.328 1 94.81 226 VAL B C 1
ATOM 5752 O O . VAL B 1 226 ? 11.453 -23.312 -24.344 1 94.81 226 VAL B O 1
ATOM 5755 N N . VAL B 1 227 ? 12.352 -24.75 -22.922 1 94.5 227 VAL B N 1
ATOM 5756 C CA . VAL B 1 227 ? 13.633 -24.75 -23.625 1 94.5 227 VAL B CA 1
ATOM 5757 C C . VAL B 1 227 ? 13.656 -25.859 -24.656 1 94.5 227 VAL B C 1
ATOM 5759 O O . VAL B 1 227 ? 14.383 -25.781 -25.656 1 94.5 227 VAL B O 1
ATOM 5762 N N . SER B 1 228 ? 13.055 -26.984 -24.422 1 92 228 SER B N 1
ATOM 5763 C CA . SER B 1 228 ? 12.859 -28.109 -25.344 1 92 228 SER B CA 1
ATOM 5764 C C . SER B 1 228 ? 11.438 -28.656 -25.25 1 92 228 SER B C 1
ATOM 5766 O O . SER B 1 228 ? 11 -29.078 -24.188 1 92 228 SER B O 1
ATOM 5768 N N . GLY B 1 229 ? 10.82 -28.578 -26.422 1 92.31 229 GLY B N 1
ATOM 5769 C CA . GLY B 1 229 ? 9.414 -28.969 -26.391 1 92.31 229 GLY B CA 1
ATOM 5770 C C . GLY B 1 229 ? 9.117 -30.188 -27.234 1 92.31 229 GLY B C 1
ATOM 5771 O O . GLY B 1 229 ? 9.938 -30.594 -28.062 1 92.31 229 GLY B O 1
ATOM 5772 N N . ASN B 1 230 ? 8.008 -30.938 -26.859 1 93 230 ASN B N 1
ATOM 5773 C CA . ASN B 1 230 ? 7.371 -31.953 -27.703 1 93 230 ASN B CA 1
ATOM 5774 C C . ASN B 1 230 ? 8.188 -33.25 -27.734 1 93 230 ASN B C 1
ATOM 5776 O O . ASN B 1 230 ? 8.352 -33.844 -28.797 1 93 230 ASN B O 1
ATOM 5780 N N . THR B 1 231 ? 8.828 -33.562 -26.641 1 94.25 231 THR B N 1
ATOM 5781 C CA . THR B 1 231 ? 9.422 -34.875 -26.562 1 94.25 231 THR B CA 1
ATOM 5782 C C . THR B 1 231 ? 8.344 -35.969 -26.422 1 94.25 231 THR B C 1
ATOM 5784 O O . THR B 1 231 ? 7.68 -36.031 -25.391 1 94.25 231 THR B O 1
ATOM 5787 N N . GLN B 1 232 ? 8.211 -36.719 -27.453 1 94.5 232 GLN B N 1
ATOM 5788 C CA . GLN B 1 232 ? 7.141 -37.719 -27.5 1 94.5 232 GLN B CA 1
ATOM 5789 C C . GLN B 1 232 ? 7.5 -38.969 -26.703 1 94.5 232 GLN B C 1
ATOM 5791 O O . GLN B 1 232 ? 8.641 -39.438 -26.75 1 94.5 232 GLN B O 1
ATOM 5796 N N . THR B 1 233 ? 6.57 -39.438 -25.906 1 95.06 233 THR B N 1
ATOM 5797 C CA . THR B 1 233 ? 6.676 -40.688 -25.172 1 95.06 233 THR B CA 1
ATOM 5798 C C . THR B 1 233 ? 5.441 -41.562 -25.406 1 95.06 233 THR B C 1
ATOM 5800 O O . THR B 1 233 ? 4.57 -41.188 -26.203 1 95.06 233 THR B O 1
ATOM 5803 N N . MET B 1 234 ? 5.461 -42.719 -24.766 1 93.44 234 MET B N 1
ATOM 5804 C CA . MET B 1 234 ? 4.367 -43.688 -24.938 1 93.44 234 MET B CA 1
ATOM 5805 C C . MET B 1 234 ? 3.066 -43.125 -24.359 1 93.44 234 MET B C 1
ATOM 5807 O O . MET B 1 234 ? 1.984 -43.406 -24.875 1 93.44 234 MET B O 1
ATOM 5811 N N . ASN B 1 235 ? 3.188 -42.438 -23.312 1 95.12 235 ASN B N 1
ATOM 5812 C CA . ASN B 1 235 ? 1.985 -42 -22.594 1 95.12 235 ASN B CA 1
ATOM 5813 C C . ASN B 1 235 ? 1.878 -40.469 -22.547 1 95.12 235 ASN B C 1
ATOM 5815 O O . ASN B 1 235 ? 1.291 -39.938 -21.609 1 95.12 235 ASN B O 1
ATOM 5819 N N . GLY B 1 236 ? 2.551 -39.75 -23.531 1 95 236 GLY B N 1
ATOM 5820 C CA . GLY B 1 236 ? 2.34 -38.312 -23.578 1 95 236 GLY B CA 1
ATOM 5821 C C . GLY B 1 236 ? 3.562 -37.531 -24.031 1 95 236 GLY B C 1
ATOM 5822 O O . GLY B 1 236 ? 4.355 -38.031 -24.828 1 95 236 GLY B O 1
ATOM 5823 N N . LEU B 1 237 ? 3.656 -36.219 -23.578 1 96.44 237 LEU B N 1
ATOM 5824 C CA . LEU B 1 237 ? 4.707 -35.312 -24.016 1 96.44 237 LEU B CA 1
ATOM 5825 C C . LEU B 1 237 ? 5.492 -34.75 -22.844 1 96.44 237 LEU B C 1
ATOM 5827 O O . LEU B 1 237 ? 4.938 -34.562 -21.75 1 96.44 237 LEU B O 1
ATOM 5831 N N . ILE B 1 238 ? 6.75 -34.5 -23.109 1 97.06 238 ILE B N 1
ATOM 5832 C CA . ILE B 1 238 ? 7.605 -33.844 -22.141 1 97.06 238 ILE B CA 1
ATOM 5833 C C . ILE B 1 238 ? 8.039 -32.469 -22.688 1 97.06 238 ILE B C 1
ATOM 5835 O O . ILE B 1 238 ? 8.508 -32.375 -23.828 1 97.06 238 ILE B O 1
ATOM 5839 N N . HIS B 1 239 ? 7.754 -31.438 -21.969 1 97.38 239 HIS B N 1
ATOM 5840 C CA . HIS B 1 239 ? 8.344 -30.125 -22.203 1 97.38 239 HIS B CA 1
ATOM 5841 C C . HIS B 1 239 ? 9.391 -29.797 -21.156 1 97.38 239 HIS B C 1
ATOM 5843 O O . HIS B 1 239 ? 9.094 -29.797 -19.953 1 97.38 239 HIS B O 1
ATOM 5849 N N . VAL B 1 240 ? 10.602 -29.531 -21.562 1 97.25 240 VAL B N 1
ATOM 5850 C CA . VAL B 1 240 ? 11.656 -29.156 -20.625 1 97.25 240 VAL B CA 1
ATOM 5851 C C . VAL B 1 240 ? 11.594 -27.656 -20.359 1 97.25 240 VAL B C 1
ATOM 5853 O O . VAL B 1 240 ? 11.547 -26.844 -21.281 1 97.25 240 VAL B O 1
ATOM 5856 N N . VAL B 1 241 ? 11.578 -27.266 -19.078 1 96.69 241 VAL B N 1
ATOM 5857 C CA . VAL B 1 241 ? 11.469 -25.859 -18.703 1 96.69 241 VAL B CA 1
ATOM 5858 C C . VAL B 1 241 ? 12.719 -25.438 -17.938 1 96.69 241 VAL B C 1
ATOM 5860 O O . VAL B 1 241 ? 13.406 -26.281 -17.344 1 96.69 241 VAL B O 1
ATOM 5863 N N . ASN B 1 242 ? 12.984 -24.156 -17.906 1 94.94 242 ASN B N 1
ATOM 5864 C CA . ASN B 1 242 ? 14.211 -23.672 -17.297 1 94.94 242 ASN B CA 1
ATOM 5865 C C . ASN B 1 242 ? 14 -23.25 -15.844 1 94.94 242 ASN B C 1
ATOM 5867 O O . ASN B 1 242 ? 14.945 -22.875 -15.156 1 94.94 242 ASN B O 1
ATOM 5871 N N . HIS B 1 243 ? 12.773 -23.234 -15.383 1 92.81 243 HIS B N 1
ATOM 5872 C CA . HIS B 1 243 ? 12.422 -23.016 -13.992 1 92.81 243 HIS B CA 1
ATOM 5873 C C . HIS B 1 243 ? 11.273 -23.906 -13.555 1 92.81 243 HIS B C 1
ATOM 5875 O O . HIS B 1 243 ? 10.328 -24.125 -14.32 1 92.81 243 HIS B O 1
ATOM 5881 N N . PRO B 1 244 ? 11.383 -24.422 -12.328 1 94.06 244 PRO B N 1
ATOM 5882 C CA . PRO B 1 244 ? 10.25 -25.219 -11.852 1 94.06 244 PRO B CA 1
ATOM 5883 C C . PRO B 1 244 ? 8.984 -24.375 -11.672 1 94.06 244 PRO B C 1
ATOM 5885 O O . PRO B 1 244 ? 9.062 -23.203 -11.312 1 94.06 244 PRO B O 1
ATOM 5888 N N . LEU B 1 245 ? 7.875 -25.047 -11.93 1 95.12 245 LEU B N 1
ATOM 5889 C CA . LEU B 1 245 ? 6.598 -24.359 -11.734 1 95.12 245 LEU B CA 1
ATOM 5890 C C . LEU B 1 245 ? 6.219 -24.344 -10.258 1 95.12 245 LEU B C 1
ATOM 5892 O O . LEU B 1 245 ? 6.301 -25.359 -9.57 1 95.12 245 LEU B O 1
ATOM 5896 N N . ILE B 1 246 ? 5.871 -23.156 -9.82 1 90.88 246 ILE B N 1
ATOM 5897 C CA . ILE B 1 246 ? 5.441 -22.969 -8.445 1 90.88 246 ILE B CA 1
ATOM 5898 C C . ILE B 1 246 ? 3.926 -22.781 -8.398 1 90.88 246 ILE B C 1
ATOM 5900 O O . ILE B 1 246 ? 3.379 -21.922 -9.102 1 90.88 246 ILE B O 1
ATOM 5904 N N . PRO B 1 247 ? 3.295 -23.594 -7.633 1 91.81 247 PRO B N 1
ATOM 5905 C CA . PRO B 1 247 ? 1.852 -23.375 -7.508 1 91.81 247 PRO B CA 1
ATOM 5906 C C . PRO B 1 247 ? 1.503 -21.953 -7.07 1 91.81 247 PRO B C 1
ATOM 5908 O O . PRO B 1 247 ? 2.236 -21.344 -6.289 1 91.81 247 PRO B O 1
ATOM 5911 N N . PRO B 1 248 ? 0.421 -21.453 -7.598 1 91.56 248 PRO B N 1
ATOM 5912 C CA . PRO B 1 248 ? 0.07 -20.078 -7.254 1 91.56 248 PRO B CA 1
ATOM 5913 C C . PRO B 1 248 ? -0.357 -19.922 -5.793 1 91.56 248 PRO B C 1
ATOM 5915 O O . PRO B 1 248 ? -0.742 -20.906 -5.156 1 91.56 248 PRO B O 1
ATOM 5918 N N . ILE B 1 249 ? -0.219 -18.734 -5.316 1 90.56 249 ILE B N 1
ATOM 5919 C CA . ILE B 1 249 ? -0.757 -18.359 -4.012 1 90.56 249 ILE B CA 1
ATOM 5920 C C . ILE B 1 249 ? -2.016 -17.516 -4.195 1 90.56 249 ILE B C 1
ATOM 5922 O O . ILE B 1 249 ? -2.551 -17.422 -5.301 1 90.56 249 ILE B O 1
ATOM 5926 N N . THR B 1 250 ? -2.572 -17 -3.057 1 93.12 250 THR B N 1
ATOM 5927 C CA . THR B 1 250 ? -3.854 -16.312 -3.16 1 93.12 250 THR B CA 1
ATOM 5928 C C . THR B 1 250 ? -3.715 -15.039 -3.984 1 93.12 250 THR B C 1
ATOM 5930 O O . THR B 1 250 ? -2.613 -14.5 -4.129 1 93.12 250 THR B O 1
ATOM 5933 N N . ALA B 1 251 ? -4.797 -14.594 -4.461 1 95.94 251 ALA B N 1
ATOM 5934 C CA . ALA B 1 251 ? -4.809 -13.398 -5.301 1 95.94 251 ALA B CA 1
ATOM 5935 C C . ALA B 1 251 ? -4.184 -12.203 -4.574 1 95.94 251 ALA B C 1
ATOM 5937 O O . ALA B 1 251 ? -3.299 -11.539 -5.113 1 95.94 251 ALA B O 1
ATOM 5938 N N . PHE B 1 252 ? -4.559 -12 -3.332 1 96.5 252 PHE B N 1
ATOM 5939 C CA . PHE B 1 252 ? -4.039 -10.859 -2.598 1 96.5 252 PHE B CA 1
ATOM 5940 C C . PHE B 1 252 ? -2.529 -10.961 -2.426 1 96.5 252 PHE B C 1
ATOM 5942 O O . PHE B 1 252 ? -1.807 -9.984 -2.623 1 96.5 252 PHE B O 1
ATOM 5949 N N . ARG B 1 253 ? -2.117 -12.109 -2.062 1 92.5 253 ARG B N 1
ATOM 5950 C CA . ARG B 1 253 ? -0.698 -12.289 -1.767 1 92.5 253 ARG B CA 1
ATOM 5951 C C . ARG B 1 253 ? 0.149 -12.109 -3.021 1 92.5 253 ARG B C 1
ATOM 5953 O O . ARG B 1 253 ? 1.273 -11.609 -2.953 1 92.5 253 ARG B O 1
ATOM 5960 N N . GLU B 1 254 ? -0.327 -12.562 -4.102 1 93.12 254 GLU B N 1
ATOM 5961 C CA . GLU B 1 254 ? 0.395 -12.344 -5.352 1 93.12 254 GLU B CA 1
ATOM 5962 C C . GLU B 1 254 ? 0.531 -10.859 -5.66 1 93.12 254 GLU B C 1
ATOM 5964 O O . GLU B 1 254 ? 1.59 -10.406 -6.098 1 93.12 254 GLU B O 1
ATOM 5969 N N . LEU B 1 255 ? -0.53 -10.125 -5.445 1 95.44 255 LEU B N 1
ATOM 5970 C CA . LEU B 1 255 ? -0.487 -8.688 -5.6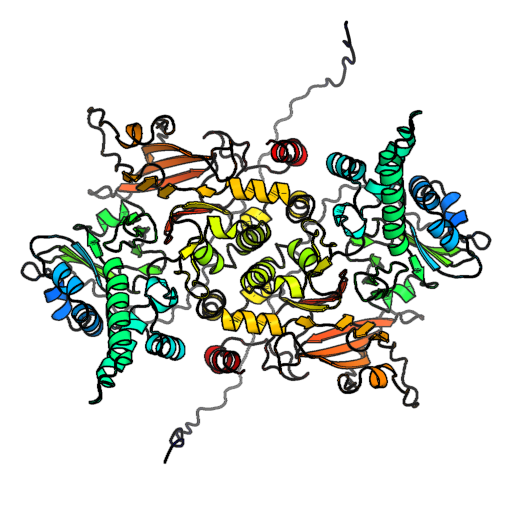76 1 95.44 255 LEU B CA 1
ATOM 5971 C C . LEU B 1 255 ? 0.469 -8.008 -4.699 1 95.44 255 LEU B C 1
ATOM 5973 O O . LEU B 1 255 ? 1.224 -7.113 -5.086 1 95.44 255 LEU B O 1
ATOM 5977 N N . TYR B 1 256 ? 0.402 -8.469 -3.436 1 95.75 256 TYR B N 1
ATOM 5978 C CA . TYR B 1 256 ? 1.25 -7.906 -2.389 1 95.75 256 TYR B CA 1
ATOM 5979 C C . TYR B 1 256 ? 2.725 -8.117 -2.711 1 95.75 256 TYR B C 1
ATOM 5981 O O . TYR B 1 256 ? 3.562 -7.266 -2.404 1 95.75 256 TYR B O 1
ATOM 5989 N N . MET B 1 257 ? 3.021 -9.141 -3.408 1 91.88 257 MET B N 1
ATOM 5990 C CA . MET B 1 257 ? 4.402 -9.492 -3.717 1 91.88 257 MET B CA 1
ATOM 5991 C C . MET B 1 257 ? 4.941 -8.633 -4.855 1 91.88 257 MET B C 1
ATOM 5993 O O . MET B 1 257 ? 6.145 -8.641 -5.129 1 91.88 257 MET B O 1
ATOM 5997 N N . ALA B 1 258 ? 4.094 -7.871 -5.492 1 92.88 258 ALA B N 1
ATOM 5998 C CA . ALA B 1 258 ? 4.516 -6.98 -6.574 1 92.88 258 ALA B CA 1
ATOM 5999 C C . ALA B 1 258 ? 4.207 -5.527 -6.234 1 92.88 258 ALA B C 1
ATOM 6001 O O . ALA B 1 258 ? 3.438 -4.867 -6.941 1 92.88 258 ALA B O 1
ATOM 6002 N N . PRO B 1 259 ? 4.91 -5.004 -5.246 1 94.44 259 PRO B N 1
ATOM 6003 C CA . PRO B 1 259 ? 4.555 -3.672 -4.75 1 94.44 259 PRO B CA 1
ATOM 6004 C C . PRO B 1 259 ? 4.82 -2.572 -5.777 1 94.44 259 PRO B C 1
ATOM 6006 O O . PRO B 1 259 ? 4.148 -1.537 -5.766 1 94.44 259 PRO B O 1
ATOM 6009 N N . THR B 1 260 ? 5.77 -2.701 -6.656 1 92.31 260 THR B N 1
ATOM 6010 C CA . THR B 1 260 ? 6.074 -1.677 -7.648 1 92.31 260 THR B CA 1
ATOM 6011 C C . THR B 1 260 ? 4.934 -1.54 -8.656 1 92.31 260 THR B C 1
ATOM 6013 O O . THR B 1 260 ? 4.836 -0.534 -9.359 1 92.31 260 THR B O 1
ATOM 6016 N N . MET B 1 261 ? 4.062 -2.559 -8.609 1 93.19 261 MET B N 1
ATOM 6017 C CA . MET B 1 261 ? 2.98 -2.539 -9.586 1 93.19 261 MET B CA 1
ATOM 6018 C C . MET B 1 261 ? 1.634 -2.328 -8.906 1 93.19 261 MET B C 1
ATOM 6020 O O . MET B 1 261 ? 0.729 -1.722 -9.484 1 93.19 261 MET B O 1
ATOM 6024 N N . PHE B 1 262 ? 1.51 -2.814 -7.656 1 97.19 262 PHE B N 1
ATOM 6025 C CA . PHE B 1 262 ? 0.143 -2.908 -7.156 1 97.19 262 PHE B CA 1
ATOM 6026 C C . PHE B 1 262 ? 0.05 -2.375 -5.734 1 97.19 262 PHE B C 1
ATOM 6028 O O . PHE B 1 262 ? -0.925 -2.643 -5.027 1 97.19 262 PHE B O 1
ATOM 6035 N N . SER B 1 263 ? 0.986 -1.587 -5.281 1 97.62 263 SER B N 1
ATOM 6036 C CA . SER B 1 263 ? 1.021 -1.174 -3.883 1 97.62 263 SER B CA 1
ATOM 6037 C C . SER B 1 263 ? -0.125 -0.223 -3.559 1 97.62 263 SER B C 1
ATOM 6039 O O . SER B 1 263 ? -0.67 -0.254 -2.453 1 97.62 263 SER B O 1
ATOM 6041 N N . ILE B 1 264 ? -0.5 0.745 -4.477 1 98.25 264 ILE B N 1
ATOM 6042 C CA . ILE B 1 264 ? -1.624 1.634 -4.203 1 98.25 264 ILE B CA 1
ATOM 6043 C C . ILE B 1 264 ? -2.893 0.811 -3.986 1 98.25 264 ILE B C 1
ATOM 6045 O O . ILE B 1 264 ? -3.621 1.028 -3.014 1 98.25 264 ILE B O 1
ATOM 6049 N N . PHE B 1 265 ? -3.117 -0.153 -4.871 1 98.5 265 PHE B N 1
ATOM 6050 C CA . PHE B 1 265 ? -4.281 -1.022 -4.742 1 98.5 265 PHE B CA 1
ATOM 6051 C C . PHE B 1 265 ? -4.242 -1.795 -3.43 1 98.5 265 PHE B C 1
ATOM 6053 O O . PHE B 1 265 ? -5.227 -1.827 -2.693 1 98.5 265 PHE B O 1
ATOM 6060 N N . THR B 1 266 ? -3.066 -2.482 -3.076 1 98.5 266 THR B N 1
ATOM 6061 C CA . THR B 1 266 ? -3.002 -3.322 -1.886 1 98.5 266 THR B CA 1
ATOM 6062 C C . THR B 1 266 ? -3.121 -2.479 -0.621 1 98.5 266 THR B C 1
ATOM 6064 O O . THR B 1 266 ? -3.709 -2.916 0.371 1 98.5 266 THR B O 1
ATOM 6067 N N . SER B 1 267 ? -2.553 -1.267 -0.65 1 98.38 267 SER B N 1
ATOM 6068 C CA . SER B 1 267 ? -2.701 -0.364 0.486 1 98.38 267 SER B CA 1
ATOM 6069 C C . SER B 1 267 ? -4.16 0.024 0.696 1 98.38 267 SER B C 1
ATOM 6071 O O . SER B 1 267 ? -4.691 -0.102 1.804 1 98.38 267 SER B O 1
ATOM 6073 N N . ALA B 1 268 ? -4.828 0.432 -0.317 1 98.31 268 ALA B N 1
ATOM 6074 C CA . ALA B 1 268 ? -6.227 0.849 -0.245 1 98.31 268 ALA B CA 1
ATOM 6075 C C . ALA B 1 268 ? -7.133 -0.328 0.103 1 98.31 268 ALA B C 1
ATOM 6077 O O . ALA B 1 268 ? -8.078 -0.182 0.879 1 98.31 268 ALA B O 1
ATOM 6078 N N . TRP B 1 269 ? -6.797 -1.501 -0.493 1 98.38 269 TRP B N 1
ATOM 6079 C CA . TRP B 1 269 ? -7.594 -2.703 -0.272 1 98.38 269 TRP B CA 1
ATOM 6080 C C . TRP B 1 269 ? -7.602 -3.088 1.204 1 98.38 269 TRP B C 1
ATOM 6082 O O . TRP B 1 269 ? -8.656 -3.377 1.771 1 98.38 269 TRP B O 1
ATOM 6092 N N . GLN B 1 270 ? -6.449 -3.057 1.786 1 96.88 270 GLN B N 1
ATOM 6093 C CA . GLN B 1 270 ? -6.324 -3.395 3.199 1 96.88 270 GLN B CA 1
ATOM 6094 C C . GLN B 1 270 ? -7.008 -2.354 4.078 1 96.88 270 GLN B C 1
ATOM 6096 O O . GLN B 1 270 ? -7.73 -2.699 5.016 1 96.88 270 GLN B O 1
ATOM 6101 N N . ARG B 1 271 ? -6.789 -1.074 3.754 1 95.88 271 ARG B N 1
ATOM 6102 C CA . ARG B 1 271 ? -7.367 0.005 4.551 1 95.88 271 ARG B CA 1
ATOM 6103 C C . ARG B 1 271 ? -8.891 -0.038 4.508 1 95.88 271 ARG B C 1
ATOM 6105 O O . ARG B 1 271 ? -9.555 0.308 5.488 1 95.88 271 ARG B O 1
ATOM 6112 N N . SER B 1 272 ? -9.461 -0.531 3.383 1 96 272 SER B N 1
ATOM 6113 C CA . SER B 1 272 ? -10.906 -0.583 3.189 1 96 272 SER B CA 1
ATOM 6114 C C . SER B 1 272 ? -11.508 -1.822 3.844 1 96 272 SER B C 1
ATOM 6116 O O . SER B 1 272 ? -12.711 -2.059 3.748 1 96 272 SER B O 1
ATOM 6118 N N . GLY B 1 273 ? -10.664 -2.707 4.465 1 95 273 GLY B N 1
ATOM 6119 C CA . GLY B 1 273 ? -11.156 -3.893 5.148 1 95 273 GLY B CA 1
ATOM 6120 C C . GLY B 1 273 ? -11.633 -4.977 4.199 1 95 273 GLY B C 1
ATOM 6121 O O . GLY B 1 273 ? -12.547 -5.73 4.52 1 95 273 GLY B O 1
ATOM 6122 N N . LEU B 1 274 ? -11.039 -5.094 3.039 1 96.81 274 LEU B N 1
ATOM 6123 C CA . LEU B 1 274 ? -11.531 -5.996 2.006 1 96.81 274 LEU B CA 1
ATOM 6124 C C . LEU B 1 274 ? -10.586 -7.18 1.824 1 96.81 274 LEU B C 1
ATOM 6126 O O . LEU B 1 274 ? -10.758 -7.984 0.906 1 96.81 274 LEU B O 1
ATOM 6130 N N . THR B 1 275 ? -9.578 -7.383 2.641 1 95.5 275 THR B N 1
ATOM 6131 C CA . THR B 1 275 ? -8.5 -8.344 2.449 1 95.5 275 THR B CA 1
ATOM 6132 C C . THR B 1 275 ? -9.062 -9.758 2.283 1 95.5 275 THR B C 1
ATOM 6134 O O . THR B 1 275 ? -8.602 -10.516 1.423 1 95.5 275 THR B O 1
ATOM 6137 N N . ASP B 1 276 ? -10.109 -10.133 2.959 1 94.56 276 ASP B N 1
ATOM 6138 C CA . ASP B 1 276 ? -10.664 -11.484 2.932 1 94.56 276 ASP B CA 1
ATOM 6139 C C . ASP B 1 276 ? -11.305 -11.789 1.579 1 94.56 276 ASP B C 1
ATOM 6141 O O . ASP B 1 276 ? -11.453 -12.953 1.206 1 94.56 276 ASP B O 1
ATOM 6145 N N . ALA B 1 277 ? -11.609 -10.773 0.843 1 97.12 277 ALA B N 1
ATOM 6146 C CA . ALA B 1 277 ? -12.281 -10.969 -0.44 1 97.12 277 ALA B CA 1
ATOM 6147 C C . ALA B 1 277 ? -11.289 -11.414 -1.514 1 97.12 277 ALA B C 1
ATOM 6149 O O . ALA B 1 277 ? -11.695 -11.867 -2.586 1 97.12 277 ALA B O 1
ATOM 6150 N N . LEU B 1 278 ? -9.984 -11.312 -1.207 1 97.44 278 LEU B N 1
ATOM 6151 C CA . LEU B 1 278 ? -8.984 -11.742 -2.18 1 97.44 278 LEU B CA 1
ATOM 6152 C C . LEU B 1 278 ? -7.977 -12.688 -1.541 1 97.44 278 LEU B C 1
ATOM 6154 O O . LEU B 1 278 ? -7.008 -13.094 -2.186 1 97.44 278 LEU B O 1
ATOM 6158 N N . ASP B 1 279 ? -8.156 -13 -0.269 1 93.81 279 ASP B N 1
ATOM 6159 C CA . ASP B 1 279 ? -7.195 -13.828 0.451 1 93.81 279 ASP B CA 1
ATOM 6160 C C . ASP B 1 279 ? -7.867 -15.07 1.032 1 93.81 279 ASP B C 1
ATOM 6162 O O . ASP B 1 279 ? -9.094 -15.164 1.053 1 93.81 279 ASP B O 1
ATOM 6166 N N . LEU B 1 280 ? -7.062 -16.016 1.312 1 90.38 280 LEU B N 1
ATOM 6167 C CA . LEU B 1 280 ? -7.461 -17.281 1.926 1 90.38 280 LEU B CA 1
ATOM 6168 C C . LEU B 1 280 ? -6.41 -17.75 2.926 1 90.38 280 LEU B C 1
ATOM 6170 O O . LEU B 1 280 ? -5.227 -17.828 2.596 1 90.38 280 LEU B O 1
ATOM 6174 N N . ARG B 1 281 ? -6.867 -17.906 4.207 1 82.56 281 ARG B N 1
ATOM 6175 C CA . ARG B 1 281 ? -5.891 -18.328 5.207 1 82.56 281 ARG B CA 1
ATOM 6176 C C . ARG B 1 281 ? -6.508 -19.312 6.199 1 82.56 281 ARG B C 1
ATOM 6178 O O . ARG B 1 281 ? -7.719 -19.281 6.426 1 82.56 281 ARG B O 1
ATOM 6185 N N . TRP B 1 282 ? -5.59 -20.078 6.707 1 76.69 282 TRP B N 1
ATOM 6186 C CA . TRP B 1 282 ? -5.977 -20.984 7.789 1 76.69 282 TRP B CA 1
ATOM 6187 C C . TRP B 1 282 ? -5.895 -20.281 9.141 1 76.69 282 TRP B C 1
ATOM 6189 O O . TRP B 1 282 ? -4.91 -19.594 9.43 1 76.69 282 TRP B O 1
ATOM 6199 N N . VAL B 1 283 ? -6.914 -20.297 9.867 1 77.25 283 VAL B N 1
ATOM 6200 C CA . VAL B 1 283 ? -6.93 -19.766 11.227 1 77.25 283 VAL B CA 1
ATOM 6201 C C . VAL B 1 283 ? -6.898 -20.906 12.234 1 77.25 283 VAL B C 1
ATOM 6203 O O . VAL B 1 283 ? -7.766 -21.781 12.219 1 77.25 283 VAL B O 1
ATOM 6206 N N . HIS B 1 284 ? -5.793 -20.812 13.047 1 74.75 284 HIS B N 1
ATOM 6207 C CA . HIS B 1 284 ? -5.641 -21.859 14.047 1 74.75 284 HIS B CA 1
ATOM 6208 C C . HIS B 1 284 ? -6.703 -21.75 15.133 1 74.75 284 HIS B C 1
ATOM 6210 O O . HIS B 1 284 ? -7.07 -20.641 15.539 1 74.75 284 HIS B O 1
ATOM 6216 N N . GLY B 1 285 ? -7.332 -22.828 15.375 1 68.56 285 GLY B N 1
ATOM 6217 C CA . GLY B 1 285 ? -8.32 -22.844 16.438 1 68.56 285 GLY B CA 1
ATOM 6218 C C . GLY B 1 285 ? -7.73 -22.578 17.812 1 68.56 285 GLY B C 1
ATOM 6219 O O . GLY B 1 285 ? -6.535 -22.797 18.031 1 68.56 285 GLY B O 1
ATOM 6220 N N . GLN B 1 286 ? -8.375 -21.688 18.609 1 68.19 286 GLN B N 1
ATOM 6221 C CA . GLN B 1 286 ? -7.973 -21.5 20 1 68.19 286 GLN B CA 1
ATOM 6222 C C . GLN B 1 286 ? -8.57 -22.562 20.906 1 68.19 286 GLN B C 1
ATOM 6224 O O . GLN B 1 286 ? -9.758 -22.875 20.812 1 68.19 286 GLN B O 1
ATOM 6229 N N . GLY B 1 287 ? -7.812 -23.203 21.797 1 62.5 287 GLY B N 1
ATOM 6230 C CA . GLY B 1 287 ? -8.258 -24.25 22.703 1 62.5 287 GLY B CA 1
ATOM 6231 C C . GLY B 1 287 ? -8.719 -25.516 22 1 62.5 287 GLY B C 1
ATOM 6232 O O . GLY B 1 287 ? -7.957 -26.109 21.234 1 62.5 287 GLY B O 1
ATOM 6233 N N . ASP B 1 288 ? -10.086 -25.906 22.219 1 64.06 288 ASP B N 1
ATOM 6234 C CA . ASP B 1 288 ? -10.688 -27.125 21.688 1 64.06 288 ASP B CA 1
ATOM 6235 C C . ASP B 1 288 ? -11.305 -26.891 20.312 1 64.06 288 ASP B C 1
ATOM 6237 O O . ASP B 1 288 ? -11.883 -27.797 19.719 1 64.06 288 ASP B O 1
ATOM 6241 N N . LYS B 1 289 ? -11.148 -25.656 19.859 1 68.75 289 LYS B N 1
ATOM 6242 C CA . LYS B 1 289 ? -11.812 -25.375 18.594 1 68.75 289 LYS B CA 1
ATOM 6243 C C . LYS B 1 289 ? -10.906 -25.703 17.422 1 68.75 289 LYS B C 1
ATOM 6245 O O . LYS B 1 289 ? -9.703 -25.453 17.453 1 68.75 289 LYS B O 1
ATOM 6250 N N . LYS B 1 290 ? -11.523 -26.469 16.484 1 75.06 290 LYS B N 1
ATOM 6251 C CA . LYS B 1 290 ? -10.812 -26.859 15.266 1 75.06 290 LYS B CA 1
ATOM 6252 C C . LYS B 1 290 ? -10.492 -25.641 14.406 1 75.06 290 LYS B C 1
ATOM 6254 O O . LYS B 1 290 ? -11.195 -24.625 14.461 1 75.06 290 LYS B O 1
ATOM 6259 N N . GLY B 1 291 ? -9.328 -25.609 13.688 1 75.06 291 GLY B N 1
ATOM 6260 C CA . GLY B 1 291 ? -8.961 -24.578 12.742 1 75.06 291 GLY B CA 1
ATOM 6261 C C . GLY B 1 291 ? -9.906 -24.484 11.555 1 75.06 291 GLY B C 1
ATOM 6262 O O . GLY B 1 291 ? -10.672 -25.406 11.289 1 75.06 291 GLY B O 1
ATOM 6263 N N . HIS B 1 292 ? -10.125 -23.281 11.102 1 80.25 292 HIS B N 1
ATOM 6264 C CA . HIS B 1 292 ? -10.977 -23.094 9.93 1 80.25 292 HIS B CA 1
ATOM 6265 C C . HIS B 1 292 ? -10.312 -22.172 8.906 1 80.25 292 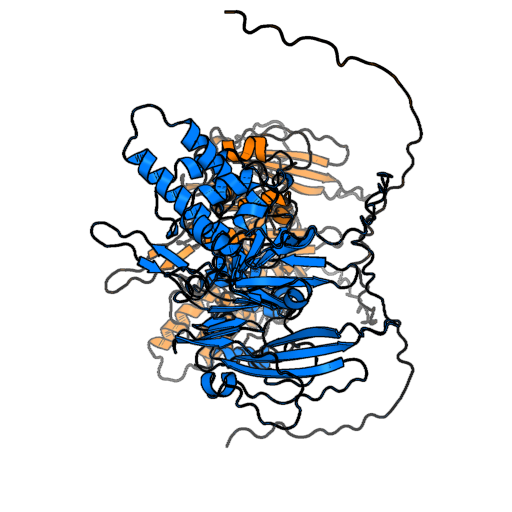HIS B C 1
ATOM 6267 O O . HIS B 1 292 ? -9.305 -21.531 9.211 1 80.25 292 HIS B O 1
ATOM 6273 N N . ILE B 1 293 ? -10.797 -22.281 7.684 1 81.69 293 ILE B N 1
ATOM 6274 C CA . ILE B 1 293 ? -10.289 -21.438 6.598 1 81.69 293 ILE B CA 1
ATOM 6275 C C . ILE B 1 293 ? -11.102 -20.156 6.508 1 81.69 293 ILE B C 1
ATOM 6277 O O . ILE B 1 293 ? -12.336 -20.188 6.566 1 81.69 293 ILE B O 1
ATOM 6281 N N . GLU B 1 294 ? -10.375 -19.062 6.531 1 87.94 294 GLU B N 1
ATOM 6282 C CA . GLU B 1 294 ? -11 -17.75 6.391 1 87.94 294 GLU B CA 1
ATOM 6283 C C . GLU B 1 294 ? -10.633 -17.109 5.059 1 87.94 294 GLU B C 1
ATOM 6285 O O . GLU B 1 294 ? -9.5 -17.234 4.59 1 87.94 294 GLU B O 1
ATOM 6290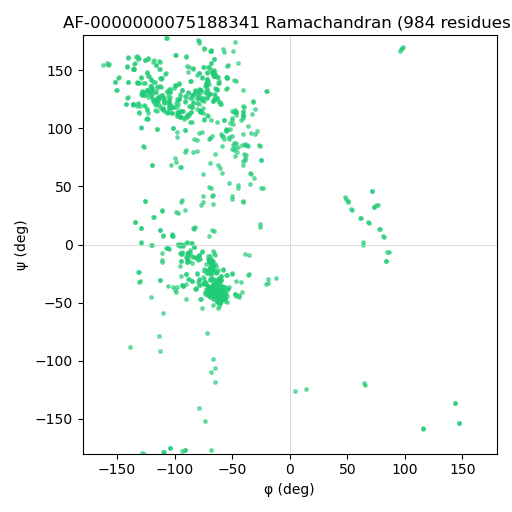 N N . GLY B 1 295 ? -11.648 -16.391 4.473 1 92.69 295 GLY B N 1
ATOM 6291 C CA . GLY B 1 295 ? -11.422 -15.719 3.203 1 92.69 295 GLY B CA 1
ATOM 6292 C C . GLY B 1 295 ? -12.273 -16.266 2.074 1 92.69 295 GLY B C 1
ATOM 6293 O O . GLY B 1 295 ? -13.352 -16.812 2.311 1 92.69 295 GLY B O 1
ATOM 6294 N N . THR B 1 296 ? -11.836 -16.047 0.833 1 94.5 296 THR B N 1
ATOM 6295 C CA . THR B 1 296 ? -12.633 -16.438 -0.321 1 94.5 296 THR B CA 1
ATOM 6296 C C . THR B 1 296 ? -11.961 -17.578 -1.083 1 94.5 296 THR B C 1
ATOM 6298 O O . THR B 1 296 ? -10.75 -17.547 -1.319 1 94.5 296 THR B O 1
ATOM 6301 N N . THR B 1 297 ? -12.719 -18.562 -1.472 1 93.31 297 THR B N 1
ATOM 6302 C CA . THR B 1 297 ? -12.18 -19.734 -2.135 1 93.31 297 THR B CA 1
ATOM 6303 C C . THR B 1 297 ? -12.164 -19.547 -3.648 1 93.31 297 THR B C 1
ATOM 6305 O O . THR B 1 297 ? -11.438 -20.25 -4.359 1 93.31 297 THR B O 1
ATOM 6308 N N . VAL B 1 298 ? -13.055 -18.688 -4.148 1 94.94 298 VAL B N 1
ATOM 6309 C CA . VAL B 1 298 ? -13.117 -18.406 -5.578 1 94.94 298 VAL B CA 1
ATOM 6310 C C . VAL B 1 298 ? -13.391 -16.922 -5.801 1 94.94 298 VAL B C 1
ATOM 6312 O O . VAL B 1 298 ? -14.297 -16.344 -5.191 1 94.94 298 VAL B O 1
ATOM 6315 N N . THR B 1 299 ? -12.539 -16.281 -6.582 1 96.75 299 THR B N 1
ATOM 6316 C CA . THR B 1 299 ? -12.719 -14.867 -6.863 1 96.75 299 THR B CA 1
ATOM 6317 C C . THR B 1 299 ? -12.016 -14.477 -8.156 1 96.75 299 THR B C 1
ATOM 6319 O O . THR B 1 299 ? -11.156 -15.211 -8.648 1 96.75 299 THR B O 1
ATOM 6322 N N . THR B 1 300 ? -12.445 -13.445 -8.812 1 97.69 300 THR B N 1
ATOM 6323 C CA . THR B 1 300 ? -11.766 -12.789 -9.922 1 97.69 300 THR B CA 1
ATOM 6324 C C . THR B 1 300 ? -11.617 -11.297 -9.664 1 97.69 300 THR B C 1
ATOM 6326 O O . THR B 1 300 ? -12.578 -10.633 -9.266 1 97.69 300 THR B O 1
ATOM 6329 N N . ALA B 1 301 ? -10.438 -10.836 -9.812 1 98.44 301 ALA B N 1
ATOM 6330 C CA . ALA B 1 301 ? -10.195 -9.414 -9.586 1 98.44 301 ALA B CA 1
ATOM 6331 C C . ALA B 1 301 ? -9.648 -8.734 -10.836 1 98.44 301 ALA B C 1
ATOM 6333 O O . ALA B 1 301 ? -8.781 -9.289 -11.523 1 98.44 301 ALA B O 1
ATOM 6334 N N . PHE B 1 302 ? -10.227 -7.676 -11.242 1 98 302 PHE B N 1
ATOM 6335 C CA . PHE B 1 302 ? -9.656 -6.754 -12.219 1 98 302 PHE B CA 1
ATOM 6336 C C . PHE B 1 302 ? -8.852 -5.66 -11.531 1 98 302 PHE B C 1
ATOM 6338 O O . PHE B 1 302 ? -9.414 -4.668 -11.062 1 98 302 PHE B O 1
ATOM 6345 N N . VAL B 1 303 ? -7.57 -5.805 -11.477 1 98.19 303 VAL B N 1
ATOM 6346 C CA . VAL B 1 303 ? -6.734 -5.074 -10.523 1 98.19 303 VAL B CA 1
ATOM 6347 C C . VAL B 1 303 ? -6.043 -3.914 -11.234 1 98.19 303 VAL B C 1
ATOM 6349 O O . VAL B 1 303 ? -5.215 -4.129 -12.125 1 98.19 303 VAL B O 1
ATOM 6352 N N . PRO B 1 304 ? -6.312 -2.689 -10.82 1 97.19 304 PRO B N 1
ATOM 6353 C CA . PRO B 1 304 ? -5.574 -1.55 -11.375 1 97.19 304 PRO B CA 1
ATOM 6354 C C . PRO B 1 304 ? -4.133 -1.482 -10.883 1 97.19 304 PRO B C 1
ATOM 6356 O O . PRO B 1 304 ? -3.857 -1.778 -9.719 1 97.19 304 PRO B O 1
ATOM 6359 N N . THR B 1 305 ? -3.281 -1.152 -11.797 1 95.31 305 THR B N 1
ATOM 6360 C CA . THR B 1 305 ? -1.885 -0.926 -11.445 1 95.31 305 THR B CA 1
ATOM 6361 C C . THR B 1 305 ? -1.718 0.411 -10.727 1 95.31 305 THR B C 1
ATOM 6363 O O . THR B 1 305 ? -2.656 1.208 -10.664 1 95.31 305 THR B O 1
ATOM 6366 N N . ASN B 1 306 ? -0.502 0.64 -10.133 1 95.56 306 ASN B N 1
ATOM 6367 C CA . ASN B 1 306 ? -0.19 1.939 -9.539 1 95.56 306 ASN B CA 1
ATOM 6368 C C . ASN B 1 306 ? -0.402 3.072 -10.547 1 95.56 306 ASN B C 1
ATOM 6370 O O . ASN B 1 306 ? -0.949 4.121 -10.195 1 95.56 306 ASN B O 1
ATOM 6374 N N . ARG B 1 307 ? -0.056 2.812 -11.773 1 91.62 307 ARG B N 1
ATOM 6375 C CA . ARG B 1 307 ? -0.169 3.809 -12.836 1 91.62 307 ARG B CA 1
ATOM 6376 C C . ARG B 1 307 ? -1.628 4.176 -13.086 1 91.62 307 ARG B C 1
ATOM 6378 O O . ARG B 1 307 ? -1.941 5.336 -13.367 1 91.62 307 ARG B O 1
ATOM 6385 N N . ALA B 1 308 ? -2.477 3.197 -12.977 1 93.69 308 ALA B N 1
ATOM 6386 C CA . ALA B 1 308 ? -3.9 3.453 -13.18 1 93.69 308 ALA B CA 1
ATOM 6387 C C . ALA B 1 308 ? -4.414 4.504 -12.195 1 93.69 308 ALA B C 1
ATOM 6389 O O . ALA B 1 308 ? -5.207 5.371 -12.57 1 93.69 308 ALA B O 1
ATOM 6390 N N . PHE B 1 309 ? -3.98 4.469 -10.977 1 96.62 309 PHE B N 1
ATOM 6391 C CA . PHE B 1 309 ? -4.367 5.445 -9.969 1 96.62 309 PHE B CA 1
ATOM 6392 C C . PHE B 1 309 ? -3.705 6.793 -10.234 1 96.62 309 PHE B C 1
ATOM 6394 O O . PHE B 1 309 ? -4.316 7.844 -10.031 1 96.62 309 PHE B O 1
ATOM 6401 N N . GLU B 1 310 ? -2.471 6.75 -10.672 1 92 310 GLU B N 1
ATOM 6402 C CA . GLU B 1 310 ? -1.694 7.965 -10.914 1 92 310 GLU B CA 1
ATOM 6403 C C . GLU B 1 310 ? -2.262 8.758 -12.078 1 92 310 GLU B C 1
ATOM 6405 O O . GLU B 1 310 ? -2.053 9.969 -12.172 1 92 310 GLU B O 1
ATOM 6410 N N . LEU B 1 311 ? -3.021 8.109 -12.953 1 90.06 311 LEU B N 1
ATOM 6411 C CA . LEU B 1 311 ? -3.592 8.75 -14.125 1 90.06 311 LEU B CA 1
ATOM 6412 C C . LEU B 1 311 ? -4.855 9.523 -13.766 1 90.06 311 LEU B C 1
ATOM 6414 O O . LEU B 1 311 ? -5.332 10.344 -14.555 1 90.06 311 LEU B O 1
ATOM 6418 N N . LEU B 1 312 ? -5.367 9.352 -12.578 1 94.5 312 LEU B N 1
ATOM 6419 C CA . LEU B 1 312 ? -6.547 10.094 -12.141 1 94.5 312 LEU B CA 1
ATOM 6420 C C . LEU B 1 312 ? -6.211 11.562 -11.898 1 94.5 312 LEU B C 1
ATOM 6422 O O . LEU B 1 312 ? -5.066 11.898 -11.586 1 94.5 312 LEU B O 1
ATOM 6426 N N . PRO B 1 313 ? -7.277 12.406 -12.07 1 91.31 313 PRO B N 1
ATOM 6427 C CA . PRO B 1 313 ? -7.047 13.805 -11.688 1 91.31 313 PRO B CA 1
ATOM 6428 C C . PRO B 1 313 ? -6.547 13.945 -10.25 1 91.31 313 PRO B C 1
ATOM 6430 O O . PRO B 1 313 ? -6.992 13.211 -9.359 1 91.31 313 PRO B O 1
ATOM 6433 N N . LYS B 1 314 ? -5.656 14.914 -10.094 1 88.81 314 LYS B N 1
ATOM 6434 C CA . LYS B 1 314 ? -5.008 15.086 -8.797 1 88.81 314 LYS B CA 1
ATOM 6435 C C . LYS B 1 314 ? -6.039 15.289 -7.688 1 88.81 314 LYS B C 1
ATOM 6437 O O . LYS B 1 314 ? -5.918 14.711 -6.605 1 88.81 314 LYS B O 1
ATOM 6442 N N . GLN B 1 315 ? -7.016 16.047 -7.926 1 84.19 315 GLN B N 1
ATOM 6443 C CA . GLN B 1 315 ? -8.039 16.312 -6.926 1 84.19 315 GLN B CA 1
ATOM 6444 C C . GLN B 1 315 ? -8.797 15.039 -6.559 1 84.19 315 GLN B C 1
ATOM 6446 O O . GLN B 1 315 ? -9.18 14.844 -5.402 1 84.19 315 GLN B O 1
ATOM 6451 N N . LEU B 1 316 ? -9.016 14.219 -7.566 1 92.19 316 LEU B N 1
ATOM 6452 C CA . LEU B 1 316 ? -9.703 12.953 -7.312 1 92.19 316 LEU B CA 1
ATOM 6453 C C . LEU B 1 316 ? -8.828 12.023 -6.473 1 92.19 316 LEU B C 1
ATOM 6455 O O . LEU B 1 316 ? -9.328 11.336 -5.586 1 92.19 316 LEU B O 1
ATOM 6459 N N . GLN B 1 317 ? -7.535 11.984 -6.766 1 92.56 317 GLN B N 1
ATOM 6460 C CA . GLN B 1 317 ? -6.617 11.203 -5.949 1 92.56 317 GLN B CA 1
ATOM 6461 C C . GLN B 1 317 ? -6.688 11.625 -4.484 1 92.56 317 GLN B C 1
ATOM 6463 O O . GLN B 1 317 ? -6.84 10.781 -3.596 1 92.56 317 GLN B O 1
ATOM 6468 N N . TYR B 1 318 ? -6.664 12.938 -4.262 1 84.5 318 TYR B N 1
ATOM 6469 C CA . TYR B 1 318 ? -6.711 13.477 -2.908 1 84.5 318 TYR B CA 1
ATOM 6470 C C . TYR B 1 318 ? -8.023 13.109 -2.225 1 84.5 318 TYR B C 1
ATOM 6472 O O . TYR B 1 318 ? -8.031 12.703 -1.06 1 84.5 318 TYR B O 1
ATOM 6480 N N . TYR B 1 319 ? -9.086 13.219 -2.967 1 85.38 319 TYR B N 1
ATOM 6481 C CA . TYR B 1 319 ? -10.406 12.898 -2.424 1 85.38 319 TYR B CA 1
ATOM 6482 C C . TYR B 1 319 ? -10.492 11.43 -2.027 1 85.38 319 TYR B C 1
ATOM 6484 O O . TYR B 1 319 ? -10.875 11.109 -0.9 1 85.38 319 TYR B O 1
ATOM 6492 N N . LEU B 1 320 ? -10.07 10.531 -2.906 1 93 320 LEU B N 1
ATOM 6493 C CA . LEU B 1 320 ? -10.258 9.094 -2.709 1 93 320 LEU B CA 1
ATOM 6494 C C . LEU B 1 320 ? -9.453 8.602 -1.506 1 93 320 LEU B C 1
ATOM 6496 O O . LEU B 1 320 ? -9.898 7.707 -0.785 1 93 320 LEU B O 1
ATOM 6500 N N . PHE B 1 321 ? -8.328 9.18 -1.297 1 91.94 321 PHE B N 1
ATOM 6501 C CA . PHE B 1 321 ? -7.457 8.664 -0.248 1 91.94 321 PHE B CA 1
ATOM 6502 C C . PHE B 1 321 ? -7.539 9.531 1.001 1 91.94 321 PHE B C 1
ATOM 6504 O O . PHE B 1 321 ? -6.762 9.352 1.941 1 91.94 321 PHE B O 1
ATOM 6511 N N . SER B 1 322 ? -8.469 10.422 0.953 1 83.44 322 SER B N 1
ATOM 6512 C CA . SER B 1 322 ? -8.812 11.195 2.143 1 83.44 322 SER B CA 1
ATOM 6513 C C . SER B 1 322 ? -9.906 10.5 2.953 1 83.44 322 SER B C 1
ATOM 6515 O O . SER B 1 322 ? -10.539 9.562 2.475 1 83.44 322 SER B O 1
ATOM 6517 N N . PRO B 1 323 ? -10.07 10.844 4.168 1 76 323 PRO B N 1
ATOM 6518 C CA . PRO B 1 323 ? -11.156 10.273 4.957 1 76 323 PRO B CA 1
ATOM 6519 C C . PRO B 1 323 ? -12.531 10.523 4.34 1 76 323 PRO B C 1
ATOM 6521 O O . PRO B 1 323 ? -13.469 9.75 4.559 1 76 323 PRO B O 1
ATOM 6524 N N . PHE B 1 324 ? -12.68 11.531 3.459 1 72.94 324 PHE B N 1
ATOM 6525 C CA . PHE B 1 324 ? -13.961 11.906 2.863 1 72.94 324 PHE B CA 1
ATOM 6526 C C . PHE B 1 324 ? -14.32 10.953 1.726 1 72.94 324 PHE B C 1
ATOM 6528 O O . PHE B 1 324 ? -15.5 10.75 1.436 1 72.94 324 PHE B O 1
ATOM 6535 N N . GLY B 1 325 ? -13.305 10.516 1.173 1 85.25 325 GLY B N 1
ATOM 6536 C CA . GLY B 1 325 ? -13.547 9.672 0.014 1 85.25 325 GLY B CA 1
ATOM 6537 C C . GLY B 1 325 ? -13.398 8.188 0.309 1 85.25 325 GLY B C 1
ATOM 6538 O O . GLY B 1 325 ? -13.445 7.363 -0.603 1 85.25 325 GLY B O 1
ATOM 6539 N N . ALA B 1 326 ? -13.227 7.867 1.607 1 87.94 326 ALA B N 1
ATOM 6540 C CA . ALA B 1 326 ? -12.938 6.484 1.979 1 87.94 326 ALA B CA 1
ATOM 6541 C C . ALA B 1 326 ? -14.07 5.555 1.555 1 87.94 326 ALA B C 1
ATOM 6543 O O . ALA B 1 326 ? -13.82 4.457 1.046 1 87.94 326 ALA B O 1
ATOM 6544 N N . HIS B 1 327 ? -15.266 6.012 1.787 1 87.88 327 HIS B N 1
ATOM 6545 C CA . HIS B 1 327 ? -16.422 5.191 1.416 1 87.88 327 HIS B CA 1
ATOM 6546 C C . HIS B 1 327 ? -16.516 5.039 -0.097 1 87.88 327 HIS B C 1
ATOM 6548 O O . HIS B 1 327 ? -16.812 3.951 -0.595 1 87.88 327 HIS B O 1
ATOM 6554 N N . THR B 1 328 ? -16.266 6.145 -0.781 1 92.19 328 THR B N 1
ATOM 6555 C CA . THR B 1 328 ? -16.297 6.117 -2.24 1 92.19 328 THR B CA 1
ATOM 6556 C C . THR B 1 328 ? -15.211 5.18 -2.779 1 92.19 328 THR B C 1
ATOM 6558 O O . THR B 1 328 ? -15.469 4.395 -3.693 1 92.19 328 THR B O 1
ATOM 6561 N N . LEU B 1 329 ? -14.031 5.285 -2.203 1 96.12 329 LEU B N 1
ATOM 6562 C CA . LEU B 1 329 ? -12.93 4.426 -2.623 1 96.12 329 LEU B CA 1
ATOM 6563 C C . LEU B 1 329 ? -13.266 2.957 -2.391 1 96.12 329 LEU B C 1
ATOM 6565 O O . LEU B 1 329 ? -13 2.113 -3.25 1 96.12 329 LEU B O 1
ATOM 6569 N N . LYS B 1 330 ? -13.836 2.664 -1.251 1 96 330 LYS B N 1
ATOM 6570 C CA . LYS B 1 330 ? -14.227 1.291 -0.945 1 96 330 LYS B CA 1
ATOM 6571 C C . LYS B 1 330 ? -15.195 0.748 -1.991 1 96 330 LYS B C 1
ATOM 6573 O O . LYS B 1 330 ? -15.031 -0.375 -2.471 1 96 330 LYS B O 1
ATOM 6578 N N . LYS B 1 331 ? -16.141 1.521 -2.354 1 95.5 331 LYS B N 1
ATOM 6579 C CA . LYS B 1 331 ? -17.125 1.104 -3.348 1 95.5 331 LYS B CA 1
ATOM 6580 C C . LYS B 1 331 ? -16.469 0.879 -4.707 1 95.5 331 LYS B C 1
ATOM 6582 O O . LYS B 1 331 ? -16.781 -0.094 -5.398 1 95.5 331 LYS B O 1
ATOM 6587 N N . LEU B 1 332 ? -15.633 1.782 -5.055 1 96.25 332 LEU B N 1
ATOM 6588 C CA . LEU B 1 332 ? -14.93 1.638 -6.324 1 96.25 332 LEU B CA 1
ATOM 6589 C C . LEU B 1 332 ? -14.125 0.345 -6.355 1 96.25 332 LEU B C 1
ATOM 6591 O O . LEU B 1 332 ? -14.117 -0.366 -7.363 1 96.25 332 LEU B O 1
ATOM 6595 N N . LEU B 1 333 ? -13.43 0.083 -5.281 1 98 333 LEU B N 1
ATOM 6596 C CA . LEU B 1 333 ? -12.625 -1.131 -5.195 1 98 333 LEU B CA 1
ATOM 6597 C C . LEU B 1 333 ? -13.508 -2.373 -5.273 1 98 333 LEU B C 1
ATOM 6599 O O . LEU B 1 333 ? -13.164 -3.34 -5.961 1 98 333 LEU B O 1
ATOM 6603 N N . GLN B 1 334 ? -14.625 -2.33 -4.582 1 97.5 334 GLN B N 1
ATOM 6604 C CA . GLN B 1 334 ? -15.562 -3.447 -4.602 1 97.5 334 GLN B CA 1
ATOM 6605 C C . GLN B 1 334 ? -16.062 -3.721 -6.02 1 97.5 334 GLN B C 1
ATOM 6607 O O . GLN B 1 334 ? -16.297 -4.871 -6.387 1 97.5 334 GLN B O 1
ATOM 6612 N N . PHE B 1 335 ? -16.141 -2.73 -6.812 1 96.62 335 PHE B N 1
ATOM 6613 C CA . PHE B 1 335 ? -16.609 -2.85 -8.188 1 96.62 335 PHE B CA 1
ATOM 6614 C C . PHE B 1 335 ? -15.594 -3.598 -9.047 1 96.62 335 PHE B C 1
ATOM 6616 O O . PHE B 1 335 ? -15.945 -4.148 -10.094 1 96.62 335 PHE B O 1
ATOM 6623 N N . HIS B 1 336 ? -14.398 -3.76 -8.617 1 98 336 HIS B N 1
ATOM 6624 C CA . HIS B 1 336 ? -13.32 -4.355 -9.398 1 98 336 HIS B CA 1
ATOM 6625 C C . HIS B 1 336 ? -13.227 -5.859 -9.148 1 98 336 HIS B C 1
ATOM 6627 O O . HIS B 1 336 ? -12.383 -6.535 -9.734 1 98 336 HIS B O 1
ATOM 6633 N N . VAL B 1 337 ? -14.078 -6.414 -8.281 1 97.88 337 VAL B N 1
ATOM 6634 C CA . VAL B 1 337 ? -13.898 -7.805 -7.887 1 97.88 337 VAL B CA 1
ATOM 6635 C C . VAL B 1 337 ? -15.211 -8.57 -8.07 1 97.88 337 VAL B C 1
ATOM 6637 O O . VAL B 1 337 ? -16.281 -8.094 -7.672 1 97.88 337 VAL B O 1
ATOM 6640 N N . ILE B 1 338 ? -15.141 -9.688 -8.688 1 95.81 338 ILE B N 1
ATOM 6641 C CA . ILE B 1 338 ? -16.25 -10.617 -8.867 1 95.81 338 ILE B CA 1
ATOM 6642 C C . ILE B 1 338 ? -16.125 -11.773 -7.883 1 95.81 338 ILE B C 1
ATOM 6644 O O . ILE B 1 338 ? -15.219 -12.602 -8 1 95.81 338 ILE B O 1
ATOM 6648 N N . PRO B 1 339 ? -17.031 -11.883 -6.918 1 94.5 339 PRO B N 1
ATOM 6649 C CA . PRO B 1 339 ? -16.953 -12.992 -5.965 1 94.5 339 PRO B CA 1
ATOM 6650 C C . PRO B 1 339 ? -17.5 -14.305 -6.539 1 94.5 339 PRO B C 1
ATOM 6652 O O . PRO B 1 339 ? -18.297 -14.281 -7.48 1 94.5 339 PRO B O 1
ATOM 6655 N N . ASP B 1 340 ? -16.969 -15.43 -6.148 1 91.81 340 ASP B N 1
ATOM 6656 C CA . ASP B 1 340 ? -17.484 -16.781 -6.363 1 91.81 340 ASP B CA 1
ATOM 6657 C C . ASP B 1 340 ? -17.406 -17.172 -7.84 1 91.81 340 ASP B C 1
ATOM 6659 O O . ASP B 1 340 ? -18.188 -18.016 -8.305 1 91.81 340 ASP B O 1
ATOM 6663 N N . LEU B 1 341 ? -16.594 -16.469 -8.594 1 92.5 341 LEU B N 1
ATOM 6664 C CA . LEU B 1 341 ? -16.406 -16.75 -10.008 1 92.5 341 LEU B CA 1
ATOM 6665 C C . LEU B 1 341 ? -14.922 -16.688 -10.375 1 92.5 341 LEU B C 1
ATOM 6667 O O . LEU B 1 341 ? -14.242 -15.703 -10.07 1 92.5 341 LEU B O 1
ATOM 6671 N N . SER B 1 342 ? -14.445 -17.75 -10.867 1 94.5 342 SER B N 1
ATOM 6672 C CA . SER B 1 342 ? -13.133 -17.734 -11.5 1 94.5 342 SER B CA 1
ATOM 6673 C C . SER B 1 342 ? -13.25 -17.547 -13.008 1 94.5 342 SER B C 1
ATOM 6675 O O . SER B 1 342 ? -13.727 -18.438 -13.719 1 94.5 342 SER B O 1
ATOM 6677 N N . LEU B 1 343 ? -12.836 -16.375 -13.453 1 92.69 343 LEU B N 1
ATOM 6678 C CA . LEU B 1 343 ? -13.047 -16.016 -14.844 1 92.69 343 LEU B CA 1
ATOM 6679 C C . LEU B 1 343 ? -11.719 -15.852 -15.578 1 92.69 343 LEU B C 1
ATOM 6681 O O . LEU B 1 343 ? -11.023 -14.852 -15.398 1 92.69 343 LEU B O 1
ATOM 6685 N N . HIS B 1 344 ? -11.328 -16.875 -16.312 1 92.44 344 HIS B N 1
ATOM 6686 C CA . HIS B 1 344 ? -10.25 -16.797 -17.297 1 92.44 344 HIS B CA 1
ATOM 6687 C C . HIS B 1 344 ? -10.805 -16.641 -18.703 1 92.44 344 HIS B C 1
ATOM 6689 O O . HIS B 1 344 ? -12 -16.844 -18.938 1 92.44 344 HIS B O 1
ATOM 6695 N N . THR B 1 345 ? -9.945 -16.219 -19.562 1 85.5 345 THR B N 1
ATOM 6696 C CA . THR B 1 345 ? -10.406 -15.984 -20.922 1 85.5 345 THR B CA 1
ATOM 6697 C C . THR B 1 345 ? -10.852 -17.297 -21.578 1 85.5 345 THR B C 1
ATOM 6699 O O . THR B 1 345 ? -11.68 -17.297 -22.484 1 85.5 345 THR B O 1
ATOM 6702 N N . ASP B 1 346 ? -10.359 -18.453 -21.094 1 84.5 346 ASP B N 1
ATOM 6703 C CA . ASP B 1 346 ? -10.672 -19.75 -21.703 1 84.5 346 ASP B CA 1
ATOM 6704 C C . ASP B 1 346 ? -11.375 -20.672 -20.719 1 84.5 346 ASP B C 1
ATOM 6706 O O . ASP B 1 346 ? -11.695 -21.812 -21.047 1 84.5 346 ASP B O 1
ATOM 6710 N N . TYR B 1 347 ? -11.586 -20.219 -19.547 1 87.31 347 TYR B N 1
ATOM 6711 C CA . TYR B 1 347 ? -12.172 -21.062 -18.516 1 87.31 347 TYR B CA 1
ATOM 6712 C C . TYR B 1 347 ? -12.961 -20.219 -17.516 1 87.31 347 TYR B C 1
ATOM 6714 O O . TYR B 1 347 ? -12.5 -19.172 -17.062 1 87.31 347 TYR B O 1
ATOM 6722 N N . ILE B 1 348 ? -14.227 -20.672 -17.188 1 87.44 348 ILE B N 1
ATOM 6723 C CA . ILE B 1 348 ? -15.055 -20.016 -16.188 1 87.44 348 ILE B CA 1
ATOM 6724 C C . ILE B 1 348 ? -15.547 -21.047 -15.172 1 87.44 348 ILE B C 1
ATOM 6726 O O . ILE B 1 348 ? -16.047 -22.109 -15.547 1 87.44 348 ILE B O 1
ATOM 6730 N N . PHE B 1 349 ? -15.367 -20.797 -13.945 1 89.69 349 PHE B N 1
ATOM 6731 C CA . PHE B 1 349 ? -15.883 -21.625 -12.867 1 89.69 349 PHE B CA 1
ATOM 6732 C C . PHE B 1 349 ? -16.75 -20.797 -11.922 1 89.69 349 PHE B C 1
ATOM 6734 O O . PHE B 1 349 ? -16.281 -19.844 -11.305 1 89.69 349 PHE B O 1
ATOM 6741 N N . ASN B 1 350 ? -17.984 -21.125 -11.836 1 85.5 350 ASN B N 1
ATOM 6742 C CA . ASN B 1 350 ? -18.938 -20.5 -10.914 1 85.5 350 ASN B CA 1
ATOM 6743 C C . ASN B 1 350 ? -19.125 -21.328 -9.656 1 85.5 350 ASN B C 1
ATOM 6745 O O . ASN B 1 350 ? -19.75 -22.391 -9.695 1 85.5 350 ASN B O 1
ATOM 6749 N N . ALA B 1 351 ? -18.672 -20.891 -8.547 1 84.44 351 ALA B N 1
ATOM 6750 C CA . ALA B 1 351 ? -18.703 -21.641 -7.289 1 84.44 351 ALA B CA 1
ATOM 6751 C C . ALA B 1 351 ? -20.109 -21.703 -6.715 1 84.44 351 ALA B C 1
ATOM 6753 O O . ALA B 1 351 ? -20.438 -22.625 -5.973 1 84.44 351 ALA B O 1
ATOM 6754 N N . SER B 1 352 ? -20.891 -20.672 -6.902 1 74.06 352 SER B N 1
ATOM 6755 C CA . SER B 1 352 ? -22.25 -20.656 -6.359 1 74.06 352 SER B CA 1
ATOM 6756 C C . SER B 1 352 ? -23.109 -21.766 -6.957 1 74.06 352 SER B C 1
ATOM 6758 O O . SER B 1 352 ? -23.906 -22.391 -6.258 1 74.06 352 SER B O 1
ATOM 6760 N N . SER B 1 353 ? -22.812 -22.016 -8.172 1 64.12 353 SER B N 1
ATOM 6761 C CA . SER B 1 353 ? -23.625 -23.031 -8.836 1 64.12 353 SER B CA 1
ATOM 6762 C C . SER B 1 353 ? -22.844 -24.328 -8.984 1 64.12 353 SER B C 1
ATOM 6764 O O . SER B 1 353 ? -23.422 -25.391 -9.258 1 64.12 353 SER B O 1
ATOM 6766 N N . GLY B 1 354 ? -21.594 -24.344 -8.578 1 55.62 354 GLY B N 1
ATOM 6767 C CA . GLY B 1 354 ? -20.719 -25.484 -8.789 1 55.62 354 GLY B CA 1
ATOM 6768 C C . GLY B 1 354 ? -20.453 -25.766 -10.258 1 55.62 354 GLY B C 1
ATOM 6769 O O . GLY B 1 354 ? -19.828 -26.766 -10.594 1 55.62 354 GLY B O 1
ATOM 6770 N N . HIS B 1 355 ? -21 -25.016 -11.156 1 46.16 355 HIS B N 1
ATOM 6771 C CA . HIS B 1 355 ? -20.875 -25.234 -12.586 1 46.16 355 HIS B CA 1
ATOM 6772 C C . HIS B 1 355 ? -19.547 -24.688 -13.117 1 46.16 355 HIS B C 1
ATOM 6774 O O . HIS B 1 355 ? -19.078 -23.641 -12.664 1 46.16 355 HIS B O 1
ATOM 6780 N N . LYS B 1 356 ? -18.797 -25.672 -13.719 1 51.19 356 LYS B N 1
ATOM 6781 C CA . LYS B 1 356 ? -17.578 -25.328 -14.422 1 51.19 356 LYS B CA 1
ATOM 6782 C C . LYS B 1 356 ? -17.828 -25.203 -15.922 1 51.19 356 LYS B C 1
ATOM 6784 O O . LYS B 1 356 ? -18.594 -25.953 -16.5 1 51.19 356 LYS B O 1
ATOM 6789 N N . HIS B 1 357 ? -17.531 -24.094 -16.609 1 45.25 357 HIS B N 1
ATOM 6790 C CA . HIS B 1 357 ? -17.672 -24 -18.047 1 45.25 357 HIS B CA 1
ATOM 6791 C C . HIS B 1 357 ? -16.359 -23.609 -18.719 1 45.25 357 HIS B C 1
ATOM 6793 O O . HIS B 1 357 ? -15.672 -22.703 -18.234 1 45.25 357 HIS B O 1
ATOM 6799 N N . SER B 1 358 ? -15.711 -24.594 -19.438 1 41.16 358 SER B N 1
ATOM 6800 C CA . SER B 1 358 ? -14.641 -24.234 -20.359 1 41.16 358 SER B CA 1
ATOM 6801 C C . SER B 1 358 ? -15.164 -23.344 -21.5 1 41.16 358 SER B C 1
ATOM 6803 O O . SER B 1 358 ? -16.266 -23.562 -22 1 41.16 358 SER B O 1
ATOM 6805 N N . ILE B 1 359 ? -14.898 -22.078 -21.516 1 43.31 359 ILE B N 1
ATOM 6806 C CA . ILE B 1 359 ? -15.273 -21.266 -22.672 1 43.31 359 ILE B CA 1
ATOM 6807 C C . ILE B 1 359 ? -14.789 -21.938 -23.953 1 43.31 359 ILE B C 1
ATOM 6809 O O . ILE B 1 359 ? -13.594 -22.172 -24.125 1 43.31 359 ILE B O 1
ATOM 6813 N N . PRO B 1 360 ? -15.656 -22.781 -24.641 1 41.62 360 PRO B N 1
ATOM 6814 C CA . PRO B 1 360 ? -15.242 -23.516 -25.828 1 41.62 360 PRO B CA 1
ATOM 6815 C C . PRO B 1 360 ? -14.359 -22.688 -26.766 1 41.62 360 PRO B C 1
ATOM 6817 O O . PRO B 1 360 ? -14.477 -21.453 -26.797 1 41.62 360 PRO B O 1
ATOM 6820 N N . ARG B 1 361 ? -13.305 -23.391 -27.125 1 39.69 361 ARG B N 1
ATOM 6821 C CA . ARG B 1 361 ? -12.57 -22.953 -28.312 1 39.69 361 ARG B CA 1
ATOM 6822 C C . ARG B 1 361 ? -13.508 -22.766 -29.5 1 39.69 361 ARG B C 1
ATOM 6824 O O . ARG B 1 361 ? -14.414 -23.578 -29.703 1 39.69 361 ARG B O 1
ATOM 6831 N N . VAL B 1 362 ? -13.93 -21.562 -29.828 1 34.94 362 VAL B N 1
ATOM 6832 C CA . VAL B 1 362 ? -14.711 -21.406 -31.047 1 34.94 362 VAL B CA 1
ATOM 6833 C C . VAL B 1 362 ? -14.109 -22.25 -32.156 1 34.94 362 VAL B C 1
ATOM 6835 O O . VAL B 1 362 ? -12.953 -22.078 -32.531 1 34.94 362 VAL B O 1
ATOM 6838 N N . HIS B 1 363 ? -14.484 -23.562 -32.25 1 30.05 363 HIS B N 1
ATOM 6839 C CA . HIS B 1 363 ? -14.211 -24.156 -33.531 1 30.05 363 HIS B CA 1
ATOM 6840 C C . HIS B 1 363 ? -14.711 -23.266 -34.688 1 30.05 363 HIS B C 1
ATOM 6842 O O . HIS B 1 363 ? -15.641 -22.484 -34.5 1 30.05 363 HIS B O 1
ATOM 6848 N N . ARG B 1 364 ? -14 -23.188 -35.75 1 30.81 364 ARG B N 1
ATOM 6849 C CA . ARG B 1 364 ? -14.484 -22.797 -37.062 1 30.81 364 ARG B CA 1
ATOM 6850 C C . ARG B 1 364 ? -15.922 -23.266 -37.281 1 30.81 364 ARG B C 1
ATOM 6852 O O . ARG B 1 364 ? -16.219 -24.453 -37.156 1 30.81 364 ARG B O 1
ATOM 6859 N N . ALA B 1 365 ? -17.016 -22.484 -37.062 1 28.2 365 ALA B N 1
ATOM 6860 C CA . ALA B 1 365 ? -18.25 -22.859 -37.719 1 28.2 365 ALA B CA 1
ATOM 6861 C C . ALA B 1 365 ? -18 -23.281 -39.188 1 28.2 365 ALA B C 1
ATOM 6863 O O . ALA B 1 365 ? -17.453 -22.516 -39.969 1 28.2 365 ALA B O 1
ATOM 6864 N N . ASP B 1 366 ? -18.031 -24.516 -39.75 1 27.48 366 ASP B N 1
ATOM 6865 C CA . ASP B 1 366 ? -19.219 -24.891 -40.5 1 27.48 366 ASP B CA 1
ATOM 6866 C C . ASP B 1 366 ? -20.484 -24.547 -39.688 1 27.48 366 ASP B C 1
ATOM 6868 O O . ASP B 1 366 ? -20.438 -24.344 -38.5 1 27.48 366 ASP B O 1
ATOM 6872 N N . GLY B 1 367 ? -21.922 -24.672 -40.188 1 28.28 367 GLY B N 1
ATOM 6873 C CA . GLY B 1 367 ? -23.328 -24.391 -39.906 1 28.28 367 GLY B CA 1
ATOM 6874 C C . GLY B 1 367 ? -23.719 -24.703 -38.469 1 28.28 367 GLY B C 1
ATOM 6875 O O . GLY B 1 367 ? -24.859 -24.484 -38.094 1 28.28 367 GLY B O 1
ATOM 6876 N N . GLU B 1 368 ? -23.328 -25.875 -37.875 1 28.28 368 GLU B N 1
ATOM 6877 C CA . GLU B 1 368 ? -24.188 -26.312 -36.781 1 28.28 368 GLU B CA 1
ATOM 6878 C C . GLU B 1 368 ? -23.938 -25.484 -35.531 1 28.28 368 GLU B C 1
ATOM 6880 O O . GLU B 1 368 ? -22.797 -25.172 -35.219 1 28.28 368 GLU B O 1
ATOM 6885 N N . SER B 1 369 ? -25.031 -24.766 -35.125 1 29.91 369 SER B N 1
ATOM 6886 C CA . SER B 1 369 ? -25.375 -24.062 -33.875 1 29.91 369 SER B CA 1
ATOM 6887 C C . SER B 1 369 ? -24.812 -24.781 -32.656 1 29.91 369 SER B C 1
ATOM 6889 O O . SER B 1 369 ? -25.203 -25.891 -32.344 1 29.91 369 SER B O 1
ATOM 6891 N N . TYR B 1 370 ? -23.594 -25.078 -32.625 1 28.45 370 TYR B N 1
ATOM 6892 C CA . TYR B 1 370 ? -23.281 -25.75 -31.391 1 28.45 370 TYR B CA 1
ATOM 6893 C C . TYR B 1 370 ? -23.859 -25 -30.188 1 28.45 370 TYR B C 1
ATOM 6895 O O . TYR B 1 370 ? -23.906 -23.781 -30.188 1 28.45 370 TYR B O 1
ATOM 6903 N N . ASP B 1 371 ? -24.781 -25.609 -29.484 1 30.45 371 ASP B N 1
ATOM 6904 C CA . ASP B 1 371 ? -25.328 -25.312 -28.156 1 30.45 371 ASP B CA 1
ATOM 6905 C C . ASP B 1 371 ? -24.219 -24.875 -27.188 1 30.45 371 ASP B C 1
ATOM 6907 O O . ASP B 1 371 ? -23.328 -25.656 -26.875 1 30.45 371 ASP B O 1
ATOM 6911 N N . ASP B 1 372 ? -23.781 -23.828 -27.391 1 31.36 372 ASP B N 1
ATOM 6912 C CA . ASP B 1 372 ? -22.781 -23.25 -26.516 1 31.36 372 ASP B CA 1
ATOM 6913 C C . ASP B 1 372 ? -23.172 -23.391 -25.047 1 31.36 372 ASP B C 1
ATOM 6915 O O . ASP B 1 372 ? -24.109 -22.75 -24.578 1 31.36 372 ASP B O 1
ATOM 6919 N N . PRO B 1 373 ? -23.031 -24.531 -24.5 1 31.53 373 PRO B N 1
ATOM 6920 C CA . PRO B 1 373 ? -23.438 -24.719 -23.109 1 31.53 373 PRO B CA 1
ATOM 6921 C C . PRO B 1 373 ? -23.016 -23.547 -22.219 1 31.53 373 PRO B C 1
ATOM 6923 O O . PRO B 1 373 ? -23.641 -23.297 -21.188 1 31.53 373 PRO B O 1
ATOM 6926 N N . LEU B 1 374 ? -21.969 -22.984 -22.547 1 31.69 374 LEU B N 1
ATOM 6927 C CA . LEU B 1 374 ? -21.672 -21.844 -21.703 1 31.69 374 LEU B CA 1
ATOM 6928 C C . LEU B 1 374 ? -22.859 -20.891 -21.641 1 31.69 374 LEU B C 1
ATOM 6930 O O . LEU B 1 374 ? -23.156 -20.312 -20.594 1 31.69 374 LEU B O 1
ATOM 6934 N N . ALA B 1 375 ? -23.578 -20.75 -22.812 1 31.5 375 ALA B N 1
ATOM 6935 C CA . ALA B 1 375 ? -24.812 -19.969 -22.828 1 31.5 375 ALA B CA 1
ATOM 6936 C C . ALA B 1 375 ? -25.828 -20.531 -21.859 1 31.5 375 ALA B C 1
ATOM 6938 O O . ALA B 1 375 ? -26.547 -19.781 -21.188 1 31.5 375 ALA B O 1
ATOM 6939 N N . GLN B 1 376 ? -25.969 -21.781 -21.953 1 32.84 376 GLN B N 1
ATOM 6940 C CA . GLN B 1 376 ? -26.969 -22.359 -21.062 1 32.84 376 GLN B CA 1
ATOM 6941 C C . GLN B 1 376 ? -26.609 -22.125 -19.609 1 32.84 376 GLN B C 1
ATOM 6943 O O . GLN B 1 376 ? -27.484 -21.844 -18.781 1 32.84 376 GLN B O 1
ATOM 6948 N N . PHE B 1 377 ? -25.391 -22.516 -19.281 1 30.62 377 PHE B N 1
ATOM 6949 C CA . PHE B 1 377 ? -25 -22.406 -17.891 1 30.62 377 PHE B CA 1
ATOM 6950 C C . PHE B 1 377 ? -25.016 -20.953 -17.422 1 30.62 377 PHE B C 1
ATOM 6952 O O . PHE B 1 377 ? -25.516 -20.641 -16.344 1 30.62 377 PHE B O 1
ATOM 6959 N N . LEU B 1 378 ? -24.188 -20.047 -18.281 1 33.28 378 LEU B N 1
ATOM 6960 C CA . LEU B 1 378 ? -24.312 -18.641 -17.953 1 33.28 378 LEU B CA 1
ATOM 6961 C C . LEU B 1 378 ? -25.719 -18.125 -18.25 1 33.28 378 LEU B C 1
ATOM 6963 O O . LEU B 1 378 ? -26.141 -18.094 -19.406 1 33.28 378 LEU B O 1
ATOM 6967 N N . GLY B 1 379 ? -26.75 -18.703 -18 1 30.12 379 GLY B N 1
ATOM 6968 C CA . GLY B 1 379 ? -28.062 -18.172 -18.297 1 30.12 379 GLY B CA 1
ATOM 6969 C C . GLY B 1 379 ? -28.031 -16.859 -19.047 1 30.12 379 GLY B C 1
ATOM 6970 O O . GLY B 1 379 ? -27.047 -16.547 -19.719 1 30.12 379 GLY B O 1
ATOM 6971 N N . GLU B 1 380 ? -28.734 -15.75 -18.531 1 33.19 380 GLU B N 1
ATOM 6972 C CA . GLU B 1 380 ? -29.078 -14.406 -18.984 1 33.19 380 GLU B CA 1
ATOM 6973 C C . GLU B 1 380 ? -27.844 -13.547 -19.172 1 33.19 380 GLU B C 1
ATOM 6975 O O . GLU B 1 380 ? -27.938 -12.398 -19.609 1 33.19 380 GLU B O 1
ATOM 6980 N N . ILE B 1 381 ? -26.625 -13.945 -18.766 1 33.19 381 ILE B N 1
ATOM 6981 C CA . ILE B 1 381 ? -25.609 -12.906 -18.641 1 33.19 381 ILE B CA 1
ATOM 6982 C C . ILE B 1 381 ? -24.781 -12.82 -19.922 1 33.19 381 ILE B C 1
ATOM 6984 O O . ILE B 1 381 ? -24.078 -11.844 -20.141 1 33.19 381 ILE B O 1
ATOM 6988 N N . VAL B 1 382 ? -24.625 -13.805 -20.688 1 35.03 382 VAL B N 1
ATOM 6989 C CA . VAL B 1 382 ? -23.656 -13.781 -21.781 1 35.03 382 VAL B CA 1
ATOM 6990 C C . VAL B 1 382 ? -24.359 -13.438 -23.094 1 35.03 382 VAL B C 1
ATOM 6992 O O . VAL B 1 382 ? -25.281 -14.141 -23.516 1 35.03 382 VAL B O 1
ATOM 6995 N N . ASP B 1 383 ? -24.438 -12.242 -23.484 1 31.84 383 ASP B N 1
ATOM 6996 C CA . ASP B 1 383 ? -24.781 -11.914 -24.875 1 31.84 383 ASP B CA 1
ATOM 6997 C C . ASP B 1 383 ? -23.562 -12.039 -25.781 1 31.84 383 ASP B C 1
ATOM 6999 O O . ASP B 1 383 ? -22.516 -11.438 -25.5 1 31.84 383 ASP B O 1
ATOM 7003 N N . THR B 1 384 ? -23.297 -13.156 -26.359 1 32.03 384 THR B N 1
ATOM 7004 C CA . THR B 1 384 ? -22.281 -13.281 -27.406 1 32.03 384 THR B CA 1
ATOM 7005 C C . THR B 1 384 ? -22.609 -12.359 -28.578 1 32.03 384 THR B C 1
ATOM 7007 O O . THR B 1 384 ? -23.688 -12.461 -29.188 1 32.03 384 THR B O 1
ATOM 7010 N N . GLU B 1 385 ? -22.219 -11.125 -28.516 1 34.59 385 GLU B N 1
ATOM 7011 C CA . GLU B 1 385 ? -22.422 -10.344 -29.734 1 34.59 385 GLU B CA 1
ATOM 7012 C C . GLU B 1 385 ? -21.312 -10.617 -30.75 1 34.59 385 GLU B C 1
ATOM 7014 O O . GLU B 1 385 ? -20.141 -10.781 -30.375 1 34.59 385 GLU B O 1
ATOM 7019 N N . GLU B 1 386 ? -21.594 -11.148 -31.875 1 31.95 386 GLU B N 1
ATOM 7020 C CA . GLU B 1 386 ? -20.828 -11.25 -33.125 1 31.95 386 GLU B CA 1
ATOM 7021 C C . GLU B 1 386 ? -20.203 -9.914 -33.469 1 31.95 386 GLU B C 1
ATOM 7023 O O . GLU B 1 386 ? -20.906 -8.922 -33.719 1 31.95 386 GLU B O 1
ATOM 7028 N N . TYR B 1 387 ? -19.047 -9.539 -32.812 1 31.34 387 TYR B N 1
ATOM 7029 C CA . TYR B 1 387 ? -18.406 -8.344 -33.344 1 31.34 387 TYR B CA 1
ATOM 7030 C C . TYR B 1 387 ? -17.625 -8.664 -34.594 1 31.34 387 TYR B C 1
ATOM 7032 O O . TYR B 1 387 ? -16.875 -9.648 -34.656 1 31.34 387 TYR B O 1
ATOM 7040 N N . SER B 1 388 ? -18.062 -8.523 -35.781 1 32.06 388 SER B N 1
ATOM 7041 C CA . SER B 1 388 ? -17.406 -8.562 -37.094 1 32.06 388 SER B CA 1
ATOM 7042 C C . SER B 1 388 ? -16.375 -7.461 -37.219 1 32.06 388 SER B C 1
ATOM 7044 O O . SER B 1 388 ? -16.703 -6.273 -37.219 1 32.06 388 SER B O 1
ATOM 7046 N N . VAL B 1 389 ? -15.273 -7.488 -36.5 1 36.22 389 VAL B N 1
ATOM 7047 C CA . VAL B 1 389 ? -14.242 -6.539 -36.906 1 36.22 389 VAL B CA 1
ATOM 7048 C C . VAL B 1 389 ? -13.477 -7.094 -38.094 1 36.22 389 VAL B C 1
ATOM 7050 O O . VAL B 1 389 ? -12.789 -8.109 -38 1 36.22 389 VAL B O 1
ATOM 7053 N N . SER B 1 390 ? -13.898 -7.031 -39.281 1 35.41 390 SER B N 1
ATOM 7054 C CA . SER B 1 390 ? -13.273 -7.418 -40.531 1 35.41 390 SER B CA 1
ATOM 7055 C C . SER B 1 390 ? -12.078 -6.531 -40.875 1 35.41 390 SER B C 1
ATOM 7057 O O . SER B 1 390 ? -12.234 -5.445 -41.438 1 35.41 390 SER B O 1
ATOM 7059 N N . ASP B 1 391 ? -11.211 -6.141 -40.062 1 39.09 391 ASP B N 1
ATOM 7060 C CA . ASP B 1 391 ? -10.109 -5.609 -40.875 1 39.09 391 ASP B CA 1
ATOM 7061 C C . ASP B 1 391 ? -9.25 -6.734 -41.438 1 39.09 391 ASP B C 1
ATOM 7063 O O . ASP B 1 391 ? -9.172 -7.82 -40.844 1 39.09 391 ASP B O 1
ATOM 7067 N N . GLY B 1 392 ? -9.102 -6.859 -42.75 1 47.62 392 GLY B N 1
ATOM 7068 C CA . GLY B 1 392 ? -8.422 -7.766 -43.688 1 47.62 392 GLY B CA 1
ATOM 7069 C C . GLY B 1 392 ? -7.441 -8.695 -42.969 1 47.62 392 GLY B C 1
ATOM 7070 O O . GLY B 1 392 ? -7.18 -9.797 -43.469 1 47.62 392 GLY B O 1
ATOM 7071 N N . PHE B 1 393 ? -6.812 -8.391 -41.844 1 53.53 393 PHE B N 1
ATOM 7072 C CA . PHE B 1 393 ? -5.727 -9.18 -41.281 1 53.53 393 PHE B CA 1
ATOM 7073 C C . PHE B 1 393 ? -6.18 -9.859 -40 1 53.53 393 PHE B C 1
ATOM 7075 O O . PHE B 1 393 ? -5.512 -10.766 -39.5 1 53.53 393 PHE B O 1
ATOM 7082 N N . SER B 1 394 ? -7.254 -9.484 -39.406 1 60.19 394 SER B N 1
ATOM 7083 C CA . SER B 1 394 ? -7.738 -10.094 -38.156 1 60.19 394 SER B CA 1
ATOM 7084 C C . SER B 1 394 ? -9.211 -10.477 -38.281 1 60.19 394 SER B C 1
ATOM 7086 O O . SER B 1 394 ? -10.008 -9.727 -38.844 1 60.19 394 SER B O 1
ATOM 7088 N N . GLU B 1 395 ? -9.508 -11.844 -38.125 1 67.06 395 GLU B N 1
ATOM 7089 C CA . GLU B 1 395 ? -10.883 -12.328 -38.156 1 67.06 395 GLU B CA 1
ATOM 7090 C C . GLU B 1 395 ? -11.367 -12.68 -36.75 1 67.06 395 GLU B C 1
ATOM 7092 O O . GLU B 1 395 ? -10.68 -13.391 -36.031 1 67.06 395 GLU B O 1
ATOM 7097 N N . LEU B 1 396 ? -12.359 -12.039 -36.344 1 67.38 396 LEU B N 1
ATOM 7098 C CA . LEU B 1 396 ? -12.961 -12.383 -35.062 1 67.38 396 LEU B CA 1
ATOM 7099 C C . LEU B 1 396 ? -13.492 -13.805 -35.094 1 67.38 396 LEU B C 1
ATOM 7101 O O . LEU B 1 396 ? -14.273 -14.172 -35.969 1 67.38 396 LEU B O 1
ATOM 7105 N N . ILE B 1 397 ? -13.008 -14.547 -34.188 1 68.31 397 ILE B N 1
ATOM 7106 C CA . ILE B 1 397 ? -13.359 -15.961 -34.125 1 68.31 397 ILE B CA 1
ATOM 7107 C C . ILE B 1 397 ? -14.445 -16.188 -33.094 1 68.31 397 ILE B C 1
ATOM 7109 O O . ILE B 1 397 ? -15.352 -16.984 -33.281 1 68.31 397 ILE B O 1
ATOM 7113 N N . SER B 1 398 ? -14.266 -15.445 -31.953 1 68.44 398 SER B N 1
ATOM 7114 C CA . SER B 1 398 ? -15.195 -15.672 -30.844 1 68.44 398 SER B CA 1
ATOM 7115 C C . SER B 1 398 ? -15.359 -14.414 -30 1 68.44 398 SER B C 1
ATOM 7117 O O . SER B 1 398 ? -14.422 -13.617 -29.859 1 68.44 398 SER B O 1
ATOM 7119 N N . SER B 1 399 ? -16.594 -14.141 -29.578 1 74.12 399 SER B N 1
ATOM 7120 C CA . SER B 1 399 ? -16.922 -13.062 -28.656 1 74.12 399 SER B CA 1
ATOM 7121 C C . SER B 1 399 ? -17.828 -13.555 -27.531 1 74.12 399 SER B C 1
ATOM 7123 O O . SER B 1 399 ? -18.844 -14.203 -27.781 1 74.12 399 SER B O 1
ATOM 7125 N N . VAL B 1 400 ? -17.359 -13.414 -26.359 1 74.31 400 VAL B N 1
ATOM 7126 C CA . VAL B 1 400 ? -18.141 -13.797 -25.188 1 74.31 400 VAL B CA 1
ATOM 7127 C C . VAL B 1 400 ? -18.375 -12.578 -24.312 1 74.31 400 VAL B C 1
ATOM 7129 O O . VAL B 1 400 ? -17.438 -11.828 -24.016 1 74.31 400 VAL B O 1
ATOM 7132 N N . ASN B 1 401 ? -19.641 -12.289 -24 1 77.31 401 ASN B N 1
ATOM 7133 C CA . ASN B 1 401 ? -20 -11.227 -23.062 1 77.31 401 ASN B CA 1
ATOM 7134 C C . ASN B 1 401 ? -20.547 -11.789 -21.766 1 77.31 401 ASN B C 1
ATOM 7136 O O . ASN B 1 401 ? -21.484 -12.609 -21.766 1 77.31 401 ASN B O 1
ATOM 7140 N N . ILE B 1 402 ? -19.984 -11.398 -20.703 1 80.88 402 ILE B N 1
ATOM 7141 C CA . ILE B 1 402 ? -20.375 -11.875 -19.375 1 80.88 402 ILE B CA 1
ATOM 7142 C C . ILE B 1 402 ? -20.766 -10.695 -18.484 1 80.88 402 ILE B C 1
ATOM 7144 O O . ILE B 1 402 ? -20.062 -9.672 -18.469 1 80.88 402 ILE B O 1
ATOM 7148 N N . SER B 1 403 ? -21.891 -10.773 -17.922 1 82.81 403 SER B N 1
ATOM 7149 C CA . SER B 1 403 ? -22.266 -9.852 -16.844 1 82.81 403 SER B CA 1
ATOM 7150 C C . SER B 1 403 ? -22.25 -10.539 -15.484 1 82.81 403 SER B C 1
ATOM 7152 O O . SER B 1 403 ? -23 -11.484 -15.25 1 82.81 403 SER B O 1
ATOM 7154 N N . ALA B 1 404 ? -21.391 -10.141 -14.656 1 87.12 404 ALA B N 1
ATOM 7155 C CA . ALA B 1 404 ? -21.219 -10.797 -13.367 1 87.12 404 ALA B CA 1
ATOM 7156 C C . ALA B 1 404 ? -21.406 -9.805 -12.219 1 87.12 404 ALA B C 1
ATOM 7158 O O . ALA B 1 404 ? -21.016 -8.641 -12.328 1 87.12 404 ALA B O 1
ATOM 7159 N N . PRO B 1 405 ? -21.984 -10.32 -11.125 1 89.56 405 PRO B N 1
ATOM 7160 C CA . PRO B 1 405 ? -22.078 -9.453 -9.953 1 89.56 405 PRO B CA 1
ATOM 7161 C C . PRO B 1 405 ? -20.703 -9.141 -9.352 1 89.56 405 PRO B C 1
ATOM 7163 O O . PRO B 1 405 ? -19.781 -9.953 -9.453 1 89.56 405 PRO B O 1
ATOM 7166 N N . THR B 1 406 ? -20.625 -7.984 -8.805 1 94.06 406 THR B N 1
ATOM 7167 C CA . THR B 1 406 ? -19.391 -7.594 -8.125 1 94.06 406 THR B CA 1
ATOM 7168 C C . THR B 1 406 ? -19.594 -7.582 -6.609 1 94.06 406 THR B C 1
ATOM 7170 O O . THR B 1 406 ? -20.672 -7.926 -6.121 1 94.06 406 THR B O 1
ATOM 7173 N N . LEU B 1 407 ? -18.562 -7.289 -5.863 1 95.94 407 LEU B N 1
ATOM 7174 C CA . LEU B 1 407 ? -18.672 -7.148 -4.414 1 95.94 407 LEU B CA 1
ATOM 7175 C C . LEU B 1 407 ? -19.562 -5.961 -4.047 1 95.94 407 LEU B C 1
ATOM 7177 O O . LEU B 1 407 ? -19.969 -5.82 -2.895 1 95.94 407 LEU B O 1
ATOM 7181 N N . LEU B 1 408 ? -19.781 -5.07 -5.051 1 93.94 408 LEU B N 1
ATOM 7182 C CA . LEU B 1 408 ? -20.703 -3.961 -4.867 1 93.94 408 LEU B CA 1
ATOM 7183 C C . LEU B 1 408 ? -22.109 -4.352 -5.297 1 93.94 408 LEU B C 1
ATOM 7185 O O . LEU B 1 408 ? -22.391 -4.492 -6.492 1 93.94 408 LEU B O 1
ATOM 7189 N N . PRO B 1 409 ? -23 -4.488 -4.34 1 89.31 409 PRO B N 1
ATOM 7190 C CA . PRO B 1 409 ? -24.344 -4.941 -4.676 1 89.31 409 PRO B CA 1
ATOM 7191 C C . PRO B 1 409 ? -25.016 -4.074 -5.738 1 89.31 409 PRO B C 1
ATOM 7193 O O . PRO B 1 409 ? -24.844 -2.85 -5.734 1 89.31 409 PRO B O 1
ATOM 7196 N N . LYS B 1 410 ? -25.609 -4.641 -6.711 1 86.12 410 LYS B N 1
ATOM 7197 C CA . LYS B 1 410 ? -26.438 -4.02 -7.738 1 86.12 410 LYS B CA 1
ATOM 7198 C C . LYS B 1 410 ? -25.594 -3.35 -8.805 1 86.12 410 LYS B C 1
ATOM 7200 O O . LYS B 1 410 ? -26.078 -2.539 -9.594 1 86.12 410 LYS B O 1
ATOM 7205 N N . HIS B 1 411 ? -24.375 -3.654 -8.789 1 89.19 411 HIS B N 1
ATOM 7206 C CA . HIS B 1 411 ? -23.469 -3.104 -9.805 1 89.19 411 HIS B CA 1
ATOM 7207 C C . HIS B 1 411 ? -22.703 -4.207 -10.508 1 89.19 411 HIS B C 1
ATOM 7209 O O . HIS B 1 411 ? -21.531 -4.445 -10.195 1 89.19 411 HIS B O 1
ATOM 7215 N N . PRO B 1 412 ? -23.281 -4.777 -11.477 1 89.56 412 PRO B N 1
ATOM 7216 C CA . PRO B 1 412 ? -22.594 -5.855 -12.188 1 89.56 412 PRO B CA 1
ATOM 7217 C C . PRO B 1 412 ? -21.5 -5.34 -13.109 1 89.56 412 PRO B C 1
ATOM 7219 O O . PRO B 1 412 ? -21.516 -4.176 -13.516 1 89.56 412 PRO B O 1
ATOM 7222 N N . LEU B 1 413 ? -20.562 -6.094 -13.352 1 90.69 413 LEU B N 1
ATOM 7223 C CA . LEU B 1 413 ? -19.453 -5.809 -14.258 1 90.69 413 LEU B CA 1
ATOM 7224 C C . LEU B 1 413 ? -19.594 -6.605 -15.547 1 90.69 413 LEU B C 1
ATOM 7226 O O . LEU B 1 413 ? -19.875 -7.805 -15.516 1 90.69 413 LEU B O 1
ATOM 7230 N N . THR B 1 414 ? -19.453 -5.938 -16.656 1 87.94 414 THR B N 1
ATOM 7231 C CA . THR B 1 414 ? -19.5 -6.598 -17.953 1 87.94 414 THR B CA 1
ATOM 7232 C C . THR B 1 414 ? -18.094 -6.918 -18.453 1 87.94 414 THR B C 1
ATOM 7234 O O . THR B 1 414 ? -17.234 -6.039 -18.484 1 87.94 414 THR B O 1
ATOM 7237 N N . VAL B 1 415 ? -17.906 -8.164 -18.75 1 89.25 415 VAL B N 1
ATOM 7238 C CA . VAL B 1 415 ? -16.625 -8.609 -19.281 1 89.25 415 VAL B CA 1
ATOM 7239 C C . VAL B 1 415 ? -16.812 -9.133 -20.703 1 89.25 415 VAL B C 1
ATOM 7241 O O . VAL B 1 415 ? -17.656 -10 -20.953 1 89.25 415 VAL B O 1
ATOM 7244 N N . ASN B 1 416 ? -16.047 -8.547 -21.625 1 84.94 416 ASN B N 1
ATOM 7245 C CA . ASN B 1 416 ? -16.062 -8.984 -23.016 1 84.94 416 ASN B CA 1
ATOM 7246 C C . ASN B 1 416 ? -14.758 -9.695 -23.391 1 84.94 416 ASN B C 1
ATOM 7248 O O . ASN B 1 416 ? -13.672 -9.141 -23.219 1 84.94 416 ASN B O 1
ATOM 7252 N N . ILE B 1 417 ? -14.883 -10.898 -23.828 1 85.75 417 ILE B N 1
ATOM 7253 C CA . ILE B 1 417 ? -13.727 -11.664 -24.281 1 85.75 417 ILE B CA 1
ATOM 7254 C C . ILE B 1 417 ? -13.805 -11.852 -25.797 1 85.75 417 ILE B C 1
ATOM 7256 O O . ILE B 1 417 ? -14.734 -12.477 -26.312 1 85.75 417 ILE B O 1
ATOM 7260 N N . LEU B 1 418 ? -12.781 -11.258 -26.453 1 78 418 LEU B N 1
ATOM 7261 C CA . LEU B 1 418 ? -12.711 -11.328 -27.906 1 78 418 LEU B CA 1
ATOM 7262 C C . LEU B 1 418 ? -11.5 -12.141 -28.359 1 78 418 LEU B C 1
ATOM 7264 O O . LEU B 1 418 ? -10.383 -11.906 -27.891 1 78 418 LEU B O 1
ATOM 7268 N N . LYS B 1 419 ? -11.719 -13.109 -29.141 1 76.19 419 LYS B N 1
ATOM 7269 C CA . LYS B 1 419 ? -10.633 -13.883 -29.734 1 76.19 419 LYS B CA 1
ATOM 7270 C C . LYS B 1 419 ? -10.531 -13.633 -31.234 1 76.19 419 LYS B C 1
ATOM 7272 O O . LYS B 1 419 ? -11.539 -13.664 -31.953 1 76.19 419 LYS B O 1
ATOM 7277 N N . PHE B 1 420 ? -9.266 -13.297 -31.625 1 70.88 420 PHE B N 1
ATOM 7278 C CA . PHE B 1 420 ? -9 -12.992 -33.031 1 70.88 420 PHE B CA 1
ATOM 7279 C C . PHE B 1 420 ? -8.016 -13.992 -33.625 1 70.88 420 PHE B C 1
ATOM 7281 O O . PHE B 1 420 ? -7.105 -14.461 -32.938 1 70.88 420 PHE B O 1
ATOM 7288 N N . ASN B 1 421 ? -8.297 -14.359 -34.812 1 71.62 421 ASN B N 1
ATOM 7289 C CA . ASN B 1 421 ? -7.297 -15.07 -35.594 1 71.62 421 ASN B CA 1
ATOM 7290 C C . ASN B 1 421 ? -6.473 -14.109 -36.469 1 71.62 421 ASN B C 1
ATOM 7292 O O . ASN B 1 421 ? -7.027 -13.352 -37.25 1 71.62 421 ASN B O 1
ATOM 7296 N N . VAL B 1 422 ? -5.223 -14.055 -36.125 1 66.81 422 VAL B N 1
ATOM 7297 C CA . VAL B 1 422 ? -4.348 -13.164 -36.875 1 66.81 422 VAL B CA 1
ATOM 7298 C C . VAL B 1 422 ? -3.475 -13.984 -37.812 1 66.81 422 VAL B C 1
ATOM 7300 O O . VAL B 1 422 ? -2.801 -14.922 -37.406 1 66.81 422 VAL B O 1
ATOM 7303 N N . THR B 1 423 ? -3.68 -13.711 -39.125 1 63.72 423 THR B N 1
ATOM 7304 C CA . THR B 1 423 ? -2.857 -14.359 -40.125 1 63.72 423 THR B CA 1
ATOM 7305 C C . THR B 1 423 ? -1.568 -13.578 -40.344 1 63.72 423 THR B C 1
ATOM 7307 O O . THR B 1 423 ? -1.603 -12.367 -40.562 1 63.72 423 THR B O 1
ATOM 7310 N N . LEU B 1 424 ? -0.455 -14.195 -39.969 1 57.34 424 LEU B N 1
ATOM 7311 C CA . LEU B 1 424 ? 0.818 -13.531 -40.219 1 57.34 424 LEU B CA 1
ATOM 7312 C C . LEU B 1 424 ? 1.163 -13.555 -41.719 1 57.34 424 LEU B C 1
ATOM 7314 O O . LEU B 1 424 ? 0.895 -14.539 -42.406 1 57.34 424 LEU B O 1
ATOM 7318 N N . PRO B 1 425 ? 1.521 -12.297 -42.219 1 53.16 425 PRO B N 1
ATOM 7319 C CA . PRO B 1 425 ? 1.788 -12.172 -43.656 1 53.16 425 PRO B CA 1
ATOM 7320 C C . PRO B 1 425 ? 3.027 -12.945 -44.094 1 53.16 425 PRO B C 1
ATOM 7322 O O . PRO B 1 425 ? 3.709 -12.547 -45.031 1 53.16 425 PRO B O 1
ATOM 7325 N N . PHE B 1 426 ? 3.557 -13.773 -43.281 1 50.94 426 PHE B N 1
ATOM 7326 C CA . PHE B 1 426 ? 4.758 -14.375 -43.844 1 50.94 426 PHE B CA 1
ATOM 7327 C C . PHE B 1 426 ? 4.395 -15.359 -44.938 1 50.94 426 PHE B C 1
ATOM 7329 O O . PHE B 1 426 ? 3.422 -16.109 -44.812 1 50.94 426 PHE B O 1
ATOM 7336 N N . PRO B 1 427 ? 5.059 -15.078 -46.125 1 45.97 427 PRO B N 1
ATOM 7337 C CA . PRO B 1 427 ? 4.91 -15.945 -47.281 1 45.97 427 PRO B CA 1
ATOM 7338 C C . PRO B 1 427 ? 5.293 -17.391 -47 1 45.97 427 PRO B C 1
ATOM 7340 O O . PRO B 1 427 ? 6.207 -17.656 -46.219 1 45.97 427 PRO B O 1
ATOM 7343 N N . GLY B 1 428 ? 4.539 -18.328 -46.594 1 46.81 428 GLY B N 1
ATOM 7344 C CA . GLY B 1 428 ? 4.766 -19.766 -46.625 1 46.81 428 GLY B CA 1
ATOM 7345 C C . GLY B 1 428 ? 3.488 -20.578 -46.531 1 46.81 428 GLY B C 1
ATOM 7346 O O . GLY B 1 428 ? 2.406 -20.016 -46.312 1 46.81 428 GLY B O 1
ATOM 7347 N N . PRO B 1 429 ? 3.566 -21.797 -47.031 1 46.38 429 PRO B N 1
ATOM 7348 C CA . PRO B 1 429 ? 2.402 -22.688 -47.156 1 46.38 429 PRO B CA 1
ATOM 7349 C C . PRO B 1 429 ? 1.557 -22.75 -45.906 1 46.38 429 PRO B C 1
ATOM 7351 O O . PRO B 1 429 ? 0.376 -23.094 -45.969 1 46.38 429 PRO B O 1
ATOM 7354 N N . ARG B 1 430 ? 2.234 -22.859 -44.75 1 50.41 430 ARG B N 1
ATOM 7355 C CA . ARG B 1 430 ? 1.499 -23.016 -43.5 1 50.41 430 ARG B CA 1
ATOM 7356 C C . ARG B 1 430 ? 1.205 -21.656 -42.875 1 50.41 430 ARG B C 1
ATOM 7358 O O . ARG B 1 430 ? 2.127 -20.906 -42.531 1 50.41 430 ARG B O 1
ATOM 7365 N N . ARG B 1 431 ? 0.2 -20.938 -43.344 1 48.69 431 ARG B N 1
ATOM 7366 C CA . ARG B 1 431 ? -0.244 -19.672 -42.781 1 48.69 431 ARG B CA 1
ATOM 7367 C C . ARG B 1 431 ? -0.408 -19.75 -41.281 1 48.69 431 ARG B C 1
ATOM 7369 O O . ARG B 1 431 ? -1.433 -20.234 -40.781 1 48.69 431 ARG B O 1
ATOM 7376 N N . PRO B 1 432 ? 0.729 -19.625 -40.594 1 55.66 432 PRO B N 1
ATOM 7377 C CA . PRO B 1 432 ? 0.623 -19.75 -39.125 1 55.66 432 PRO B CA 1
ATOM 7378 C C . PRO B 1 432 ? -0.353 -18.734 -38.531 1 55.66 432 PRO B C 1
ATOM 7380 O O . PRO B 1 432 ? -0.405 -17.594 -38.938 1 55.66 432 PRO B O 1
ATOM 7383 N N . HIS B 1 433 ? -1.525 -19.297 -38.125 1 60.47 433 HIS B N 1
ATOM 7384 C CA . HIS B 1 433 ? -2.502 -18.469 -37.438 1 60.47 433 HIS B CA 1
ATOM 7385 C C . HIS B 1 433 ? -2.164 -18.359 -35.938 1 60.47 433 HIS B C 1
ATOM 7387 O O . HIS B 1 433 ? -1.575 -19.281 -35.375 1 60.47 433 HIS B O 1
ATOM 7393 N N . HIS B 1 434 ? -2.182 -17.078 -35.594 1 65.81 434 HIS B N 1
ATOM 7394 C CA . HIS B 1 434 ? -1.99 -16.828 -34.156 1 65.81 434 HIS B CA 1
ATOM 7395 C C . HIS B 1 434 ? -3.254 -16.25 -33.531 1 65.81 434 HIS B C 1
ATOM 7397 O O . HIS B 1 434 ? -3.846 -15.305 -34.062 1 65.81 434 HIS B O 1
ATOM 7403 N N . VAL B 1 435 ? -3.74 -17 -32.562 1 68.94 435 VAL B N 1
ATOM 7404 C CA . VAL B 1 435 ? -4.941 -16.531 -31.891 1 68.94 435 VAL B CA 1
ATOM 7405 C C . VAL B 1 435 ? -4.574 -15.477 -30.859 1 68.94 435 VAL B C 1
ATOM 7407 O O . VAL B 1 435 ? -3.66 -15.68 -30.047 1 68.94 435 VAL B O 1
ATOM 7410 N N . VAL B 1 436 ? -5.254 -14.32 -31 1 72 436 VAL B N 1
ATOM 7411 C CA . VAL B 1 436 ? -5.066 -13.242 -30.047 1 72 436 VAL B CA 1
ATOM 7412 C C . VAL B 1 436 ? -6.355 -13.031 -29.25 1 72 436 VAL B C 1
ATOM 7414 O O . VAL B 1 436 ? -7.441 -12.945 -29.828 1 72 436 VAL B O 1
ATOM 7417 N N . THR B 1 437 ? -6.199 -13.07 -27.984 1 77.75 437 THR B N 1
ATOM 7418 C CA . THR B 1 437 ? -7.348 -12.859 -27.109 1 77.75 437 THR B CA 1
ATOM 7419 C C . THR B 1 437 ? -7.309 -11.461 -26.5 1 77.75 437 THR B C 1
ATOM 7421 O O . THR B 1 437 ? -6.273 -11.031 -25.984 1 77.75 437 THR B O 1
ATOM 7424 N N . ARG B 1 438 ? -8.414 -10.727 -26.656 1 80.56 438 ARG B N 1
ATOM 7425 C CA . ARG B 1 438 ? -8.586 -9.43 -26.016 1 80.56 438 ARG B CA 1
ATOM 7426 C C . ARG B 1 438 ? -9.727 -9.461 -25 1 80.56 438 ARG B C 1
ATOM 7428 O O . ARG B 1 438 ? -10.781 -10.047 -25.266 1 80.56 438 ARG B O 1
ATOM 7435 N N . VAL B 1 439 ? -9.477 -8.906 -23.875 1 88 439 VAL B N 1
ATOM 7436 C CA . VAL B 1 439 ? -10.469 -8.875 -22.812 1 88 439 VAL B CA 1
ATOM 7437 C C . VAL B 1 439 ? -10.797 -7.426 -22.453 1 88 439 VAL B C 1
ATOM 7439 O O . VAL B 1 439 ? -9.906 -6.578 -22.391 1 88 439 VAL B O 1
ATOM 7442 N N . TYR B 1 440 ? -12.07 -7.148 -22.312 1 86.31 440 TYR B N 1
ATOM 7443 C CA . TYR B 1 440 ? -12.539 -5.836 -21.875 1 86.31 440 TYR B CA 1
ATOM 7444 C C . TYR B 1 440 ? -13.398 -5.957 -20.625 1 86.31 440 TYR B C 1
ATOM 7446 O O . TYR B 1 440 ? -14.227 -6.867 -20.516 1 86.31 440 TYR B O 1
ATOM 7454 N N . ALA B 1 441 ? -13.156 -5.137 -19.641 1 91.81 441 ALA B N 1
ATOM 7455 C CA . ALA B 1 441 ? -14 -4.988 -18.453 1 91.81 441 ALA B CA 1
ATOM 7456 C C . ALA B 1 441 ? -14.719 -3.645 -18.453 1 91.81 441 ALA B C 1
ATOM 7458 O O . ALA B 1 441 ? -14.086 -2.592 -18.359 1 91.81 441 ALA B O 1
ATOM 7459 N N . ASN B 1 442 ? -15.977 -3.68 -18.5 1 89.81 442 ASN B N 1
ATOM 7460 C CA . ASN B 1 442 ? -16.781 -2.473 -18.641 1 89.81 442 ASN B CA 1
ATOM 7461 C C . ASN B 1 442 ? -16.266 -1.564 -19.75 1 89.81 442 ASN B C 1
ATOM 7463 O O . ASN B 1 442 ? -16.094 -0.363 -19.547 1 89.81 442 ASN B O 1
ATOM 7467 N N . GLY B 1 443 ? -15.898 -2.225 -20.797 1 82.94 443 GLY B N 1
ATOM 7468 C CA . GLY B 1 443 ? -15.484 -1.497 -21.984 1 82.94 443 GLY B CA 1
ATOM 7469 C C . GLY B 1 443 ? -14.023 -1.082 -21.953 1 82.94 443 GLY B C 1
ATOM 7470 O O . GLY B 1 443 ? -13.508 -0.538 -22.938 1 82.94 443 GLY B O 1
ATOM 7471 N N . GLN B 1 444 ? -13.398 -1.288 -20.906 1 87 444 GLN B N 1
ATOM 7472 C CA . GLN B 1 444 ? -11.992 -0.909 -20.781 1 87 444 GLN B CA 1
ATOM 7473 C C . GLN B 1 444 ? -11.078 -2.109 -21 1 87 444 GLN B C 1
ATOM 7475 O O . GLN B 1 444 ? -11.328 -3.191 -20.469 1 87 444 GLN B O 1
ATOM 7480 N N . ARG B 1 445 ? -10.055 -1.904 -21.719 1 85 445 ARG B N 1
ATOM 7481 C CA . ARG B 1 445 ? -9.172 -2.994 -22.109 1 85 445 ARG B CA 1
ATOM 7482 C C . ARG B 1 445 ? -8.352 -3.492 -20.922 1 85 445 ARG B C 1
ATOM 7484 O O . ARG B 1 445 ? -7.82 -2.693 -20.156 1 85 445 ARG B O 1
ATOM 7491 N N . VAL B 1 446 ? -8.32 -4.789 -20.797 1 91.75 446 VAL B N 1
ATOM 7492 C CA . VAL B 1 446 ? -7.469 -5.441 -19.812 1 91.75 446 VAL B CA 1
ATOM 7493 C C . VAL B 1 446 ? -6.035 -5.504 -20.328 1 91.75 446 VAL B C 1
ATOM 7495 O O . VAL B 1 446 ? -5.793 -5.938 -21.453 1 91.75 446 VAL B O 1
ATOM 7498 N N . ALA B 1 447 ? -5.117 -5.047 -19.562 1 88.75 447 ALA B N 1
ATOM 7499 C CA . ALA B 1 447 ? -3.723 -4.969 -19.984 1 88.75 447 ALA B CA 1
ATOM 7500 C C . ALA B 1 447 ? -3.055 -6.34 -19.906 1 88.75 447 ALA B C 1
ATOM 7502 O O . ALA B 1 447 ? -2.355 -6.742 -20.844 1 88.75 447 ALA B O 1
ATOM 7503 N N . VAL B 1 448 ? -3.232 -7.055 -18.828 1 90.38 448 VAL B N 1
ATOM 7504 C CA . VAL B 1 448 ? -2.662 -8.383 -18.625 1 90.38 448 VAL B CA 1
ATOM 7505 C C . VAL B 1 448 ? -3.756 -9.352 -18.188 1 90.38 448 VAL B C 1
ATOM 7507 O O . VAL B 1 448 ? -4.098 -9.414 -17.016 1 90.38 448 VAL B O 1
ATOM 7510 N N . PRO B 1 449 ? -4.188 -10.109 -19.125 1 92.38 449 PRO B N 1
ATOM 7511 C CA . PRO B 1 449 ? -5.266 -11.047 -18.781 1 92.38 449 PRO B CA 1
ATOM 7512 C C . PRO B 1 449 ? -4.746 -12.344 -18.172 1 92.38 449 PRO B C 1
ATOM 7514 O O . PRO B 1 449 ? -3.58 -12.695 -18.359 1 92.38 449 PRO B O 1
ATOM 7517 N N . ASP B 1 450 ? -5.523 -12.969 -17.344 1 94.56 450 ASP B N 1
ATOM 7518 C CA . ASP B 1 450 ? -5.43 -14.375 -16.953 1 94.56 450 ASP B CA 1
ATOM 7519 C C . ASP B 1 450 ? -4.219 -14.617 -16.062 1 94.56 450 ASP B C 1
ATOM 7521 O O . ASP B 1 450 ? -3.449 -15.555 -16.281 1 94.56 450 ASP B O 1
ATOM 7525 N N . VAL B 1 451 ? -4.043 -13.789 -15.109 1 95.88 451 VAL B N 1
ATOM 7526 C CA . VAL B 1 451 ? -3.102 -14.141 -14.047 1 95.88 451 VAL B CA 1
ATOM 7527 C C . VAL B 1 451 ? -3.73 -15.172 -13.109 1 95.88 451 VAL B C 1
ATOM 7529 O O . VAL B 1 451 ? -4.809 -14.938 -12.562 1 95.88 451 VAL B O 1
ATOM 7532 N N . VAL B 1 452 ? -3.039 -16.266 -12.961 1 96.94 452 VAL B N 1
ATOM 7533 C CA . VAL B 1 452 ? -3.621 -17.359 -12.195 1 96.94 452 VAL B CA 1
ATOM 7534 C C . VAL B 1 452 ? -3.32 -17.172 -10.711 1 96.94 452 VAL B C 1
ATOM 7536 O O . VAL B 1 452 ? -2.232 -16.719 -10.344 1 96.94 452 VAL B O 1
ATOM 7539 N N . ALA B 1 453 ? -4.281 -17.484 -9.922 1 95.44 453 ALA B N 1
ATOM 7540 C CA . ALA B 1 453 ? -4.164 -17.438 -8.461 1 95.44 453 ALA B CA 1
ATOM 7541 C C . ALA B 1 453 ? -4.727 -18.703 -7.832 1 95.44 453 ALA B C 1
ATOM 7543 O O . ALA B 1 453 ? -5.504 -19.438 -8.461 1 95.44 453 ALA B O 1
ATOM 7544 N N . LEU B 1 454 ? -4.371 -18.969 -6.617 1 93.38 454 LEU B N 1
ATOM 7545 C CA . LEU B 1 454 ? -4.84 -20.125 -5.871 1 93.38 454 LEU B CA 1
ATOM 7546 C C . LEU B 1 454 ? -6.363 -20.125 -5.773 1 93.38 454 LEU B C 1
ATOM 7548 O O . LEU B 1 454 ? -6.996 -21.172 -5.91 1 93.38 454 LEU B O 1
ATOM 7552 N N . ASN B 1 455 ? -6.906 -18.906 -5.527 1 94.94 455 ASN B N 1
ATOM 7553 C CA . ASN B 1 455 ? -8.344 -18.812 -5.301 1 94.94 455 ASN B CA 1
ATOM 7554 C C . ASN B 1 455 ? -9.047 -18.094 -6.449 1 94.94 455 ASN B C 1
ATOM 7556 O O . ASN B 1 455 ? -10.016 -17.375 -6.234 1 94.94 455 ASN B O 1
ATOM 7560 N N . GLY B 1 456 ? -8.438 -18.234 -7.664 1 95.75 456 GLY B N 1
ATOM 7561 C CA . GLY B 1 456 ? -9.18 -17.703 -8.789 1 95.75 456 GLY B CA 1
ATOM 7562 C C . GLY B 1 456 ? -8.289 -17.062 -9.844 1 95.75 456 GLY B C 1
ATOM 7563 O O . GLY B 1 456 ? -7.301 -17.672 -10.266 1 95.75 456 GLY B O 1
ATOM 7564 N N . ALA B 1 457 ? -8.773 -15.836 -10.336 1 97.06 457 ALA B N 1
ATOM 7565 C CA . ALA B 1 457 ? -8.109 -15.18 -11.461 1 97.06 457 ALA B CA 1
ATOM 7566 C C . ALA B 1 457 ? -7.945 -13.688 -11.203 1 97.06 457 ALA B C 1
ATOM 7568 O O . ALA B 1 457 ? -8.711 -13.094 -10.445 1 97.06 457 ALA B O 1
ATOM 7569 N N . MET B 1 458 ? -6.922 -13.188 -11.797 1 97.88 458 MET B N 1
ATOM 7570 C CA . MET B 1 458 ? -6.695 -11.742 -11.781 1 97.88 458 MET B CA 1
ATOM 7571 C C . MET B 1 458 ? -6.453 -11.211 -13.188 1 97.88 458 MET B C 1
ATOM 7573 O O . MET B 1 458 ? -5.871 -11.906 -14.023 1 97.88 458 MET B O 1
ATOM 7577 N N . HIS B 1 459 ? -6.914 -10.078 -13.461 1 97.38 459 HIS B N 1
ATOM 7578 C CA . HIS B 1 459 ? -6.691 -9.344 -14.703 1 97.38 459 HIS B CA 1
ATOM 7579 C C . HIS B 1 459 ? -6.148 -7.945 -14.422 1 97.38 459 HIS B C 1
ATOM 7581 O O . HIS B 1 459 ? -6.793 -7.152 -13.734 1 97.38 459 HIS B O 1
ATOM 7587 N N . GLY B 1 460 ? -4.98 -7.695 -14.938 1 95.88 460 GLY B N 1
ATOM 7588 C CA . GLY B 1 460 ? -4.352 -6.406 -14.703 1 95.88 460 GLY B CA 1
ATOM 7589 C C . GLY B 1 460 ? -4.926 -5.297 -15.57 1 95.88 460 GLY B C 1
ATOM 7590 O O . GLY B 1 460 ? -5.074 -5.461 -16.781 1 95.88 460 GLY B O 1
ATOM 7591 N N . MET B 1 461 ? -5.223 -4.152 -14.914 1 94.38 461 MET B N 1
ATOM 7592 C CA . MET B 1 461 ? -5.812 -3.002 -15.594 1 94.38 461 MET B CA 1
ATOM 7593 C C . MET B 1 461 ? -4.828 -1.838 -15.648 1 94.38 461 MET B C 1
ATOM 7595 O O . MET B 1 461 ? -4.133 -1.562 -14.672 1 94.38 461 MET B O 1
ATOM 7599 N N . SER B 1 462 ? -4.867 -1.16 -16.75 1 89.81 462 SER B N 1
ATOM 7600 C CA . SER B 1 462 ? -4.059 0.048 -16.859 1 89.81 462 SER B CA 1
ATOM 7601 C C . SER B 1 462 ? -4.859 1.288 -16.484 1 89.81 462 SER B C 1
ATOM 7603 O O . SER B 1 462 ? -4.309 2.389 -16.391 1 89.81 462 SER B O 1
ATOM 7605 N N . THR B 1 463 ? -6.145 1.085 -16.266 1 90.94 463 THR B N 1
ATOM 7606 C CA . THR B 1 463 ? -7.035 2.158 -15.844 1 90.94 463 THR B CA 1
ATOM 7607 C C . THR B 1 463 ? -7.953 1.688 -14.719 1 90.94 463 THR B C 1
ATOM 7609 O O . THR B 1 463 ? -8.141 0.485 -14.531 1 90.94 463 THR B O 1
ATOM 7612 N N . LEU B 1 464 ? -8.391 2.697 -13.945 1 95 464 LEU B N 1
ATOM 7613 C CA . LEU B 1 464 ? -9.43 2.395 -12.961 1 95 464 LEU B CA 1
ATOM 7614 C C . LEU B 1 464 ? -10.773 2.178 -13.648 1 95 464 LEU B C 1
ATOM 7616 O O . LEU B 1 464 ? -11.133 2.914 -14.57 1 95 464 LEU B O 1
ATOM 7620 N N . LEU B 1 465 ? -11.516 1.158 -13.234 1 94.56 465 LEU B N 1
ATOM 7621 C CA . LEU B 1 465 ? -12.812 0.885 -13.852 1 94.56 465 LEU B CA 1
ATOM 7622 C C . LEU B 1 465 ? -13.797 2.012 -13.562 1 94.56 465 LEU B C 1
ATOM 7624 O O . LEU B 1 465 ? -13.93 2.447 -12.422 1 94.56 465 LEU B O 1
ATOM 7628 N N . ASP B 1 466 ? -14.391 2.469 -14.602 1 90.69 466 ASP B N 1
ATOM 7629 C CA . ASP B 1 466 ? -15.461 3.463 -14.531 1 90.69 466 ASP B CA 1
ATOM 7630 C C . ASP B 1 466 ? -16.828 2.793 -14.531 1 90.69 466 ASP B C 1
ATOM 7632 O O . ASP B 1 466 ? -17.234 2.182 -15.523 1 90.69 466 ASP B O 1
ATOM 7636 N N . PRO B 1 467 ? -17.531 2.941 -13.453 1 88.38 467 PRO B N 1
ATOM 7637 C CA . PRO B 1 467 ? -18.797 2.229 -13.352 1 88.38 467 PRO B CA 1
ATOM 7638 C C . PRO B 1 467 ? -19.844 2.742 -14.344 1 88.38 467 PRO B C 1
ATOM 7640 O O . PRO B 1 467 ? -20.875 2.094 -14.555 1 88.38 467 PRO B O 1
ATOM 7643 N N . ARG B 1 468 ? -19.625 3.912 -14.945 1 83.88 468 ARG B N 1
ATOM 7644 C CA . ARG B 1 468 ? -20.609 4.469 -15.883 1 83.88 468 ARG B CA 1
ATOM 7645 C C . ARG B 1 468 ? -20.516 3.783 -17.234 1 83.88 468 ARG B C 1
ATOM 7647 O O . ARG B 1 468 ? -21.469 3.797 -18.016 1 83.88 468 ARG B O 1
ATOM 7654 N N . LYS B 1 469 ? -19.266 3.473 -17.516 1 68.12 469 LYS B N 1
ATOM 7655 C CA . LYS B 1 469 ? -19.016 2.996 -18.875 1 68.12 469 LYS B CA 1
ATOM 7656 C C . LYS B 1 469 ? -19.625 1.616 -19.094 1 68.12 469 LYS B C 1
ATOM 7658 O O . LYS B 1 469 ? -19.453 0.711 -18.281 1 68.12 469 LYS B O 1
ATOM 7663 N N . MET B 1 470 ? -20.922 1.833 -19.594 1 57.72 470 MET B N 1
ATOM 7664 C CA . MET B 1 470 ? -21.578 0.597 -20.031 1 57.72 470 MET B CA 1
ATOM 7665 C C . MET B 1 470 ? -21.312 0.328 -21.5 1 57.72 470 MET B C 1
ATOM 7667 O O . MET B 1 470 ? -21.312 1.254 -22.312 1 57.72 470 MET B O 1
ATOM 7671 N N . GLY B 1 471 ? -20.734 -0.844 -21.953 1 49.66 471 GLY B N 1
ATOM 7672 C CA . GLY B 1 471 ? -20.75 -1.389 -23.312 1 49.66 471 GLY B CA 1
ATOM 7673 C C . GLY B 1 471 ? -19.516 -1.028 -24.109 1 49.66 471 GLY B C 1
ATOM 7674 O O . GLY B 1 471 ? -18.609 -0.352 -23.609 1 49.66 471 GLY B O 1
ATOM 7675 N N . HIS B 1 472 ? -19.25 -1.71 -25.312 1 48.03 472 HIS B N 1
ATOM 7676 C CA . HIS B 1 472 ? -18.156 -1.91 -26.25 1 48.03 472 HIS B CA 1
ATOM 7677 C C . HIS B 1 472 ? -17.734 -0.594 -26.891 1 48.03 472 HIS B C 1
ATOM 7679 O O . HIS B 1 472 ? -16.828 -0.572 -27.734 1 48.03 472 HIS B O 1
ATOM 7685 N N . ASP B 1 473 ? -18.516 0.477 -26.969 1 44.44 473 ASP B N 1
ATOM 7686 C CA . ASP B 1 473 ? -18.234 1.225 -28.188 1 44.44 473 ASP B CA 1
ATOM 7687 C C . ASP B 1 473 ? -16.828 1.836 -28.141 1 44.44 473 ASP B C 1
ATOM 7689 O O . ASP B 1 473 ? -16.062 1.688 -29.078 1 44.44 473 ASP B O 1
ATOM 7693 N N . ASN B 1 474 ? -16.656 3.271 -27.75 1 42.97 474 ASN B N 1
ATOM 7694 C CA . ASN B 1 474 ? -15.57 4.137 -28.203 1 42.97 474 ASN B CA 1
ATOM 7695 C C . ASN B 1 474 ? -14.398 4.105 -27.234 1 42.97 474 ASN B C 1
ATOM 7697 O O . ASN B 1 474 ? -14.594 4.086 -26.016 1 42.97 474 ASN B O 1
ATOM 7701 N N . ASP B 1 475 ? -13.305 3.43 -27.734 1 46.31 475 ASP B N 1
ATOM 7702 C CA . ASP B 1 475 ? -11.938 3.506 -27.234 1 46.31 475 ASP B CA 1
ATOM 7703 C C . ASP B 1 475 ? -11.68 4.84 -26.531 1 46.31 475 ASP B C 1
ATOM 7705 O O . ASP B 1 475 ? -10.562 5.371 -26.594 1 46.31 475 ASP B O 1
ATOM 7709 N N . GLU B 1 476 ? -12.664 5.48 -26.25 1 49.28 476 GLU B N 1
ATOM 7710 C CA . GLU B 1 476 ? -12.281 6.777 -25.703 1 49.28 476 GLU B CA 1
ATOM 7711 C C . GLU B 1 476 ? -11.75 6.648 -24.281 1 49.28 476 GLU B C 1
ATOM 7713 O O . GLU B 1 476 ? -12.281 5.867 -23.484 1 49.28 476 GLU B O 1
ATOM 7718 N N . ALA B 1 477 ? -10.555 7.145 -24.172 1 55.97 477 ALA B N 1
ATOM 7719 C CA . ALA B 1 477 ? -9.828 7.258 -22.906 1 55.97 477 ALA B CA 1
ATOM 7720 C C . ALA B 1 477 ? -10.758 7.695 -21.781 1 55.97 477 ALA B C 1
ATOM 7722 O O . ALA B 1 477 ? -11.602 8.57 -21.969 1 55.97 477 ALA B O 1
ATOM 7723 N N . VAL B 1 478 ? -11.023 6.699 -20.766 1 62.41 478 VAL B N 1
ATOM 7724 C CA . VAL B 1 478 ? -11.773 7.031 -19.562 1 62.41 478 VAL B CA 1
ATOM 7725 C C . VAL B 1 478 ? -11.344 8.406 -19.047 1 62.41 478 VAL B C 1
ATOM 7727 O O . VAL B 1 478 ? -10.148 8.672 -18.891 1 62.41 478 VAL B O 1
ATOM 7730 N N . ASP B 1 479 ? -12.289 9.336 -19.094 1 77 479 ASP B N 1
ATOM 7731 C CA . ASP B 1 479 ? -12.031 10.688 -18.625 1 77 479 ASP B CA 1
ATOM 7732 C C . ASP B 1 479 ? -12.625 10.914 -17.234 1 77 479 ASP B C 1
ATOM 7734 O O . ASP B 1 479 ? -13.844 10.891 -17.062 1 77 479 ASP B O 1
ATOM 7738 N N . TRP B 1 480 ? -11.859 10.859 -16.25 1 90.75 480 TRP B N 1
ATOM 7739 C CA . TRP B 1 480 ? -12.273 11.078 -14.867 1 90.75 480 TRP B CA 1
ATOM 7740 C C . TRP B 1 480 ? -12.305 12.562 -14.531 1 90.75 480 TRP B C 1
ATOM 7742 O O . TRP B 1 480 ? -12.477 12.938 -13.375 1 90.75 480 TRP B O 1
ATOM 7752 N N . GLU B 1 481 ? -12.25 13.445 -15.492 1 87.31 481 GLU B N 1
ATOM 7753 C CA . GLU B 1 481 ? -12.195 14.883 -15.242 1 87.31 481 GLU B CA 1
ATOM 7754 C C . GLU B 1 481 ? -13.516 15.391 -14.672 1 87.31 481 GLU B C 1
ATOM 7756 O O . GLU B 1 481 ? -13.539 16.328 -13.883 1 87.31 481 GLU B O 1
ATOM 7761 N N . ASP B 1 482 ? -14.586 14.695 -15.07 1 87.62 482 ASP B N 1
ATOM 7762 C CA . ASP B 1 482 ? -15.906 15.133 -14.617 1 87.62 482 ASP B CA 1
ATOM 7763 C C . ASP B 1 482 ? -16.375 14.312 -13.414 1 87.62 482 ASP B C 1
ATOM 7765 O O . ASP B 1 482 ? -17.578 14.156 -13.195 1 87.62 482 ASP B O 1
ATOM 7769 N N . TRP B 1 483 ? -15.484 13.805 -12.633 1 90.25 483 TRP B N 1
ATOM 7770 C CA . TRP B 1 483 ? -15.828 12.875 -11.562 1 90.25 483 TRP B CA 1
ATOM 7771 C C . TRP B 1 483 ? -16.734 13.539 -10.539 1 90.25 483 TRP B C 1
ATOM 7773 O O . TRP B 1 483 ? -17.609 12.891 -9.953 1 90.25 483 TRP B O 1
ATOM 7783 N N . GLU B 1 484 ? -16.609 14.797 -10.312 1 85.12 484 GLU B N 1
ATOM 7784 C CA . GLU B 1 484 ? -17.391 15.5 -9.297 1 85.12 484 GLU B CA 1
ATOM 7785 C C . GLU B 1 484 ? -18.875 15.492 -9.641 1 85.12 484 GLU B C 1
ATOM 7787 O O . GLU B 1 484 ? -19.719 15.586 -8.75 1 85.12 484 GLU B O 1
ATOM 7792 N N . GLU B 1 485 ? -19.172 15.344 -10.867 1 83 485 GLU B N 1
ATOM 7793 C CA . GLU B 1 485 ? -20.562 15.438 -11.336 1 83 485 GLU B CA 1
ATOM 7794 C C . GLU B 1 485 ? -21.312 14.133 -11.094 1 83 485 GLU B C 1
ATOM 7796 O O . GLU B 1 485 ? -22.531 14.133 -10.945 1 83 485 GLU B O 1
ATOM 7801 N N . TRP B 1 486 ? -20.562 13.094 -11.031 1 88.12 486 TRP B N 1
ATOM 7802 C CA . TRP B 1 486 ? -21.312 11.844 -11.016 1 88.12 486 TRP B CA 1
ATOM 7803 C C . TRP B 1 486 ? -20.844 10.938 -9.883 1 88.12 486 TRP B C 1
ATOM 7805 O O . TRP B 1 486 ? -21.609 10.133 -9.367 1 88.12 486 TRP B O 1
ATOM 7815 N N . LEU B 1 487 ? -19.594 10.984 -9.492 1 89.94 487 LEU B N 1
ATOM 7816 C CA . LEU B 1 487 ? -19 9.984 -8.609 1 89.94 487 LEU B CA 1
ATOM 7817 C C . LEU B 1 487 ? -19.609 10.062 -7.215 1 89.94 487 LEU B C 1
ATOM 7819 O O . LEU B 1 487 ? -19.891 9.031 -6.594 1 89.94 487 LEU B O 1
ATOM 7823 N N . LEU B 1 488 ? -19.828 11.234 -6.828 1 83.88 488 LEU B N 1
ATOM 7824 C CA . LEU B 1 488 ? -20.391 11.414 -5.492 1 83.88 488 LEU B CA 1
ATOM 7825 C C . LEU B 1 488 ? -21.812 10.883 -5.426 1 83.88 488 LEU B C 1
ATOM 7827 O O . LEU B 1 488 ? -22.203 10.25 -4.438 1 83.88 488 LEU B O 1
ATOM 7831 N N . LYS B 1 489 ? -22.562 11.117 -6.438 1 82.62 489 LYS B N 1
ATOM 7832 C CA . LYS B 1 489 ? -23.922 10.586 -6.516 1 82.62 489 LYS B CA 1
ATOM 7833 C C . LYS B 1 489 ? -23.906 9.062 -6.59 1 82.62 489 LYS B C 1
ATOM 7835 O O . LYS B 1 489 ? -24.719 8.391 -5.934 1 82.62 489 LYS B O 1
ATOM 7840 N N . TRP B 1 490 ? -22.984 8.609 -7.352 1 88.94 490 TRP B N 1
ATOM 7841 C CA . TRP B 1 490 ? -22.828 7.16 -7.492 1 88.94 490 TRP B CA 1
ATOM 7842 C C . TRP B 1 490 ? -22.484 6.516 -6.156 1 88.94 490 TRP B C 1
ATOM 7844 O O . TRP B 1 490 ? -23.016 5.453 -5.82 1 88.94 490 TRP B O 1
ATOM 7854 N N . ALA B 1 491 ? -21.656 7.156 -5.402 1 86.62 491 ALA B N 1
ATOM 7855 C CA . ALA B 1 491 ? -21.188 6.609 -4.129 1 86.62 491 ALA B CA 1
ATOM 7856 C C . ALA B 1 491 ? -22.312 6.59 -3.102 1 86.62 491 ALA B C 1
ATOM 7858 O O . ALA B 1 491 ? -22.297 5.797 -2.156 1 86.62 491 ALA B O 1
ATOM 7859 N N . MET B 1 492 ? -23.266 7.359 -3.279 1 80.44 492 MET B N 1
ATOM 7860 C CA . MET B 1 492 ? -24.375 7.453 -2.322 1 80.44 492 MET B CA 1
ATOM 7861 C C . MET B 1 492 ? -25.469 6.457 -2.66 1 80.44 492 MET B C 1
ATOM 7863 O O . MET B 1 492 ? -26.344 6.184 -1.832 1 80.44 492 MET B O 1
ATOM 7867 N N . GLU B 1 493 ? -25.359 5.973 -3.828 1 77.06 493 GLU B N 1
ATOM 7868 C CA . GLU B 1 493 ? -26.359 4.977 -4.215 1 77.06 493 GLU B CA 1
ATOM 7869 C C . GLU B 1 493 ? -26.234 3.713 -3.369 1 77.06 493 GLU B C 1
ATOM 7871 O O . GLU B 1 493 ? -25.125 3.301 -3.02 1 77.06 493 GLU B O 1
ATOM 7876 N N . VAL B 1 494 ? -27.344 3.262 -2.693 1 68.69 494 VAL B N 1
ATOM 7877 C CA . VAL B 1 494 ? -27.375 2.059 -1.869 1 68.69 494 VAL B CA 1
ATOM 7878 C C . VAL B 1 494 ? -27.422 0.821 -2.762 1 68.69 494 VAL B C 1
ATOM 7880 O O . VAL B 1 494 ? -28.109 0.804 -3.779 1 68.69 494 VAL B O 1
#

Radius of gyration: 33.95 Å; Cα contacts (8 Å, |Δi|>4): 1804; chains: 2; bounding box: 98×99×78 Å

Foldseek 3Di:
DDDDDPDDDDDDDDDDDDDPDDDDPDPPPPPVCPPPPPPVPPPVPPVPPVDDQDAAQPAFQLRVLVVDQQNVLVNVLQVLAPVSSCVRRPLVFAKEFAGEGPQLQDDDDPVLLVCLLQDQDAVQQDDLSLLFLNSLSVSQVVLVVVPDDDCDPRSVSSSVRSNVSSVQQRQQRMFGHAAWPLNLQAFQKGFGSHFDCQALNRGGFIWGWHFDVVVTWIAILVHWTFPDTAHHYSRYIYTYISHRDRGFAWQLVVLVVCCQWAVVVNVLCVVLVNSLAGHKHWDPDDDPDHIDITGARAKEFAGETPLQLVPAPPVVNCCCPDPNNSLLVSLLRQLGMFGQWFDALQWIARNVVRDTAGQDQQDDDPPDPPPRVVCVVLPPFWDFDPDQPPDPFKGWRTKTWGWGDTSNPPQTKIKIKIKIWGFDPDPDPPRDTRIDIWMDILQATFPAGFNTHRHHGYTYHNHRDDSVSHDHDDPDDPDCVCVVVPSVVVSPDD/DPPDDPDDDPDDDDDDDDDDDDDDPDPPPPPVCPPPPCPVPPPVPPVPPVPPQDAAQAAFQLRVQVPDPQRPLVNQLQVLAPVSSCVRRPLVFAKEFAGEGPQLQDDDDPVLLVCLLQDQDAVQQDDLSLLFLNSLSVSQVVLVVVPDDPCDPRSVSSSVRSNVSSVQQRQQRMFGHAAWPLNLQAFQKGFGSHFDCQALNRGGFIWGWHFDVVVTWIAILVHWTFPDTAHHYSRYIYTYTSHRDRGFAWQLVVLVVCCQWAVVVNVLCVVLVNSLAGHKHWDPDDDPDHIDITGARAKEFAGETPLQLVPAPPVVNCCCPDPNNSLLVSLLRQLGMFGQWFDALQWIARNVVRDTAGQDDLDPDPPDPPPRCVCVVLDPFWDFDPPQPPPPFKGWRGKTWGWGDTSNPPQTKIKIKIKIWGFDPDPDPCRDTRIDIWMDILQATFPAGFNTHRHHGYTYHNHRDDSVSHDHDDPDDPDCVCVVVPSVVVSPDD

Nearest PDB structures (foldseek):
  7asg-assembly1_A  TM=3.250E-01  e=7.380E-14  Homo sapiens
  7as7-assembly1_A  TM=3.182E-01  e=4.722E-14  Homo sapiens
  7asc-assembly1_A  TM=3.159E-01  e=2.665E-13  Homo sapiens
  5yjg-assembly1_A  TM=2.929E-01  e=1.881E-12  Homo sapiens
  7asg-assembly1_A  TM=3.270E-01  e=1.086E-13  Homo sapiens